Protein AF-A0A921GEP5-F1 (afdb_monomer_lite)

Foldseek 3Di:
DEQEQAFFADLDPPDDDPPNDDPPPCPLVVLLVRAAEAWLAEDEADPQADEAEFDDQPVVVVGFQKELAYREYELHEYHPVDPDLVTAYEYYAHAEYETAAAYEHHYREFYFNQQDDDPVVDSGPPVLVVCVVCVVPPVVLLSNLVSRAYEHWQYEGFHPWLLFHEYAQDDDPQHGYQAKEHAIGYYWLHAYYDPPDDLPDATYERYAYAEIEGAFAKEHGYREFEFRWRDDSDPPDPCTLLVVLLQADVSSSNSRAAEAGRYEYEHHPLFYEYFYHHKDWDDDPVDIDMTQAYEHHIREHALYEYESYEYEAHFEIEGAAAWELHYRYWFHDPSDDLLVCQPDQSLQSHFACQLVSGTYEYYNYERYHHAQQAYEIEHHNHPHWAWEHGTREGYLYHAEQYEYEAAAEYATLFFWEDHYREKAFDFSVSNPLPNLRPLVQVQQVQLVLVLQLVPPDNPDQAWDWTDRPPDTDTWGWDDDPQKIWTGGNNWIKIWGWACDPDPPAAIWIFIATRLDTDIAGFHDDPPDPRRRGDPVRSSRVSVNVRLNRIAEHYSYEYEHHPQAYEWHHQRDALVGAHDHHHAWAHHYREYESAAYAQYEYYRHFKTFYDFFQYFHHYSAYDDDDPDPVDDPCSRHQHNYKYKFWDFDDPPQLFWKWDWAQWWAFPPPRDIDGGFIKTQFGFDDDPDDDDRTRIGIGRQQWIWGDDPPDTTITGAGNTLCSLPRMWTDHPVRPDTHRSQQRPDSGMGTSYDSDHRDRSDDWDDDTAFDDFDPPPPQKGKAKEKEAELCRLCPVVQDDQKWKKWKWKFFADPNDTHTDPVDTDIDMWGQVQDDPDSRIGMDIDIDGQADPVRTGMQMDIDTDDRQQWFWAWDAHPVRRYIYIYTHRLVSFAFAFEDEDEQQAKAKEQRCQPGRQDDDQKGWFWFFKWFEDDDPDDDADYDDDLSGFFAPVVCVVRVTDQKYQWPFWIWGNDTRGMIMTGGPDRPCVFKGKMKTKIAMDGRGDDRRGIGIHIYIYGYPDPPVPQPPPVQKDWALFAFPDDGDDPQQGKDFFADADPPDDDNRYDYTDGDQDDDDDPDDDGDQDDDAEAPPVAPHHCVRSVRPHIDGDDDPRGDPVTHIDIDGDDDDPDDDDDDSHDPCPPDDDDWDWDDPVPRDIDTDPDD

Structure (mmCIF, N/CA/C/O backbone):
data_AF-A0A921GEP5-F1
#
_entry.id   AF-A0A921GEP5-F1
#
loop_
_atom_site.group_PDB
_atom_site.id
_atom_site.type_symbol
_atom_site.label_atom_id
_atom_site.label_alt_id
_atom_site.label_comp_id
_atom_site.label_asym_id
_atom_site.label_entity_id
_atom_site.label_seq_id
_atom_site.pdbx_PDB_ins_code
_atom_site.Cartn_x
_atom_site.Cartn_y
_atom_site.Cartn_z
_atom_site.occupancy
_atom_site.B_iso_or_equiv
_atom_site.auth_seq_id
_atom_site.auth_comp_id
_atom_site.auth_asym_id
_atom_site.auth_atom_id
_atom_site.pdbx_PDB_model_num
ATOM 1 N N . PHE A 1 1 ? -3.637 11.761 30.124 1.00 81.94 1 PHE A N 1
ATOM 2 C CA . PHE A 1 1 ? -4.521 12.125 29.008 1.00 81.94 1 PHE A CA 1
ATOM 3 C C . PHE A 1 1 ? -4.786 13.617 29.069 1.00 81.94 1 PHE A C 1
ATOM 5 O O . PHE A 1 1 ? -5.121 14.101 30.149 1.00 81.94 1 PHE A O 1
ATOM 12 N N . ALA A 1 2 ? -4.604 14.329 27.959 1.00 87.06 2 ALA A N 1
ATOM 13 C CA . ALA A 1 2 ? -4.928 15.748 27.835 1.00 87.06 2 ALA A CA 1
ATOM 14 C C . ALA A 1 2 ? -5.840 15.964 26.620 1.00 87.06 2 ALA A C 1
ATOM 16 O O . ALA A 1 2 ? -5.556 15.453 25.545 1.00 87.06 2 ALA A O 1
ATOM 17 N N . GLY A 1 3 ? -6.923 16.730 26.772 1.00 85.25 3 GLY A N 1
ATOM 18 C CA . GLY A 1 3 ? -7.693 17.184 25.607 1.00 85.25 3 GLY A CA 1
ATOM 19 C C . GLY A 1 3 ? -6.873 18.177 24.782 1.00 85.25 3 GLY A C 1
ATOM 20 O O . GLY A 1 3 ? -6.680 17.991 23.587 1.00 85.25 3 GLY A O 1
ATOM 21 N N . GLU A 1 4 ? -6.293 19.166 25.463 1.00 86.31 4 GLU A N 1
ATOM 22 C CA . GLU A 1 4 ? -5.432 20.184 24.868 1.00 86.31 4 GLU A CA 1
ATOM 23 C C . GLU A 1 4 ? -4.166 20.392 25.710 1.00 86.31 4 GLU A C 1
ATOM 25 O O . GLU A 1 4 ? -4.205 20.343 26.944 1.00 86.31 4 GLU A O 1
ATOM 30 N N . MET A 1 5 ? -3.045 20.644 25.039 1.00 86.12 5 MET A N 1
ATOM 31 C CA . MET A 1 5 ? -1.747 20.975 25.623 1.00 86.12 5 MET A CA 1
ATOM 32 C C . MET A 1 5 ? -1.189 22.203 24.899 1.00 86.12 5 MET A C 1
ATOM 34 O O . MET A 1 5 ? -0.679 22.086 23.790 1.00 86.12 5 MET A O 1
ATOM 38 N N . ILE A 1 6 ? -1.318 23.383 25.512 1.00 78.69 6 ILE A N 1
ATOM 39 C CA . ILE A 1 6 ? -1.072 24.682 24.863 1.00 78.69 6 ILE A CA 1
ATOM 40 C C . ILE A 1 6 ? -0.117 25.528 25.716 1.00 78.69 6 ILE A C 1
ATOM 42 O O . ILE A 1 6 ? -0.238 25.562 26.943 1.00 78.69 6 ILE A O 1
ATOM 46 N N . THR A 1 7 ? 0.806 26.239 25.070 1.00 71.06 7 THR A N 1
ATOM 47 C CA . THR A 1 7 ? 1.670 27.260 25.692 1.00 71.06 7 THR A CA 1
ATOM 48 C C . THR A 1 7 ? 0.852 28.377 26.360 1.00 71.06 7 THR A C 1
ATOM 50 O O . THR A 1 7 ? -0.065 28.942 25.765 1.00 71.06 7 THR A O 1
ATOM 53 N N . ALA A 1 8 ? 1.162 28.714 27.618 1.00 58.59 8 ALA A N 1
ATOM 54 C CA . ALA A 1 8 ? 0.365 29.662 28.409 1.00 58.59 8 ALA A CA 1
ATOM 55 C C . ALA A 1 8 ? 0.529 31.139 27.969 1.00 58.59 8 ALA A C 1
ATOM 57 O O . ALA A 1 8 ? 1.626 31.584 27.636 1.00 58.59 8 ALA A O 1
ATOM 58 N N . GLY A 1 9 ? -0.553 31.932 28.047 1.00 49.09 9 GLY A N 1
ATOM 59 C CA . GLY A 1 9 ? -0.547 33.383 27.787 1.00 49.09 9 GLY A CA 1
ATOM 60 C C . GLY A 1 9 ? -0.473 34.243 29.061 1.00 49.09 9 GLY A C 1
ATOM 61 O O . GLY A 1 9 ? -1.082 33.908 30.076 1.00 49.09 9 GLY A O 1
ATOM 62 N N . VAL A 1 10 ? 0.226 35.38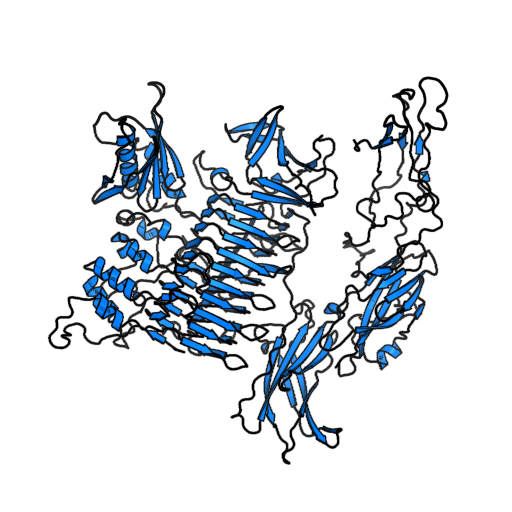9 29.015 1.00 43.41 10 VAL A N 1
ATOM 63 C CA . VAL A 1 10 ? 0.268 36.382 30.113 1.00 43.41 10 VAL A CA 1
ATOM 64 C C . VAL A 1 10 ? -0.422 37.677 29.677 1.00 43.41 10 VAL A C 1
ATOM 66 O O . VAL A 1 10 ? -0.131 38.235 28.620 1.00 43.41 10 VAL A O 1
ATOM 69 N N . ALA A 1 11 ? -1.322 38.197 30.517 1.00 37.78 11 ALA A N 1
ATOM 70 C CA . ALA A 1 11 ? -2.141 39.371 30.209 1.00 37.78 11 ALA A CA 1
ATOM 71 C C . ALA A 1 11 ? -1.342 40.683 30.039 1.00 37.78 11 ALA A C 1
ATOM 73 O O . ALA A 1 11 ? -1.874 41.645 29.485 1.00 37.78 11 ALA A O 1
ATOM 74 N N . ASN A 1 12 ? -0.081 40.751 30.490 1.00 38.91 12 ASN A N 1
ATOM 75 C CA . ASN A 1 12 ? 0.717 41.974 30.416 1.00 38.91 12 ASN A CA 1
ATOM 76 C C . ASN A 1 12 ? 2.232 41.699 30.500 1.00 38.91 12 ASN A C 1
ATOM 78 O O . ASN A 1 12 ? 2.760 41.563 31.594 1.00 38.91 12 ASN A O 1
ATOM 82 N N . VAL A 1 13 ? 2.943 41.647 29.368 1.00 42.62 13 VAL A N 1
ATOM 83 C CA . VAL A 1 13 ? 4.429 41.632 29.338 1.00 42.62 13 VAL A CA 1
ATOM 84 C C . VAL A 1 13 ? 5.012 43.054 29.344 1.00 42.62 13 VAL A C 1
ATOM 86 O O . VAL A 1 13 ? 6.219 43.251 29.426 1.00 42.62 13 VAL A O 1
ATOM 89 N N . GLY A 1 14 ? 4.155 44.077 29.259 1.00 36.72 14 GLY A N 1
ATOM 90 C CA . GLY A 1 14 ? 4.530 45.489 29.192 1.00 36.72 14 GLY A CA 1
ATOM 91 C C . GLY A 1 14 ? 4.897 46.117 30.539 1.00 36.72 14 GLY A C 1
ATOM 92 O O . GLY A 1 14 ? 4.533 47.267 30.765 1.00 36.72 14 GLY A O 1
ATOM 93 N N . GLY A 1 15 ? 5.572 45.379 31.428 1.00 40.53 15 GLY A N 1
ATOM 94 C CA . GLY A 1 15 ? 6.024 45.905 32.723 1.00 40.53 15 GLY A CA 1
ATOM 95 C C . GLY A 1 15 ? 6.214 44.881 33.847 1.00 40.53 15 GLY A C 1
ATOM 96 O O . GLY A 1 15 ? 5.994 45.234 35.002 1.00 40.53 15 GLY A O 1
ATOM 97 N N . ILE A 1 16 ? 6.562 43.622 33.552 1.00 43.28 16 ILE A N 1
ATOM 98 C CA . ILE A 1 16 ? 6.834 42.641 34.614 1.00 43.28 16 ILE A CA 1
ATOM 99 C C . ILE A 1 16 ? 8.255 42.869 35.153 1.00 43.28 16 ILE A C 1
ATOM 101 O O . ILE A 1 16 ? 9.225 42.364 34.599 1.00 43.28 16 ILE A O 1
ATOM 105 N N . GLU A 1 17 ? 8.361 43.608 36.256 1.00 43.81 17 GLU A N 1
ATOM 106 C CA . GLU A 1 17 ? 9.428 43.408 37.240 1.00 43.81 17 GLU A CA 1
ATOM 107 C C . GLU A 1 17 ? 9.025 42.211 38.116 1.00 43.81 17 GLU A C 1
ATOM 109 O O . GLU A 1 17 ? 8.017 42.263 38.828 1.00 43.81 17 GLU A O 1
ATOM 114 N N . ILE A 1 18 ? 9.784 41.111 38.075 1.00 45.78 18 ILE A N 1
ATOM 115 C CA . ILE A 1 18 ? 9.649 40.045 39.078 1.00 45.78 18 ILE A CA 1
ATOM 116 C C . ILE A 1 18 ? 10.603 40.402 40.216 1.00 45.78 18 ILE A C 1
ATOM 118 O O . ILE A 1 18 ? 11.811 40.241 40.082 1.00 45.78 18 ILE A O 1
ATOM 122 N N . ALA A 1 19 ? 10.057 40.900 41.329 1.00 42.09 19 ALA A N 1
ATOM 123 C CA . ALA A 1 19 ? 10.827 41.300 42.513 1.00 42.09 19 ALA A CA 1
ATOM 124 C C . ALA A 1 19 ? 11.951 42.324 42.217 1.00 42.09 19 ALA A C 1
ATOM 126 O O . ALA A 1 19 ? 13.090 42.125 42.634 1.00 42.09 19 ALA A O 1
ATOM 127 N N . ASP A 1 20 ? 11.618 43.410 41.508 1.00 42.38 20 ASP A N 1
ATOM 128 C CA . ASP A 1 20 ? 12.531 44.506 41.129 1.00 42.38 20 ASP A CA 1
ATOM 129 C C . ASP A 1 20 ? 13.698 44.088 40.199 1.00 42.38 20 ASP A C 1
ATOM 131 O O . ASP A 1 20 ? 14.717 44.777 40.118 1.00 42.38 20 ASP A O 1
ATOM 135 N N . ILE A 1 21 ? 13.570 42.960 39.484 1.00 43.84 21 ILE A N 1
ATOM 136 C CA . ILE A 1 21 ? 14.527 42.518 38.457 1.00 43.84 21 ILE A CA 1
ATOM 137 C C . ILE A 1 21 ? 13.931 42.747 37.063 1.00 43.84 21 ILE A C 1
ATOM 139 O O . ILE A 1 21 ? 12.856 42.240 36.734 1.00 43.84 21 ILE A O 1
ATOM 143 N N . GLU A 1 22 ? 14.663 43.495 36.239 1.00 46.53 22 GLU A N 1
ATOM 144 C CA . GLU A 1 22 ? 14.363 43.753 34.832 1.00 46.53 22 GLU A CA 1
ATOM 145 C C . GLU A 1 22 ? 14.599 42.474 34.002 1.00 46.53 22 GLU A C 1
ATOM 147 O O . GLU A 1 22 ? 15.730 42.014 33.841 1.00 46.53 22 GLU A O 1
ATOM 152 N N . VAL A 1 23 ? 13.527 41.868 33.478 1.00 51.44 23 VAL A N 1
ATOM 153 C CA . VAL A 1 23 ? 13.550 40.567 32.765 1.00 51.44 23 VAL A CA 1
ATOM 154 C C . VAL A 1 23 ? 13.960 40.721 31.286 1.00 51.44 23 VAL A C 1
ATOM 156 O O . VAL A 1 23 ? 13.460 40.030 30.408 1.00 51.44 23 VAL A O 1
ATOM 159 N N . LEU A 1 24 ? 14.857 41.661 30.978 1.00 47.59 24 LEU A N 1
ATOM 160 C CA . LEU A 1 24 ? 15.375 41.888 29.618 1.00 47.59 24 LEU A CA 1
ATOM 161 C C . LEU A 1 24 ? 16.688 41.132 29.333 1.00 47.59 24 LEU A C 1
ATOM 163 O O . LEU A 1 24 ? 17.239 41.267 28.247 1.00 47.59 24 LEU A O 1
ATOM 167 N N . GLY A 1 25 ? 17.200 40.351 30.293 1.00 51.28 25 GLY A N 1
ATOM 168 C CA . GLY A 1 25 ? 18.517 39.706 30.189 1.00 51.28 25 GLY A CA 1
ATOM 169 C C . GLY A 1 25 ? 18.540 38.217 29.819 1.00 51.28 25 GLY A C 1
ATOM 170 O O . GLY A 1 25 ? 19.578 37.752 29.362 1.00 51.28 25 GLY A O 1
ATOM 171 N N . ASP A 1 26 ? 17.448 37.467 30.016 1.00 56.25 26 ASP A N 1
ATOM 172 C CA . ASP A 1 26 ? 17.398 36.010 29.775 1.00 56.25 26 ASP A CA 1
ATOM 173 C C . ASP A 1 26 ? 16.043 35.590 29.183 1.00 56.25 26 ASP A C 1
ATOM 175 O O . ASP A 1 26 ? 15.152 35.075 29.865 1.00 56.25 26 ASP A O 1
ATOM 179 N N . LEU A 1 27 ? 15.864 35.884 27.893 1.00 56.84 27 LEU A N 1
ATOM 180 C CA . LEU A 1 27 ? 14.647 35.551 27.154 1.00 56.84 27 LEU A CA 1
ATOM 181 C C . LEU A 1 27 ? 14.459 34.026 27.036 1.00 56.84 27 LEU A C 1
ATOM 183 O O . LEU A 1 27 ? 13.337 33.539 27.164 1.00 56.84 27 LEU A O 1
ATOM 187 N N . GLY A 1 28 ? 15.552 33.270 26.881 1.00 57.78 28 GLY A N 1
ATOM 188 C CA . GLY A 1 28 ? 15.536 31.806 26.800 1.00 57.78 28 GLY A CA 1
ATOM 189 C C . GLY A 1 28 ? 15.022 31.138 28.079 1.00 57.78 28 GLY A C 1
ATOM 190 O O . GLY A 1 28 ? 14.139 30.280 28.017 1.00 57.78 28 GLY A O 1
ATOM 191 N N . GLY A 1 29 ? 15.495 31.571 29.252 1.00 60.94 29 GLY A N 1
ATOM 192 C CA . GLY A 1 29 ? 15.017 31.066 30.543 1.00 60.94 29 GLY A CA 1
ATOM 193 C C . GLY A 1 29 ? 13.536 31.362 30.802 1.00 60.94 29 GLY A C 1
ATOM 194 O O . GLY A 1 29 ? 12.833 30.532 31.378 1.00 60.94 29 GLY A O 1
ATOM 195 N N . LEU A 1 30 ? 13.041 32.513 30.337 1.00 60.88 30 LEU A N 1
ATOM 196 C CA . LEU A 1 30 ? 11.640 32.913 30.470 1.00 60.88 30 LEU A CA 1
ATOM 197 C C . LEU A 1 30 ? 10.709 32.091 29.557 1.00 60.88 30 LEU A C 1
ATOM 199 O O . LEU A 1 30 ? 9.632 31.689 29.996 1.00 60.88 30 LEU A O 1
ATOM 203 N N . LEU A 1 31 ? 11.117 31.806 28.316 1.00 62.94 31 LEU A N 1
ATOM 204 C CA . LEU A 1 31 ? 10.330 31.018 27.355 1.00 62.94 31 LEU A CA 1
ATOM 205 C C . LEU A 1 31 ? 10.096 29.579 27.834 1.00 62.94 31 LEU A C 1
ATOM 207 O O . LEU A 1 31 ? 8.977 29.073 27.735 1.00 62.94 31 LEU A O 1
ATOM 211 N N . ASN A 1 32 ? 11.110 28.968 28.455 1.00 62.84 32 ASN A N 1
ATOM 212 C CA . ASN A 1 32 ? 11.030 27.614 29.015 1.00 62.84 32 ASN A CA 1
ATOM 213 C C . ASN A 1 32 ? 9.974 27.462 30.129 1.00 62.84 32 ASN A C 1
ATOM 215 O O . ASN A 1 32 ? 9.553 26.346 30.420 1.00 62.84 32 ASN A O 1
ATOM 219 N N . VAL A 1 33 ? 9.519 28.555 30.755 1.00 65.19 33 VAL A N 1
ATOM 220 C CA . VAL A 1 33 ? 8.469 28.518 31.794 1.00 65.19 33 VAL A CA 1
ATOM 221 C C . VAL A 1 33 ? 7.063 28.372 31.192 1.00 65.19 33 VAL A C 1
ATOM 223 O O . VAL A 1 33 ? 6.140 27.950 31.890 1.00 65.19 33 VAL A O 1
ATOM 226 N N . PHE A 1 34 ? 6.874 28.708 29.913 1.00 69.88 34 PHE A N 1
ATOM 227 C CA . PHE A 1 34 ? 5.552 28.743 29.273 1.00 69.88 34 PHE A CA 1
ATOM 228 C C . PHE A 1 34 ? 5.235 27.517 28.420 1.00 69.88 34 PHE A C 1
ATOM 230 O O . PHE A 1 34 ? 4.059 27.261 28.153 1.00 69.88 34 PHE A O 1
ATOM 237 N N . VAL A 1 35 ? 6.264 26.782 28.002 1.00 78.88 35 VAL A N 1
ATOM 238 C CA . VAL A 1 35 ? 6.153 25.579 27.175 1.00 78.88 35 VAL A CA 1
ATOM 239 C C . VAL A 1 35 ? 5.672 24.417 28.045 1.00 78.88 35 VAL A C 1
ATOM 241 O O . VAL A 1 35 ? 6.344 24.063 29.018 1.00 78.88 35 VAL A O 1
ATOM 244 N N . PRO A 1 36 ? 4.514 23.804 27.751 1.00 85.62 36 PRO A N 1
ATOM 245 C CA . PRO A 1 36 ? 4.075 22.643 28.499 1.00 85.62 36 PRO A CA 1
ATOM 246 C C . PRO A 1 36 ? 4.991 21.463 28.158 1.00 85.62 36 PRO A C 1
ATOM 248 O O . PRO A 1 36 ? 5.255 21.188 26.988 1.00 85.62 36 PRO A O 1
ATOM 251 N N . VAL A 1 37 ? 5.453 20.750 29.188 1.00 89.75 37 VAL A N 1
ATOM 252 C CA . VAL A 1 37 ? 6.326 19.579 29.038 1.00 89.75 37 VAL A CA 1
ATOM 253 C C . VAL A 1 37 ? 5.725 18.374 29.754 1.00 89.75 37 VAL A C 1
ATOM 255 O O . VAL A 1 37 ? 5.390 18.455 30.938 1.00 89.75 37 VAL A O 1
ATOM 258 N N . ILE A 1 38 ? 5.624 17.235 29.065 1.00 90.75 38 ILE A N 1
ATOM 259 C CA . ILE A 1 38 ? 5.240 15.948 29.666 1.00 90.75 38 ILE A CA 1
ATOM 260 C C . ILE A 1 38 ? 6.390 14.958 29.502 1.00 90.75 38 ILE A C 1
ATOM 262 O O . ILE A 1 38 ? 6.768 14.629 28.386 1.00 90.75 38 ILE A O 1
ATOM 266 N N . ASN A 1 39 ? 6.908 14.435 30.612 1.00 89.44 39 ASN A N 1
ATOM 267 C CA . ASN A 1 39 ? 7.974 13.430 30.626 1.00 89.44 39 ASN A CA 1
ATOM 268 C C . ASN A 1 39 ? 7.467 12.110 31.224 1.00 89.44 39 ASN A C 1
ATOM 270 O O . ASN A 1 39 ? 6.661 12.127 32.159 1.00 89.44 39 ASN A O 1
ATOM 274 N N . LYS A 1 40 ? 7.981 10.972 30.731 1.00 85.75 40 LYS A N 1
ATOM 275 C CA . LYS A 1 40 ? 7.851 9.638 31.366 1.00 85.75 40 LYS A CA 1
ATOM 276 C C . LYS A 1 40 ? 6.423 9.271 31.800 1.00 85.75 40 LYS A C 1
ATOM 278 O O . LYS A 1 40 ? 6.210 8.787 32.911 1.00 85.75 40 LYS A O 1
ATOM 283 N N . SER A 1 41 ? 5.437 9.535 30.949 1.00 90.12 41 SER A N 1
ATOM 284 C CA . SER A 1 41 ? 4.016 9.365 31.278 1.00 90.12 41 SER A CA 1
ATOM 285 C C . SER A 1 41 ? 3.359 8.306 30.398 1.00 90.12 41 SER A C 1
ATOM 287 O O . SER A 1 41 ? 3.695 8.173 29.227 1.00 90.12 41 SER A O 1
ATOM 289 N N . SER A 1 42 ? 2.405 7.550 30.941 1.00 90.25 42 SER A N 1
ATOM 290 C CA . SER A 1 42 ? 1.679 6.524 30.186 1.00 90.25 42 SER A CA 1
ATOM 291 C C . SER A 1 42 ? 0.177 6.588 30.427 1.00 90.25 42 SER A C 1
ATOM 293 O O . SER A 1 42 ? -0.286 7.022 31.484 1.00 90.25 42 SER A O 1
ATOM 295 N N . ILE A 1 43 ? -0.576 6.172 29.418 1.00 93.44 43 ILE A N 1
ATOM 296 C CA . ILE A 1 43 ? -2.018 5.961 29.452 1.00 93.44 43 ILE A CA 1
ATOM 297 C C . ILE A 1 43 ? -2.235 4.511 29.049 1.00 93.44 43 ILE A C 1
ATOM 299 O O . ILE A 1 43 ? -1.739 4.077 28.015 1.00 93.44 43 ILE A O 1
ATOM 303 N N . THR A 1 44 ? -2.951 3.757 29.874 1.00 91.81 44 THR A N 1
ATOM 304 C CA . THR A 1 44 ? -3.160 2.326 29.655 1.00 91.81 44 THR A CA 1
ATOM 305 C C . THR A 1 44 ? -4.642 2.013 29.716 1.00 91.81 44 THR A C 1
ATOM 307 O O . THR A 1 44 ? -5.292 2.263 30.733 1.00 91.81 44 THR A O 1
ATOM 310 N N . GLY A 1 45 ? -5.161 1.462 28.624 1.00 85.75 45 GLY A N 1
ATOM 311 C CA . GLY A 1 45 ? -6.503 0.917 28.544 1.00 85.75 45 GLY A CA 1
ATOM 312 C C . GLY A 1 45 ? -6.679 -0.297 29.444 1.00 85.75 45 GLY A C 1
ATOM 313 O O . GLY A 1 45 ? -5.755 -1.081 29.667 1.00 85.75 45 GLY A O 1
ATOM 314 N N . TYR A 1 46 ? -7.890 -0.464 29.968 1.00 77.38 46 TYR A N 1
ATOM 315 C CA . TYR A 1 46 ? -8.253 -1.663 30.722 1.00 77.38 46 TYR A CA 1
ATOM 316 C C . TYR A 1 46 ? -8.333 -2.889 29.798 1.00 77.38 46 TYR A C 1
ATOM 318 O O . TYR A 1 46 ? -8.265 -2.715 28.593 1.00 77.38 46 TYR A O 1
ATOM 326 N N . LYS A 1 47 ? -8.478 -4.119 30.318 1.00 72.06 47 LYS A N 1
ATOM 327 C CA . LYS A 1 47 ? -8.359 -5.379 29.541 1.00 72.06 47 LYS A CA 1
ATOM 328 C C . LYS A 1 47 ? -9.075 -5.391 28.178 1.00 72.06 47 LYS A C 1
ATOM 330 O O . LYS A 1 47 ? -8.465 -5.820 27.214 1.00 72.06 47 LYS A O 1
ATOM 335 N N . SER A 1 48 ? -10.296 -4.860 28.086 1.00 71.69 48 SER A N 1
ATOM 336 C CA . SER A 1 48 ? -11.094 -4.788 26.846 1.00 71.69 48 SER A CA 1
ATOM 337 C C . SER A 1 48 ? -10.620 -3.743 25.819 1.00 71.69 48 SER A C 1
ATOM 339 O O . SER A 1 48 ? -11.245 -3.576 24.775 1.00 71.69 48 SER A O 1
ATOM 341 N N . GLY A 1 49 ? -9.562 -2.999 26.137 1.00 84.19 49 GLY A N 1
ATOM 342 C CA . GLY A 1 49 ? -9.027 -1.894 25.354 1.00 84.19 49 GLY A CA 1
ATOM 343 C C . GLY A 1 49 ? -9.679 -0.538 25.657 1.00 84.19 49 GLY A C 1
ATOM 344 O O . GLY A 1 49 ? -10.756 -0.448 26.249 1.00 84.19 49 GLY A O 1
ATOM 345 N N . MET A 1 50 ? -8.984 0.540 25.286 1.00 89.12 50 MET A N 1
ATOM 346 C CA . MET A 1 50 ? -9.427 1.933 25.442 1.00 89.12 50 MET A CA 1
ATOM 347 C C . MET A 1 50 ? -10.023 2.486 24.145 1.00 89.12 50 MET A C 1
ATOM 349 O O . MET A 1 50 ? -9.412 2.355 23.086 1.00 89.12 50 MET A O 1
ATOM 353 N N . VAL A 1 51 ? -11.168 3.163 24.246 1.00 90.81 51 VAL A N 1
ATOM 354 C CA . VAL A 1 51 ? -11.772 3.938 23.152 1.00 90.81 51 VAL A CA 1
ATOM 355 C C . VAL A 1 51 ? -11.716 5.421 23.506 1.00 90.81 51 VAL A C 1
ATOM 357 O O . VAL A 1 51 ? -12.125 5.805 24.602 1.00 90.81 51 VAL A O 1
ATOM 360 N N . ILE A 1 52 ? -11.200 6.246 22.595 1.00 93.31 52 ILE A N 1
ATOM 361 C CA . ILE A 1 52 ? -11.225 7.710 22.696 1.00 93.31 52 ILE A CA 1
ATOM 362 C C . ILE A 1 52 ? -12.181 8.251 21.641 1.00 93.31 52 ILE A C 1
ATOM 364 O O . ILE A 1 52 ? -12.062 7.891 20.477 1.00 93.31 52 ILE A O 1
ATOM 368 N N . GLU A 1 53 ? -13.096 9.133 22.030 1.00 92.69 53 GLU A N 1
ATOM 369 C CA . GLU A 1 53 ? -14.090 9.711 21.126 1.00 92.69 53 GLU A CA 1
ATOM 370 C C . GLU A 1 53 ? -14.256 11.211 21.383 1.00 92.69 53 GLU A C 1
ATOM 372 O O . GLU A 1 53 ? -14.245 11.669 22.530 1.00 92.69 53 GLU A O 1
ATOM 377 N N . THR A 1 54 ? -14.421 11.980 20.307 1.00 91.31 54 THR A N 1
ATOM 378 C CA . THR A 1 54 ? -14.759 13.408 20.353 1.00 91.31 54 THR A CA 1
ATOM 379 C C . THR A 1 54 ? -15.976 13.690 19.477 1.00 91.31 54 THR A C 1
ATOM 381 O O . THR A 1 54 ? -16.109 13.118 18.400 1.00 91.31 54 THR A O 1
ATOM 384 N N . SER A 1 55 ? -16.871 14.570 19.937 1.00 86.06 55 SER A N 1
ATOM 385 C CA . SER A 1 55 ? -18.169 14.820 19.286 1.00 86.06 55 SER A CA 1
ATOM 386 C C . SER A 1 55 ? -18.304 16.191 18.613 1.00 86.06 55 SER A C 1
ATOM 388 O O . SER A 1 55 ? -19.317 16.452 17.969 1.00 86.06 55 SER A O 1
ATOM 390 N N . GLY A 1 56 ? -17.358 17.108 18.831 1.00 86.38 56 GLY A N 1
ATOM 391 C CA . GLY A 1 56 ? -17.420 18.461 18.267 1.00 86.38 56 GLY A CA 1
ATOM 392 C C . GLY A 1 56 ? -16.969 18.467 16.811 1.00 86.38 56 GLY A C 1
ATOM 393 O O . GLY A 1 56 ? -15.949 17.869 16.503 1.00 86.38 56 GLY A O 1
ATOM 394 N N . THR A 1 57 ? -17.701 19.140 15.924 1.00 85.69 57 THR A N 1
ATOM 395 C CA . THR A 1 57 ? -17.465 19.106 14.468 1.00 85.69 57 THR A CA 1
ATOM 396 C C . THR A 1 57 ? -17.010 20.448 13.894 1.00 85.69 57 THR A C 1
ATOM 398 O O . THR A 1 57 ? -16.777 20.554 12.687 1.00 85.69 57 THR A O 1
ATOM 401 N N . ASN A 1 58 ? -16.890 21.499 14.714 1.00 80.56 58 ASN A N 1
ATOM 402 C CA . ASN A 1 58 ? -16.481 22.816 14.240 1.00 80.56 58 ASN A CA 1
ATOM 403 C C . ASN A 1 58 ? -14.963 22.894 14.005 1.00 80.56 58 ASN A C 1
ATOM 405 O O . ASN A 1 58 ? -14.187 23.269 14.886 1.00 80.56 58 ASN A O 1
ATOM 409 N N . ARG A 1 59 ? -14.538 22.614 12.767 1.00 72.25 59 ARG A N 1
ATOM 410 C CA . ARG A 1 59 ? -13.121 22.677 12.364 1.00 72.25 59 ARG A CA 1
ATOM 411 C C . ARG A 1 59 ? -12.484 24.054 12.592 1.00 72.25 59 ARG A C 1
ATOM 413 O O . ARG A 1 59 ? -11.302 24.126 12.910 1.00 72.25 59 ARG A O 1
ATOM 420 N N . THR A 1 60 ? -13.249 25.145 12.468 1.00 66.38 60 THR A N 1
ATOM 421 C CA . THR A 1 60 ? -12.718 26.514 12.644 1.00 66.38 60 THR A CA 1
ATOM 422 C C . THR A 1 60 ? -12.393 26.863 14.095 1.00 66.38 60 THR A C 1
ATOM 424 O O . THR A 1 60 ? -11.595 27.766 14.341 1.00 66.38 60 THR A O 1
ATOM 427 N N . GLU A 1 61 ? -12.977 26.129 15.041 1.00 67.31 61 GLU A N 1
ATOM 428 C CA . GLU A 1 61 ? -12.723 26.242 16.479 1.00 67.31 61 GLU A CA 1
ATOM 429 C C . GLU A 1 61 ? -11.820 25.106 16.993 1.00 67.31 61 GLU A C 1
ATOM 431 O O . GLU A 1 61 ? -11.685 24.934 18.198 1.00 67.31 61 GLU A O 1
ATOM 436 N N . TYR A 1 62 ? -11.173 24.353 16.090 1.00 71.69 62 TYR A N 1
ATOM 437 C CA . TYR A 1 62 ? -10.315 23.201 16.407 1.00 71.69 62 TYR A CA 1
ATOM 438 C C . TYR A 1 62 ? -11.027 22.074 17.177 1.00 71.69 62 TYR A C 1
ATOM 440 O O . TYR A 1 62 ? -10.379 21.256 17.835 1.00 71.69 62 TYR A O 1
ATOM 448 N N . GLU A 1 63 ? -12.353 21.981 17.062 1.00 85.88 63 GLU A N 1
ATOM 449 C CA . GLU A 1 63 ? -13.109 20.865 17.623 1.00 85.88 63 GLU A CA 1
ATOM 450 C C . GLU A 1 63 ? -12.855 19.565 16.842 1.00 85.88 63 GLU A C 1
ATOM 452 O O . GLU A 1 63 ? -12.431 19.581 15.682 1.00 85.88 63 GLU A O 1
ATOM 457 N N . GLY A 1 64 ? -13.125 18.425 17.485 1.00 89.94 64 GLY A N 1
ATOM 458 C CA . GLY A 1 64 ? -13.078 17.106 16.842 1.00 89.94 64 GLY A CA 1
ATOM 459 C C . GLY A 1 64 ? -11.682 16.503 16.701 1.00 89.94 64 GLY A C 1
ATOM 460 O O . GLY A 1 64 ? -11.520 15.523 15.973 1.00 89.94 64 GLY A O 1
ATOM 461 N N . ASN A 1 65 ? -10.679 17.094 17.361 1.00 93.56 65 ASN A N 1
ATOM 462 C CA . ASN A 1 65 ? -9.325 16.552 17.432 1.00 93.56 65 ASN A CA 1
ATOM 463 C C . ASN A 1 65 ? -9.225 15.475 18.520 1.00 93.56 65 ASN A C 1
ATOM 465 O O . ASN A 1 65 ? -9.508 15.755 19.687 1.00 93.56 65 ASN A O 1
ATOM 469 N N . ALA A 1 66 ? -8.782 14.269 18.164 1.00 96.00 66 ALA A N 1
ATOM 470 C CA . ALA A 1 66 ? -8.743 13.124 19.074 1.00 96.00 66 ALA A CA 1
ATOM 471 C C . ALA A 1 66 ? -7.380 12.425 19.056 1.00 96.00 66 ALA A C 1
ATOM 473 O O . ALA A 1 66 ? -6.869 12.081 17.995 1.00 96.00 66 ALA A O 1
ATOM 474 N N . GLY A 1 67 ? -6.813 12.168 20.235 1.00 96.81 67 GLY A N 1
ATOM 475 C CA . GLY A 1 67 ? -5.557 11.437 20.378 1.00 96.81 67 GLY A CA 1
ATOM 476 C C . GLY A 1 67 ? -5.553 10.544 21.609 1.00 96.81 67 GLY A C 1
ATOM 477 O O . GLY A 1 67 ? -6.088 10.938 22.643 1.00 96.81 67 GLY A O 1
ATOM 478 N N . GLY A 1 68 ? -4.936 9.362 21.533 1.00 96.44 68 GLY A N 1
ATOM 479 C CA . GLY A 1 68 ? -4.807 8.458 22.687 1.00 96.44 68 GLY A CA 1
ATOM 480 C C . GLY A 1 68 ? -4.036 9.065 23.863 1.00 96.44 68 GLY A C 1
ATOM 481 O O . GLY A 1 68 ? -4.294 8.727 25.021 1.00 96.44 68 GLY A O 1
ATOM 482 N N . PHE A 1 69 ? -3.123 9.998 23.577 1.00 96.50 69 PHE A N 1
ATOM 483 C CA . PHE A 1 69 ? -2.339 10.741 24.559 1.00 96.50 69 PHE A CA 1
ATOM 484 C C . PHE A 1 69 ? -2.786 12.192 24.721 1.00 96.50 69 PHE A C 1
ATOM 486 O O . PHE A 1 69 ? -3.048 12.635 25.852 1.00 96.50 69 PHE A O 1
ATOM 493 N N . VAL A 1 70 ? -2.878 12.909 23.599 1.00 95.69 70 VAL A N 1
ATOM 494 C CA . VAL A 1 70 ? -3.251 14.325 23.536 1.00 95.69 70 VAL A CA 1
ATOM 495 C C . VAL A 1 70 ? -4.176 14.605 22.349 1.00 95.69 70 VAL A C 1
ATOM 497 O O . VAL A 1 70 ? -3.864 14.232 21.227 1.00 95.69 70 VAL A O 1
ATOM 500 N N . GLY A 1 71 ? -5.308 15.277 22.560 1.00 93.75 71 GLY A N 1
ATOM 501 C CA . GLY A 1 71 ? -6.185 15.687 21.452 1.00 93.75 71 GLY A CA 1
ATOM 502 C C . GLY A 1 71 ? -5.508 16.716 20.543 1.00 93.75 71 GLY A C 1
ATOM 503 O O . GLY A 1 71 ? -5.276 16.455 19.367 1.00 93.75 71 GLY A O 1
ATOM 504 N N . SER A 1 72 ? -5.125 17.864 21.103 1.00 90.75 72 SER A N 1
ATOM 505 C CA . SER A 1 72 ? -4.411 18.933 20.393 1.00 90.75 72 SER A CA 1
ATOM 506 C C . SER A 1 72 ? -3.199 19.422 21.188 1.00 90.75 72 SER A C 1
ATOM 508 O O . SER A 1 72 ? -3.323 19.782 22.360 1.00 90.75 72 SER A O 1
ATOM 510 N N . MET A 1 73 ? -2.023 19.436 20.564 1.00 90.00 73 MET A N 1
ATOM 511 C CA . MET A 1 73 ? -0.783 19.966 21.130 1.00 90.00 73 MET A CA 1
ATOM 512 C C . MET A 1 73 ? -0.325 21.197 20.344 1.00 90.00 73 MET A C 1
ATOM 514 O O . MET A 1 73 ? -0.121 21.114 19.137 1.00 90.00 73 MET A O 1
ATOM 518 N N . ILE A 1 74 ? -0.122 22.322 21.033 1.00 85.31 74 ILE A N 1
ATOM 519 C CA . ILE A 1 74 ? 0.320 23.594 20.450 1.00 85.31 74 ILE A CA 1
ATOM 520 C C . ILE A 1 74 ? 1.538 24.107 21.224 1.00 85.31 74 ILE A C 1
ATOM 522 O O . ILE A 1 74 ? 1.419 24.535 22.374 1.00 85.31 74 ILE A O 1
ATOM 526 N N . GLY A 1 75 ? 2.711 24.050 20.588 1.00 80.06 75 GLY A N 1
ATOM 527 C CA . GLY A 1 75 ? 3.992 24.493 21.148 1.00 80.06 75 GLY A CA 1
ATOM 528 C C . GLY A 1 75 ? 4.466 23.700 22.367 1.00 80.06 75 GLY A C 1
ATOM 529 O O . GLY A 1 75 ? 5.276 24.205 23.138 1.00 80.06 75 GLY A O 1
ATOM 530 N N . GLY A 1 76 ? 3.927 22.494 22.568 1.00 87.50 76 GLY A N 1
ATOM 531 C CA . GLY A 1 76 ? 4.270 21.604 23.674 1.00 87.50 76 GLY A CA 1
ATOM 532 C C . GLY A 1 76 ? 5.400 20.633 23.348 1.00 87.50 76 GLY A C 1
ATOM 533 O O . GLY A 1 76 ? 5.662 20.319 22.187 1.00 87.50 76 GLY A O 1
ATOM 534 N N . GLN A 1 77 ? 6.050 20.125 24.394 1.00 91.50 77 GLN A N 1
ATOM 535 C CA . GLN A 1 77 ? 7.120 19.140 24.269 1.00 91.50 77 GLN A CA 1
ATOM 536 C C . GLN A 1 77 ? 6.789 17.867 25.050 1.00 91.50 77 GLN A C 1
ATOM 538 O O . GLN A 1 77 ? 6.501 17.890 26.250 1.00 91.50 77 GLN A O 1
ATOM 543 N N . ILE A 1 78 ? 6.858 16.725 24.380 1.00 92.75 78 ILE A N 1
ATOM 544 C CA . ILE A 1 78 ? 6.688 15.411 24.986 1.00 92.75 78 ILE A CA 1
ATOM 545 C C . ILE A 1 78 ? 8.042 14.723 25.002 1.00 92.75 78 ILE A C 1
ATOM 547 O O . ILE A 1 78 ? 8.637 14.424 23.968 1.00 92.75 78 ILE A O 1
ATOM 551 N N . ASN A 1 79 ? 8.489 14.457 26.224 1.00 90.62 79 ASN A N 1
ATOM 552 C CA . ASN A 1 79 ? 9.702 13.732 26.542 1.00 90.62 79 ASN A CA 1
ATOM 553 C C . ASN A 1 79 ? 10.999 14.339 25.947 1.00 90.62 79 ASN A C 1
ATOM 555 O O . ASN A 1 79 ? 11.855 13.588 25.477 1.00 90.62 79 ASN A O 1
ATOM 559 N N . PRO A 1 80 ? 11.181 15.680 25.947 1.00 85.81 80 PRO A N 1
ATOM 560 C CA . PRO A 1 80 ? 12.287 16.345 25.244 1.00 85.81 80 PRO A CA 1
ATOM 561 C C . PRO A 1 80 ? 13.689 15.943 25.733 1.00 85.81 80 PRO A C 1
ATOM 563 O O . PRO A 1 80 ? 14.639 15.995 24.949 1.00 85.81 80 PRO A O 1
ATOM 566 N N . GLU A 1 81 ? 13.795 15.515 26.998 1.00 82.19 81 GLU A N 1
ATOM 567 C CA . GLU A 1 81 ? 15.034 15.118 27.690 1.00 82.19 81 GLU A CA 1
ATOM 568 C C . GLU A 1 81 ? 15.398 13.631 27.511 1.00 82.19 81 GLU A C 1
ATOM 570 O O . GLU A 1 81 ? 16.383 13.153 28.080 1.00 82.19 81 GLU A O 1
ATOM 575 N N . ALA A 1 82 ? 14.571 12.852 26.807 1.00 80.31 82 ALA A N 1
ATOM 576 C CA . ALA A 1 82 ? 14.843 11.437 26.599 1.00 80.31 82 ALA A CA 1
ATOM 577 C C . ALA A 1 82 ? 15.960 11.240 25.564 1.00 80.31 82 ALA A C 1
ATOM 579 O O . ALA A 1 82 ? 15.884 11.757 24.451 1.00 80.31 82 ALA A O 1
ATOM 580 N N . ASN A 1 83 ? 16.967 10.455 25.958 1.00 73.06 83 ASN A N 1
ATOM 581 C CA . ASN A 1 83 ? 18.143 10.107 25.152 1.00 73.06 83 ASN A CA 1
ATOM 582 C C . ASN A 1 83 ? 18.312 8.581 25.002 1.00 73.06 83 ASN A C 1
ATOM 584 O O . ASN A 1 83 ? 19.342 8.120 24.522 1.00 73.06 83 ASN A O 1
ATOM 588 N N . ASP A 1 84 ? 17.349 7.798 25.501 1.00 70.12 84 ASP A N 1
ATOM 589 C CA . ASP A 1 84 ? 17.285 6.350 25.324 1.00 70.12 84 ASP A CA 1
ATOM 590 C C . ASP A 1 84 ? 15.843 5.832 25.502 1.00 70.12 84 ASP A C 1
ATOM 592 O O . ASP A 1 84 ? 14.977 6.486 26.098 1.00 70.12 84 ASP A O 1
ATOM 596 N N . ALA A 1 85 ? 15.589 4.615 25.011 1.00 65.12 85 ALA A N 1
ATOM 597 C CA . ALA A 1 85 ? 14.264 3.991 25.009 1.00 65.12 85 ALA A CA 1
ATOM 598 C C . ALA A 1 85 ? 13.715 3.627 26.408 1.00 65.12 85 ALA A C 1
ATOM 600 O O . ALA A 1 85 ? 12.538 3.274 26.539 1.00 65.12 85 ALA A O 1
ATOM 601 N N . SER A 1 86 ? 14.511 3.723 27.483 1.00 66.31 86 SER A N 1
ATOM 602 C CA . SER A 1 86 ? 14.058 3.381 28.844 1.00 66.31 86 SER A CA 1
ATOM 603 C C . SER A 1 86 ? 13.062 4.399 29.415 1.00 66.31 86 SER A C 1
ATOM 605 O O . SER A 1 86 ? 12.315 4.102 30.352 1.00 66.31 86 SER A O 1
ATOM 607 N N . SER A 1 87 ? 13.005 5.589 28.819 1.00 70.38 87 SER A N 1
ATOM 608 C CA . SER A 1 87 ? 12.125 6.695 29.179 1.00 70.38 87 SER A CA 1
ATOM 609 C C . SER A 1 87 ? 11.124 6.941 28.052 1.00 70.38 87 SER A C 1
ATOM 611 O O . SER A 1 87 ? 11.298 7.896 27.315 1.00 70.38 87 SER A O 1
ATOM 613 N N . THR A 1 88 ? 10.095 6.101 27.894 1.00 82.94 88 THR A N 1
ATOM 614 C CA . THR A 1 88 ? 9.101 6.232 26.801 1.00 82.94 88 THR A CA 1
ATOM 615 C C . THR A 1 88 ? 7.749 6.742 27.317 1.00 82.94 88 THR A C 1
ATOM 617 O O . THR A 1 88 ? 7.258 6.244 28.335 1.00 82.94 88 THR A O 1
ATOM 620 N N . CYS A 1 89 ? 7.120 7.691 26.615 1.00 93.31 89 CYS A N 1
ATOM 621 C CA . CYS A 1 89 ? 5.716 8.061 26.830 1.00 93.31 89 CYS A CA 1
ATOM 622 C C . CYS A 1 89 ? 4.785 7.112 26.061 1.00 93.31 89 CYS A C 1
ATOM 624 O O . CYS A 1 89 ? 4.946 6.942 24.858 1.00 93.31 89 CYS A O 1
ATOM 626 N N . LYS A 1 90 ? 3.815 6.477 26.727 1.00 94.06 90 LYS A N 1
ATOM 627 C CA . LYS A 1 90 ? 3.106 5.316 26.147 1.00 94.06 90 LYS A CA 1
ATOM 628 C C . LYS A 1 90 ? 1.594 5.474 26.115 1.00 94.06 90 LYS A C 1
ATOM 630 O O . LYS A 1 90 ? 0.999 5.907 27.100 1.00 94.06 90 LYS A O 1
ATOM 635 N N . VAL A 1 91 ? 0.982 5.029 25.027 1.00 97.12 91 VAL A N 1
ATOM 636 C CA . VAL A 1 91 ? -0.430 4.657 24.940 1.00 97.12 91 VAL A CA 1
ATOM 637 C C . VAL A 1 91 ? -0.474 3.136 24.821 1.00 97.12 91 VAL A C 1
ATOM 639 O O . VAL A 1 91 ? 0.073 2.562 23.885 1.00 97.12 91 VAL A O 1
ATOM 642 N N . GLU A 1 92 ? -1.066 2.473 25.805 1.00 95.69 92 GLU A N 1
ATOM 643 C CA . GLU A 1 92 ? -1.101 1.015 25.921 1.00 95.69 92 GLU A CA 1
ATOM 644 C C . GLU A 1 92 ? -2.537 0.508 25.888 1.00 95.69 92 GLU A C 1
ATOM 646 O O . GLU A 1 92 ? -3.437 1.132 26.452 1.00 95.69 92 GLU A O 1
ATOM 651 N N . ASN A 1 93 ? -2.730 -0.656 25.276 1.00 93.25 93 ASN A N 1
ATOM 652 C CA . ASN A 1 93 ? -4.024 -1.301 25.089 1.00 93.25 93 ASN A CA 1
ATOM 653 C C . ASN A 1 93 ? -5.100 -0.376 24.485 1.00 93.25 93 ASN A C 1
ATOM 655 O O . ASN A 1 93 ? -6.221 -0.265 24.991 1.00 93.25 93 ASN A O 1
ATOM 659 N N . LEU A 1 94 ? -4.742 0.338 23.417 1.00 95.12 94 LEU A N 1
ATOM 660 C CA . LEU A 1 94 ? -5.692 1.113 22.624 1.00 95.12 94 LEU A CA 1
ATOM 661 C C . LEU A 1 94 ? -6.588 0.156 21.819 1.00 95.12 94 LEU A C 1
ATOM 663 O O . LEU A 1 94 ? -6.091 -0.822 21.269 1.00 95.12 94 LEU A O 1
ATOM 667 N N . LYS A 1 95 ? -7.897 0.418 21.760 1.00 91.44 95 LYS A N 1
ATOM 668 C CA . LYS A 1 95 ? -8.848 -0.278 20.872 1.00 91.44 95 LYS A CA 1
ATOM 669 C C . LYS A 1 95 ? -9.246 0.623 19.711 1.00 91.44 95 LYS A C 1
ATOM 671 O O . LYS A 1 95 ? -9.234 0.179 18.570 1.00 91.44 95 LYS A O 1
ATOM 676 N N . GLN A 1 96 ? -9.583 1.883 19.990 1.00 93.44 96 GLN A N 1
ATOM 677 C CA . GLN A 1 96 ? -10.101 2.772 18.954 1.00 93.44 96 GLN A CA 1
ATOM 678 C C . GLN A 1 96 ? -9.911 4.259 19.280 1.00 93.44 96 GLN A C 1
ATOM 680 O O . GLN A 1 96 ? -9.969 4.658 20.446 1.00 93.44 96 GLN A O 1
ATOM 685 N N . VAL A 1 97 ? -9.737 5.087 18.249 1.00 96.94 97 VAL A N 1
ATOM 686 C CA . VAL A 1 97 ? -9.799 6.556 18.333 1.00 96.94 97 VAL A CA 1
ATOM 687 C C . VAL A 1 97 ? -10.787 7.077 17.293 1.00 96.94 97 VAL A C 1
ATOM 689 O O . VAL A 1 97 ? -10.661 6.734 16.121 1.00 96.94 97 VAL A O 1
ATOM 692 N N . LYS A 1 98 ? -11.742 7.910 17.724 1.00 95.38 98 LYS A N 1
ATOM 693 C CA . LYS A 1 98 ? -12.791 8.524 16.900 1.00 95.38 98 LYS A CA 1
ATOM 694 C C . LYS A 1 98 ? -12.818 10.043 17.032 1.00 95.38 98 LYS A C 1
ATOM 696 O O . LYS A 1 98 ? -12.698 10.600 18.128 1.00 95.38 98 LYS A O 1
ATOM 701 N N . GLY A 1 99 ? -13.047 10.721 15.917 1.00 94.12 99 GLY A N 1
ATOM 702 C CA . GLY A 1 99 ? -13.197 12.173 15.862 1.00 94.12 99 GLY A CA 1
ATOM 703 C C . GLY A 1 99 ? -13.530 12.654 14.456 1.00 94.12 99 GLY A C 1
ATOM 704 O O . GLY A 1 99 ? -13.588 11.865 13.519 1.00 94.12 99 GLY A O 1
ATOM 705 N N . SER A 1 100 ? -13.754 13.957 14.311 1.00 93.50 100 SER A N 1
ATOM 706 C CA . SER A 1 100 ? -14.270 14.556 13.070 1.00 93.50 100 SER A CA 1
ATOM 707 C C . SER A 1 100 ? -13.321 15.552 12.399 1.00 93.50 100 SER A C 1
ATOM 709 O O . SER A 1 100 ? -13.680 16.170 11.392 1.00 93.50 100 SER A O 1
ATOM 711 N N . ASN A 1 101 ? -12.123 15.756 12.952 1.00 93.88 101 ASN A N 1
ATOM 712 C CA . ASN A 1 101 ? -11.150 16.713 12.424 1.00 93.88 101 ASN A CA 1
ATOM 713 C C . ASN A 1 101 ? -9.757 16.096 12.233 1.00 93.88 101 ASN A C 1
ATOM 715 O O . ASN A 1 101 ? -9.516 15.534 11.169 1.00 93.88 101 ASN A O 1
ATOM 719 N N . SER A 1 102 ? -8.865 16.173 13.228 1.00 95.62 102 SER A N 1
ATOM 720 C CA . SER A 1 102 ? -7.552 15.511 13.188 1.00 95.62 102 SER A CA 1
ATOM 721 C C . SER A 1 102 ? -7.480 14.410 14.237 1.00 95.62 102 SER A C 1
ATOM 723 O O . SER A 1 102 ? -7.653 14.671 15.430 1.00 95.62 102 SER A O 1
ATOM 725 N N . ILE A 1 103 ? -7.240 13.176 13.809 1.00 97.69 103 ILE A N 1
ATOM 726 C CA . ILE A 1 103 ? -7.303 12.008 14.692 1.00 97.69 103 ILE A CA 1
ATOM 727 C C . ILE A 1 103 ? -6.029 11.175 14.630 1.00 97.69 103 ILE A C 1
ATOM 729 O O . ILE A 1 103 ? -5.489 10.936 13.551 1.00 97.69 103 ILE A O 1
ATOM 733 N N . GLY A 1 104 ? -5.567 10.681 15.776 1.00 98.06 104 GLY A N 1
ATOM 734 C CA . GLY A 1 104 ? -4.503 9.689 15.767 1.00 98.06 104 GLY A CA 1
ATOM 735 C C . GLY A 1 104 ? -4.323 8.873 17.032 1.00 98.06 104 GLY A C 1
ATOM 736 O O . GLY A 1 104 ? -4.859 9.184 18.093 1.00 98.06 104 GLY A O 1
ATOM 737 N N . GLY A 1 105 ? -3.577 7.774 16.927 1.00 98.06 105 GLY A N 1
ATOM 738 C CA . GLY A 1 105 ? -3.385 6.846 18.045 1.00 98.06 105 GLY A CA 1
ATOM 739 C C . GLY A 1 105 ? -2.657 7.477 19.235 1.00 98.06 105 GLY A C 1
ATOM 740 O O . GLY A 1 105 ? -2.967 7.168 20.385 1.00 98.06 105 GLY A O 1
ATOM 741 N N . PHE A 1 106 ? -1.740 8.414 18.981 1.00 98.19 106 PHE A N 1
ATOM 742 C CA . PHE A 1 106 ? -1.038 9.190 20.004 1.00 98.19 106 PHE A CA 1
ATOM 743 C C . PHE A 1 106 ? -1.604 10.607 20.129 1.00 98.19 106 PHE A C 1
ATOM 745 O O . PHE A 1 106 ? -2.027 11.007 21.217 1.00 98.19 106 PHE A O 1
ATOM 752 N N . ALA A 1 107 ? -1.638 11.361 19.028 1.00 98.00 107 ALA A N 1
ATOM 753 C CA . ALA A 1 107 ? -2.086 12.750 19.009 1.00 98.00 107 ALA A CA 1
ATOM 754 C C . ALA A 1 107 ? -3.139 13.012 17.925 1.00 98.00 107 ALA A C 1
ATOM 756 O O . ALA A 1 107 ? -3.056 12.460 16.837 1.00 98.00 107 ALA A O 1
ATOM 757 N N . GLY A 1 108 ? -4.107 13.890 18.181 1.00 96.75 108 GLY A N 1
ATOM 758 C CA . GLY A 1 108 ? -4.989 14.368 17.111 1.00 96.75 108 GLY A CA 1
ATOM 759 C C . GLY A 1 108 ? -4.264 15.365 16.213 1.00 96.75 108 GLY A C 1
ATOM 760 O O . GLY A 1 108 ? -4.072 15.117 15.024 1.00 96.75 108 GLY A O 1
ATOM 761 N N . SER A 1 109 ? -3.798 16.468 16.803 1.00 93.50 109 SER A N 1
ATOM 762 C CA . SER A 1 109 ? -3.025 17.510 16.119 1.00 93.50 109 SER A CA 1
ATOM 763 C C . SER A 1 109 ? -1.772 17.903 16.903 1.00 93.50 109 SER A C 1
ATOM 765 O O . SER A 1 109 ? -1.807 17.998 18.131 1.00 93.50 109 SER A O 1
ATOM 767 N N . ILE A 1 110 ? -0.686 18.197 16.188 1.00 93.12 110 ILE A N 1
ATOM 768 C CA . ILE A 1 110 ? 0.575 18.729 16.714 1.00 93.12 110 ILE A CA 1
ATOM 769 C C . ILE A 1 110 ? 0.962 19.965 15.899 1.00 93.12 110 ILE A C 1
ATOM 771 O O . ILE A 1 110 ? 1.169 19.874 14.695 1.00 93.12 110 ILE A O 1
ATOM 775 N N . LEU A 1 111 ? 1.051 21.122 16.548 1.00 86.06 111 LEU A N 1
ATOM 776 C CA . LEU A 1 111 ? 1.338 22.414 15.920 1.00 86.06 111 LEU A CA 1
ATOM 777 C C . LEU A 1 111 ? 2.404 23.162 16.737 1.00 86.06 111 LEU A C 1
ATOM 779 O O . LEU A 1 111 ? 2.427 23.013 17.965 1.00 86.06 111 LEU A O 1
ATOM 783 N N . PRO A 1 112 ? 3.255 24.013 16.137 1.00 79.88 112 PRO A N 1
ATOM 784 C CA . PRO A 1 112 ? 4.160 24.852 16.907 1.00 79.88 112 PRO A CA 1
ATOM 785 C C . PRO A 1 112 ? 3.379 25.964 17.607 1.00 79.88 112 PRO A C 1
ATOM 787 O O . PRO A 1 112 ? 2.258 26.310 17.224 1.00 79.88 112 PRO A O 1
ATOM 790 N N . GLY A 1 113 ? 4.000 26.593 18.606 1.00 71.75 113 GLY A N 1
ATOM 791 C CA . GLY A 1 113 ? 3.393 27.743 19.283 1.00 71.75 113 GLY A CA 1
ATOM 792 C C . GLY A 1 113 ? 3.098 28.910 18.331 1.00 71.75 113 GLY A C 1
ATOM 793 O O . GLY A 1 113 ? 2.121 29.630 18.529 1.00 71.75 113 GLY A O 1
ATOM 794 N N . SER A 1 114 ? 3.905 29.069 17.278 1.00 63.12 114 SER A N 1
ATOM 795 C CA . SER A 1 114 ? 3.791 30.124 16.260 1.00 63.12 114 SER A CA 1
ATOM 796 C C . SER A 1 114 ? 2.562 30.007 15.355 1.00 63.12 114 SER A C 1
ATOM 798 O O . SER A 1 114 ? 2.144 31.007 14.779 1.00 63.12 114 SER A O 1
ATOM 800 N N . ALA A 1 115 ? 1.946 28.826 15.257 1.00 59.53 115 ALA A N 1
ATOM 801 C CA . ALA A 1 115 ? 0.768 28.592 14.419 1.00 59.53 115 ALA A CA 1
ATOM 802 C C . ALA A 1 115 ? -0.567 28.948 15.111 1.00 59.53 115 ALA A C 1
ATOM 804 O O . ALA A 1 115 ? -1.632 28.851 14.497 1.00 59.53 115 ALA A O 1
ATOM 805 N N . ALA A 1 116 ? -0.552 29.347 16.390 1.00 55.53 116 ALA A N 1
ATOM 806 C CA . ALA A 1 116 ? -1.766 29.630 17.153 1.00 55.53 116 ALA A CA 1
ATOM 807 C C . ALA A 1 116 ? -2.469 30.916 16.666 1.00 55.53 116 ALA A C 1
ATOM 809 O O . ALA A 1 116 ? -2.052 32.037 16.970 1.00 55.53 116 ALA A O 1
ATOM 810 N N . LYS A 1 117 ? -3.583 30.766 15.936 1.00 49.88 117 LYS A N 1
ATOM 811 C CA . LYS A 1 117 ? -4.455 31.884 15.540 1.00 49.88 117 LYS A CA 1
ATOM 812 C C . LYS A 1 117 ? -5.028 32.567 16.788 1.00 49.88 117 LYS A C 1
ATOM 814 O O . LYS A 1 117 ? -5.506 31.901 17.705 1.00 49.88 117 LYS A O 1
ATOM 819 N N . VAL A 1 118 ? -5.010 33.903 16.821 1.00 42.09 118 VAL A N 1
ATOM 820 C CA . VAL A 1 118 ? -5.579 34.701 17.921 1.00 42.09 118 VAL A CA 1
ATOM 821 C C . VAL A 1 118 ? -7.080 34.426 18.017 1.00 42.09 118 VAL A C 1
ATOM 823 O O . VAL A 1 118 ? -7.873 35.025 17.294 1.00 42.09 118 VAL A O 1
ATOM 826 N N . ASN A 1 119 ? -7.505 33.556 18.934 1.00 37.78 119 ASN A N 1
ATOM 827 C CA . ASN A 1 119 ? -8.890 33.587 19.375 1.00 37.78 119 ASN A CA 1
ATOM 828 C C . ASN A 1 119 ? -9.050 34.814 20.279 1.00 37.78 119 ASN A C 1
ATOM 830 O O . ASN A 1 119 ? -8.759 34.756 21.472 1.00 37.78 119 ASN A O 1
ATOM 834 N N . THR A 1 120 ? -9.500 35.935 19.710 1.00 38.81 120 THR A N 1
ATOM 835 C CA . THR A 1 120 ? -9.717 37.216 20.408 1.00 38.81 120 THR A CA 1
ATOM 836 C C . THR A 1 120 ? -10.721 37.125 21.565 1.00 38.81 120 THR A C 1
ATOM 838 O O . THR A 1 120 ? -10.838 38.072 22.340 1.00 38.81 120 THR A O 1
ATOM 841 N N . ALA A 1 121 ? -11.441 36.006 21.720 1.00 38.22 121 ALA A N 1
ATOM 842 C CA . ALA A 1 121 ? -12.288 35.746 22.885 1.00 38.22 121 ALA A CA 1
ATOM 843 C C . ALA A 1 121 ? -11.493 35.287 24.126 1.00 38.22 121 ALA A C 1
ATOM 845 O O . ALA A 1 121 ? -11.991 35.388 25.248 1.00 38.22 121 ALA A O 1
ATOM 846 N N . SER A 1 122 ? -10.250 34.829 23.952 1.00 44.84 122 SER A N 1
ATOM 847 C CA . SER A 1 122 ? -9.351 34.398 25.024 1.00 44.84 122 SER A CA 1
ATOM 848 C C . SER A 1 122 ? -8.0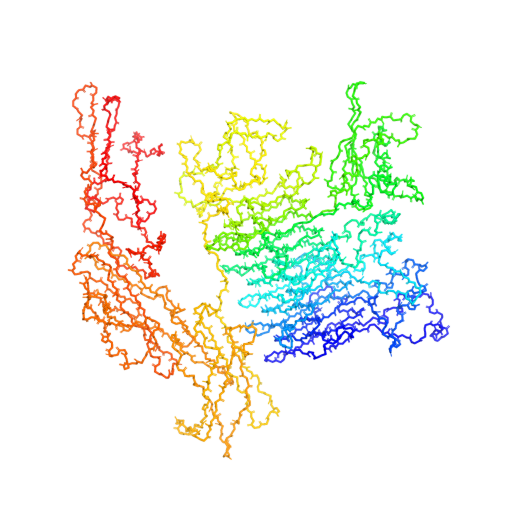54 35.213 24.963 1.00 44.84 122 SER A C 1
ATOM 850 O O . SER A 1 122 ? -7.415 35.315 23.924 1.00 44.84 122 SER A O 1
ATOM 852 N N . ASN A 1 123 ? -7.641 35.841 26.063 1.00 42.69 123 ASN A N 1
ATOM 853 C CA . ASN A 1 123 ? -6.446 36.703 26.130 1.00 42.69 123 ASN A CA 1
ATOM 854 C C . ASN A 1 123 ? -5.103 35.922 26.009 1.00 42.69 123 ASN A C 1
ATOM 856 O O . ASN A 1 123 ? -4.196 36.141 26.811 1.00 42.69 123 ASN A O 1
ATOM 860 N N . GLN A 1 124 ? -4.965 34.985 25.065 1.00 48.03 124 GLN A N 1
ATOM 861 C CA . GLN A 1 124 ? -3.935 33.934 25.071 1.00 48.03 124 GLN A CA 1
ATOM 862 C C . GLN A 1 124 ? -2.669 34.206 24.227 1.00 48.03 124 GLN A C 1
ATOM 864 O O . GLN A 1 124 ? -1.683 33.498 24.390 1.00 48.03 124 GLN A O 1
ATOM 869 N N . GLY A 1 125 ? -2.605 35.244 23.388 1.00 52.50 125 GLY A N 1
ATOM 870 C CA . GLY A 1 125 ? -1.448 35.458 22.499 1.00 52.50 125 GLY A CA 1
ATOM 871 C C . GLY A 1 125 ? -0.286 36.261 23.107 1.00 52.50 125 GLY A C 1
ATOM 872 O O . GLY A 1 125 ? -0.160 37.450 22.814 1.00 52.50 125 GLY A O 1
ATOM 873 N N . ILE A 1 126 ? 0.581 35.652 23.931 1.00 53.88 126 ILE A N 1
ATOM 874 C CA . ILE A 1 126 ? 1.855 36.287 24.347 1.00 53.88 126 ILE A CA 1
ATOM 875 C C . ILE A 1 126 ? 2.902 36.248 23.235 1.00 53.88 126 ILE A C 1
ATOM 877 O O . ILE A 1 126 ? 3.645 37.211 23.057 1.00 53.88 126 ILE A O 1
ATOM 881 N N . LEU A 1 127 ? 2.909 35.153 22.470 1.00 52.88 127 LEU A N 1
ATOM 882 C CA . LEU A 1 127 ? 3.875 34.909 21.412 1.00 52.88 127 LEU A CA 1
ATOM 883 C C . LEU A 1 127 ? 3.760 35.974 20.324 1.00 52.88 127 LEU A C 1
ATOM 885 O O . LEU A 1 127 ? 4.770 36.545 19.956 1.00 52.88 127 LEU A O 1
ATOM 889 N N . ASN A 1 128 ? 2.545 36.369 19.933 1.00 52.00 128 ASN A N 1
ATOM 890 C CA . ASN A 1 128 ? 2.352 37.436 18.943 1.00 52.00 128 ASN A CA 1
ATOM 891 C C . ASN A 1 128 ? 2.824 38.806 19.452 1.00 52.00 128 ASN A C 1
ATOM 893 O O . ASN A 1 128 ? 3.466 39.538 18.712 1.00 52.00 128 ASN A O 1
ATOM 897 N N . LYS A 1 129 ? 2.610 39.127 20.738 1.00 53.62 129 LYS A N 1
ATOM 898 C CA . LYS A 1 129 ? 3.119 40.372 21.353 1.00 53.62 129 LYS A CA 1
ATOM 899 C C . LYS A 1 129 ? 4.641 40.386 21.504 1.00 53.62 129 LYS A C 1
ATOM 901 O O . LYS A 1 129 ? 5.240 41.460 21.572 1.00 53.62 129 LYS A O 1
ATOM 906 N N . LEU A 1 130 ? 5.249 39.207 21.637 1.00 54.81 130 LEU A N 1
ATOM 907 C CA . LEU A 1 130 ? 6.693 39.041 21.693 1.00 54.81 130 LEU A CA 1
ATOM 908 C C . LEU A 1 130 ? 7.282 39.106 20.275 1.00 54.81 130 LEU A C 1
ATOM 910 O O . LEU A 1 130 ? 8.159 39.925 20.039 1.00 54.81 130 LEU A O 1
ATOM 914 N N . LEU A 1 131 ? 6.726 38.356 19.321 1.00 55.09 131 LEU A N 1
ATOM 915 C CA . LEU A 1 131 ? 7.076 38.379 17.899 1.00 55.09 131 LEU A CA 1
ATOM 916 C C . LEU A 1 131 ? 6.991 39.808 17.327 1.00 55.09 131 LEU A C 1
ATOM 918 O O . LEU A 1 131 ? 7.970 40.266 16.752 1.00 55.09 131 LEU A O 1
ATOM 922 N N . GLU A 1 132 ? 5.925 40.577 17.596 1.00 53.81 132 GLU A N 1
ATOM 923 C CA . GLU A 1 132 ? 5.805 42.000 17.201 1.00 53.81 132 GLU A CA 1
ATOM 924 C C . GLU A 1 132 ? 6.988 42.876 17.664 1.00 53.81 132 GLU A C 1
ATOM 926 O O . GLU A 1 132 ? 7.367 43.827 16.981 1.00 53.81 132 GLU A O 1
ATOM 931 N N . LYS A 1 133 ? 7.590 42.568 18.820 1.00 54.91 133 LYS A N 1
ATOM 932 C CA . LYS A 1 133 ? 8.759 43.286 19.356 1.00 54.91 133 LYS A CA 1
ATOM 933 C C . LYS A 1 133 ? 10.098 42.703 18.902 1.00 54.91 133 LYS A C 1
ATOM 935 O O . LYS A 1 133 ? 11.089 43.429 18.909 1.00 54.91 133 LYS A O 1
ATOM 940 N N . LEU A 1 134 ? 10.130 41.421 18.542 1.00 55.19 134 LEU A N 1
ATOM 941 C CA . LEU A 1 134 ? 11.337 40.675 18.179 1.00 55.19 134 LEU A CA 1
ATOM 942 C C . LEU A 1 134 ? 11.589 40.592 16.672 1.00 55.19 134 LEU A C 1
ATOM 944 O O . LEU A 1 134 ? 12.700 40.258 16.283 1.00 55.19 134 LEU A O 1
ATOM 948 N N . ILE A 1 135 ? 10.630 40.979 15.819 1.00 55.25 135 ILE A N 1
ATOM 949 C CA . ILE A 1 135 ? 10.828 41.110 14.359 1.00 55.25 135 ILE A CA 1
ATOM 950 C C . ILE A 1 135 ? 12.041 42.010 14.017 1.00 55.25 135 ILE A C 1
ATOM 952 O O . ILE A 1 135 ? 12.621 41.887 12.944 1.00 55.25 135 ILE A O 1
ATOM 956 N N . GLY A 1 136 ? 12.482 42.880 14.937 1.00 54.75 136 GLY A N 1
ATOM 957 C CA . GLY A 1 136 ? 13.702 43.682 14.782 1.00 54.75 136 GLY A CA 1
ATOM 958 C C . GLY A 1 136 ? 15.039 42.950 15.015 1.00 54.75 136 GLY A C 1
ATOM 959 O O . GLY A 1 136 ? 16.081 43.562 14.790 1.00 54.75 136 GLY A O 1
ATOM 960 N N . SER A 1 137 ? 15.040 41.692 15.476 1.00 62.84 137 SER A N 1
ATOM 961 C CA . SER A 1 137 ? 16.233 40.896 15.813 1.00 62.84 137 SER A CA 1
ATOM 962 C C . SER A 1 137 ? 16.045 39.431 15.396 1.00 62.84 137 SER A C 1
ATOM 964 O O . SER A 1 137 ? 15.359 38.660 16.065 1.00 62.84 137 SER A O 1
ATOM 966 N N . VAL A 1 138 ? 16.686 39.031 14.291 1.00 58.00 138 VAL A N 1
ATOM 967 C CA . VAL A 1 138 ? 16.603 37.666 13.730 1.00 58.00 138 VAL A CA 1
ATOM 968 C C . VAL A 1 138 ? 17.023 36.601 14.757 1.00 58.00 138 VAL A C 1
ATOM 970 O O . VAL A 1 138 ? 16.341 35.595 14.918 1.00 58.00 138 VAL A O 1
ATOM 973 N N . SER A 1 139 ? 18.071 36.867 15.547 1.00 63.28 139 SER A N 1
ATOM 974 C CA . SER A 1 139 ? 18.545 35.955 16.602 1.00 63.28 139 SER A CA 1
ATOM 975 C C . SER A 1 139 ? 17.504 35.714 17.702 1.00 63.28 139 SER A C 1
ATOM 977 O O . SER A 1 139 ? 17.394 34.598 18.210 1.00 63.28 139 SER A O 1
ATOM 979 N N . ASP A 1 140 ? 16.748 36.740 18.098 1.00 65.44 140 ASP A N 1
ATOM 980 C CA . ASP A 1 140 ? 15.728 36.588 19.141 1.00 65.44 140 ASP A CA 1
ATOM 981 C C . ASP A 1 140 ? 14.476 35.886 18.593 1.00 65.44 140 ASP A C 1
ATOM 983 O O . ASP A 1 140 ? 13.829 35.118 19.306 1.00 65.44 140 ASP A O 1
ATOM 987 N N . LEU A 1 141 ? 14.164 36.097 17.309 1.00 65.19 141 LEU A N 1
ATOM 988 C CA . LEU A 1 141 ? 13.097 35.394 16.599 1.00 65.19 141 LEU A CA 1
ATOM 989 C C . LEU A 1 141 ? 13.388 33.887 16.483 1.00 65.19 141 LEU A C 1
ATOM 991 O O . LEU A 1 141 ? 12.523 33.079 16.825 1.00 65.19 141 LEU A O 1
ATOM 995 N N . VAL A 1 142 ? 14.611 33.509 16.093 1.00 66.00 142 VAL A N 1
ATOM 996 C CA . VAL A 1 142 ? 15.076 32.107 16.047 1.00 66.00 142 VAL A CA 1
ATOM 997 C C . VAL A 1 142 ? 14.976 31.454 17.430 1.00 66.00 142 VAL A C 1
ATOM 999 O O . VAL A 1 142 ? 14.446 30.352 17.555 1.00 66.00 142 VAL A O 1
ATOM 1002 N N . GLN A 1 143 ? 15.421 32.134 18.496 1.00 69.19 143 GLN A N 1
ATOM 1003 C CA . GLN A 1 143 ? 15.333 31.600 19.864 1.00 69.19 143 GLN A CA 1
ATOM 1004 C C . GLN A 1 143 ? 13.887 31.335 20.305 1.00 69.19 143 GLN A C 1
ATOM 1006 O O . GLN A 1 143 ? 13.616 30.316 20.939 1.00 69.19 143 GLN A O 1
ATOM 1011 N N . VAL A 1 144 ? 12.951 32.222 19.960 1.00 68.19 144 VAL A N 1
ATOM 1012 C CA . VAL A 1 144 ? 11.527 32.055 20.285 1.00 68.19 144 VAL A CA 1
ATOM 1013 C C . VAL A 1 144 ? 10.886 30.916 19.497 1.00 68.19 144 VAL A C 1
ATOM 1015 O O . VAL A 1 144 ? 10.122 30.131 20.067 1.00 68.19 144 VAL A O 1
ATOM 1018 N N . LEU A 1 145 ? 11.194 30.803 18.207 1.00 71.00 145 LEU A N 1
ATOM 1019 C CA . LEU A 1 145 ? 10.660 29.737 17.362 1.00 71.00 145 LEU A CA 1
ATOM 1020 C C . LEU A 1 145 ? 11.204 28.372 17.787 1.00 71.00 145 LEU A C 1
ATOM 1022 O O . LEU A 1 145 ? 10.413 27.460 18.006 1.00 71.00 145 LEU A O 1
ATOM 1026 N N . ASN A 1 146 ? 12.503 28.274 18.074 1.00 71.88 146 ASN A N 1
ATOM 1027 C CA . ASN A 1 146 ? 13.109 27.053 18.610 1.00 71.88 146 ASN A CA 1
ATOM 1028 C C . ASN A 1 146 ? 12.545 26.666 19.984 1.00 71.88 146 ASN A C 1
ATOM 1030 O O . ASN A 1 146 ? 12.275 25.494 20.230 1.00 71.88 146 ASN A O 1
ATOM 1034 N N . ALA A 1 147 ? 12.320 27.629 20.886 1.00 70.81 147 ALA A N 1
ATOM 1035 C CA . ALA A 1 147 ? 11.754 27.334 22.203 1.00 70.81 147 ALA A CA 1
ATOM 1036 C C . ALA A 1 147 ? 10.298 26.840 22.128 1.00 70.81 147 ALA A C 1
ATOM 1038 O O . ALA A 1 147 ? 9.872 26.050 22.966 1.00 70.81 147 ALA A O 1
ATOM 1039 N N . THR A 1 148 ? 9.530 27.293 21.133 1.00 72.38 148 THR A N 1
ATOM 1040 C CA . THR A 1 148 ? 8.107 26.944 20.958 1.00 72.38 148 THR A CA 1
ATOM 1041 C C . THR A 1 148 ? 7.860 25.869 19.900 1.00 72.38 148 THR A C 1
ATOM 1043 O O . THR A 1 148 ? 6.705 25.610 19.538 1.00 72.38 148 THR A O 1
ATOM 1046 N N . LEU A 1 149 ? 8.932 25.226 19.435 1.00 81.75 149 LEU A N 1
ATOM 1047 C CA . LEU A 1 149 ? 8.890 24.101 18.518 1.00 81.75 149 LEU A CA 1
ATOM 1048 C C . LEU A 1 149 ? 8.220 22.907 19.196 1.00 81.75 149 LEU A C 1
ATOM 1050 O O . LEU A 1 149 ? 8.657 22.427 20.249 1.00 81.75 149 LEU A O 1
ATOM 1054 N N . ALA A 1 150 ? 7.151 22.415 18.578 1.00 88.56 150 ALA A N 1
ATOM 1055 C CA . ALA A 1 150 ? 6.497 21.211 19.049 1.00 88.56 150 ALA A CA 1
ATOM 1056 C C . ALA A 1 150 ? 7.434 20.015 18.858 1.00 88.56 150 ALA A C 1
ATOM 1058 O O . ALA A 1 150 ? 7.924 19.774 17.756 1.00 88.56 150 ALA A O 1
ATOM 1059 N N . THR A 1 151 ? 7.696 19.276 19.936 1.00 91.69 151 THR A N 1
ATOM 1060 C CA . THR A 1 151 ? 8.637 18.148 19.909 1.00 91.69 151 THR A CA 1
ATOM 1061 C C . THR A 1 151 ? 8.032 16.926 20.579 1.00 91.69 151 THR A C 1
ATOM 1063 O O . THR A 1 151 ? 7.504 17.029 21.685 1.00 91.69 151 THR A O 1
ATOM 1066 N N . VAL A 1 152 ? 8.148 15.754 19.957 1.00 94.50 152 VAL A N 1
ATOM 1067 C CA . VAL A 1 152 ? 7.795 14.468 20.579 1.00 94.50 152 VAL A CA 1
ATOM 1068 C C . VAL A 1 152 ? 8.948 13.497 20.392 1.00 94.50 152 VAL A C 1
ATOM 1070 O O . VAL A 1 152 ? 9.299 13.173 19.264 1.00 94.50 152 VAL A O 1
ATOM 1073 N N . LYS A 1 153 ? 9.523 12.996 21.486 1.00 92.44 153 LYS A N 1
ATOM 1074 C CA . LYS A 1 153 ? 10.576 11.969 21.450 1.00 92.44 153 LYS A CA 1
ATOM 1075 C C . LYS A 1 153 ? 10.148 10.732 22.230 1.00 92.44 153 LYS A C 1
ATOM 1077 O O . LYS A 1 153 ? 9.410 10.854 23.206 1.00 92.44 153 LYS A O 1
ATOM 1082 N N . TYR A 1 154 ? 10.656 9.557 21.855 1.00 91.94 154 TYR A N 1
ATOM 1083 C CA . TYR A 1 154 ? 10.492 8.318 22.629 1.00 91.94 154 TYR A CA 1
ATOM 1084 C C . TYR A 1 154 ? 9.035 8.081 23.061 1.00 91.94 154 TYR A C 1
ATOM 1086 O O . TYR A 1 154 ? 8.690 8.199 24.242 1.00 91.94 154 TYR A O 1
ATOM 1094 N N . ALA A 1 155 ? 8.165 7.793 22.092 1.00 94.50 155 ALA A N 1
ATOM 1095 C CA . ALA A 1 155 ? 6.735 7.597 22.306 1.00 94.50 155 ALA A CA 1
ATOM 1096 C C . ALA A 1 155 ? 6.210 6.337 21.605 1.00 94.50 155 ALA A C 1
ATOM 1098 O O . ALA A 1 155 ? 6.685 5.969 20.532 1.00 94.50 155 ALA A O 1
ATOM 1099 N N . SER A 1 156 ? 5.220 5.669 22.198 1.00 95.81 156 SER A N 1
ATOM 1100 C CA . SER A 1 156 ? 4.634 4.460 21.611 1.00 95.81 156 SER A CA 1
ATOM 1101 C C . SER A 1 156 ? 3.115 4.411 21.726 1.00 95.81 156 SER A C 1
ATOM 1103 O O . SER A 1 156 ? 2.543 4.860 22.722 1.00 95.81 156 SER A O 1
ATOM 1105 N N . VAL A 1 157 ? 2.474 3.814 20.725 1.00 98.25 157 VAL A N 1
ATOM 1106 C CA . VAL A 1 157 ? 1.059 3.431 20.715 1.00 98.25 157 VAL A CA 1
ATOM 1107 C C . VAL A 1 157 ? 0.984 1.925 20.522 1.00 98.25 157 VAL A C 1
ATOM 1109 O O . VAL A 1 157 ? 1.573 1.398 19.583 1.00 98.25 157 VAL A O 1
ATOM 1112 N N . ASN A 1 158 ? 0.277 1.227 21.405 1.00 96.62 158 ASN A N 1
ATOM 1113 C CA . ASN A 1 158 ? 0.191 -0.227 21.379 1.00 96.62 158 ASN A CA 1
ATOM 1114 C C . ASN A 1 158 ? -1.240 -0.702 21.624 1.00 96.62 158 ASN A C 1
ATOM 1116 O O . ASN A 1 158 ? -1.942 -0.174 22.494 1.00 96.62 158 ASN A O 1
ATOM 1120 N N . SER A 1 159 ? -1.628 -1.771 20.932 1.00 93.69 159 SER A N 1
ATOM 1121 C CA . SER A 1 159 ? -2.842 -2.533 21.222 1.00 93.69 159 SER A CA 1
ATOM 1122 C C . SER A 1 159 ? -2.522 -3.952 21.663 1.00 93.69 159 SER A C 1
ATOM 1124 O O . SER A 1 159 ? -1.664 -4.607 21.073 1.00 93.69 159 SER A O 1
ATOM 1126 N N . SER A 1 160 ? -3.243 -4.442 22.672 1.00 89.25 160 SER A N 1
ATOM 1127 C CA . SER A 1 160 ? -3.219 -5.857 23.061 1.00 89.25 160 SER A CA 1
ATOM 1128 C C . SER A 1 160 ? -4.380 -6.654 22.459 1.00 89.25 160 SER A C 1
ATOM 1130 O O . SER A 1 160 ? -4.449 -7.855 22.685 1.00 89.25 160 SER A O 1
ATOM 1132 N N . ASN A 1 161 ? -5.277 -6.010 21.702 1.00 83.06 161 ASN A N 1
ATOM 1133 C CA . ASN A 1 161 ? -6.385 -6.680 21.026 1.00 83.06 161 ASN A CA 1
ATOM 1134 C C . ASN A 1 161 ? -5.848 -7.575 19.898 1.00 83.06 161 ASN A C 1
ATOM 1136 O O . ASN A 1 161 ? -5.008 -7.136 19.112 1.00 83.06 161 ASN A O 1
ATOM 1140 N N . ALA A 1 162 ? -6.358 -8.803 19.786 1.00 83.88 162 ALA A N 1
ATOM 1141 C CA . ALA A 1 162 ? -5.981 -9.744 18.732 1.00 83.88 162 ALA A CA 1
ATOM 1142 C C . ALA A 1 162 ? -6.222 -9.189 17.315 1.00 83.88 162 ALA A C 1
ATOM 1144 O O . ALA A 1 162 ? -5.436 -9.472 16.412 1.00 83.88 162 ALA A O 1
ATOM 1145 N N . ALA A 1 163 ? -7.271 -8.379 17.134 1.00 83.50 163 ALA A N 1
ATOM 1146 C CA . ALA A 1 163 ? -7.564 -7.715 15.864 1.00 83.50 163 ALA A CA 1
ATOM 1147 C C . ALA A 1 163 ? -6.693 -6.472 15.603 1.00 83.50 163 ALA A C 1
ATOM 1149 O O . ALA A 1 163 ? -6.551 -6.060 14.457 1.00 83.50 163 ALA A O 1
ATOM 1150 N N . GLY A 1 164 ? -6.085 -5.900 16.647 1.00 92.25 164 GLY A N 1
ATOM 1151 C CA . GLY A 1 164 ? -5.416 -4.601 16.616 1.00 92.25 164 GLY A CA 1
ATOM 1152 C C . GLY A 1 164 ? -6.313 -3.442 17.052 1.00 92.25 164 GLY A C 1
ATOM 1153 O O . GLY A 1 164 ? -7.389 -3.637 17.627 1.00 92.25 164 GLY A O 1
ATOM 1154 N N . PHE A 1 165 ? -5.831 -2.216 16.837 1.00 95.12 165 PHE A N 1
ATOM 1155 C CA . PHE A 1 165 ? -6.596 -0.991 17.088 1.00 95.12 165 PHE A CA 1
ATOM 1156 C C . PHE A 1 165 ? -6.873 -0.204 15.816 1.00 95.12 165 PHE A C 1
ATOM 1158 O O . PHE A 1 165 ? -6.153 -0.322 14.825 1.00 95.12 165 PHE A O 1
ATOM 1165 N N . VAL A 1 166 ? -7.889 0.653 15.891 1.00 96.00 166 VAL A N 1
ATOM 1166 C CA . VAL A 1 166 ? -8.386 1.408 14.742 1.00 96.00 166 VAL A CA 1
ATOM 1167 C C . VAL A 1 166 ? -8.400 2.906 14.998 1.00 96.00 166 VAL A C 1
ATOM 1169 O O . VAL A 1 166 ? -8.815 3.376 16.059 1.00 96.00 166 VAL A O 1
ATOM 1172 N N . VAL A 1 167 ? -7.986 3.668 13.994 1.00 98.06 167 VAL A N 1
ATOM 1173 C CA . VAL A 1 167 ? -8.220 5.111 13.913 1.00 98.06 167 VAL A CA 1
ATOM 1174 C C . VAL A 1 167 ? -9.376 5.329 12.937 1.00 98.06 167 VAL A C 1
ATOM 1176 O O . VAL A 1 167 ? -9.205 5.218 11.726 1.00 98.06 167 VAL A O 1
ATOM 1179 N N . ASP A 1 168 ? -10.566 5.587 13.479 1.00 94.88 168 ASP A N 1
ATOM 1180 C CA . ASP A 1 168 ? -11.823 5.674 12.732 1.00 94.88 168 ASP A CA 1
ATOM 1181 C C . ASP A 1 168 ? -12.266 7.135 12.606 1.00 94.88 168 ASP A C 1
ATOM 1183 O O . ASP A 1 168 ? -12.771 7.748 13.549 1.00 94.88 168 ASP A O 1
ATOM 1187 N N . GLY A 1 169 ? -12.046 7.700 11.423 1.00 94.69 169 GLY A N 1
ATOM 1188 C CA . GLY A 1 169 ? -12.452 9.056 11.084 1.00 94.69 169 GLY A CA 1
ATOM 1189 C C . GLY A 1 169 ? -13.847 9.177 10.510 1.00 94.69 169 GLY A C 1
ATOM 1190 O O . GLY A 1 169 ? -14.207 10.286 10.128 1.00 94.69 169 GLY A O 1
ATOM 1191 N N . LYS A 1 170 ? -14.636 8.105 10.418 1.00 92.56 170 LYS A N 1
ATOM 1192 C CA . LYS A 1 170 ? -16.017 8.201 9.942 1.00 92.56 170 LYS A CA 1
ATOM 1193 C C . LYS A 1 170 ? -16.887 8.873 11.004 1.00 92.56 170 LYS A C 1
ATOM 1195 O O . LYS A 1 170 ? -16.914 8.461 12.163 1.00 92.56 170 LYS A O 1
ATOM 1200 N N . TYR A 1 171 ? -17.655 9.881 10.606 1.00 89.12 171 TYR A N 1
ATOM 1201 C CA . TYR A 1 171 ? -18.672 10.498 11.456 1.00 89.12 171 TYR A CA 1
ATOM 1202 C C . TYR A 1 171 ? -19.909 10.890 10.644 1.00 89.12 171 TYR A C 1
ATOM 1204 O O . TYR A 1 171 ? -19.869 11.050 9.426 1.00 89.12 171 TYR A O 1
ATOM 1212 N N . GLY A 1 172 ? -21.055 11.007 11.316 1.00 83.50 172 GLY A N 1
ATOM 1213 C CA . GLY A 1 172 ? -22.322 11.237 10.620 1.00 83.50 172 GLY A CA 1
ATOM 1214 C C . GLY A 1 172 ? -22.665 10.100 9.646 1.00 83.50 172 GLY A C 1
ATOM 1215 O O . GLY A 1 172 ? -22.370 8.934 9.901 1.00 83.50 172 GLY A O 1
ATOM 1216 N N . THR A 1 173 ? -23.330 10.432 8.539 1.00 77.56 173 THR A N 1
ATOM 1217 C CA . THR A 1 173 ? -23.785 9.447 7.539 1.00 77.56 173 THR A CA 1
ATOM 1218 C C . THR A 1 173 ? -22.744 9.135 6.465 1.00 77.56 173 THR A C 1
ATOM 1220 O O . THR A 1 173 ? -22.711 8.012 5.965 1.00 77.56 173 THR A O 1
ATOM 1223 N N . SER A 1 174 ? -21.916 10.105 6.070 1.00 83.56 174 SER A N 1
ATOM 1224 C CA . SER A 1 174 ? -20.920 9.945 4.992 1.00 83.56 174 SER A CA 1
ATOM 1225 C C . SER A 1 174 ? -19.761 10.940 5.115 1.00 83.56 174 SER A C 1
ATOM 1227 O O . SER A 1 174 ? -19.118 11.252 4.116 1.00 83.56 174 SER A O 1
ATOM 1229 N N . ASP A 1 175 ? -19.526 11.471 6.316 1.00 91.81 175 ASP A N 1
ATOM 1230 C CA . ASP A 1 175 ? -18.477 12.455 6.557 1.00 91.81 175 ASP A CA 1
ATOM 1231 C C . ASP A 1 175 ? -17.244 11.780 7.162 1.00 91.81 175 ASP A C 1
ATOM 1233 O O . ASP A 1 175 ? -17.337 10.772 7.870 1.00 91.81 175 ASP A O 1
ATOM 1237 N N . TYR A 1 176 ? -16.078 12.356 6.880 1.00 95.06 176 TYR A N 1
ATOM 1238 C CA . TYR A 1 176 ? -14.799 11.817 7.320 1.00 95.06 176 TYR A CA 1
ATOM 1239 C C . TYR A 1 176 ? -13.895 12.900 7.907 1.00 95.06 176 TYR A C 1
ATOM 1241 O O . TYR A 1 176 ? -13.916 14.065 7.490 1.00 95.06 176 TYR A O 1
ATOM 1249 N N . ALA A 1 177 ? -13.102 12.518 8.910 1.00 95.31 177 ALA A N 1
ATOM 1250 C CA . ALA A 1 177 ? -12.102 13.370 9.539 1.00 95.31 177 ALA A CA 1
ATOM 1251 C C . ALA A 1 177 ? -11.134 13.909 8.479 1.00 95.31 177 ALA A C 1
ATOM 1253 O O . ALA A 1 177 ? -10.744 13.186 7.568 1.00 95.31 177 ALA A O 1
ATOM 1254 N N . TYR A 1 178 ? -10.749 15.180 8.595 1.00 95.06 178 TYR A N 1
ATOM 1255 C CA . TYR A 1 178 ? -9.846 15.836 7.648 1.00 95.06 178 TYR A CA 1
ATOM 1256 C C . TYR A 1 178 ? -8.531 15.061 7.491 1.00 95.06 178 TYR A C 1
ATOM 1258 O O . TYR A 1 178 ? -8.156 14.698 6.376 1.00 95.06 178 TYR A O 1
ATOM 1266 N N . ALA A 1 179 ? -7.878 14.763 8.618 1.00 96.94 179 ALA A N 1
ATOM 1267 C CA . ALA A 1 179 ? -6.611 14.049 8.649 1.00 96.94 179 ALA A CA 1
ATOM 1268 C C . ALA A 1 179 ? -6.618 12.945 9.714 1.00 96.94 179 ALA A C 1
ATOM 1270 O O . ALA A 1 179 ? -7.045 13.165 10.852 1.00 96.94 179 ALA A O 1
ATOM 1271 N N . ALA A 1 180 ? -6.123 11.762 9.358 1.00 98.62 180 ALA A N 1
ATOM 1272 C CA . ALA A 1 180 ? -6.094 10.597 10.236 1.00 98.62 180 ALA A CA 1
ATOM 1273 C C . ALA A 1 180 ? -4.747 9.872 10.155 1.00 98.62 180 ALA A C 1
ATOM 1275 O O . ALA A 1 180 ? -4.282 9.553 9.062 1.00 98.62 180 ALA A O 1
ATOM 1276 N N . GLY A 1 181 ? -4.130 9.599 11.306 1.00 98.62 181 GLY A N 1
ATOM 1277 C CA . GLY A 1 181 ? -2.833 8.929 11.381 1.00 98.62 181 GLY A CA 1
ATOM 1278 C C . GLY A 1 181 ? -2.744 7.915 12.514 1.00 98.62 181 GLY A C 1
ATOM 1279 O O . GLY A 1 181 ? -3.219 8.177 13.614 1.00 98.62 181 GLY A O 1
ATOM 1280 N N . GLY A 1 182 ? -2.097 6.766 12.314 1.00 98.56 182 GLY A N 1
ATOM 1281 C CA . GLY A 1 182 ? -1.914 5.797 13.406 1.00 98.56 182 GLY A CA 1
ATOM 1282 C C . GLY A 1 182 ? -1.110 6.351 14.592 1.00 98.56 182 GLY A C 1
ATOM 1283 O O . GLY A 1 182 ? -1.373 5.974 15.735 1.00 98.56 182 GLY A O 1
ATOM 1284 N N . PHE A 1 183 ? -0.206 7.311 14.360 1.00 98.75 183 PHE A N 1
ATOM 1285 C CA . PHE A 1 183 ? 0.447 8.097 15.412 1.00 98.75 183 PHE A CA 1
ATOM 1286 C C . PHE A 1 183 ? -0.238 9.453 15.607 1.00 98.75 183 PHE A C 1
ATOM 1288 O O . PHE A 1 183 ? -0.735 9.730 16.702 1.00 98.75 183 PHE A O 1
ATOM 1295 N N . ALA A 1 184 ? -0.283 10.291 14.567 1.00 98.56 184 ALA A N 1
ATOM 1296 C CA . ALA A 1 184 ? -0.869 11.626 14.641 1.00 98.56 184 ALA A CA 1
ATOM 1297 C C . ALA A 1 184 ? -1.686 12.000 13.401 1.00 98.56 184 ALA A C 1
ATOM 1299 O O . ALA A 1 184 ? -1.264 11.747 12.279 1.00 98.56 184 ALA A O 1
ATOM 1300 N N . GLY A 1 185 ? -2.835 12.648 13.590 1.00 98.12 185 GLY A N 1
ATOM 1301 C CA . GLY A 1 185 ? -3.677 13.088 12.474 1.00 98.12 185 GLY A CA 1
ATOM 1302 C C . GLY A 1 185 ? -3.023 14.195 11.658 1.00 98.12 185 GLY A C 1
ATOM 1303 O O . GLY A 1 185 ? -2.717 14.006 10.485 1.00 98.12 185 GLY A O 1
ATOM 1304 N N . ASN A 1 186 ? -2.782 15.340 12.292 1.00 95.00 186 ASN A N 1
ATOM 1305 C CA . ASN A 1 186 ? -2.208 16.525 11.655 1.00 95.00 186 ASN A CA 1
ATOM 1306 C C . ASN A 1 186 ? -0.939 16.985 12.380 1.00 95.00 186 ASN A C 1
ATOM 1308 O O . ASN A 1 186 ? -0.953 17.149 13.602 1.00 95.00 186 ASN A O 1
ATOM 1312 N N . VAL A 1 187 ? 0.143 17.218 11.645 1.00 94.62 187 VAL A N 1
ATOM 1313 C CA . VAL A 1 187 ? 1.429 17.664 12.186 1.00 94.62 187 VAL A CA 1
ATOM 1314 C C . VAL A 1 187 ? 1.979 18.780 11.314 1.00 94.62 187 VAL A C 1
ATOM 1316 O O . VAL A 1 187 ? 2.364 18.542 10.175 1.00 94.62 187 VAL A O 1
ATOM 1319 N N . ASN A 1 188 ? 2.071 19.986 11.868 1.00 87.44 188 ASN A N 1
ATOM 1320 C CA . ASN A 1 188 ? 2.685 21.113 11.171 1.00 87.44 188 ASN A CA 1
ATOM 1321 C C . ASN A 1 188 ? 3.880 21.605 11.977 1.00 87.44 188 ASN A C 1
ATOM 1323 O O . ASN A 1 188 ? 3.770 21.655 13.199 1.00 87.44 188 ASN A O 1
ATOM 1327 N N . GLY A 1 189 ? 4.980 21.975 11.313 1.00 84.19 189 GLY A N 1
ATOM 1328 C CA . GLY A 1 189 ? 6.200 22.542 11.913 1.00 84.19 189 GLY A CA 1
ATOM 1329 C C . GLY A 1 189 ? 6.588 21.963 13.270 1.00 84.19 189 GLY A C 1
ATOM 1330 O O . GLY A 1 189 ? 6.608 22.679 14.273 1.00 84.19 189 GLY A O 1
ATOM 1331 N N . ALA A 1 190 ? 6.838 20.657 13.307 1.00 89.69 190 ALA A N 1
ATOM 1332 C CA . ALA A 1 190 ? 7.172 19.928 14.523 1.00 89.69 190 ALA A CA 1
ATOM 1333 C C . ALA A 1 190 ? 8.288 18.910 14.281 1.00 89.69 190 ALA A C 1
ATOM 1335 O O . ALA A 1 190 ? 8.446 18.395 13.175 1.00 89.69 190 ALA A O 1
ATOM 1336 N N . VAL A 1 191 ? 9.016 18.565 15.344 1.00 92.56 191 VAL A N 1
ATOM 1337 C CA . VAL A 1 191 ? 10.055 17.528 15.315 1.00 92.56 191 VAL A CA 1
ATOM 1338 C C . VAL A 1 191 ? 9.581 16.302 16.083 1.00 92.56 191 VAL A C 1
ATOM 1340 O O . VAL A 1 191 ? 9.393 16.326 17.302 1.00 92.56 191 VAL A O 1
ATOM 1343 N N . LEU A 1 192 ? 9.396 15.205 15.361 1.00 94.69 192 LEU A N 1
ATOM 1344 C CA . LEU A 1 192 ? 9.023 13.906 15.894 1.00 94.69 192 LEU A CA 1
ATOM 1345 C C . LEU A 1 192 ? 10.242 12.977 15.805 1.00 94.69 192 LEU A C 1
ATOM 1347 O O . LEU A 1 192 ? 10.729 12.679 14.721 1.00 94.69 192 LEU A O 1
ATOM 1351 N N . GLY A 1 193 ? 10.738 12.513 16.949 1.00 91.06 193 GLY A N 1
ATOM 1352 C CA . GLY A 1 193 ? 11.934 11.678 17.048 1.00 91.06 193 GLY A CA 1
ATOM 1353 C C . GLY A 1 193 ? 13.209 12.504 17.230 1.00 91.06 193 GLY A C 1
ATOM 1354 O O . GLY A 1 193 ? 13.167 13.659 17.661 1.00 91.06 193 GLY A O 1
ATOM 1355 N N . ASN A 1 194 ? 14.364 11.897 16.964 1.00 82.62 194 ASN A N 1
ATOM 1356 C CA . ASN A 1 194 ? 15.667 12.527 17.160 1.00 82.62 194 ASN A CA 1
ATOM 1357 C C . ASN A 1 194 ? 16.660 12.092 16.076 1.00 82.62 194 ASN A C 1
ATOM 1359 O O . ASN A 1 194 ? 16.965 10.912 15.956 1.00 82.62 194 ASN A O 1
ATOM 1363 N N . ILE A 1 195 ? 17.211 13.063 15.345 1.00 73.62 195 ILE A N 1
ATOM 1364 C CA . ILE A 1 195 ? 18.186 12.831 14.269 1.00 73.62 195 ILE A CA 1
ATOM 1365 C C . ILE A 1 195 ? 19.523 12.257 14.762 1.00 73.62 195 ILE A C 1
ATOM 1367 O O . ILE A 1 195 ? 20.235 11.613 14.001 1.00 73.62 195 ILE A O 1
ATOM 1371 N N . ASN A 1 196 ? 19.881 12.499 16.028 1.00 79.38 196 ASN A N 1
ATOM 1372 C CA . ASN A 1 196 ? 21.164 12.055 16.582 1.00 79.38 196 ASN A CA 1
ATOM 1373 C C . ASN A 1 196 ? 21.160 10.581 17.008 1.00 79.38 196 ASN A C 1
ATOM 1375 O O . ASN A 1 196 ? 22.204 10.059 17.405 1.00 79.38 196 ASN A O 1
ATOM 1379 N N . ASP A 1 197 ? 19.999 9.928 16.976 1.00 78.06 197 ASP A N 1
ATOM 1380 C CA . ASP A 1 197 ? 19.895 8.516 17.305 1.00 78.06 197 ASP A CA 1
ATOM 1381 C C . ASP A 1 197 ? 20.374 7.665 16.118 1.00 78.06 197 ASP A C 1
ATOM 1383 O O . ASP A 1 197 ? 20.383 8.100 14.965 1.00 78.06 197 ASP A O 1
ATOM 1387 N N . SER A 1 198 ? 20.822 6.437 16.390 1.00 74.75 198 SER A N 1
ATOM 1388 C CA . SER A 1 198 ? 21.262 5.533 15.324 1.00 74.75 198 SER A CA 1
ATOM 1389 C C . SER A 1 198 ? 20.141 5.296 14.309 1.00 74.75 198 SER A C 1
ATOM 1391 O O . SER A 1 198 ? 18.975 5.212 14.688 1.00 74.75 198 SER A O 1
ATOM 1393 N N . VAL A 1 199 ? 20.488 5.068 13.040 1.00 69.69 199 VAL A N 1
ATOM 1394 C CA . VAL A 1 199 ? 19.52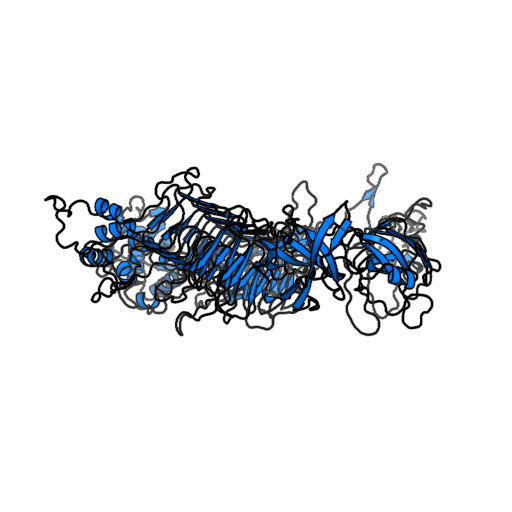5 4.721 11.972 1.00 69.69 199 VAL A CA 1
ATOM 1395 C C . VAL A 1 199 ? 18.657 3.502 12.338 1.00 69.69 199 VAL A C 1
ATOM 1397 O O . VAL A 1 199 ? 17.500 3.425 11.945 1.00 69.69 199 VAL A O 1
ATOM 1400 N N . GLU A 1 200 ? 19.178 2.587 13.161 1.00 70.56 200 GLU A N 1
ATOM 1401 C CA . GLU A 1 200 ? 18.458 1.402 13.656 1.00 70.56 200 GLU A CA 1
ATOM 1402 C C . GLU A 1 200 ? 17.576 1.660 14.894 1.00 70.56 200 GLU A C 1
ATOM 1404 O O . GLU A 1 200 ? 16.847 0.769 15.335 1.00 70.56 200 GLU A O 1
ATOM 1409 N N . ALA A 1 201 ? 17.632 2.853 15.495 1.00 74.50 201 ALA A N 1
ATOM 1410 C CA . ALA A 1 201 ? 16.800 3.168 16.650 1.00 74.50 201 ALA A CA 1
ATOM 1411 C C . ALA A 1 201 ? 15.331 3.268 16.222 1.00 74.50 201 ALA A C 1
ATOM 1413 O O . ALA A 1 201 ? 15.016 3.811 15.167 1.00 74.50 201 ALA A O 1
ATOM 1414 N N . VAL A 1 202 ? 14.421 2.792 17.072 1.00 72.94 202 VAL A N 1
ATOM 1415 C CA . VAL A 1 202 ? 12.984 3.065 16.952 1.00 72.94 202 VAL A CA 1
ATOM 1416 C C . VAL A 1 202 ? 12.609 3.970 18.113 1.00 72.94 202 VAL A C 1
ATOM 1418 O O . VAL A 1 202 ? 12.540 3.526 19.260 1.00 72.94 202 VAL A O 1
ATOM 1421 N N . THR A 1 203 ? 12.419 5.256 17.823 1.00 83.81 203 THR A N 1
ATOM 1422 C CA . THR A 1 203 ? 12.101 6.261 18.850 1.00 83.81 203 THR A CA 1
ATOM 1423 C C . THR A 1 203 ? 10.601 6.509 18.931 1.00 83.81 203 THR A C 1
ATOM 1425 O O . THR A 1 203 ? 10.080 6.803 20.004 1.00 83.81 203 THR A O 1
ATOM 1428 N N . LEU A 1 204 ? 9.881 6.338 17.823 1.00 94.56 204 LEU A N 1
ATOM 1429 C CA . LEU A 1 204 ? 8.430 6.455 17.770 1.00 94.56 204 LEU A CA 1
ATOM 1430 C C . LEU A 1 204 ? 7.850 5.171 17.191 1.00 94.56 204 LEU A C 1
ATOM 1432 O O . LEU A 1 204 ? 8.298 4.715 16.142 1.00 94.56 204 LEU A O 1
ATOM 1436 N N . SER A 1 205 ? 6.867 4.576 17.864 1.00 95.81 205 SER A N 1
ATOM 1437 C CA . SER A 1 205 ? 6.270 3.318 17.400 1.00 95.81 205 SER A CA 1
ATOM 1438 C C . SER A 1 205 ? 4.751 3.300 17.473 1.00 95.81 205 SER A C 1
ATOM 1440 O O . SER A 1 205 ? 4.147 3.792 18.428 1.00 95.81 205 SER A O 1
ATOM 1442 N N . VAL A 1 206 ? 4.145 2.694 16.460 1.00 98.69 206 VAL A N 1
ATOM 1443 C CA . VAL A 1 206 ? 2.724 2.371 16.387 1.00 98.69 206 VAL A CA 1
ATOM 1444 C C . VAL A 1 206 ? 2.610 0.876 16.129 1.00 98.69 206 VAL A C 1
ATOM 1446 O O . VAL A 1 206 ? 2.948 0.407 15.047 1.00 98.69 206 VAL A O 1
ATOM 1449 N N . ASN A 1 207 ? 2.163 0.122 17.127 1.00 98.25 207 ASN A N 1
ATOM 1450 C CA . ASN A 1 207 ? 2.197 -1.335 17.105 1.00 98.25 207 ASN A CA 1
ATOM 1451 C C . ASN A 1 207 ? 0.784 -1.917 17.119 1.00 98.25 207 ASN A C 1
ATOM 1453 O O . ASN A 1 207 ? -0.045 -1.517 17.945 1.00 98.25 207 ASN A O 1
ATOM 1457 N N . ASN A 1 208 ? 0.563 -2.924 16.269 1.00 97.25 208 ASN A N 1
ATOM 1458 C CA . ASN A 1 208 ? -0.700 -3.650 16.145 1.00 97.25 208 ASN A CA 1
ATOM 1459 C C . ASN A 1 208 ? -1.848 -2.740 15.657 1.00 97.25 208 ASN A C 1
ATOM 1461 O O . ASN A 1 208 ? -2.952 -2.748 16.205 1.00 97.25 208 ASN A O 1
ATOM 1465 N N . LEU A 1 209 ? -1.553 -1.902 14.655 1.00 98.38 209 LEU A N 1
ATOM 1466 C CA . LEU A 1 209 ? -2.521 -1.022 13.997 1.00 98.38 209 LEU A CA 1
ATOM 1467 C C . LEU A 1 209 ? -3.266 -1.796 12.911 1.00 98.38 209 LEU A C 1
ATOM 1469 O O . LEU A 1 209 ? -2.657 -2.335 11.993 1.00 98.38 209 LEU A O 1
ATOM 1473 N N . GLN A 1 210 ? -4.584 -1.837 13.008 1.00 95.81 210 GLN A N 1
ATOM 1474 C CA . GLN A 1 210 ? -5.418 -2.586 12.080 1.00 95.81 210 GLN A CA 1
ATOM 1475 C C . GLN A 1 210 ? -5.880 -1.732 10.908 1.00 95.81 210 GLN A C 1
ATOM 1477 O O . GLN A 1 210 ? -5.757 -2.138 9.751 1.00 95.81 210 GLN A O 1
ATOM 1482 N N . SER A 1 211 ? -6.426 -0.551 11.202 1.00 96.75 211 SER A N 1
ATOM 1483 C CA . SER A 1 211 ? -6.874 0.347 10.151 1.00 96.75 211 SER A CA 1
ATOM 1484 C C . SER A 1 211 ? -6.816 1.822 10.516 1.00 96.75 211 SER A C 1
ATOM 1486 O O . SER A 1 211 ? -6.905 2.215 11.684 1.00 96.75 211 SER A O 1
ATOM 1488 N N . VAL A 1 212 ? -6.656 2.639 9.474 1.00 98.69 212 VAL A N 1
ATOM 1489 C CA . VAL A 1 212 ? -6.781 4.098 9.524 1.00 98.69 212 VAL A CA 1
ATOM 1490 C C . VAL A 1 212 ? -7.757 4.524 8.435 1.00 98.69 212 VAL A C 1
ATOM 1492 O O . VAL A 1 212 ? -7.532 4.286 7.246 1.00 98.69 212 VAL A O 1
ATOM 1495 N N . ILE A 1 213 ? -8.856 5.142 8.848 1.00 97.69 213 ILE A N 1
ATOM 1496 C CA . ILE A 1 213 ? -9.935 5.590 7.970 1.00 97.69 213 ILE A CA 1
ATOM 1497 C C . ILE A 1 213 ? -10.065 7.100 8.130 1.00 97.69 213 ILE A C 1
ATOM 1499 O O . ILE A 1 213 ? -10.192 7.598 9.249 1.00 97.69 213 ILE A O 1
ATOM 1503 N N . GLY A 1 214 ? -10.054 7.840 7.025 1.00 97.25 214 GLY A N 1
ATOM 1504 C CA . GLY A 1 214 ? -10.191 9.294 7.051 1.00 97.25 214 GLY A CA 1
ATOM 1505 C C . GLY A 1 214 ? -10.650 9.880 5.721 1.00 97.25 214 GLY A C 1
ATOM 1506 O O . GLY A 1 214 ? -11.020 9.167 4.793 1.00 97.25 214 GLY A O 1
ATOM 1507 N N . GLY A 1 215 ? -10.676 11.206 5.660 1.00 96.38 215 GLY A N 1
ATOM 1508 C CA . GLY A 1 215 ? -11.166 11.971 4.521 1.00 96.38 215 GLY A CA 1
ATOM 1509 C C . GLY A 1 215 ? -10.057 12.280 3.531 1.00 96.38 215 GLY A C 1
ATOM 1510 O O . GLY A 1 215 ? -9.919 11.586 2.528 1.00 96.38 215 GLY A O 1
ATOM 1511 N N . GLU A 1 216 ? -9.292 13.337 3.805 1.00 97.12 216 GLU A N 1
ATOM 1512 C CA . GLU A 1 216 ? -8.415 13.976 2.816 1.00 97.12 216 GLU A CA 1
ATOM 1513 C C . GLU A 1 216 ? -6.965 13.500 2.888 1.00 97.12 216 GLU A C 1
ATOM 1515 O O . GLU A 1 216 ? -6.324 13.340 1.848 1.00 97.12 216 GLU A O 1
ATOM 1520 N N . HIS A 1 217 ? -6.455 13.269 4.100 1.00 98.12 217 HIS A N 1
ATOM 1521 C CA . HIS A 1 217 ? -5.068 12.873 4.344 1.00 98.12 217 HIS A CA 1
ATOM 1522 C C . HIS A 1 217 ? -5.007 11.736 5.366 1.00 98.12 217 HIS A C 1
ATOM 1524 O O . HIS A 1 217 ? -5.282 11.938 6.551 1.00 98.12 217 HIS A O 1
ATOM 1530 N N . VAL A 1 218 ? -4.661 10.529 4.920 1.00 98.88 218 VAL A N 1
ATOM 1531 C CA . VAL A 1 218 ? -4.750 9.322 5.754 1.00 98.88 218 VAL A CA 1
ATOM 1532 C C . VAL A 1 218 ? -3.452 8.523 5.703 1.00 98.88 218 VAL A C 1
ATOM 1534 O O . VAL A 1 218 ? -3.014 8.138 4.624 1.00 98.88 218 VAL A O 1
ATOM 1537 N N . GLY A 1 219 ? -2.837 8.222 6.848 1.00 98.75 219 GLY A N 1
ATOM 1538 C CA . GLY A 1 219 ? -1.647 7.369 6.853 1.00 98.75 219 GLY A CA 1
ATOM 1539 C C . GLY A 1 219 ? -1.426 6.532 8.102 1.00 98.75 219 GLY A C 1
ATOM 1540 O O . GLY A 1 219 ? -2.035 6.749 9.145 1.00 98.75 219 GLY A O 1
ATOM 1541 N N . GLY A 1 220 ? -0.555 5.527 8.018 1.00 98.69 220 GLY A N 1
ATOM 1542 C CA . GLY A 1 220 ? -0.296 4.631 9.154 1.00 98.69 220 GLY A CA 1
ATOM 1543 C C . GLY A 1 220 ? 0.448 5.299 10.313 1.00 98.69 220 GLY A C 1
ATOM 1544 O O . GLY A 1 220 ? 0.290 4.885 11.458 1.00 98.69 220 GLY A O 1
ATOM 1545 N N . PHE A 1 221 ? 1.209 6.365 10.058 1.00 98.81 221 PHE A N 1
ATOM 1546 C CA . PHE A 1 221 ? 1.867 7.187 11.075 1.00 98.81 221 PHE A CA 1
ATOM 1547 C C . PHE A 1 221 ? 1.251 8.591 11.127 1.00 98.81 221 PHE A C 1
ATOM 1549 O O . PHE A 1 221 ? 0.648 8.938 12.145 1.00 98.81 221 PHE A O 1
ATOM 1556 N N . LEU A 1 222 ? 1.349 9.374 10.042 1.00 98.00 222 LEU A N 1
ATOM 1557 C CA . LEU A 1 222 ? 0.753 10.714 9.926 1.00 98.00 222 LEU A CA 1
ATOM 1558 C C . LEU A 1 222 ? -0.413 10.738 8.936 1.00 98.00 222 LEU A C 1
ATOM 1560 O O . LEU A 1 222 ? -0.321 10.155 7.860 1.00 98.00 222 LEU A O 1
ATOM 1564 N N . GLY A 1 223 ? -1.469 11.493 9.233 1.00 98.50 223 GLY A N 1
ATOM 1565 C CA . GLY A 1 223 ? -2.421 11.899 8.196 1.00 98.50 223 GLY A CA 1
ATOM 1566 C C . GLY A 1 223 ? -1.788 12.944 7.280 1.00 98.50 223 GLY A C 1
ATOM 1567 O O . GLY A 1 223 ? -1.458 12.654 6.129 1.00 98.50 223 GLY A O 1
ATOM 1568 N N . LEU A 1 224 ? -1.559 14.140 7.825 1.00 97.12 224 LEU A N 1
ATOM 1569 C CA . LEU A 1 224 ? -0.906 15.272 7.164 1.00 97.12 224 LEU A CA 1
ATOM 1570 C C . LEU A 1 224 ? 0.353 15.694 7.931 1.00 97.12 224 LEU A C 1
ATOM 1572 O O . LEU A 1 224 ? 0.297 15.921 9.139 1.00 97.12 224 LEU A O 1
ATOM 1576 N N . GLY A 1 225 ? 1.467 15.820 7.215 1.00 95.00 225 GLY A N 1
ATOM 1577 C CA . GLY A 1 225 ? 2.663 16.536 7.644 1.00 95.00 225 GLY A CA 1
ATOM 1578 C C . GLY A 1 225 ? 2.867 17.766 6.763 1.00 95.00 225 GLY A C 1
ATOM 1579 O O . GLY A 1 225 ? 3.105 17.593 5.574 1.00 95.00 225 GLY A O 1
ATOM 1580 N N . ASP A 1 226 ? 2.790 18.978 7.307 1.00 88.88 226 ASP A N 1
ATOM 1581 C CA . ASP A 1 226 ? 2.972 20.229 6.546 1.00 88.88 226 ASP A CA 1
ATOM 1582 C C . ASP A 1 226 ? 3.973 21.169 7.243 1.00 88.88 226 ASP A C 1
ATOM 1584 O O . ASP A 1 226 ? 4.391 20.948 8.386 1.00 88.88 226 ASP A O 1
ATOM 1588 N N . VAL A 1 227 ? 4.374 22.246 6.581 1.00 79.75 227 VAL A N 1
ATOM 1589 C CA . VAL A 1 227 ? 5.026 23.380 7.237 1.00 79.75 227 VAL A CA 1
ATOM 1590 C C . VAL A 1 227 ? 4.021 24.169 8.068 1.00 79.75 227 VAL A C 1
ATOM 1592 O O . VAL A 1 227 ? 2.820 24.203 7.791 1.00 79.75 227 VAL A O 1
ATOM 1595 N N . ALA A 1 228 ? 4.492 24.847 9.111 1.00 73.31 228 ALA A N 1
ATOM 1596 C CA . ALA A 1 228 ? 3.605 25.736 9.850 1.00 73.31 228 ALA A CA 1
ATOM 1597 C C . ALA A 1 228 ? 3.332 27.029 9.068 1.00 73.31 228 ALA A C 1
ATOM 1599 O O . ALA A 1 228 ? 4.253 27.743 8.669 1.00 73.31 228 ALA A O 1
ATOM 1600 N N . SER A 1 229 ? 2.056 27.383 8.915 1.00 63.47 229 SER A N 1
ATOM 1601 C CA . SER A 1 229 ? 1.673 28.682 8.367 1.00 63.47 229 SER A CA 1
ATOM 1602 C C . SER A 1 229 ? 1.918 29.791 9.398 1.00 63.47 229 SER A C 1
ATOM 1604 O O . SER A 1 229 ? 1.379 29.750 10.507 1.00 63.47 229 SER A O 1
ATOM 1606 N N . VAL A 1 230 ? 2.691 30.818 9.029 1.00 55.09 230 VAL A N 1
ATOM 1607 C CA . VAL A 1 230 ? 2.833 32.045 9.831 1.00 55.09 230 VAL A CA 1
ATOM 1608 C C . VAL A 1 230 ? 1.531 32.841 9.709 1.00 55.09 230 VAL A C 1
ATOM 1610 O O . VAL A 1 230 ? 1.327 33.597 8.761 1.00 55.09 230 VAL A O 1
ATOM 1613 N N . ALA A 1 231 ? 0.596 32.637 10.635 1.00 45.00 231 ALA A N 1
ATOM 1614 C CA . ALA A 1 231 ? -0.607 33.454 10.706 1.00 45.00 231 ALA A CA 1
ATOM 1615 C C . ALA A 1 231 ? -0.226 34.858 11.202 1.00 45.00 231 ALA A C 1
ATOM 1617 O O . ALA A 1 231 ? 0.199 34.988 12.346 1.00 45.00 231 ALA A O 1
ATOM 1618 N N . GLN A 1 232 ? -0.368 35.867 10.329 1.00 41.09 232 GLN A N 1
ATOM 1619 C CA . GLN A 1 232 ? -0.325 37.320 10.589 1.00 41.09 232 GLN A CA 1
ATOM 1620 C C . GLN A 1 232 ? 0.073 37.683 12.026 1.00 41.09 232 GLN A C 1
ATOM 1622 O O . GLN A 1 232 ? -0.763 37.755 12.935 1.00 41.09 232 GLN A O 1
ATOM 1627 N N . VAL A 1 233 ? 1.369 37.899 12.236 1.00 36.94 233 VAL A N 1
ATOM 1628 C CA . VAL A 1 233 ? 1.869 38.441 13.496 1.00 36.94 233 VAL A CA 1
ATOM 1629 C C . VAL A 1 233 ? 1.397 39.896 13.579 1.00 36.94 233 VAL A C 1
ATOM 1631 O O . VAL A 1 233 ? 2.029 40.798 13.039 1.00 36.94 233 VAL A O 1
ATOM 1634 N N . GLY A 1 234 ? 0.245 40.096 14.219 1.00 37.12 234 GLY A N 1
ATOM 1635 C CA . GLY A 1 234 ? -0.385 41.396 14.447 1.00 37.12 234 GLY A CA 1
ATOM 1636 C C . GLY A 1 234 ? -1.430 41.763 13.391 1.00 37.12 234 GLY A C 1
ATOM 1637 O O . GLY A 1 234 ? -1.243 41.524 12.203 1.00 37.12 234 GLY A O 1
ATOM 1638 N N . GLU A 1 235 ? -2.522 42.417 13.808 1.00 36.69 235 GLU A N 1
ATOM 1639 C CA . GLU A 1 235 ? -3.569 42.959 12.912 1.00 36.69 235 GLU A CA 1
ATOM 1640 C C . GLU A 1 235 ? -3.027 43.967 11.864 1.00 36.69 235 GLU A C 1
ATOM 1642 O O . GLU A 1 235 ? -3.785 44.466 11.034 1.00 36.69 235 GLU A O 1
ATOM 1647 N N . THR A 1 236 ? -1.730 44.304 11.904 1.00 41.44 236 THR A N 1
ATOM 1648 C CA . THR A 1 236 ? -1.115 45.387 11.124 1.00 41.44 236 THR A CA 1
ATOM 1649 C C . THR A 1 236 ? 0.144 45.016 10.334 1.00 41.44 236 THR A C 1
ATOM 1651 O O . THR A 1 236 ? 0.644 45.882 9.616 1.00 41.44 236 THR A O 1
ATOM 1654 N N . THR A 1 237 ? 0.680 43.795 10.438 1.00 46.41 237 THR A N 1
ATOM 1655 C CA . THR A 1 237 ? 1.906 43.392 9.716 1.00 46.41 237 THR A CA 1
ATOM 1656 C C . THR A 1 237 ? 1.749 42.020 9.063 1.00 46.41 237 THR A C 1
ATOM 1658 O O . THR A 1 237 ? 1.682 40.995 9.734 1.00 46.41 237 THR A O 1
ATOM 1661 N N . GLU A 1 238 ? 1.690 42.007 7.730 1.00 52.25 238 GLU A N 1
ATOM 1662 C CA . GLU A 1 238 ? 1.583 40.811 6.882 1.00 52.25 238 GLU A CA 1
ATOM 1663 C C . GLU A 1 238 ? 2.927 40.067 6.750 1.00 52.25 238 GLU A C 1
ATOM 1665 O O . GLU A 1 238 ? 3.367 39.798 5.642 1.00 52.25 238 GLU A O 1
ATOM 1670 N N . THR A 1 239 ? 3.622 39.756 7.849 1.00 52.78 239 THR A N 1
ATOM 1671 C CA . THR A 1 239 ? 4.875 38.982 7.759 1.00 52.78 239 THR A CA 1
ATOM 1672 C C . THR A 1 239 ? 4.556 37.506 7.499 1.00 52.78 239 THR A C 1
ATOM 1674 O O . THR A 1 239 ? 4.032 36.818 8.375 1.00 52.78 239 THR A O 1
ATOM 1677 N N . THR A 1 240 ? 4.862 37.024 6.298 1.00 57.16 240 THR A N 1
ATOM 1678 C CA . THR A 1 240 ? 4.645 35.643 5.826 1.00 57.16 240 THR A CA 1
ATOM 1679 C C . THR A 1 240 ? 5.907 34.777 5.964 1.00 57.16 240 THR A C 1
ATOM 1681 O O . THR A 1 240 ? 7.005 35.298 6.160 1.00 57.16 240 THR A O 1
ATOM 1684 N N . ILE A 1 241 ? 5.791 33.447 5.802 1.00 59.91 241 ILE A N 1
ATOM 1685 C CA . ILE A 1 241 ? 6.965 32.551 5.679 1.00 59.91 241 ILE A CA 1
ATOM 1686 C C . ILE A 1 241 ? 7.892 33.000 4.536 1.00 59.91 241 ILE A C 1
ATOM 1688 O O . ILE A 1 241 ? 9.113 32.907 4.628 1.00 59.91 241 ILE A O 1
ATOM 1692 N N . LEU A 1 242 ? 7.302 33.594 3.497 1.00 59.56 242 LEU A N 1
ATOM 1693 C CA . LEU A 1 242 ? 8.013 34.182 2.377 1.00 59.56 242 LEU A CA 1
ATOM 1694 C C . LEU A 1 242 ? 8.821 35.425 2.783 1.00 59.56 242 LEU A C 1
ATOM 1696 O O . LEU A 1 242 ? 9.922 35.628 2.278 1.00 59.56 242 LEU A O 1
ATOM 1700 N N . ASP A 1 243 ? 8.339 36.234 3.724 1.00 60.75 243 ASP A N 1
ATOM 1701 C CA . ASP A 1 243 ? 9.111 37.372 4.234 1.00 60.75 243 ASP A CA 1
ATOM 1702 C C . ASP A 1 243 ? 10.286 36.931 5.110 1.00 60.75 243 ASP A C 1
ATOM 1704 O O . ASP A 1 243 ? 11.308 37.610 5.128 1.00 60.75 243 ASP A O 1
ATOM 1708 N N . LEU A 1 244 ? 10.199 35.762 5.756 1.00 61.28 244 LEU A N 1
ATOM 1709 C CA . LEU A 1 244 ? 11.337 35.138 6.441 1.00 61.28 244 LEU A CA 1
ATOM 1710 C C . LEU A 1 244 ? 12.382 34.616 5.443 1.00 61.28 244 LEU A C 1
ATOM 1712 O O . LEU A 1 244 ? 13.572 34.870 5.621 1.00 61.28 244 LEU A O 1
ATOM 1716 N N . ILE A 1 245 ? 11.950 33.991 4.341 1.00 58.44 245 ILE A N 1
ATOM 1717 C CA . ILE A 1 245 ? 12.837 33.599 3.228 1.00 58.44 245 ILE A CA 1
ATOM 1718 C C . ILE A 1 245 ? 13.562 34.830 2.657 1.00 58.44 245 ILE A C 1
ATOM 1720 O O . ILE A 1 245 ? 14.780 34.807 2.474 1.00 58.44 245 ILE A O 1
ATOM 1724 N N . LYS A 1 246 ? 12.847 35.949 2.459 1.00 57.53 246 LYS A N 1
ATOM 1725 C CA . LYS A 1 246 ? 13.425 37.234 2.015 1.00 57.53 246 LYS A CA 1
ATOM 1726 C C . LYS A 1 246 ? 14.412 37.854 3.014 1.00 57.53 246 LYS A C 1
ATOM 1728 O O . LYS A 1 246 ? 15.123 38.778 2.623 1.00 57.53 246 LYS A O 1
ATOM 1733 N N . LEU A 1 247 ? 14.458 37.411 4.272 1.00 57.28 247 LEU A N 1
ATOM 1734 C CA . LEU A 1 247 ? 15.442 37.859 5.269 1.00 57.28 247 LEU A CA 1
ATOM 1735 C C . LEU A 1 247 ? 16.731 37.017 5.258 1.00 57.28 247 LEU A C 1
ATOM 1737 O O . LEU A 1 247 ? 17.734 37.457 5.817 1.00 57.28 247 LEU A O 1
ATOM 1741 N N . GLY A 1 248 ? 16.739 35.872 4.567 1.00 52.06 248 GLY A N 1
ATOM 1742 C CA . GLY A 1 248 ? 17.945 35.087 4.288 1.00 52.06 248 GLY A CA 1
ATOM 1743 C C . GLY A 1 248 ? 18.357 34.052 5.333 1.00 52.06 248 GLY A C 1
ATOM 1744 O O . GLY A 1 248 ? 19.465 33.524 5.234 1.00 52.06 248 GLY A O 1
ATOM 1745 N N . ASP A 1 249 ? 17.499 33.755 6.309 1.00 57.88 249 ASP A N 1
ATOM 1746 C CA . ASP A 1 249 ? 17.795 32.820 7.399 1.00 57.88 249 ASP A CA 1
ATOM 1747 C C . ASP A 1 249 ? 17.119 31.455 7.159 1.00 57.88 249 ASP A C 1
ATOM 1749 O O . ASP A 1 249 ? 15.924 31.287 7.407 1.00 57.88 249 ASP A O 1
ATOM 1753 N N . ILE A 1 250 ? 17.870 30.492 6.611 1.00 54.72 250 ILE A N 1
ATOM 1754 C CA . ILE A 1 250 ? 17.381 29.132 6.310 1.00 54.72 250 ILE A CA 1
ATOM 1755 C C . ILE A 1 250 ? 17.182 28.311 7.585 1.00 54.72 250 ILE A C 1
ATOM 1757 O O . ILE A 1 250 ? 16.237 27.523 7.641 1.00 54.72 250 ILE A O 1
ATOM 1761 N N . ASP A 1 251 ? 17.982 28.558 8.627 1.00 58.56 251 ASP A N 1
ATOM 1762 C CA . ASP A 1 251 ? 17.831 27.901 9.932 1.00 58.56 251 ASP A CA 1
ATOM 1763 C C . ASP A 1 251 ? 16.445 28.203 10.527 1.00 58.56 251 ASP A C 1
ATOM 1765 O O . ASP A 1 251 ? 15.830 27.372 11.197 1.00 58.56 251 ASP A O 1
ATOM 1769 N N . LEU A 1 252 ? 15.908 29.390 10.228 1.00 60.94 252 LEU A N 1
ATOM 1770 C CA . LEU A 1 252 ? 14.570 29.794 10.641 1.00 60.94 252 LEU A CA 1
ATOM 1771 C C . LEU A 1 252 ? 13.458 29.038 9.915 1.00 60.94 252 LEU A C 1
ATOM 1773 O O . LEU A 1 252 ? 12.426 28.741 10.512 1.00 60.94 252 LEU A O 1
ATOM 1777 N N . LEU A 1 253 ? 13.642 28.756 8.627 1.00 63.41 253 LEU A N 1
ATOM 1778 C CA . LEU A 1 253 ? 12.655 28.036 7.830 1.00 63.41 253 LEU A CA 1
ATOM 1779 C C . LEU A 1 253 ? 12.597 26.561 8.209 1.00 63.41 253 LEU A C 1
ATOM 1781 O O . LEU A 1 253 ? 11.523 25.958 8.225 1.00 63.41 253 LEU A O 1
ATOM 1785 N N . ASP A 1 254 ? 13.750 26.018 8.579 1.00 66.12 254 ASP A N 1
ATOM 1786 C CA . ASP A 1 254 ? 13.870 24.667 9.092 1.00 66.12 254 ASP A CA 1
ATOM 1787 C C . ASP A 1 254 ? 13.054 24.454 10.372 1.00 66.12 254 ASP A C 1
ATOM 1789 O O . ASP A 1 254 ? 12.397 23.426 10.535 1.00 66.12 254 ASP A O 1
ATOM 1793 N N . ALA A 1 255 ? 12.968 25.482 11.224 1.00 67.12 255 ALA A N 1
ATOM 1794 C CA . ALA A 1 255 ? 12.131 25.470 12.424 1.00 67.12 255 ALA A CA 1
ATOM 1795 C C . ALA A 1 255 ? 10.618 25.361 12.133 1.00 67.12 255 ALA A C 1
ATOM 1797 O O . ALA A 1 255 ? 9.836 25.086 13.044 1.00 67.12 255 ALA A O 1
ATOM 1798 N N . PHE A 1 256 ? 10.182 25.571 10.887 1.00 74.06 256 PHE A N 1
ATOM 1799 C CA . PHE A 1 256 ? 8.787 25.407 10.469 1.00 74.06 256 PHE A CA 1
ATOM 1800 C C . PHE A 1 256 ? 8.534 24.131 9.672 1.00 74.06 256 PHE A C 1
ATOM 1802 O O . PHE A 1 256 ? 7.370 23.846 9.379 1.00 74.06 256 PHE A O 1
ATOM 1809 N N . ARG A 1 257 ? 9.576 23.365 9.331 1.00 83.50 257 ARG A N 1
ATOM 1810 C CA . ARG A 1 257 ? 9.448 22.075 8.653 1.00 83.50 257 ARG A CA 1
ATOM 1811 C C . ARG A 1 257 ? 8.986 21.005 9.635 1.00 83.50 257 ARG A C 1
ATOM 1813 O O . ARG A 1 257 ? 9.410 20.956 10.787 1.00 83.50 257 ARG A O 1
ATOM 1820 N N . THR A 1 258 ? 8.111 20.124 9.160 1.00 90.62 258 THR A N 1
ATOM 1821 C CA . THR A 1 258 ? 7.801 18.894 9.887 1.00 90.62 258 THR A CA 1
ATOM 1822 C C . THR A 1 258 ? 8.881 17.856 9.630 1.00 90.62 258 THR A C 1
ATOM 1824 O O . THR A 1 258 ? 9.155 17.501 8.483 1.00 90.62 258 THR A O 1
ATOM 1827 N N . TYR A 1 259 ? 9.455 17.351 10.714 1.00 93.62 259 TYR A N 1
ATOM 1828 C CA . TYR A 1 259 ? 10.495 16.338 10.717 1.00 93.62 259 TYR A CA 1
ATOM 1829 C C . TYR A 1 259 ? 10.029 15.081 11.437 1.00 93.62 259 TYR A C 1
ATOM 1831 O O . TYR A 1 259 ? 9.562 15.156 12.574 1.00 93.62 259 TYR A O 1
ATOM 1839 N N . VAL A 1 260 ? 10.209 13.923 10.806 1.00 96.69 260 VAL A N 1
ATOM 1840 C CA . VAL A 1 260 ? 9.999 12.614 11.429 1.00 96.69 260 VAL A CA 1
ATOM 1841 C C . VAL A 1 260 ? 11.275 11.794 11.320 1.00 96.69 260 VAL A C 1
ATOM 1843 O O . VAL A 1 260 ? 11.761 11.528 10.225 1.00 96.69 260 VAL A O 1
ATOM 1846 N N . TYR A 1 261 ? 11.793 11.361 12.462 1.00 94.62 261 TYR A N 1
ATOM 1847 C CA . TYR A 1 261 ? 12.975 10.519 12.569 1.00 94.62 261 TYR A CA 1
ATOM 1848 C C . TYR A 1 261 ? 12.617 9.215 13.270 1.00 94.62 261 TYR A C 1
ATOM 1850 O O . TYR A 1 261 ? 11.976 9.234 14.326 1.00 94.62 261 TYR A O 1
ATOM 1858 N N . ASN A 1 262 ? 13.093 8.086 12.738 1.00 93.56 262 ASN A N 1
ATOM 1859 C CA . ASN A 1 262 ? 13.064 6.801 13.445 1.00 93.56 262 ASN A CA 1
ATOM 1860 C C . ASN A 1 262 ? 11.645 6.369 13.872 1.00 93.56 262 ASN A C 1
ATOM 1862 O O . ASN A 1 262 ? 11.442 5.867 14.988 1.00 93.56 262 ASN A O 1
ATOM 1866 N N . GLY A 1 263 ? 10.662 6.615 13.000 1.00 96.25 263 GLY A N 1
ATOM 1867 C CA . 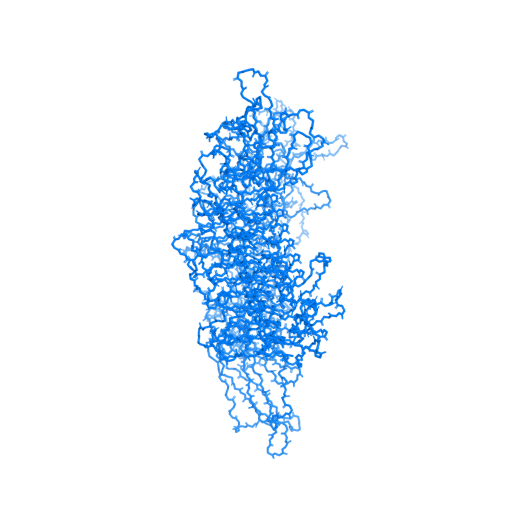GLY A 1 263 ? 9.275 6.205 13.180 1.00 96.25 263 GLY A CA 1
ATOM 1868 C C . GLY A 1 263 ? 9.029 4.802 12.633 1.00 96.25 263 GLY A C 1
ATOM 1869 O O . GLY A 1 263 ? 9.474 4.466 11.536 1.00 96.25 263 GLY A O 1
ATOM 1870 N N . LYS A 1 264 ? 8.298 3.979 13.385 1.00 97.75 264 LYS A N 1
ATOM 1871 C CA . LYS A 1 264 ? 7.915 2.625 12.978 1.00 97.75 264 LYS A CA 1
ATOM 1872 C C . LYS A 1 264 ? 6.413 2.402 13.124 1.00 97.75 264 LYS A C 1
ATOM 1874 O O . LYS A 1 264 ? 5.849 2.670 14.184 1.00 97.75 264 LYS A O 1
ATOM 1879 N N . VAL A 1 265 ? 5.787 1.860 12.086 1.00 98.81 265 VAL A N 1
ATOM 1880 C CA . VAL A 1 265 ? 4.404 1.364 12.110 1.00 98.81 265 VAL A CA 1
ATOM 1881 C C . VAL A 1 265 ? 4.416 -0.135 11.841 1.00 98.81 265 VAL A C 1
ATOM 1883 O O . VAL A 1 265 ? 5.071 -0.583 10.906 1.00 98.81 265 VAL A O 1
ATOM 1886 N N . THR A 1 266 ? 3.679 -0.907 12.633 1.00 98.50 266 THR A N 1
ATOM 1887 C CA . THR A 1 266 ? 3.500 -2.347 12.418 1.00 98.50 266 THR A CA 1
ATOM 1888 C C . THR A 1 266 ? 2.012 -2.686 12.397 1.00 98.50 266 THR A C 1
ATOM 1890 O O . THR A 1 266 ? 1.301 -2.467 13.388 1.00 98.50 266 THR A O 1
ATOM 1893 N N . GLY A 1 267 ? 1.557 -3.225 11.264 1.00 98.06 267 GLY A N 1
ATOM 1894 C CA . GLY A 1 267 ? 0.184 -3.672 11.053 1.00 98.06 267 GLY A CA 1
ATOM 1895 C C . GLY A 1 267 ? -0.236 -4.835 11.955 1.00 98.06 267 GLY A C 1
ATOM 1896 O O . GLY A 1 267 ? 0.603 -5.592 12.447 1.00 98.06 267 GLY A O 1
ATOM 1897 N N . ALA A 1 268 ? -1.543 -4.971 12.176 1.00 95.38 268 ALA A N 1
ATOM 1898 C CA . ALA A 1 268 ? -2.147 -6.057 12.951 1.00 95.38 268 ALA A CA 1
ATOM 1899 C C . ALA A 1 268 ? -2.056 -7.421 12.238 1.00 95.38 268 ALA A C 1
ATOM 1901 O O . ALA A 1 268 ? -1.519 -7.524 11.143 1.00 95.38 268 ALA A O 1
ATOM 1902 N N . LYS A 1 269 ? -2.585 -8.494 12.838 1.00 91.94 269 LYS A N 1
ATOM 1903 C CA . LYS A 1 269 ? -2.454 -9.871 12.317 1.00 91.94 269 LYS A CA 1
ATOM 1904 C C . LYS A 1 269 ? -2.858 -10.032 10.838 1.00 91.94 269 LYS A C 1
ATOM 1906 O O . LYS A 1 269 ? -2.122 -10.667 10.094 1.00 91.94 269 LYS A O 1
ATOM 1911 N N . ASN A 1 270 ? -3.975 -9.432 10.422 1.00 91.19 270 ASN A N 1
ATOM 1912 C CA . ASN A 1 270 ? -4.462 -9.454 9.031 1.00 91.19 270 ASN A CA 1
ATOM 1913 C C . ASN A 1 270 ? -3.908 -8.278 8.190 1.00 91.19 270 ASN A C 1
ATOM 1915 O O . ASN A 1 270 ? -4.496 -7.880 7.187 1.00 91.19 270 ASN A O 1
ATOM 1919 N N . GLY A 1 271 ? -2.811 -7.682 8.657 1.00 95.19 271 GLY A N 1
ATOM 1920 C CA . GLY A 1 271 ? -2.142 -6.519 8.091 1.00 95.19 271 GLY A CA 1
ATOM 1921 C C . GLY A 1 271 ? -2.891 -5.191 8.260 1.00 95.19 271 GLY A C 1
ATOM 1922 O O . GLY A 1 271 ? -4.021 -5.115 8.750 1.00 95.19 271 GLY A O 1
ATOM 1923 N N . LEU A 1 272 ? -2.203 -4.110 7.895 1.00 97.62 272 LEU A N 1
ATOM 1924 C CA . LEU A 1 272 ? -2.676 -2.728 8.003 1.00 97.62 272 LEU A CA 1
ATOM 1925 C C . LEU A 1 272 ? -3.513 -2.314 6.785 1.00 97.62 272 LEU A C 1
ATOM 1927 O O . LEU A 1 272 ? -3.050 -2.416 5.650 1.00 97.62 272 LEU A O 1
ATOM 1931 N N . ASN A 1 273 ? -4.712 -1.780 7.031 1.00 97.25 273 ASN A N 1
ATOM 1932 C CA . ASN A 1 273 ? -5.608 -1.245 6.003 1.00 97.25 273 ASN A CA 1
ATOM 1933 C C . ASN A 1 273 ? -5.760 0.277 6.127 1.00 97.25 273 ASN A C 1
ATOM 1935 O O . ASN A 1 273 ? -6.122 0.787 7.187 1.00 97.25 273 ASN A O 1
ATOM 1939 N N . ILE A 1 274 ? -5.521 1.025 5.053 1.00 98.62 274 ILE A N 1
ATOM 1940 C CA . ILE A 1 274 ? -5.599 2.495 5.067 1.00 98.62 274 ILE A CA 1
ATOM 1941 C C . ILE A 1 274 ? -6.543 2.962 3.966 1.00 98.62 274 ILE A C 1
ATOM 1943 O O . ILE A 1 274 ? -6.415 2.525 2.823 1.00 98.62 274 ILE A O 1
ATOM 1947 N N . SER A 1 275 ? -7.489 3.850 4.295 1.00 97.88 275 SER A N 1
ATOM 1948 C CA . SER A 1 275 ? -8.452 4.352 3.307 1.00 97.88 275 SER A CA 1
ATOM 1949 C C . SER A 1 275 ? -8.816 5.832 3.455 1.00 97.88 275 SER A C 1
ATOM 1951 O O . SER A 1 275 ? -9.161 6.292 4.547 1.00 97.88 275 SER A O 1
ATOM 1953 N N . ALA A 1 276 ? -8.763 6.555 2.332 1.00 98.31 276 ALA A N 1
ATOM 1954 C CA . ALA A 1 276 ? -9.156 7.960 2.202 1.00 98.31 276 ALA A CA 1
ATOM 1955 C C . ALA A 1 276 ? -10.443 8.105 1.368 1.00 98.31 276 ALA A C 1
ATOM 1957 O O . ALA A 1 276 ? -10.576 7.464 0.327 1.00 98.31 276 ALA A O 1
ATOM 1958 N N . HIS A 1 277 ? -11.378 8.951 1.818 1.00 97.38 277 HIS A N 1
ATOM 1959 C CA . HIS A 1 277 ? -12.760 9.001 1.300 1.00 97.38 277 HIS A CA 1
ATOM 1960 C C . HIS A 1 277 ? -13.272 10.402 0.943 1.00 97.38 277 HIS A C 1
ATOM 1962 O O . HIS A 1 277 ? -14.448 10.568 0.621 1.00 97.38 277 HIS A O 1
ATOM 1968 N N . THR A 1 278 ? -12.442 11.440 1.022 1.00 96.94 278 THR A N 1
ATOM 1969 C CA . THR A 1 278 ? -12.849 12.812 0.684 1.00 96.94 278 THR A CA 1
ATOM 1970 C C . THR A 1 278 ? -11.831 13.439 -0.248 1.00 96.94 278 THR A C 1
ATOM 1972 O O . THR A 1 278 ? -10.672 13.578 0.124 1.00 96.94 278 THR A O 1
ATOM 1975 N N . GLU A 1 279 ? -12.272 13.840 -1.439 1.00 95.94 279 GLU A N 1
ATOM 1976 C CA . GLU A 1 279 ? -11.457 14.645 -2.344 1.00 95.94 279 GLU A CA 1
ATOM 1977 C C . GLU A 1 279 ? -11.811 16.128 -2.245 1.00 95.94 279 GLU A C 1
ATOM 1979 O O . GLU A 1 279 ? -12.978 16.509 -2.147 1.00 95.94 279 GLU A O 1
ATOM 1984 N N . ASN A 1 280 ? -10.789 16.969 -2.330 1.00 93.06 280 ASN A N 1
ATOM 1985 C CA . ASN A 1 280 ? -10.899 18.391 -2.601 1.00 93.06 280 ASN A CA 1
ATOM 1986 C C . ASN A 1 280 ? -9.835 18.798 -3.613 1.00 93.06 280 ASN A C 1
ATOM 1988 O O . ASN A 1 280 ? -8.760 18.207 -3.696 1.00 93.06 280 ASN A O 1
ATOM 1992 N N . LYS A 1 281 ? -10.130 19.856 -4.363 1.00 89.56 281 LYS A N 1
ATOM 1993 C CA . LYS A 1 281 ? -9.179 20.487 -5.274 1.00 89.56 281 LYS A CA 1
ATOM 1994 C C . LYS A 1 281 ? -8.400 21.581 -4.538 1.00 89.56 281 LYS A C 1
ATOM 1996 O O . LYS A 1 281 ? -9.011 22.494 -3.984 1.00 89.56 281 LYS A O 1
ATOM 2001 N N . ILE A 1 282 ? -7.073 21.524 -4.593 1.00 80.00 282 ILE A N 1
ATOM 2002 C CA . ILE A 1 282 ? -6.148 22.523 -4.040 1.00 80.00 282 ILE A CA 1
ATOM 2003 C C . ILE A 1 282 ? -5.379 23.190 -5.191 1.00 80.00 282 ILE A C 1
ATOM 2005 O O . ILE A 1 282 ? -4.998 22.538 -6.162 1.00 80.00 282 ILE A O 1
ATOM 2009 N N . GLY A 1 283 ? -5.146 24.501 -5.079 1.00 69.44 283 GLY A N 1
ATOM 2010 C CA . GLY A 1 283 ? -4.404 25.291 -6.066 1.00 69.44 283 GLY A CA 1
ATOM 2011 C C . GLY A 1 283 ? -5.281 25.977 -7.122 1.00 69.44 283 GLY A C 1
ATOM 2012 O O . GLY A 1 283 ? -6.511 25.998 -7.021 1.00 69.44 283 GLY A O 1
ATOM 2013 N N . ASP A 1 284 ? -4.647 26.600 -8.117 1.00 59.62 284 ASP A N 1
ATOM 2014 C CA . ASP A 1 284 ? -5.301 27.433 -9.135 1.00 59.62 284 ASP A CA 1
ATOM 2015 C C . ASP A 1 284 ? -5.252 26.803 -10.544 1.00 59.62 284 ASP A C 1
ATOM 2017 O O . ASP A 1 284 ? -4.983 25.612 -10.707 1.00 59.62 284 ASP A O 1
ATOM 2021 N N . SER A 1 285 ? -5.559 27.579 -11.592 1.00 49.75 285 SER A N 1
ATOM 2022 C CA . SER A 1 285 ? -5.550 27.098 -12.983 1.00 49.75 285 SER A CA 1
ATOM 2023 C C . SER A 1 285 ? -4.168 26.703 -13.521 1.00 49.75 285 SER A C 1
ATOM 2025 O O . SER A 1 285 ? -4.106 26.124 -14.602 1.00 49.75 285 SER A O 1
ATOM 2027 N N . THR A 1 286 ? -3.084 27.043 -12.818 1.00 46.69 286 THR A N 1
ATOM 2028 C CA . THR A 1 286 ? -1.694 26.807 -13.238 1.00 46.69 286 THR A CA 1
ATOM 2029 C C . THR A 1 286 ? -0.993 25.704 -12.446 1.00 46.69 286 THR A C 1
ATOM 2031 O O . THR A 1 286 ? -0.120 25.041 -12.995 1.00 46.69 286 THR A O 1
ATOM 2034 N N . SER A 1 287 ? -1.415 25.433 -11.207 1.00 63.50 287 SER A N 1
ATOM 2035 C CA . SER A 1 287 ? -0.926 24.313 -10.391 1.00 63.50 287 SER A CA 1
ATOM 2036 C C . SER A 1 287 ? -2.086 23.763 -9.560 1.00 63.50 287 SER A C 1
ATOM 2038 O O . SER A 1 287 ? -2.454 24.345 -8.544 1.00 63.50 287 SER A O 1
ATOM 2040 N N . THR A 1 288 ? -2.717 22.682 -10.033 1.00 77.56 288 THR A N 1
ATOM 2041 C CA . THR A 1 288 ? -3.817 21.997 -9.335 1.00 77.56 288 THR A CA 1
ATOM 2042 C C . THR A 1 288 ? -3.326 20.655 -8.790 1.00 77.56 288 THR A C 1
ATOM 2044 O O . THR A 1 288 ? -2.780 19.865 -9.555 1.00 77.56 288 THR A O 1
ATOM 2047 N N . VAL A 1 289 ? -3.606 20.376 -7.518 1.00 87.25 289 VAL A N 1
ATOM 2048 C CA . VAL A 1 289 ? -3.466 19.051 -6.889 1.00 87.25 289 VAL A CA 1
ATOM 2049 C C . VAL A 1 289 ? -4.778 18.660 -6.207 1.00 87.25 289 VAL A C 1
ATOM 2051 O O . VAL A 1 289 ? -5.622 19.521 -5.938 1.00 87.25 289 VAL A O 1
ATOM 2054 N N . TYR A 1 290 ? -4.970 17.375 -5.928 1.00 92.31 290 TYR A N 1
ATOM 2055 C CA . TYR A 1 290 ? -6.181 16.862 -5.280 1.00 92.31 290 TYR A CA 1
ATOM 2056 C C . TYR A 1 290 ? -5.873 16.195 -3.929 1.00 92.31 290 TYR A C 1
ATOM 2058 O O . TYR A 1 290 ? -4.753 15.751 -3.675 1.00 92.31 290 TYR A O 1
ATOM 2066 N N . THR A 1 291 ? -6.862 16.163 -3.033 1.00 95.38 291 THR A N 1
ATOM 2067 C CA . THR A 1 291 ? -6.810 15.411 -1.765 1.00 95.38 291 THR A CA 1
ATOM 2068 C C . THR A 1 291 ? -7.637 14.130 -1.839 1.00 95.38 291 THR A C 1
ATOM 2070 O O . THR A 1 291 ? -8.190 13.799 -2.884 1.00 95.38 291 THR A O 1
ATOM 2073 N N . GLY A 1 292 ? -7.717 13.379 -0.744 1.00 97.75 292 GLY A N 1
ATOM 2074 C CA . GLY A 1 292 ? -8.186 11.993 -0.756 1.00 97.75 292 GLY A CA 1
ATOM 2075 C C . GLY A 1 292 ? -6.999 11.057 -0.922 1.00 97.75 292 GLY A C 1
ATOM 2076 O O . GLY A 1 292 ? -7.035 10.133 -1.735 1.00 97.75 292 GLY A O 1
ATOM 2077 N N . ASN A 1 293 ? -5.935 11.372 -0.180 1.00 98.56 293 ASN A N 1
ATOM 2078 C CA . ASN A 1 293 ? -4.601 10.810 -0.287 1.00 98.56 293 ASN A CA 1
ATOM 2079 C C . ASN A 1 293 ? -4.382 9.809 0.845 1.00 98.56 293 ASN A C 1
ATOM 2081 O O . ASN A 1 293 ? -4.689 10.102 2.007 1.00 98.56 293 ASN A O 1
ATOM 2085 N N . ALA A 1 294 ? -3.812 8.656 0.515 1.00 98.88 294 ALA A N 1
ATOM 2086 C CA . ALA A 1 294 ? -3.537 7.595 1.471 1.00 98.88 294 ALA A CA 1
ATOM 2087 C C . ALA A 1 294 ? -2.105 7.077 1.325 1.00 98.88 294 ALA A C 1
ATOM 2089 O O . ALA A 1 294 ? -1.649 6.836 0.206 1.00 98.88 294 ALA A O 1
ATOM 2090 N N . GLY A 1 295 ? -1.413 6.845 2.443 1.00 98.81 295 GLY A N 1
ATOM 2091 C CA . GLY A 1 295 ? -0.141 6.131 2.394 1.00 98.81 295 GLY A CA 1
ATOM 2092 C C . GLY A 1 295 ? 0.225 5.343 3.639 1.00 98.81 295 GLY A C 1
ATOM 2093 O O . GLY A 1 295 ? -0.188 5.687 4.744 1.00 98.81 295 GLY A O 1
ATOM 2094 N N . GLY A 1 296 ? 1.005 4.271 3.466 1.00 98.75 296 GLY A N 1
ATOM 2095 C CA . GLY A 1 296 ? 1.353 3.333 4.543 1.00 98.75 296 GLY A CA 1
ATOM 2096 C C . GLY A 1 296 ? 1.937 4.004 5.782 1.00 98.75 296 GLY A C 1
ATOM 2097 O O . GLY A 1 296 ? 1.617 3.626 6.905 1.00 98.75 296 GLY A O 1
ATOM 2098 N N . PHE A 1 297 ? 2.726 5.058 5.591 1.00 98.88 297 PHE A N 1
ATOM 2099 C CA . PHE A 1 297 ? 3.299 5.871 6.656 1.00 98.88 297 PHE A CA 1
ATOM 2100 C C . PHE A 1 297 ? 2.658 7.262 6.736 1.00 98.88 297 PHE A C 1
ATOM 2102 O O . PHE A 1 297 ? 2.228 7.656 7.821 1.00 98.88 297 PHE A O 1
ATOM 2109 N N . ALA A 1 298 ? 2.548 8.001 5.627 1.00 98.81 298 ALA A N 1
ATOM 2110 C CA . ALA A 1 298 ? 1.899 9.316 5.617 1.00 98.81 298 ALA A CA 1
ATOM 2111 C C . ALA A 1 298 ? 0.862 9.468 4.497 1.00 98.81 298 ALA A C 1
ATOM 2113 O O . ALA A 1 298 ? 1.104 9.093 3.353 1.00 98.81 298 ALA A O 1
ATOM 2114 N N . GLY A 1 299 ? -0.278 10.088 4.796 1.00 98.62 299 GLY A N 1
ATOM 2115 C CA . GLY A 1 299 ? -1.250 10.447 3.761 1.00 98.62 299 GLY A CA 1
ATOM 2116 C C . GLY A 1 299 ? -0.723 11.549 2.850 1.00 98.62 299 GLY A C 1
ATOM 2117 O O . GLY A 1 299 ? -0.745 11.440 1.622 1.00 98.62 299 GLY A O 1
ATOM 2118 N N . SER A 1 300 ? -0.215 12.627 3.440 1.00 98.12 300 SER A N 1
ATOM 2119 C CA . SER A 1 300 ? 0.465 13.693 2.705 1.00 98.12 300 SER A CA 1
ATOM 2120 C C . SER A 1 300 ? 1.628 14.277 3.498 1.00 98.12 300 SER A C 1
ATOM 2122 O O . SER A 1 300 ? 1.518 14.486 4.705 1.00 98.12 300 SER A O 1
ATOM 2124 N N . LEU A 1 301 ? 2.729 14.546 2.802 1.00 96.88 301 LEU A N 1
ATOM 2125 C CA . LEU A 1 301 ? 3.925 15.202 3.311 1.00 96.88 301 LEU A CA 1
ATOM 2126 C C . LEU A 1 301 ? 4.217 16.413 2.420 1.00 96.88 301 LEU A C 1
ATOM 2128 O O . LEU A 1 301 ? 4.563 16.254 1.249 1.00 96.88 301 LEU A O 1
ATOM 2132 N N . LEU A 1 302 ? 4.045 17.610 2.969 1.00 90.25 302 LEU A N 1
ATOM 2133 C CA . LEU A 1 302 ? 4.143 18.887 2.273 1.00 90.25 302 LEU A CA 1
ATOM 2134 C C . LEU A 1 302 ? 5.264 19.722 2.895 1.00 90.25 302 LEU A C 1
ATOM 2136 O O . LEU A 1 302 ? 5.203 20.099 4.062 1.00 90.25 302 LEU A O 1
ATOM 2140 N N . ASN A 1 303 ? 6.330 19.955 2.131 1.00 85.38 303 ASN A N 1
ATOM 2141 C CA . ASN A 1 303 ? 7.603 20.499 2.608 1.00 85.38 303 ASN A CA 1
ATOM 2142 C C . ASN A 1 303 ? 8.070 19.893 3.942 1.00 85.38 303 ASN A C 1
ATOM 2144 O O . ASN A 1 303 ? 8.604 20.597 4.795 1.00 85.38 303 ASN A O 1
ATOM 2148 N N . GLY A 1 304 ? 7.876 18.586 4.122 1.00 90.19 304 GLY A N 1
ATOM 2149 C CA . GLY A 1 304 ? 8.318 17.840 5.298 1.00 90.19 304 GLY A CA 1
ATOM 2150 C C . GLY A 1 304 ? 9.573 17.015 5.022 1.00 90.19 304 GLY A C 1
ATOM 2151 O O . GLY A 1 304 ? 10.091 16.996 3.903 1.00 90.19 304 GLY A O 1
ATOM 2152 N N . SER A 1 305 ? 10.080 16.330 6.042 1.00 93.56 305 SER A N 1
ATOM 2153 C CA . SER A 1 305 ? 11.139 15.335 5.887 1.00 93.56 305 SER A CA 1
ATOM 2154 C C . SER A 1 305 ? 10.898 14.135 6.798 1.00 93.56 305 SER A C 1
ATOM 2156 O O . SER A 1 305 ? 10.651 14.294 7.996 1.00 93.56 305 SER A O 1
ATOM 2158 N N . ILE A 1 306 ? 10.964 12.936 6.224 1.00 97.38 306 ILE A N 1
ATOM 2159 C CA . ILE A 1 306 ? 10.872 11.664 6.942 1.00 97.38 306 ILE A CA 1
ATOM 2160 C C . ILE A 1 306 ? 12.178 10.910 6.722 1.00 97.38 306 ILE A C 1
ATOM 2162 O O . ILE A 1 306 ? 12.572 10.670 5.585 1.00 97.38 306 ILE A O 1
ATOM 2166 N N . LYS A 1 307 ? 12.857 10.532 7.805 1.00 95.69 307 LYS A N 1
ATOM 2167 C CA . LYS A 1 307 ? 14.133 9.816 7.734 1.00 95.69 307 LYS A CA 1
ATOM 2168 C C . LYS A 1 307 ? 14.134 8.569 8.605 1.00 95.69 307 LYS A C 1
ATOM 2170 O O . LYS A 1 307 ? 13.545 8.560 9.693 1.00 95.69 307 LYS A O 1
ATOM 2175 N N . ASN A 1 308 ? 14.837 7.533 8.153 1.00 95.56 308 ASN A N 1
ATOM 2176 C CA . ASN A 1 308 ? 15.085 6.294 8.904 1.00 95.56 308 ASN A CA 1
ATOM 2177 C C . ASN A 1 308 ? 13.792 5.647 9.435 1.00 95.56 308 ASN A C 1
ATOM 2179 O O . ASN A 1 308 ? 13.743 5.183 10.575 1.00 95.56 308 ASN A O 1
ATOM 2183 N N . SER A 1 309 ? 12.710 5.697 8.659 1.00 97.81 309 SER A N 1
ATOM 2184 C CA . SER A 1 309 ? 11.371 5.317 9.120 1.00 97.81 309 SER A CA 1
ATOM 2185 C C . SER A 1 309 ? 10.802 4.167 8.300 1.00 97.81 309 SER A C 1
ATOM 2187 O O . SER A 1 309 ? 11.164 3.971 7.144 1.00 97.81 309 SER A O 1
ATOM 2189 N N . ARG A 1 310 ? 9.922 3.366 8.899 1.00 97.94 310 ARG A N 1
ATOM 2190 C CA . ARG A 1 310 ? 9.374 2.177 8.238 1.00 97.94 310 ARG A CA 1
ATOM 2191 C C . ARG A 1 310 ? 7.928 1.896 8.603 1.00 97.94 310 ARG A C 1
ATOM 2193 O O . ARG A 1 310 ? 7.499 2.157 9.728 1.00 97.94 310 ARG A O 1
ATOM 2200 N N . VAL A 1 311 ? 7.201 1.318 7.662 1.00 98.81 311 VAL A N 1
ATOM 2201 C CA . VAL A 1 311 ? 5.901 0.682 7.883 1.00 98.81 311 VAL A CA 1
ATOM 2202 C C . VAL A 1 311 ? 6.000 -0.773 7.439 1.00 98.81 311 VAL A C 1
ATOM 2204 O O . VAL A 1 311 ? 6.532 -1.069 6.375 1.00 98.81 311 VAL A O 1
ATOM 2207 N N . GLU A 1 312 ? 5.520 -1.674 8.287 1.00 98.50 312 GLU A N 1
ATOM 2208 C CA . GLU A 1 312 ? 5.615 -3.121 8.109 1.00 98.50 312 GLU A CA 1
ATOM 2209 C C . GLU A 1 312 ? 4.232 -3.763 8.213 1.00 98.50 312 GLU A C 1
ATOM 2211 O O . GLU A 1 312 ? 3.367 -3.280 8.959 1.00 98.50 312 GLU A O 1
ATOM 2216 N N . ASN A 1 313 ? 4.072 -4.909 7.547 1.00 98.06 313 ASN A N 1
ATOM 2217 C CA . ASN A 1 313 ? 2.855 -5.714 7.571 1.00 98.06 313 ASN A CA 1
ATOM 2218 C C . ASN A 1 313 ? 1.647 -4.939 7.006 1.00 98.06 313 ASN A C 1
ATOM 2220 O O . ASN A 1 313 ? 0.562 -4.918 7.594 1.00 98.06 313 ASN A O 1
ATOM 2224 N N . ILE A 1 314 ? 1.856 -4.235 5.887 1.00 98.62 314 ILE A N 1
ATOM 2225 C CA . ILE A 1 314 ? 0.782 -3.570 5.135 1.00 98.62 314 ILE A CA 1
ATOM 2226 C C . ILE A 1 314 ? -0.091 -4.636 4.482 1.00 98.62 314 ILE A C 1
ATOM 2228 O O . ILE A 1 314 ? 0.441 -5.574 3.906 1.00 98.62 314 ILE A O 1
ATOM 2232 N N . ASN A 1 315 ? -1.412 -4.470 4.540 1.00 97.00 315 ASN A N 1
ATOM 2233 C CA . ASN A 1 315 ? -2.343 -5.274 3.755 1.00 97.00 315 ASN A CA 1
ATOM 2234 C C . ASN A 1 315 ? -2.821 -4.525 2.506 1.00 97.00 315 ASN A C 1
ATOM 2236 O O . ASN A 1 315 ? -2.624 -4.977 1.380 1.00 97.00 315 ASN A O 1
ATOM 2240 N N . SER A 1 316 ? -3.460 -3.367 2.703 1.00 97.25 316 SER A N 1
ATOM 2241 C CA . SER A 1 316 ? -4.045 -2.606 1.600 1.00 97.25 316 SER A CA 1
ATOM 2242 C C . SER A 1 316 ? -4.067 -1.102 1.855 1.00 97.25 316 SER A C 1
ATOM 2244 O O . SER A 1 316 ? -4.302 -0.633 2.974 1.00 97.25 316 SER A O 1
ATOM 2246 N N . ILE A 1 317 ? -3.844 -0.331 0.794 1.00 98.81 317 ILE A N 1
ATOM 2247 C CA . ILE A 1 317 ? -3.938 1.131 0.794 1.00 98.81 317 ILE A CA 1
ATOM 2248 C C . ILE A 1 317 ? -4.891 1.542 -0.322 1.00 98.81 317 ILE A C 1
ATOM 2250 O O . ILE A 1 317 ? -4.667 1.212 -1.485 1.00 98.81 317 ILE A O 1
ATOM 2254 N N . LYS A 1 318 ? -5.959 2.264 0.028 1.00 98.56 318 LYS A N 1
ATOM 2255 C CA . LYS A 1 318 ? -7.007 2.709 -0.899 1.00 98.56 318 LYS A CA 1
ATOM 2256 C C . LYS A 1 318 ? -7.161 4.233 -0.828 1.00 98.56 318 LYS A C 1
ATOM 2258 O O . LYS A 1 318 ? -7.437 4.787 0.233 1.00 98.56 318 LYS A O 1
ATOM 2263 N N . ALA A 1 319 ? -6.996 4.917 -1.953 1.00 98.69 319 ALA A N 1
ATOM 2264 C CA . ALA A 1 319 ? -7.149 6.367 -2.060 1.00 98.69 319 ALA A CA 1
ATOM 2265 C C . ALA A 1 319 ? -8.125 6.741 -3.181 1.00 98.69 319 ALA A C 1
ATOM 2267 O O . ALA A 1 319 ? -8.377 5.944 -4.089 1.00 98.69 319 ALA A O 1
ATOM 2268 N N . LEU A 1 320 ? -8.637 7.972 -3.138 1.00 98.56 320 LEU A N 1
ATOM 2269 C CA . LEU A 1 320 ? -9.364 8.544 -4.272 1.00 98.56 320 LEU A CA 1
ATOM 2270 C C . LEU A 1 320 ? -8.380 9.052 -5.330 1.00 98.56 320 LEU A C 1
ATOM 2272 O O . LEU A 1 320 ? -8.484 8.694 -6.503 1.00 98.56 320 LEU A O 1
ATOM 2276 N N . ASN A 1 321 ? -7.417 9.870 -4.892 1.00 98.19 321 ASN A N 1
ATOM 2277 C CA . ASN A 1 321 ? -6.464 10.545 -5.767 1.00 98.19 321 ASN A CA 1
ATOM 2278 C C . ASN A 1 321 ? -5.058 9.961 -5.612 1.00 98.19 321 ASN A C 1
ATOM 2280 O O . ASN A 1 321 ? -4.627 9.221 -6.487 1.00 98.19 321 ASN A O 1
ATOM 2284 N N . TYR A 1 322 ? -4.340 10.192 -4.511 1.00 98.56 322 TYR A N 1
ATOM 2285 C CA . TYR A 1 322 ? -2.932 9.770 -4.427 1.00 98.56 322 TYR A CA 1
ATOM 2286 C C . TYR A 1 322 ? -2.718 8.631 -3.421 1.00 98.56 322 TYR A C 1
ATOM 2288 O O . TYR A 1 322 ? -2.847 8.835 -2.212 1.00 98.56 322 TYR A O 1
ATOM 2296 N N . ALA A 1 323 ? -2.389 7.434 -3.916 1.00 98.88 323 ALA A N 1
ATOM 2297 C CA . ALA A 1 323 ? -2.121 6.238 -3.113 1.00 98.88 323 ALA A CA 1
ATOM 2298 C C . ALA A 1 323 ? -0.632 5.862 -3.162 1.00 98.88 323 ALA A C 1
ATOM 2300 O O . ALA A 1 323 ? -0.092 5.658 -4.247 1.00 98.88 323 ALA A O 1
ATOM 2301 N N . GLY A 1 324 ? 0.026 5.735 -2.010 1.00 98.81 324 GLY A N 1
ATOM 2302 C CA . GLY A 1 324 ? 1.436 5.340 -1.934 1.00 98.81 324 GLY A CA 1
ATOM 2303 C C . GLY A 1 324 ? 1.692 4.291 -0.863 1.00 98.81 324 GLY A C 1
ATOM 2304 O O . GLY A 1 324 ? 1.219 4.454 0.257 1.00 98.81 324 GLY A O 1
ATOM 2305 N N . GLY A 1 325 ? 2.472 3.243 -1.137 1.00 98.81 325 GLY A N 1
ATOM 2306 C CA . GLY A 1 325 ? 2.802 2.251 -0.099 1.00 98.81 325 GLY A CA 1
ATOM 2307 C C . GLY A 1 325 ? 3.495 2.844 1.131 1.00 98.81 325 GLY A C 1
ATOM 2308 O O . GLY A 1 325 ? 3.314 2.341 2.236 1.00 98.81 325 GLY A O 1
ATOM 2309 N N . PHE A 1 326 ? 4.191 3.974 0.979 1.00 98.88 326 PHE A N 1
ATOM 2310 C CA . PHE A 1 326 ? 4.749 4.769 2.073 1.00 98.88 326 PHE A CA 1
ATOM 2311 C C . PHE A 1 326 ? 4.048 6.130 2.216 1.00 98.88 326 PHE A C 1
ATOM 2313 O O . PHE A 1 326 ? 3.509 6.425 3.285 1.00 98.88 326 PHE A O 1
ATOM 2320 N N . ILE A 1 327 ? 4.013 6.957 1.163 1.00 98.94 327 ILE A N 1
ATOM 2321 C CA . ILE A 1 327 ? 3.423 8.308 1.201 1.00 98.94 327 ILE A CA 1
ATOM 2322 C C . ILE A 1 327 ? 2.435 8.506 0.048 1.00 98.94 327 ILE A C 1
ATOM 2324 O O . ILE A 1 327 ? 2.804 8.366 -1.111 1.00 98.94 327 ILE A O 1
ATOM 2328 N N . GLY A 1 328 ? 1.196 8.911 0.333 1.00 98.69 328 GLY A N 1
ATOM 2329 C CA . GLY A 1 328 ? 0.210 9.202 -0.718 1.00 98.69 328 GLY A CA 1
ATOM 2330 C C . GLY A 1 328 ? 0.642 10.367 -1.611 1.00 98.69 328 GLY A C 1
ATOM 2331 O O . GLY A 1 328 ? 0.903 10.197 -2.802 1.00 98.69 328 GLY A O 1
ATOM 2332 N N . HIS A 1 329 ? 0.769 11.552 -1.015 1.00 97.88 329 HIS A N 1
ATOM 2333 C CA . HIS A 1 329 ? 1.242 12.761 -1.691 1.00 97.88 329 HIS A CA 1
ATOM 2334 C C . HIS A 1 329 ? 2.494 13.312 -1.027 1.00 97.88 329 HIS A C 1
ATOM 2336 O O . HIS A 1 329 ? 2.481 13.627 0.162 1.00 97.88 329 HIS A O 1
ATOM 2342 N N . MET A 1 330 ? 3.561 13.462 -1.796 1.00 94.75 330 MET A N 1
ATOM 2343 C CA . MET A 1 330 ? 4.815 14.020 -1.325 1.00 94.75 330 MET A CA 1
ATOM 2344 C C . MET A 1 330 ? 5.140 15.240 -2.168 1.00 94.75 330 MET A C 1
ATOM 2346 O O . MET A 1 330 ? 5.384 15.092 -3.360 1.00 94.75 330 MET A O 1
ATOM 2350 N N . GLY A 1 331 ? 5.147 16.435 -1.582 1.00 88.06 331 GLY A N 1
ATOM 2351 C CA . GLY A 1 331 ? 5.499 17.608 -2.370 1.00 88.06 331 GLY A CA 1
ATOM 2352 C C . GLY A 1 331 ? 5.520 18.937 -1.651 1.00 88.06 331 GLY A C 1
ATOM 2353 O O . GLY A 1 331 ? 5.956 19.002 -0.499 1.00 88.06 331 GLY A O 1
ATOM 2354 N N . LYS A 1 332 ? 5.120 19.999 -2.354 1.00 79.38 332 LYS A N 1
ATOM 2355 C CA . LYS A 1 332 ? 5.122 21.380 -1.857 1.00 79.38 332 LYS A CA 1
ATOM 2356 C C . LYS A 1 332 ? 3.848 21.724 -1.081 1.00 79.38 332 LYS A C 1
ATOM 2358 O O . LYS A 1 332 ? 2.751 21.270 -1.388 1.00 79.38 332 LYS A O 1
ATOM 2363 N N . SER A 1 333 ? 3.995 22.591 -0.096 1.00 74.69 333 SER A N 1
ATOM 2364 C CA . SER A 1 333 ? 2.927 23.153 0.715 1.00 74.69 333 SER A CA 1
ATOM 2365 C C . SER A 1 333 ? 2.216 24.263 -0.034 1.00 74.69 333 SER A C 1
ATOM 2367 O O . SER A 1 333 ? 2.850 25.151 -0.602 1.00 74.69 333 SER A O 1
ATOM 2369 N N . GLY A 1 334 ? 0.887 24.287 0.066 1.00 61.84 334 GLY A N 1
ATOM 2370 C CA . GLY A 1 334 ? 0.080 25.410 -0.416 1.00 61.84 334 GLY A CA 1
ATOM 2371 C C . GLY A 1 334 ? 0.355 26.727 0.323 1.00 61.84 334 GLY A C 1
ATOM 2372 O O . GLY A 1 334 ? -0.012 27.788 -0.174 1.00 61.84 334 GLY A O 1
ATOM 2373 N N . THR A 1 335 ? 1.019 26.688 1.488 1.00 58.12 335 THR A N 1
ATOM 2374 C CA . THR A 1 335 ? 1.485 27.895 2.198 1.00 58.12 335 THR A CA 1
ATOM 2375 C C . THR A 1 335 ? 2.640 28.578 1.448 1.00 58.12 335 THR A C 1
ATOM 2377 O O . THR A 1 335 ? 2.892 29.767 1.652 1.00 58.12 335 THR A O 1
ATOM 2380 N N . ILE A 1 336 ? 3.352 27.847 0.585 1.00 59.75 336 ILE A N 1
ATOM 2381 C CA . ILE A 1 336 ? 4.533 28.330 -0.128 1.00 59.75 336 ILE A CA 1
ATOM 2382 C C . ILE A 1 336 ? 4.187 28.515 -1.610 1.00 59.75 336 ILE A C 1
ATOM 2384 O O . ILE A 1 336 ? 4.195 27.574 -2.401 1.00 59.75 336 ILE A O 1
ATOM 2388 N N . ASP A 1 337 ? 3.888 29.757 -1.994 1.00 59.59 337 ASP A N 1
ATOM 2389 C CA . ASP A 1 337 ? 3.646 30.121 -3.391 1.00 59.59 337 ASP A CA 1
ATOM 2390 C C . ASP A 1 337 ? 4.964 30.469 -4.101 1.00 59.59 337 ASP A C 1
ATOM 2392 O O . ASP A 1 337 ? 5.423 31.612 -4.044 1.00 59.59 337 ASP A O 1
ATOM 2396 N N . ILE A 1 338 ? 5.561 29.478 -4.774 1.00 55.53 338 ILE A N 1
ATOM 2397 C CA . ILE A 1 338 ? 6.808 29.613 -5.553 1.00 55.53 338 ILE A CA 1
ATOM 2398 C C . ILE A 1 338 ? 6.667 30.666 -6.666 1.00 55.53 338 ILE A C 1
ATOM 2400 O O . ILE A 1 338 ? 7.623 31.392 -6.955 1.00 55.53 338 ILE A O 1
ATOM 2404 N N . ASP A 1 339 ? 5.475 30.821 -7.245 1.00 52.94 339 ASP A N 1
ATOM 2405 C CA . ASP A 1 339 ? 5.246 31.729 -8.371 1.00 52.94 339 ASP A CA 1
ATOM 2406 C C . ASP A 1 339 ? 5.376 33.199 -7.962 1.00 52.94 339 ASP A C 1
ATOM 2408 O O . ASP A 1 339 ? 5.756 34.044 -8.775 1.00 52.94 339 ASP A O 1
ATOM 2412 N N . SER A 1 340 ? 5.102 33.502 -6.691 1.00 51.69 340 SER A N 1
ATOM 2413 C CA . SER A 1 340 ? 5.263 34.837 -6.104 1.00 51.69 340 SER A CA 1
ATOM 2414 C C . SER A 1 340 ? 6.721 35.198 -5.779 1.00 51.69 340 SER A C 1
ATOM 2416 O O . SER A 1 340 ? 7.044 36.372 -5.583 1.00 51.69 340 SER A O 1
ATOM 2418 N N . ILE A 1 341 ? 7.621 34.207 -5.737 1.00 50.84 341 ILE A N 1
ATOM 2419 C CA . ILE A 1 341 ? 9.041 34.371 -5.376 1.00 50.84 341 ILE A CA 1
ATOM 2420 C C . ILE A 1 341 ? 9.881 34.781 -6.595 1.00 50.84 341 ILE A C 1
ATOM 2422 O O . ILE A 1 341 ? 10.887 35.478 -6.453 1.00 50.84 341 ILE A O 1
ATOM 2426 N N . GLY A 1 342 ? 9.456 34.384 -7.799 1.00 48.50 342 GLY A N 1
ATOM 2427 C CA . GLY A 1 342 ? 10.185 34.620 -9.049 1.00 48.50 342 GLY A CA 1
ATOM 2428 C C . GLY A 1 342 ? 10.172 36.066 -9.561 1.00 48.50 342 GLY A C 1
ATOM 2429 O O . GLY A 1 342 ? 11.019 36.427 -10.373 1.00 48.50 342 GLY A O 1
ATOM 2430 N N . THR A 1 343 ? 9.256 36.924 -9.098 1.00 47.09 343 THR A N 1
ATOM 2431 C CA . THR A 1 343 ? 9.020 38.229 -9.745 1.00 47.09 343 THR A CA 1
ATOM 2432 C C . THR A 1 343 ? 9.828 39.410 -9.183 1.00 47.09 343 THR A C 1
ATOM 2434 O O . THR A 1 343 ? 9.928 40.428 -9.859 1.00 47.09 343 THR A O 1
ATOM 2437 N N . GLU A 1 344 ? 10.446 39.311 -7.998 1.00 50.44 344 GLU A N 1
ATOM 2438 C CA . GLU A 1 344 ? 11.270 40.385 -7.397 1.00 50.44 344 GLU A CA 1
ATOM 2439 C C . GLU A 1 344 ? 12.257 39.820 -6.363 1.00 50.44 344 GLU A C 1
ATOM 2441 O O . GLU A 1 344 ? 11.769 39.166 -5.455 1.00 50.44 344 GLU A O 1
ATOM 2446 N N . VAL A 1 345 ? 13.575 40.116 -6.466 1.00 46.88 345 VAL A N 1
ATOM 2447 C CA . VAL A 1 345 ? 14.711 40.121 -5.472 1.00 46.88 345 VAL A CA 1
ATOM 2448 C C . VAL A 1 345 ? 14.794 39.025 -4.364 1.00 46.88 345 VAL A C 1
ATOM 2450 O O . VAL A 1 345 ? 15.817 38.884 -3.699 1.00 46.88 345 VAL A O 1
ATOM 2453 N N . GLY A 1 346 ? 13.772 38.205 -4.152 1.00 47.88 346 GLY A N 1
ATOM 2454 C CA . GLY A 1 346 ? 13.532 37.391 -2.967 1.00 47.88 346 GLY A CA 1
ATOM 2455 C C . GLY A 1 346 ? 14.337 36.104 -2.947 1.00 47.88 346 GLY A C 1
ATOM 2456 O O . GLY A 1 346 ? 14.805 35.720 -1.880 1.00 47.88 346 GLY A O 1
ATOM 2457 N N . LEU A 1 347 ? 14.592 35.496 -4.113 1.00 51.09 347 LEU A N 1
ATOM 2458 C CA . LEU A 1 347 ? 15.456 34.316 -4.208 1.00 51.09 347 LEU A CA 1
ATOM 2459 C C . LEU A 1 347 ? 16.922 34.649 -3.859 1.00 51.09 347 LEU A C 1
ATOM 2461 O O . LEU A 1 347 ? 17.592 33.820 -3.262 1.00 51.09 347 LEU A O 1
ATOM 2465 N N . LEU A 1 348 ? 17.402 35.876 -4.131 1.00 47.19 348 LEU A N 1
ATOM 2466 C CA . LEU A 1 348 ? 18.780 36.320 -3.820 1.00 47.19 348 LEU A CA 1
ATOM 2467 C C . LEU A 1 348 ? 19.017 36.731 -2.377 1.00 47.19 348 LEU A C 1
ATOM 2469 O O . LEU A 1 348 ? 20.165 36.900 -1.951 1.00 47.19 348 LEU A O 1
ATOM 2473 N N . ASN A 1 349 ? 17.943 36.938 -1.622 1.00 46.22 349 ASN A N 1
ATOM 2474 C CA . ASN A 1 349 ? 18.097 37.203 -0.209 1.00 46.22 349 ASN A CA 1
ATOM 2475 C C . ASN A 1 349 ? 18.338 35.934 0.607 1.00 46.22 349 ASN A C 1
ATOM 2477 O O . ASN A 1 349 ? 18.949 36.063 1.667 1.00 46.22 349 ASN A O 1
ATOM 2481 N N . GLY A 1 350 ? 17.949 34.761 0.095 1.00 46.00 350 GLY A N 1
ATOM 2482 C CA . GLY A 1 350 ? 18.214 33.453 0.689 1.00 46.00 350 GLY A CA 1
ATOM 2483 C C . GLY A 1 350 ? 19.701 33.096 0.735 1.00 46.00 350 GLY A C 1
ATOM 2484 O O . GLY A 1 350 ? 20.469 33.433 -0.164 1.00 46.00 350 GLY A O 1
ATOM 2485 N N . THR A 1 351 ? 20.121 32.410 1.795 1.00 42.84 351 THR A N 1
ATOM 2486 C CA . THR A 1 351 ? 21.407 31.698 1.849 1.00 42.84 351 THR A CA 1
ATOM 2487 C C . THR A 1 351 ? 21.321 30.395 1.027 1.00 42.84 351 THR A C 1
ATOM 2489 O O . THR A 1 351 ? 20.345 30.165 0.312 1.00 42.84 351 THR A O 1
ATOM 2492 N N . ALA A 1 352 ? 22.362 29.561 1.009 1.00 41.69 352 ALA A N 1
ATOM 2493 C CA . ALA A 1 352 ? 22.343 28.314 0.248 1.00 41.69 352 ALA A CA 1
ATOM 2494 C C . ALA A 1 352 ? 21.269 27.327 0.780 1.00 41.69 352 ALA A C 1
ATOM 2496 O O . ALA A 1 352 ? 21.428 26.836 1.887 1.00 41.69 352 ALA A O 1
ATOM 2497 N N . GLY A 1 353 ? 20.194 27.039 0.024 1.00 50.53 353 GLY A N 1
ATOM 2498 C CA . GLY A 1 353 ? 19.216 25.975 0.331 1.00 50.53 353 GLY A CA 1
ATOM 2499 C C . GLY A 1 353 ? 17.769 26.227 -0.124 1.00 50.53 353 GLY A C 1
ATOM 2500 O O . GLY A 1 353 ? 16.906 25.390 0.108 1.00 50.53 353 GLY A O 1
ATOM 2501 N N . VAL A 1 354 ? 17.464 27.362 -0.767 1.00 53.31 354 VAL A N 1
ATOM 2502 C CA . VAL A 1 354 ? 16.078 27.783 -1.073 1.00 53.31 354 VAL A CA 1
ATOM 2503 C C . VAL A 1 354 ? 15.333 26.814 -2.004 1.00 53.31 354 VAL A C 1
ATOM 2505 O O . VAL A 1 354 ? 14.121 26.701 -1.895 1.00 53.31 354 VAL A O 1
ATOM 2508 N N . LEU A 1 355 ? 16.016 26.087 -2.892 1.00 54.06 355 LEU A N 1
ATOM 2509 C CA . LEU A 1 355 ? 15.351 25.105 -3.763 1.00 54.06 355 LEU A CA 1
ATOM 2510 C C . LEU A 1 355 ? 15.077 23.766 -3.062 1.00 54.06 355 LEU A C 1
ATOM 2512 O O . LEU A 1 355 ? 13.980 23.230 -3.203 1.00 54.06 355 LEU A O 1
ATOM 2516 N N . ASP A 1 356 ? 16.001 23.281 -2.225 1.00 53.44 356 ASP A N 1
ATOM 2517 C CA . ASP A 1 356 ? 15.783 22.090 -1.381 1.00 53.44 356 ASP A CA 1
ATOM 2518 C C . ASP A 1 356 ? 14.640 22.288 -0.380 1.00 53.44 356 ASP A C 1
ATOM 2520 O O . ASP A 1 356 ? 13.991 21.334 0.062 1.00 53.44 356 ASP A O 1
ATOM 2524 N N . VAL A 1 357 ? 14.349 23.547 -0.057 1.00 59.00 357 VAL A N 1
ATOM 2525 C CA . VAL A 1 357 ? 13.220 23.927 0.778 1.00 59.00 357 VAL A CA 1
ATOM 2526 C C . VAL A 1 357 ? 11.883 23.581 0.122 1.00 59.00 357 VAL A C 1
ATOM 2528 O O . VAL A 1 357 ? 10.978 23.174 0.848 1.00 59.00 357 VAL A O 1
ATOM 2531 N N . PHE A 1 358 ? 11.736 23.712 -1.201 1.00 66.12 358 PHE A N 1
ATOM 2532 C CA . PHE A 1 358 ? 10.433 23.669 -1.879 1.00 66.12 358 PHE A CA 1
ATOM 2533 C C . PHE A 1 358 ? 9.871 22.264 -2.134 1.00 66.12 358 PHE A C 1
ATOM 2535 O O . PHE A 1 358 ? 8.687 22.156 -2.451 1.00 66.12 358 PHE A O 1
ATOM 2542 N N . GLY A 1 359 ? 10.644 21.205 -1.872 1.00 77.94 359 GLY A N 1
ATOM 2543 C CA . GLY A 1 359 ? 10.194 19.811 -1.904 1.00 77.94 359 GLY A CA 1
ATOM 2544 C C . GLY A 1 359 ? 10.050 19.157 -0.525 1.00 77.94 359 GLY A C 1
ATOM 2545 O O . GLY A 1 359 ? 10.460 19.697 0.514 1.00 77.94 359 GLY A O 1
ATOM 2546 N N . SER A 1 360 ? 9.476 17.956 -0.530 1.00 90.12 360 SER A N 1
ATOM 2547 C CA . SER A 1 360 ? 9.501 17.034 0.611 1.00 90.12 360 SER A CA 1
ATOM 2548 C C . SER A 1 360 ? 10.611 16.000 0.449 1.00 90.12 360 SER A C 1
ATOM 2550 O O . SER A 1 360 ? 10.997 15.692 -0.676 1.00 90.12 360 SER A O 1
ATOM 2552 N N . HIS A 1 361 ? 11.101 15.459 1.568 1.00 93.50 361 HIS A N 1
ATOM 2553 C CA . HIS A 1 361 ? 12.257 14.553 1.606 1.00 93.50 361 HIS A CA 1
ATOM 2554 C C . HIS A 1 361 ? 11.926 13.224 2.295 1.00 93.50 361 HIS A C 1
ATOM 2556 O O . HIS A 1 361 ? 11.283 13.221 3.348 1.00 93.50 361 HIS A O 1
ATOM 2562 N N . ALA A 1 362 ? 12.382 12.115 1.722 1.00 97.56 362 ALA A N 1
ATOM 2563 C CA . ALA A 1 362 ? 12.301 10.778 2.296 1.00 97.56 362 ALA A CA 1
ATOM 2564 C C . ALA A 1 362 ? 13.662 10.092 2.149 1.00 97.56 362 ALA A C 1
ATOM 2566 O O . ALA A 1 362 ? 14.096 9.840 1.030 1.00 97.56 362 ALA A O 1
ATOM 2567 N N . ASP A 1 363 ? 14.308 9.790 3.276 1.00 96.19 363 ASP A N 1
ATOM 2568 C CA . ASP A 1 363 ? 15.652 9.204 3.300 1.00 96.19 363 ASP A CA 1
ATOM 2569 C C . ASP A 1 363 ? 15.654 7.915 4.133 1.00 96.19 363 ASP A C 1
ATOM 2571 O O . ASP A 1 363 ? 15.162 7.909 5.270 1.00 96.19 363 ASP A O 1
ATOM 2575 N N . ASN A 1 364 ? 16.245 6.829 3.627 1.00 97.19 364 ASN A N 1
ATOM 2576 C CA . ASN A 1 364 ? 16.371 5.554 4.354 1.00 97.19 364 ASN A CA 1
ATOM 2577 C C . ASN A 1 364 ? 15.022 4.999 4.859 1.00 97.19 364 ASN A C 1
ATOM 2579 O O . ASN A 1 364 ? 14.901 4.621 6.032 1.00 97.19 364 ASN A O 1
ATOM 2583 N N . CYS A 1 365 ? 13.987 5.002 4.017 1.00 98.50 365 CYS A N 1
ATOM 2584 C CA . CYS A 1 365 ? 12.629 4.619 4.411 1.00 98.50 365 CYS A CA 1
ATOM 2585 C C . CYS A 1 365 ? 12.154 3.305 3.777 1.00 98.50 365 CYS A C 1
ATOM 2587 O O . CYS A 1 365 ? 12.595 2.935 2.695 1.00 98.50 365 CYS A O 1
ATOM 2589 N N . TYR A 1 366 ? 11.250 2.593 4.459 1.00 98.62 366 TYR A N 1
ATOM 2590 C CA . TYR A 1 366 ? 10.821 1.245 4.059 1.00 98.62 366 TYR A CA 1
ATOM 2591 C C . TYR A 1 366 ? 9.298 1.080 4.113 1.00 98.62 366 TYR A C 1
ATOM 2593 O O . TYR A 1 366 ? 8.672 1.431 5.119 1.00 98.62 366 TYR A O 1
ATOM 2601 N N . ALA A 1 367 ? 8.719 0.500 3.062 1.00 98.81 367 ALA A N 1
ATOM 2602 C CA . ALA A 1 367 ? 7.344 0.005 3.038 1.00 98.81 367 ALA A CA 1
ATOM 2603 C C . ALA A 1 367 ? 7.342 -1.505 2.783 1.00 98.81 367 ALA A C 1
ATOM 2605 O O . ALA A 1 367 ? 7.789 -1.958 1.732 1.00 98.81 367 ALA A O 1
ATOM 2606 N N . GLU A 1 368 ? 6.864 -2.283 3.751 1.00 98.69 368 GLU A N 1
ATOM 2607 C CA . GLU A 1 368 ? 6.922 -3.745 3.697 1.00 98.69 368 GLU A CA 1
ATOM 2608 C C . GLU A 1 368 ? 5.521 -4.353 3.879 1.00 98.69 368 GLU A C 1
ATOM 2610 O O . GLU A 1 368 ? 4.806 -4.053 4.846 1.00 98.69 368 GLU A O 1
ATOM 2615 N N . GLY A 1 369 ? 5.126 -5.205 2.932 1.00 98.12 369 GLY A N 1
ATOM 2616 C CA . GLY A 1 369 ? 3.871 -5.956 2.957 1.00 98.12 369 GLY A CA 1
ATOM 2617 C C . GLY A 1 369 ? 3.847 -7.110 3.950 1.00 98.12 369 GLY A C 1
ATOM 2618 O O . GLY A 1 369 ? 4.770 -7.319 4.740 1.00 98.12 369 GLY A O 1
ATOM 2619 N N . MET A 1 370 ? 2.761 -7.876 3.913 1.00 95.06 370 MET A N 1
ATOM 2620 C CA . MET A 1 370 ? 2.664 -9.134 4.650 1.00 95.06 370 MET A CA 1
ATOM 2621 C C . MET A 1 370 ? 3.550 -10.191 3.990 1.00 95.06 370 MET A C 1
ATOM 2623 O O . MET A 1 370 ? 3.502 -10.367 2.779 1.00 95.06 370 MET A O 1
ATOM 2627 N N . THR A 1 371 ? 4.299 -10.966 4.770 1.00 88.56 371 THR A N 1
ATOM 2628 C CA . THR A 1 371 ? 5.068 -12.095 4.224 1.00 88.56 371 THR A CA 1
ATOM 2629 C C . THR A 1 371 ? 4.147 -13.071 3.484 1.00 88.56 371 THR A C 1
ATOM 2631 O O . THR A 1 371 ? 3.090 -13.438 4.010 1.00 88.56 371 THR A O 1
ATOM 2634 N N . ASN A 1 372 ? 4.541 -13.488 2.278 1.00 78.75 372 ASN A N 1
ATOM 2635 C CA . ASN A 1 372 ? 3.833 -14.412 1.371 1.00 78.75 372 ASN A CA 1
ATOM 2636 C C . ASN A 1 372 ? 2.510 -13.900 0.775 1.00 78.75 372 ASN A C 1
ATOM 2638 O O . ASN A 1 372 ? 2.100 -14.391 -0.269 1.00 78.75 372 ASN A O 1
ATOM 2642 N N . ASN A 1 373 ? 1.834 -12.938 1.408 1.00 89.00 373 ASN A N 1
ATOM 2643 C CA . ASN A 1 373 ? 0.586 -12.356 0.893 1.00 89.00 373 ASN A CA 1
ATOM 2644 C C . ASN A 1 373 ? 0.796 -10.973 0.265 1.00 89.00 373 ASN A C 1
ATOM 2646 O O . ASN A 1 373 ? -0.088 -10.460 -0.408 1.00 89.00 373 ASN A O 1
ATOM 2650 N N . GLY A 1 374 ? 1.941 -10.345 0.507 1.00 96.56 374 GLY A N 1
ATOM 2651 C CA . GLY A 1 374 ? 2.266 -9.002 0.065 1.00 96.56 374 GLY A CA 1
ATOM 2652 C C . GLY A 1 374 ? 1.253 -7.933 0.463 1.00 96.56 374 GLY A C 1
ATOM 2653 O O . GLY A 1 374 ? 0.517 -8.084 1.441 1.00 96.56 374 GLY A O 1
ATOM 2654 N N . PHE A 1 375 ? 1.226 -6.832 -0.287 1.00 98.44 375 PHE A N 1
ATOM 2655 C CA . PHE A 1 375 ? 0.251 -5.755 -0.105 1.00 98.44 375 PHE A CA 1
ATOM 2656 C C . PHE A 1 375 ? -0.187 -5.112 -1.419 1.00 98.44 375 PHE A C 1
ATOM 2658 O O . PHE A 1 375 ? 0.531 -5.153 -2.424 1.00 98.44 375 PHE A O 1
ATOM 2665 N N . THR A 1 376 ? -1.365 -4.486 -1.394 1.00 98.44 376 THR A N 1
ATOM 2666 C CA . THR A 1 376 ? -1.944 -3.798 -2.554 1.00 98.44 376 THR A CA 1
ATOM 2667 C C . THR A 1 376 ? -2.048 -2.287 -2.342 1.00 98.44 376 THR A C 1
ATOM 2669 O O . THR A 1 376 ? -2.364 -1.804 -1.249 1.00 98.44 376 THR A O 1
ATOM 2672 N N . VAL A 1 377 ? -1.805 -1.518 -3.405 1.00 98.81 377 VAL A N 1
ATOM 2673 C CA . VAL A 1 377 ? -1.972 -0.057 -3.434 1.00 98.81 377 VAL A CA 1
ATOM 2674 C C . VAL A 1 377 ? -2.937 0.311 -4.550 1.00 98.81 377 VAL A C 1
ATOM 2676 O O . VAL A 1 377 ? -2.687 -0.003 -5.710 1.00 98.81 377 VAL A O 1
ATOM 2679 N N . LYS A 1 378 ? -4.038 0.988 -4.219 1.00 98.50 378 LYS A N 1
ATOM 2680 C CA . LYS A 1 378 ? -5.099 1.302 -5.178 1.00 98.50 378 LYS A CA 1
ATOM 2681 C C . LYS A 1 378 ? -5.551 2.753 -5.106 1.00 98.50 378 LYS A C 1
ATOM 2683 O O . LYS A 1 378 ? -5.913 3.240 -4.035 1.00 98.50 378 LYS A O 1
ATOM 2688 N N . SER A 1 379 ? -5.609 3.410 -6.260 1.00 98.62 379 SER A N 1
ATOM 2689 C CA . SER A 1 379 ? -6.248 4.719 -6.420 1.00 98.62 379 SER A CA 1
ATOM 2690 C C . SER A 1 379 ? -7.417 4.643 -7.403 1.00 98.62 379 SER A C 1
ATOM 2692 O O . SER A 1 379 ? -7.258 4.166 -8.525 1.00 98.62 379 SER A O 1
ATOM 2694 N N . SER A 1 380 ? -8.615 5.061 -6.991 1.00 97.50 380 SER A N 1
ATOM 2695 C CA . SER A 1 380 ? -9.816 4.933 -7.831 1.00 97.50 380 SER A CA 1
ATOM 2696 C C . SER A 1 380 ? -10.913 5.920 -7.453 1.00 97.50 380 SER A C 1
ATOM 2698 O O . SER A 1 380 ? -11.013 6.323 -6.297 1.00 97.50 380 SER A O 1
ATOM 2700 N N . ASN A 1 381 ? -11.793 6.242 -8.404 1.00 96.12 381 ASN A N 1
ATOM 2701 C CA . ASN A 1 381 ? -12.931 7.161 -8.238 1.00 96.12 381 ASN A CA 1
ATOM 2702 C C . ASN A 1 381 ? -12.579 8.631 -7.940 1.00 96.12 381 ASN A C 1
ATOM 2704 O O . ASN A 1 381 ? -13.498 9.435 -7.784 1.00 96.12 381 ASN A O 1
ATOM 2708 N N . GLY A 1 382 ? -11.297 8.993 -7.862 1.00 95.81 382 GLY A N 1
ATOM 2709 C CA . GLY A 1 382 ? -10.863 10.386 -7.788 1.00 95.81 382 GLY A CA 1
ATOM 2710 C C . GLY A 1 382 ? -10.707 11.027 -9.162 1.00 95.81 382 GLY A C 1
ATOM 2711 O O . GLY A 1 382 ? -10.761 10.373 -10.206 1.00 95.81 382 GLY A O 1
ATOM 2712 N N . THR A 1 383 ? -10.510 12.342 -9.154 1.00 96.06 383 THR A N 1
ATOM 2713 C CA . THR A 1 383 ? -10.278 13.130 -10.371 1.00 96.06 383 THR A CA 1
ATOM 2714 C C . THR A 1 383 ? -8.887 12.895 -10.982 1.00 96.06 383 THR A C 1
ATOM 2716 O O . THR A 1 383 ? -8.742 12.911 -12.203 1.00 96.06 383 THR A O 1
ATOM 2719 N N . ASP A 1 384 ? -7.874 12.685 -10.145 1.00 95.25 384 ASP A N 1
ATOM 2720 C CA . ASP A 1 384 ? -6.459 12.521 -10.491 1.00 95.25 384 ASP A CA 1
ATOM 2721 C C . ASP A 1 384 ? -5.900 11.285 -9.768 1.00 95.25 384 ASP A C 1
ATOM 2723 O O . ASP A 1 384 ? -5.086 11.375 -8.850 1.00 95.25 384 ASP A O 1
ATOM 2727 N N . SER A 1 385 ? -6.422 10.109 -10.125 1.00 98.06 385 SER A N 1
ATOM 2728 C CA . SER A 1 385 ? -6.029 8.842 -9.507 1.00 98.06 385 SER A CA 1
ATOM 2729 C C . SER A 1 385 ? -4.604 8.433 -9.909 1.00 98.06 385 SER A C 1
ATOM 2731 O O . SER A 1 385 ? -4.348 8.019 -11.039 1.00 98.06 385 SER A O 1
ATOM 2733 N N . LEU A 1 386 ? -3.663 8.523 -8.971 1.00 98.56 386 LEU A N 1
ATOM 2734 C CA . LEU A 1 386 ? -2.259 8.133 -9.101 1.00 98.56 386 LEU A CA 1
ATOM 2735 C C . LEU A 1 386 ? -1.902 7.129 -7.997 1.00 98.56 386 LEU A C 1
ATOM 2737 O O . LEU A 1 386 ? -2.193 7.367 -6.821 1.00 98.56 386 LEU A O 1
ATOM 2741 N N . ALA A 1 387 ? -1.260 6.021 -8.360 1.00 98.88 387 ALA A N 1
ATOM 2742 C CA . ALA A 1 387 ? -0.840 4.989 -7.413 1.00 98.88 387 ALA A CA 1
ATOM 2743 C C . ALA A 1 387 ? 0.642 4.627 -7.584 1.00 98.88 387 ALA A C 1
ATOM 2745 O O . ALA A 1 387 ? 1.109 4.455 -8.710 1.00 98.88 387 ALA A O 1
ATOM 2746 N N . GLY A 1 388 ? 1.364 4.484 -6.471 1.00 98.81 388 GLY A N 1
ATOM 2747 C CA . GLY A 1 388 ? 2.754 4.030 -6.444 1.00 98.81 388 GLY A CA 1
ATOM 2748 C C . GLY A 1 388 ? 3.042 3.078 -5.285 1.00 98.81 388 GLY A C 1
ATOM 2749 O O . GLY A 1 388 ? 2.511 3.261 -4.191 1.00 98.81 388 GLY A O 1
ATOM 2750 N N . GLY A 1 389 ? 3.906 2.079 -5.469 1.00 98.75 389 GLY A N 1
ATOM 2751 C CA . GLY A 1 389 ? 4.272 1.173 -4.370 1.00 98.75 389 GLY A CA 1
ATOM 2752 C C . GLY A 1 389 ? 5.019 1.860 -3.220 1.00 98.75 389 GLY A C 1
ATOM 2753 O O . GLY A 1 389 ? 4.974 1.370 -2.101 1.00 98.75 389 GLY A O 1
ATOM 2754 N N . PHE A 1 390 ? 5.628 3.030 -3.441 1.00 98.88 390 PHE A N 1
ATOM 2755 C CA . PHE A 1 390 ? 6.209 3.888 -2.403 1.00 98.88 390 PHE A CA 1
ATOM 2756 C C . PHE A 1 390 ? 5.485 5.240 -2.314 1.00 98.88 390 PHE A C 1
ATOM 2758 O O . PHE A 1 390 ? 4.922 5.561 -1.264 1.00 98.88 390 PHE A O 1
ATOM 2765 N N . VAL A 1 391 ? 5.448 6.014 -3.407 1.00 98.88 391 VAL A N 1
ATOM 2766 C CA . VAL A 1 391 ? 4.811 7.346 -3.465 1.00 98.88 391 VAL A CA 1
ATOM 2767 C C . VAL A 1 391 ? 3.739 7.413 -4.550 1.00 98.88 391 VAL A C 1
ATOM 2769 O O . VAL A 1 391 ? 4.002 7.086 -5.700 1.00 98.88 391 VAL A O 1
ATOM 2772 N N . GLY A 1 392 ? 2.542 7.902 -4.224 1.00 98.56 392 GLY A N 1
ATOM 2773 C CA . GLY A 1 392 ? 1.489 8.117 -5.226 1.00 98.56 392 GLY A CA 1
ATOM 2774 C C . GLY A 1 392 ? 1.827 9.267 -6.177 1.00 98.56 392 GLY A C 1
ATOM 2775 O O . GLY A 1 392 ? 2.125 9.053 -7.352 1.00 98.56 392 GLY A O 1
ATOM 2776 N N . ASN A 1 393 ? 1.812 10.494 -5.651 1.00 97.69 393 ASN A N 1
ATOM 2777 C CA . ASN A 1 393 ? 2.189 11.706 -6.382 1.00 97.69 393 ASN A CA 1
ATOM 2778 C C . ASN A 1 393 ? 3.437 12.349 -5.765 1.00 97.69 393 ASN A C 1
ATOM 2780 O O . ASN A 1 393 ? 3.357 12.895 -4.657 1.00 97.69 393 ASN A O 1
ATOM 2784 N N . GLY A 1 394 ? 4.561 12.286 -6.480 1.00 95.44 394 GLY A N 1
ATOM 2785 C CA . GLY A 1 394 ? 5.813 12.951 -6.134 1.00 95.44 394 GLY A CA 1
ATOM 2786 C C . GLY A 1 394 ? 5.905 14.308 -6.822 1.00 95.44 394 GLY A C 1
ATOM 2787 O O . GLY A 1 394 ? 6.326 14.389 -7.971 1.00 95.44 394 GLY A O 1
ATOM 2788 N N . ASP A 1 395 ? 5.524 15.369 -6.114 1.00 89.38 395 ASP A N 1
ATOM 2789 C CA . ASP A 1 395 ? 5.584 16.746 -6.598 1.00 89.38 395 ASP A CA 1
ATOM 2790 C C . ASP A 1 395 ? 6.840 17.455 -6.067 1.00 89.38 395 ASP A C 1
ATOM 2792 O O . ASP A 1 395 ? 6.864 17.909 -4.926 1.00 89.38 395 ASP A O 1
ATOM 2796 N N . LEU A 1 396 ? 7.908 17.528 -6.867 1.00 85.44 396 LEU A N 1
ATOM 2797 C CA . LEU A 1 396 ? 9.237 17.998 -6.432 1.00 85.44 396 LEU A CA 1
ATOM 2798 C C . LEU A 1 396 ? 9.813 17.173 -5.265 1.00 85.44 396 LEU A C 1
ATOM 2800 O O . LEU A 1 396 ? 10.547 17.688 -4.418 1.00 85.44 396 LEU A O 1
ATOM 2804 N N . ALA A 1 397 ? 9.466 15.888 -5.196 1.00 91.56 397 ALA A N 1
ATOM 2805 C CA . ALA A 1 397 ? 9.892 15.003 -4.118 1.00 91.56 397 ALA A CA 1
ATOM 2806 C C . ALA A 1 397 ? 11.386 14.648 -4.220 1.00 91.56 397 ALA A C 1
ATOM 2808 O O . ALA A 1 397 ? 11.919 14.457 -5.313 1.00 91.56 397 ALA A O 1
ATOM 2809 N N . LYS A 1 398 ? 12.060 14.524 -3.076 1.00 92.38 398 LYS A N 1
ATOM 2810 C CA . LYS A 1 398 ? 13.432 14.013 -2.965 1.00 92.38 398 LYS A CA 1
ATOM 2811 C C . LYS A 1 398 ? 13.396 12.695 -2.198 1.00 92.38 398 LYS A C 1
ATOM 2813 O O . LYS A 1 398 ? 12.992 12.677 -1.035 1.00 92.38 398 LYS A O 1
ATOM 2818 N N . ILE A 1 399 ? 13.734 11.602 -2.870 1.00 97.56 399 ILE A N 1
ATOM 2819 C CA . ILE A 1 399 ? 13.656 10.244 -2.331 1.00 97.56 399 ILE A CA 1
ATOM 2820 C C . ILE A 1 399 ? 15.026 9.595 -2.502 1.00 97.56 399 ILE A C 1
ATOM 2822 O O . ILE A 1 399 ? 15.503 9.468 -3.628 1.00 97.56 399 ILE A O 1
ATOM 2826 N N . ASP A 1 400 ? 15.650 9.191 -1.401 1.00 97.44 400 ASP A N 1
ATOM 2827 C CA . ASP A 1 400 ? 16.951 8.526 -1.424 1.00 97.44 400 ASP A CA 1
ATOM 2828 C C . ASP A 1 400 ? 16.964 7.286 -0.527 1.00 97.44 400 ASP A C 1
ATOM 2830 O O . ASP A 1 400 ? 16.457 7.298 0.602 1.00 97.44 400 ASP A O 1
ATOM 2834 N N . ASN A 1 401 ? 17.552 6.206 -1.044 1.00 98.25 401 ASN A N 1
ATOM 2835 C CA . ASN A 1 401 ? 17.743 4.942 -0.333 1.00 98.25 401 ASN A CA 1
ATOM 2836 C C . ASN A 1 401 ? 16.446 4.416 0.313 1.00 98.25 401 ASN A C 1
ATOM 2838 O O . ASN A 1 401 ? 16.389 4.106 1.507 1.00 98.25 401 ASN A O 1
ATOM 2842 N N . CYS A 1 402 ? 15.359 4.411 -0.461 1.00 98.88 402 CYS A N 1
ATOM 2843 C CA . CYS A 1 402 ? 14.037 4.001 -0.004 1.00 98.88 402 CYS A CA 1
ATOM 2844 C C . CYS A 1 402 ? 13.600 2.701 -0.678 1.00 98.88 402 CYS A C 1
ATOM 2846 O O . CYS A 1 402 ? 13.840 2.494 -1.864 1.00 98.88 402 CYS A O 1
ATOM 2848 N N . HIS A 1 403 ? 12.934 1.821 0.069 1.00 98.88 403 HIS A N 1
ATOM 2849 C CA . HIS A 1 403 ? 12.677 0.458 -0.393 1.00 98.88 403 HIS A CA 1
ATOM 2850 C C . HIS A 1 403 ? 11.233 0.015 -0.165 1.00 98.88 403 HIS A C 1
ATOM 2852 O O . HIS A 1 403 ? 10.653 0.240 0.901 1.00 98.88 403 HIS A O 1
ATOM 2858 N N . VAL A 1 404 ? 10.677 -0.668 -1.161 1.00 98.94 404 VAL A N 1
ATOM 2859 C CA . VAL A 1 404 ? 9.394 -1.372 -1.095 1.00 98.94 404 VAL A CA 1
ATOM 2860 C C . VAL A 1 404 ? 9.656 -2.871 -1.160 1.00 98.94 404 VAL A C 1
ATOM 2862 O O . VAL A 1 404 ? 10.419 -3.311 -2.015 1.00 98.94 404 VAL A O 1
ATOM 2865 N N . ARG A 1 405 ? 9.036 -3.655 -0.275 1.00 98.56 405 ARG A N 1
ATOM 2866 C CA . ARG A 1 405 ? 9.172 -5.121 -0.246 1.00 98.56 405 ARG A CA 1
ATOM 2867 C C . ARG A 1 405 ? 7.836 -5.812 -0.061 1.00 98.56 405 ARG A C 1
ATOM 2869 O O . ARG A 1 405 ? 6.944 -5.266 0.592 1.00 98.56 405 ARG A O 1
ATOM 2876 N N . GLU A 1 406 ? 7.745 -7.042 -0.560 1.00 97.69 406 GLU A N 1
ATOM 2877 C CA . GLU A 1 406 ? 6.516 -7.839 -0.546 1.00 97.69 406 GLU A CA 1
ATOM 2878 C C . GLU A 1 406 ? 5.367 -7.082 -1.237 1.00 97.69 406 GLU A C 1
ATOM 2880 O O . GLU A 1 406 ? 4.224 -7.097 -0.784 1.00 97.69 406 GLU A O 1
ATOM 2885 N N . LEU A 1 407 ? 5.657 -6.350 -2.316 1.00 98.56 407 LEU A N 1
ATOM 2886 C CA . LEU A 1 407 ? 4.607 -5.726 -3.117 1.00 98.56 407 LEU A CA 1
ATOM 2887 C C . LEU A 1 407 ? 3.836 -6.819 -3.864 1.00 98.56 407 LEU A C 1
ATOM 2889 O O . LEU A 1 407 ? 4.435 -7.744 -4.403 1.00 98.56 407 LEU A O 1
ATOM 2893 N N . LYS A 1 408 ? 2.507 -6.725 -3.896 1.00 97.88 408 LYS A N 1
ATOM 2894 C CA . LYS A 1 408 ? 1.664 -7.647 -4.671 1.00 97.88 408 LYS A CA 1
ATOM 2895 C C . LYS A 1 408 ? 1.051 -6.961 -5.882 1.00 97.88 408 LYS A C 1
ATOM 2897 O O . LYS A 1 408 ? 1.041 -7.528 -6.965 1.00 97.88 408 LYS A O 1
ATOM 2902 N N . GLN A 1 409 ? 0.528 -5.748 -5.701 1.00 98.25 409 GLN A N 1
ATOM 2903 C CA . GLN A 1 409 ? -0.167 -5.048 -6.779 1.00 98.25 409 GLN A CA 1
ATOM 2904 C C . GLN A 1 409 ? -0.194 -3.532 -6.570 1.00 98.25 409 GLN A C 1
ATOM 2906 O O . GLN A 1 409 ? -0.451 -3.054 -5.461 1.00 98.25 409 GLN A O 1
ATOM 2911 N N . VAL A 1 410 ? -0.040 -2.773 -7.655 1.00 98.81 410 VAL A N 1
ATOM 2912 C CA . VAL A 1 410 ? -0.350 -1.339 -7.724 1.00 98.81 410 VAL A CA 1
ATOM 2913 C C . VAL A 1 410 ? -1.371 -1.100 -8.830 1.00 98.81 410 VAL A C 1
ATOM 2915 O O . VAL A 1 410 ? -1.101 -1.375 -9.994 1.00 98.81 410 VAL A O 1
ATOM 2918 N N . ALA A 1 411 ? -2.537 -0.553 -8.490 1.00 98.56 411 ALA A N 1
ATOM 2919 C CA . ALA A 1 411 ? -3.628 -0.330 -9.433 1.00 98.56 411 ALA A CA 1
ATOM 2920 C C . ALA A 1 411 ? -4.145 1.113 -9.398 1.00 98.56 411 ALA A C 1
ATOM 2922 O O . ALA A 1 411 ? -4.317 1.711 -8.332 1.00 98.56 411 ALA A O 1
ATOM 2923 N N . SER A 1 412 ? -4.447 1.674 -10.567 1.00 98.62 412 SER A N 1
ATOM 2924 C CA . SER A 1 412 ? -4.998 3.020 -10.683 1.00 98.62 412 SER A CA 1
ATOM 2925 C C . SER A 1 412 ? -5.984 3.177 -11.836 1.00 98.62 412 SER A C 1
ATOM 2927 O O . SER A 1 412 ? -5.767 2.685 -12.946 1.00 98.62 412 SER A O 1
ATOM 2929 N N . ASP A 1 413 ? -7.036 3.962 -11.594 1.00 98.50 413 ASP A N 1
ATOM 2930 C CA . ASP A 1 413 ? -7.961 4.428 -12.631 1.00 98.50 413 ASP A CA 1
ATOM 2931 C C . ASP A 1 413 ? -7.252 5.251 -13.727 1.00 98.50 413 ASP A C 1
ATOM 2933 O O . ASP A 1 413 ? -7.726 5.264 -14.865 1.00 98.50 413 ASP A O 1
ATOM 2937 N N . LEU A 1 414 ? -6.141 5.934 -13.410 1.00 98.38 414 LEU A N 1
ATOM 2938 C CA . LEU A 1 414 ? -5.312 6.659 -14.383 1.00 98.38 414 LEU A CA 1
ATOM 2939 C C . LEU A 1 414 ? -3.879 6.122 -14.386 1.00 98.38 414 LEU A C 1
ATOM 2941 O O . LEU A 1 414 ? -3.571 5.267 -15.202 1.00 98.38 414 LEU A O 1
ATOM 2945 N N . THR A 1 415 ? -2.989 6.583 -13.511 1.00 98.62 415 THR A N 1
ATOM 2946 C CA . THR A 1 415 ? -1.560 6.232 -13.611 1.00 98.62 415 THR A CA 1
ATOM 2947 C C . THR A 1 415 ? -1.098 5.372 -12.441 1.00 98.62 415 THR A C 1
ATOM 2949 O O . THR A 1 415 ? -1.383 5.703 -11.287 1.00 98.62 415 THR A O 1
ATOM 2952 N N . ALA A 1 416 ? -0.373 4.290 -12.732 1.00 98.75 416 ALA A N 1
ATOM 2953 C CA . ALA A 1 416 ? 0.179 3.358 -11.750 1.00 98.75 416 ALA A CA 1
ATOM 2954 C C . ALA A 1 416 ? 1.672 3.095 -12.004 1.00 98.75 416 ALA A C 1
ATOM 2956 O O . ALA A 1 416 ? 2.076 2.862 -13.144 1.00 98.75 416 ALA A O 1
ATOM 2957 N N . GLY A 1 417 ? 2.484 3.112 -10.946 1.00 98.69 417 GLY A N 1
ATOM 2958 C CA . GLY A 1 417 ? 3.904 2.756 -10.996 1.00 98.69 417 GLY A CA 1
ATOM 2959 C C . GLY A 1 417 ? 4.313 1.831 -9.854 1.00 98.69 417 GLY A C 1
ATOM 2960 O O . GLY A 1 417 ? 3.809 1.973 -8.743 1.00 98.69 417 GLY A O 1
ATOM 2961 N N . GLY A 1 418 ? 5.237 0.897 -10.077 1.00 98.62 418 GLY A N 1
ATOM 2962 C CA . GLY A 1 418 ? 5.665 -0.015 -9.004 1.00 98.62 418 GLY A CA 1
ATOM 2963 C C . GLY A 1 418 ? 6.305 0.687 -7.802 1.00 98.62 418 GLY A C 1
ATOM 2964 O O . GLY A 1 418 ? 6.120 0.244 -6.677 1.00 98.62 418 GLY A O 1
ATOM 2965 N N . PHE A 1 419 ? 6.971 1.830 -7.993 1.00 98.88 419 PHE A N 1
ATOM 2966 C CA . PHE A 1 419 ? 7.565 2.635 -6.921 1.00 98.88 419 PHE A CA 1
ATOM 2967 C C . PHE A 1 419 ? 6.915 4.024 -6.814 1.00 98.88 419 PHE A C 1
ATOM 2969 O O . PHE A 1 419 ? 6.426 4.387 -5.741 1.00 98.88 419 PHE A O 1
ATOM 2976 N N . VAL A 1 420 ? 6.820 4.784 -7.913 1.00 98.75 420 VAL A N 1
ATOM 2977 C CA . VAL A 1 420 ? 6.144 6.098 -7.936 1.00 98.75 420 VAL A CA 1
ATOM 2978 C C . VAL A 1 420 ? 5.066 6.171 -9.009 1.00 98.75 420 VAL A C 1
ATOM 2980 O O . VAL A 1 420 ? 5.307 5.829 -10.162 1.00 98.75 420 VAL A O 1
ATOM 2983 N N . GLY A 1 421 ? 3.881 6.673 -8.661 1.00 98.50 421 GLY A N 1
ATOM 2984 C CA . GLY A 1 421 ? 2.810 6.878 -9.638 1.00 98.50 421 GLY A CA 1
ATOM 2985 C C . GLY A 1 421 ? 3.170 7.957 -10.657 1.00 98.50 421 GLY A C 1
ATOM 2986 O O . GLY A 1 421 ? 3.217 7.697 -11.859 1.00 98.50 421 GLY A O 1
ATOM 2987 N N . LYS A 1 422 ? 3.467 9.168 -10.179 1.00 97.62 422 LYS A N 1
ATOM 2988 C CA . LYS A 1 422 ? 3.874 10.299 -11.022 1.00 97.62 422 LYS A CA 1
ATOM 2989 C C . LYS A 1 422 ? 4.991 11.119 -10.387 1.00 97.62 422 LYS A C 1
ATOM 2991 O O . LYS A 1 422 ? 4.942 11.394 -9.188 1.00 97.62 422 LYS A O 1
ATOM 2996 N N . THR A 1 423 ? 5.947 11.547 -11.205 1.00 94.88 423 THR A N 1
ATOM 2997 C CA . THR A 1 423 ? 6.932 12.577 -10.847 1.00 94.88 423 THR A CA 1
ATOM 2998 C C . THR A 1 423 ? 6.496 13.944 -11.374 1.00 94.88 423 THR A C 1
ATOM 3000 O O . THR A 1 423 ? 5.653 14.046 -12.268 1.00 94.88 423 THR A O 1
ATOM 3003 N N . SER A 1 424 ? 7.053 15.008 -10.808 1.00 86.81 424 SER A N 1
ATOM 3004 C CA . SER A 1 424 ? 6.879 16.365 -11.317 1.00 86.81 424 SER A CA 1
ATOM 3005 C C . SER A 1 424 ? 8.195 17.121 -11.392 1.00 86.81 424 SER A C 1
ATOM 3007 O O . SER A 1 424 ? 9.206 16.769 -10.764 1.00 86.81 424 SER A O 1
ATOM 3009 N N . PHE A 1 425 ? 8.119 18.243 -12.085 1.00 79.00 425 PHE A N 1
ATOM 3010 C CA . PHE A 1 425 ? 9.141 19.255 -12.114 1.00 79.00 425 PHE A CA 1
ATOM 3011 C C . PHE A 1 425 ? 8.478 20.634 -12.213 1.00 79.00 425 PHE A C 1
ATOM 3013 O O . PHE A 1 425 ? 7.315 20.759 -12.608 1.00 79.00 425 PHE A O 1
ATOM 3020 N N . ALA A 1 426 ? 9.202 21.681 -11.833 1.00 67.62 426 ALA A N 1
ATOM 3021 C CA . ALA A 1 426 ? 8.703 23.043 -11.924 1.00 67.62 426 ALA A CA 1
ATOM 3022 C C . ALA A 1 426 ? 9.749 23.923 -12.595 1.00 67.62 426 ALA A C 1
ATOM 3024 O O . ALA A 1 426 ? 10.741 24.324 -11.977 1.00 67.62 426 ALA A O 1
ATOM 3025 N N . TYR A 1 427 ? 9.483 24.247 -13.862 1.00 53.78 427 TYR A N 1
ATOM 3026 C CA . TYR A 1 427 ? 10.209 25.288 -14.562 1.00 53.78 427 TYR A CA 1
ATOM 3027 C C . TYR A 1 427 ? 10.089 26.607 -13.786 1.00 53.78 427 TYR A C 1
ATOM 3029 O O . TYR A 1 427 ? 8.995 27.022 -13.401 1.00 53.78 427 TYR A O 1
ATOM 3037 N N . LEU A 1 428 ? 11.197 27.327 -13.625 1.00 52.56 428 LEU A N 1
ATOM 3038 C CA . LEU A 1 428 ? 11.200 28.691 -13.085 1.00 52.56 428 LEU A CA 1
ATOM 3039 C C . LEU A 1 428 ? 10.627 29.722 -14.088 1.00 52.56 428 LEU A C 1
ATOM 3041 O O . LEU A 1 428 ? 10.974 30.894 -14.019 1.00 52.56 428 LEU A O 1
ATOM 3045 N N . ASP A 1 429 ? 9.738 29.322 -15.004 1.00 39.81 429 ASP A N 1
ATOM 3046 C CA . ASP A 1 429 ? 9.307 30.045 -16.217 1.00 39.81 429 ASP A CA 1
ATOM 3047 C C . ASP A 1 429 ? 8.627 31.412 -15.985 1.00 39.81 429 ASP A C 1
ATOM 3049 O O . ASP A 1 429 ? 8.363 32.144 -16.940 1.00 39.81 429 ASP A O 1
ATOM 3053 N N . LYS A 1 430 ? 8.356 31.807 -14.732 1.00 42.12 430 LYS A N 1
ATOM 3054 C CA . LYS A 1 430 ? 7.944 33.184 -14.376 1.00 42.12 430 LYS A CA 1
ATOM 3055 C C . LYS A 1 430 ? 9.115 34.129 -14.092 1.00 42.12 430 LYS A C 1
ATOM 3057 O O . LYS A 1 430 ? 8.905 35.328 -13.919 1.00 42.12 430 LYS A O 1
ATOM 3062 N N . ILE A 1 431 ? 10.337 33.617 -14.080 1.00 45.41 431 ILE A N 1
ATOM 3063 C CA . ILE A 1 431 ? 11.562 34.395 -14.179 1.00 45.41 431 ILE A CA 1
ATOM 3064 C C . ILE A 1 431 ? 11.825 34.501 -15.680 1.00 45.41 431 ILE A C 1
ATOM 3066 O O . ILE A 1 431 ? 12.373 33.574 -16.268 1.00 45.41 431 ILE A O 1
ATOM 3070 N N . GLU A 1 432 ? 11.357 35.577 -16.331 1.00 43.62 432 GLU A N 1
ATOM 3071 C CA . GLU A 1 432 ? 11.677 35.843 -17.743 1.00 43.62 432 GLU A CA 1
ATOM 3072 C C . GLU A 1 432 ? 13.161 35.520 -17.974 1.00 43.62 432 GLU A C 1
ATOM 3074 O O . GLU A 1 432 ? 13.992 35.903 -17.153 1.00 43.62 432 GLU A O 1
ATOM 3079 N N . ALA A 1 433 ? 13.522 34.839 -19.065 1.00 38.91 433 ALA A N 1
ATOM 3080 C CA . ALA A 1 433 ? 14.909 34.469 -19.396 1.00 38.91 433 ALA A CA 1
ATOM 3081 C C . ALA A 1 433 ? 15.891 35.672 -19.504 1.00 38.91 433 ALA A C 1
ATOM 3083 O O . ALA A 1 433 ? 17.058 35.505 -19.844 1.00 38.91 433 ALA A O 1
ATOM 3084 N N . SER A 1 434 ? 15.410 36.879 -19.197 1.00 41.53 434 SER A N 1
ATOM 3085 C CA . SER A 1 434 ? 16.088 38.164 -19.064 1.00 41.53 434 SER A CA 1
ATOM 3086 C C . SER A 1 434 ? 16.061 38.755 -17.642 1.00 41.53 434 SER A C 1
ATOM 3088 O O . SER A 1 434 ? 16.380 39.931 -17.479 1.00 41.53 434 SER A O 1
ATOM 3090 N N . SER A 1 435 ? 15.634 38.025 -16.606 1.00 49.25 435 SER A N 1
ATOM 3091 C CA . SER A 1 435 ? 15.612 38.570 -15.249 1.00 49.25 435 SER A CA 1
ATOM 3092 C C . SER A 1 435 ? 17.045 38.710 -14.726 1.00 49.25 435 SER A C 1
ATOM 3094 O O . SER A 1 435 ? 17.784 37.743 -14.518 1.00 49.25 435 SER A O 1
ATOM 3096 N N . ASP A 1 436 ? 17.421 39.954 -14.444 1.00 55.28 436 ASP A N 1
ATOM 3097 C CA . ASP A 1 436 ? 18.702 40.318 -13.843 1.00 55.28 436 ASP A CA 1
ATOM 3098 C C . ASP A 1 436 ? 18.888 39.765 -12.409 1.00 55.28 436 ASP A C 1
ATOM 3100 O O . ASP A 1 436 ? 19.902 40.030 -11.762 1.00 55.28 436 ASP A O 1
ATOM 3104 N N . SER A 1 437 ? 17.907 39.029 -11.874 1.00 53.12 437 SER A N 1
ATOM 3105 C CA . SER A 1 437 ? 17.774 38.703 -10.453 1.00 53.12 437 SER A CA 1
ATOM 3106 C C . SER A 1 437 ? 18.063 37.250 -10.076 1.00 53.12 437 SER A C 1
ATOM 3108 O O . SER A 1 437 ? 18.054 36.964 -8.891 1.00 53.12 437 SER A O 1
ATOM 3110 N N . LEU A 1 438 ? 18.323 36.320 -10.997 1.00 57.91 438 LEU A N 1
ATOM 3111 C CA . LEU A 1 438 ? 18.786 34.961 -10.638 1.00 57.91 438 LEU A CA 1
ATOM 3112 C C . LEU A 1 438 ? 19.952 34.511 -11.515 1.00 57.91 438 LEU A C 1
ATOM 3114 O O . LEU A 1 438 ? 20.976 34.053 -11.005 1.00 57.91 438 LEU A O 1
ATOM 3118 N N . LEU A 1 439 ? 19.826 34.739 -12.824 1.00 67.25 439 LEU A N 1
ATOM 3119 C CA . LEU A 1 439 ? 20.859 34.419 -13.800 1.00 67.25 439 LEU A CA 1
ATOM 3120 C C . LEU A 1 439 ? 22.130 35.248 -13.583 1.00 67.25 439 LEU A C 1
ATOM 3122 O O . LEU A 1 439 ? 23.208 34.673 -13.513 1.00 67.25 439 LEU A O 1
ATOM 3126 N N . ASN A 1 440 ? 22.027 36.572 -13.412 1.00 70.12 440 ASN A N 1
ATOM 3127 C CA . ASN A 1 440 ? 23.202 37.437 -13.224 1.00 70.12 440 ASN A CA 1
ATOM 3128 C C . ASN A 1 440 ? 24.038 37.070 -11.985 1.00 70.12 440 ASN A C 1
ATOM 3130 O O . ASN A 1 440 ? 25.257 37.021 -12.108 1.00 70.12 440 ASN A O 1
ATOM 3134 N N . PRO A 1 441 ? 23.455 36.786 -10.808 1.00 70.88 441 PRO A N 1
ATOM 3135 C CA . PRO A 1 441 ? 24.179 36.249 -9.655 1.00 70.88 441 PRO A CA 1
ATOM 3136 C C . PRO A 1 441 ? 24.962 34.978 -9.971 1.00 70.88 441 PRO A C 1
ATOM 3138 O O . PRO A 1 441 ? 26.157 34.920 -9.702 1.00 70.88 441 PRO A O 1
ATOM 3141 N N . ILE A 1 442 ? 24.320 33.990 -10.592 1.00 74.06 442 ILE A N 1
ATOM 3142 C CA . ILE A 1 442 ? 24.965 32.726 -10.965 1.00 74.06 442 ILE A CA 1
ATOM 3143 C C . ILE A 1 442 ? 26.053 32.955 -12.001 1.00 74.06 442 ILE A C 1
ATOM 3145 O O . ILE A 1 442 ? 27.158 32.457 -11.835 1.00 74.06 442 ILE A O 1
ATOM 3149 N N . LEU A 1 443 ? 25.781 33.760 -13.024 1.00 77.25 443 LEU A N 1
ATOM 3150 C CA . LEU A 1 443 ? 26.746 34.134 -14.047 1.00 77.25 443 LEU A CA 1
ATOM 3151 C C . LEU A 1 443 ? 27.935 34.881 -13.431 1.00 77.25 443 LEU A C 1
ATOM 3153 O O . LEU A 1 443 ? 29.073 34.629 -13.802 1.00 77.25 443 LEU A O 1
ATOM 3157 N N . THR A 1 444 ? 27.692 35.751 -12.447 1.00 78.69 444 THR A N 1
ATOM 3158 C CA . THR A 1 444 ? 28.736 36.455 -11.687 1.00 78.69 444 THR A CA 1
ATOM 3159 C C . THR A 1 444 ? 29.593 35.456 -10.919 1.00 78.69 444 THR A C 1
ATOM 3161 O O . THR A 1 444 ? 30.814 35.555 -10.954 1.00 78.69 444 THR A O 1
ATOM 3164 N N . VAL A 1 445 ? 28.978 34.468 -10.262 1.00 80.19 445 VAL A N 1
ATOM 3165 C CA . VAL A 1 445 ? 29.698 33.402 -9.554 1.00 80.19 445 VAL A CA 1
ATOM 3166 C C . VAL A 1 445 ? 30.502 32.536 -10.517 1.00 80.19 445 VAL A C 1
ATOM 3168 O O . VAL A 1 445 ? 31.693 32.352 -10.301 1.00 80.19 445 VAL A O 1
ATOM 3171 N N . VAL A 1 446 ? 29.896 32.061 -11.603 1.00 83.38 446 VAL A N 1
ATOM 3172 C CA . VAL A 1 446 ? 30.555 31.241 -12.629 1.00 83.38 446 VAL A CA 1
ATOM 3173 C C . VAL A 1 446 ? 31.729 31.990 -13.250 1.00 83.38 446 VAL A C 1
ATOM 3175 O O . VAL A 1 446 ? 32.836 31.462 -13.284 1.00 83.38 446 VAL A O 1
ATOM 3178 N N . ASN A 1 447 ? 31.528 33.238 -13.674 1.00 82.69 447 ASN A N 1
ATOM 3179 C CA . ASN A 1 447 ? 32.607 34.083 -14.173 1.00 82.69 447 ASN A CA 1
ATOM 3180 C C . ASN A 1 447 ? 33.692 34.293 -13.117 1.00 82.69 447 ASN A C 1
ATOM 3182 O O . ASN A 1 447 ? 34.874 34.272 -13.445 1.00 82.69 447 ASN A O 1
ATOM 3186 N N . LYS A 1 448 ? 33.316 34.441 -11.841 1.00 83.38 448 LYS A N 1
ATOM 3187 C CA . LYS A 1 448 ? 34.291 34.595 -10.766 1.00 83.38 448 LYS A CA 1
ATOM 3188 C C . LYS A 1 448 ? 35.111 33.332 -10.538 1.00 83.38 448 LYS A C 1
ATOM 3190 O O . LYS A 1 448 ? 36.295 33.432 -10.246 1.00 83.38 448 LYS A O 1
ATOM 3195 N N . LEU A 1 449 ? 34.510 32.153 -10.680 1.00 84.69 449 LEU A N 1
ATOM 3196 C CA . LEU A 1 449 ? 35.240 30.887 -10.665 1.00 84.69 449 LEU A CA 1
ATOM 3197 C C . LEU A 1 449 ? 36.150 30.759 -11.897 1.00 84.69 449 LEU A C 1
ATOM 3199 O O . LEU A 1 449 ? 37.293 30.331 -11.757 1.00 84.69 449 LEU A O 1
ATOM 3203 N N . LEU A 1 450 ? 35.699 31.198 -13.076 1.00 85.81 450 LEU A N 1
ATOM 3204 C CA . LEU A 1 450 ? 36.525 31.231 -14.289 1.00 85.81 450 LEU A CA 1
ATOM 3205 C C . LEU A 1 450 ? 37.731 32.171 -14.153 1.00 85.81 450 LEU A C 1
ATOM 3207 O O . LEU A 1 450 ? 38.823 31.756 -14.536 1.00 85.81 450 LEU A O 1
ATOM 3211 N N . ASP A 1 451 ? 37.587 33.353 -13.530 1.00 83.00 451 ASP A N 1
ATOM 3212 C CA . ASP A 1 451 ? 38.717 34.258 -13.223 1.00 83.00 451 ASP A CA 1
ATOM 3213 C C . ASP A 1 451 ? 39.852 33.475 -12.541 1.00 83.00 451 ASP A C 1
ATOM 3215 O O . ASP A 1 451 ? 41.028 33.642 -12.860 1.00 83.00 451 ASP A O 1
ATOM 3219 N N . TYR A 1 452 ? 39.496 32.617 -11.580 1.00 80.56 452 TYR A N 1
ATOM 3220 C CA . TYR A 1 452 ? 40.458 31.812 -10.838 1.00 80.56 452 TYR A CA 1
ATOM 3221 C C . TYR A 1 452 ? 41.010 30.643 -11.658 1.00 80.56 452 TYR A C 1
ATOM 3223 O O . TYR A 1 452 ? 42.206 30.383 -11.574 1.00 80.56 452 TYR A O 1
ATOM 3231 N N . LEU A 1 453 ? 40.188 29.971 -12.468 1.00 82.69 453 LEU A N 1
ATOM 3232 C CA . LEU A 1 453 ? 40.608 28.865 -13.348 1.00 82.69 453 LEU A CA 1
ATOM 3233 C C . LEU A 1 453 ? 41.554 29.309 -14.476 1.00 82.69 453 LEU A C 1
ATOM 3235 O O . LEU A 1 453 ? 42.379 28.523 -14.947 1.00 82.69 453 LEU A O 1
ATOM 3239 N N . TYR A 1 454 ? 41.486 30.573 -14.894 1.00 81.69 454 TYR A N 1
ATOM 3240 C CA . TYR A 1 454 ? 42.452 31.163 -15.826 1.00 81.69 454 TYR A CA 1
ATOM 3241 C C . TYR A 1 454 ? 43.798 31.523 -15.171 1.00 81.69 454 TYR A C 1
ATOM 3243 O O . TYR A 1 454 ? 44.788 31.718 -15.875 1.00 81.69 454 TYR A O 1
ATOM 3251 N N . ILE A 1 455 ? 43.885 31.565 -13.838 1.00 74.88 455 ILE A N 1
ATOM 3252 C CA . ILE A 1 455 ? 45.126 31.836 -13.102 1.00 74.88 455 ILE A CA 1
ATOM 3253 C C . ILE A 1 455 ? 45.726 30.493 -12.658 1.00 74.88 455 ILE A C 1
ATOM 3255 O O . ILE A 1 455 ? 45.122 29.786 -11.863 1.00 74.88 455 ILE A O 1
ATOM 3259 N N . ASP A 1 456 ? 46.932 30.145 -13.128 1.00 61.00 456 ASP A N 1
ATOM 3260 C CA . ASP A 1 456 ? 47.599 28.838 -12.907 1.00 61.00 456 ASP A CA 1
ATOM 3261 C C . ASP A 1 456 ? 48.020 28.549 -11.428 1.00 61.00 456 ASP A C 1
ATOM 3263 O O . ASP A 1 456 ? 49.162 28.169 -11.161 1.00 61.00 456 ASP A O 1
ATOM 3267 N N . ASN A 1 457 ? 47.160 28.769 -10.421 1.00 62.22 457 ASN A N 1
ATOM 3268 C CA . ASN A 1 457 ? 47.499 28.590 -9.001 1.00 62.22 457 ASN A CA 1
ATOM 3269 C C . ASN A 1 457 ? 46.270 28.387 -8.078 1.00 62.22 457 ASN A C 1
ATOM 3271 O O . ASN A 1 457 ? 45.994 29.197 -7.189 1.00 62.22 457 ASN A O 1
ATOM 3275 N N . LEU A 1 458 ? 45.532 27.292 -8.285 1.00 66.00 458 LEU A N 1
ATOM 3276 C CA . LEU A 1 458 ? 44.248 27.007 -7.618 1.00 66.00 458 LEU A CA 1
ATOM 3277 C C . LEU A 1 458 ? 44.366 26.532 -6.154 1.00 66.00 458 LEU A C 1
ATOM 3279 O O . LEU A 1 458 ? 43.416 26.668 -5.387 1.00 66.00 458 LEU A O 1
ATOM 3283 N N . GLU A 1 459 ? 45.540 26.051 -5.725 1.00 60.56 459 GLU A N 1
ATOM 3284 C CA . GLU A 1 459 ? 45.746 25.348 -4.440 1.00 60.56 459 GLU A CA 1
ATOM 3285 C C . GLU A 1 459 ? 45.572 26.206 -3.157 1.00 60.56 459 GLU A C 1
ATOM 3287 O O . GLU A 1 459 ? 45.882 25.744 -2.062 1.00 60.56 459 GLU A O 1
ATOM 3292 N N . ASN A 1 460 ? 45.098 27.457 -3.240 1.00 60.03 460 ASN A N 1
ATOM 3293 C CA . ASN A 1 460 ? 44.900 28.340 -2.076 1.00 60.03 460 ASN A CA 1
ATOM 3294 C C . ASN A 1 460 ? 43.646 29.233 -2.162 1.00 60.03 460 ASN A C 1
ATOM 3296 O O . ASN A 1 460 ? 43.610 30.312 -1.559 1.00 60.03 460 ASN A O 1
ATOM 3300 N N . ILE A 1 461 ? 42.625 28.830 -2.916 1.00 64.62 461 ILE A N 1
ATOM 3301 C CA . ILE A 1 461 ? 41.368 29.585 -2.990 1.00 64.62 461 ILE A CA 1
ATOM 3302 C C . ILE A 1 461 ? 40.518 29.203 -1.772 1.00 64.62 461 ILE A C 1
ATOM 3304 O O . ILE A 1 461 ? 40.155 28.047 -1.603 1.00 64.62 461 ILE A O 1
ATOM 3308 N N . GLY A 1 462 ? 40.293 30.163 -0.870 1.00 66.50 462 GLY A N 1
ATOM 3309 C CA . GLY A 1 462 ? 39.462 29.996 0.328 1.00 66.50 462 GLY A CA 1
ATOM 3310 C C . GLY A 1 462 ? 38.076 30.619 0.146 1.00 66.50 462 GLY A C 1
ATOM 3311 O O . GLY A 1 462 ? 37.360 30.328 -0.806 1.00 66.50 462 GLY A O 1
ATOM 3312 N N . LEU A 1 463 ? 37.700 31.527 1.050 1.00 68.06 463 LEU A N 1
ATOM 3313 C CA . LEU A 1 463 ? 36.482 32.332 0.916 1.00 68.06 463 LEU A CA 1
ATOM 3314 C C . LEU A 1 463 ? 36.646 33.379 -0.192 1.00 68.06 463 LEU A C 1
ATOM 3316 O O . LEU A 1 463 ? 37.549 34.218 -0.112 1.00 68.06 463 LEU A O 1
ATOM 3320 N N . ILE A 1 464 ? 35.743 33.375 -1.171 1.00 69.44 464 ILE A N 1
ATOM 3321 C CA . ILE A 1 464 ? 35.651 34.430 -2.184 1.00 69.44 464 ILE A CA 1
ATOM 3322 C C . ILE A 1 464 ? 34.519 35.392 -1.828 1.00 69.44 464 ILE A C 1
ATOM 3324 O O . ILE A 1 464 ? 33.437 34.998 -1.388 1.00 69.44 464 ILE A O 1
ATOM 3328 N N . GLU A 1 465 ? 34.793 36.683 -1.990 1.00 64.50 465 GLU A N 1
ATOM 3329 C CA . GLU A 1 465 ? 33.791 37.739 -1.882 1.00 64.50 465 GLU A CA 1
ATOM 3330 C C . GLU A 1 465 ? 33.261 38.042 -3.280 1.00 64.50 465 GLU A C 1
ATOM 3332 O O . GLU A 1 465 ? 34.026 38.392 -4.182 1.00 64.50 465 GLU A O 1
ATOM 3337 N N . ILE A 1 466 ? 31.953 37.887 -3.454 1.00 66.69 466 ILE A N 1
ATOM 3338 C CA . ILE A 1 466 ? 31.265 38.133 -4.715 1.00 66.69 466 ILE A CA 1
ATOM 3339 C C . ILE A 1 466 ? 30.304 39.294 -4.507 1.00 66.69 466 ILE A C 1
ATOM 3341 O O . ILE A 1 466 ? 29.403 39.230 -3.668 1.00 66.69 466 ILE A O 1
ATOM 3345 N N . ASP A 1 467 ? 30.526 40.367 -5.261 1.00 63.56 467 ASP A N 1
ATOM 3346 C CA . ASP A 1 467 ? 29.631 41.517 -5.302 1.00 63.56 467 ASP A CA 1
ATOM 3347 C C . ASP A 1 467 ? 28.531 41.237 -6.326 1.00 63.56 467 ASP A C 1
ATOM 3349 O O . ASP A 1 467 ? 28.754 41.256 -7.537 1.00 63.56 467 ASP A O 1
ATOM 3353 N N . VAL A 1 468 ? 27.354 40.893 -5.820 1.00 63.12 468 VAL A N 1
ATOM 3354 C CA . VAL A 1 468 ? 26.145 40.666 -6.610 1.00 63.12 468 VAL A CA 1
ATOM 3355 C C . VAL A 1 468 ? 25.319 41.953 -6.517 1.00 63.12 468 VAL A C 1
ATOM 3357 O O . VAL A 1 468 ? 25.305 42.548 -5.441 1.00 63.12 468 VAL A O 1
ATOM 3360 N N . PRO A 1 469 ? 24.625 42.432 -7.570 1.00 51.38 469 PRO A N 1
ATOM 3361 C CA . PRO A 1 469 ? 23.956 43.737 -7.549 1.00 51.38 469 PRO A CA 1
ATOM 3362 C C . PRO A 1 469 ? 23.135 44.005 -6.271 1.00 51.38 469 PRO A C 1
ATOM 3364 O O . PRO A 1 469 ? 22.034 43.490 -6.097 1.00 51.38 469 PRO A O 1
ATOM 3367 N N . GLY A 1 470 ? 23.684 44.830 -5.369 1.00 53.16 470 GLY A N 1
ATOM 3368 C CA . GLY A 1 470 ? 23.058 45.221 -4.100 1.00 53.16 470 GLY A CA 1
ATOM 3369 C C . GLY A 1 470 ? 23.431 44.400 -2.853 1.00 53.16 470 GLY A C 1
ATOM 3370 O O . GLY A 1 470 ? 22.934 44.740 -1.775 1.00 53.16 470 GLY A O 1
ATOM 3371 N N . LYS A 1 471 ? 24.291 43.371 -2.936 1.00 53.91 471 LYS A N 1
ATOM 3372 C CA . LYS A 1 471 ? 24.684 42.531 -1.786 1.00 53.91 471 LYS A CA 1
ATOM 3373 C C . LYS A 1 471 ? 26.053 41.856 -1.975 1.00 53.91 471 LYS A C 1
ATOM 3375 O O . LYS A 1 471 ? 26.332 41.255 -3.005 1.00 53.91 471 LYS A O 1
ATOM 3380 N N . LEU A 1 472 ? 26.872 41.878 -0.922 1.00 60.69 472 LEU A N 1
ATOM 3381 C CA . LEU A 1 472 ? 28.150 41.162 -0.871 1.00 60.69 472 LEU A CA 1
ATOM 3382 C C . LEU A 1 472 ? 27.930 39.745 -0.317 1.00 60.69 472 LEU A C 1
ATOM 3384 O O . LEU A 1 472 ? 27.584 39.596 0.858 1.00 60.69 472 LEU A O 1
ATOM 3388 N N . LEU A 1 473 ? 28.128 38.717 -1.142 1.00 64.19 473 LEU A N 1
ATOM 3389 C CA . LEU A 1 473 ? 28.073 37.313 -0.729 1.00 64.19 473 LEU A CA 1
ATOM 3390 C C . LEU A 1 473 ? 29.485 36.795 -0.441 1.00 64.19 473 LEU A C 1
ATOM 3392 O O . LEU A 1 473 ? 30.407 37.002 -1.227 1.00 64.19 473 LEU A O 1
ATOM 3396 N N . LYS A 1 474 ? 29.656 36.106 0.691 1.00 64.25 474 LYS A N 1
ATOM 3397 C CA . LYS A 1 474 ? 30.876 35.355 1.010 1.00 64.25 474 LYS A CA 1
ATOM 3398 C C . LYS A 1 474 ? 30.597 33.890 0.756 1.00 64.25 474 LYS A C 1
ATOM 3400 O O . LYS A 1 474 ? 29.792 33.311 1.481 1.00 64.25 474 LYS A O 1
ATOM 3405 N N . LEU A 1 475 ? 31.235 33.318 -0.256 1.00 67.38 475 LEU A N 1
ATOM 3406 C CA . LEU A 1 475 ? 31.059 31.915 -0.604 1.00 67.38 475 LEU A CA 1
ATOM 3407 C C . LEU A 1 475 ? 32.375 31.168 -0.404 1.00 67.38 475 LEU A C 1
ATOM 3409 O O . LEU A 1 475 ? 33.447 31.662 -0.757 1.00 67.38 475 LEU A O 1
ATOM 3413 N N . GLU A 1 476 ? 32.293 29.991 0.201 1.00 71.81 476 GLU A N 1
ATOM 3414 C CA . GLU A 1 476 ? 33.426 29.078 0.301 1.00 71.81 476 GLU A CA 1
ATOM 3415 C C . GLU A 1 476 ? 33.601 28.364 -1.038 1.00 71.81 476 GLU A C 1
ATOM 3417 O O . GLU A 1 476 ? 32.641 27.806 -1.571 1.00 71.81 476 GLU A O 1
ATOM 3422 N N . VAL A 1 477 ? 34.813 28.417 -1.591 1.00 73.38 477 VAL A N 1
ATOM 3423 C CA . VAL A 1 477 ? 35.158 27.703 -2.821 1.00 73.38 477 VAL A CA 1
ATOM 3424 C C . VAL A 1 477 ? 36.007 26.507 -2.457 1.00 73.38 477 VAL A C 1
ATOM 3426 O O . VAL A 1 477 ? 37.018 26.637 -1.769 1.00 73.38 477 VAL A O 1
ATOM 3429 N N . LEU A 1 478 ? 35.605 25.346 -2.952 1.00 75.38 478 LEU A N 1
ATOM 3430 C CA . LEU A 1 478 ? 36.373 24.117 -2.847 1.00 75.38 478 LEU A CA 1
ATOM 3431 C C . LEU A 1 478 ? 37.061 23.864 -4.189 1.00 75.38 478 LEU A C 1
ATOM 3433 O O . LEU A 1 478 ? 36.431 23.978 -5.239 1.00 75.38 478 LEU A O 1
ATOM 3437 N N . SER A 1 479 ? 38.352 23.544 -4.150 1.00 74.56 479 SER A N 1
ATOM 3438 C CA . SER A 1 479 ? 39.135 23.160 -5.326 1.00 74.56 479 SER A CA 1
ATOM 3439 C C . SER A 1 479 ? 39.408 21.661 -5.278 1.00 74.56 479 SER A C 1
ATOM 3441 O O . SER A 1 479 ? 39.920 21.158 -4.276 1.00 74.56 479 SER A O 1
ATOM 3443 N N . ASP A 1 480 ? 39.066 20.964 -6.360 1.00 72.56 480 ASP A N 1
ATOM 3444 C CA . ASP A 1 480 ? 39.440 19.571 -6.604 1.00 72.56 480 ASP A CA 1
ATOM 3445 C C . ASP A 1 480 ? 40.071 19.472 -8.000 1.00 72.56 480 ASP A C 1
ATOM 3447 O O . ASP A 1 480 ? 39.387 19.474 -9.026 1.00 72.56 480 ASP A O 1
ATOM 3451 N N . GLY A 1 481 ? 41.406 19.500 -8.047 1.00 75.75 481 GLY A N 1
ATOM 3452 C CA . GLY A 1 481 ? 42.158 19.632 -9.297 1.00 75.75 481 GLY A CA 1
ATOM 3453 C C . GLY A 1 481 ? 41.856 20.951 -10.023 1.00 75.75 481 GLY A C 1
ATOM 3454 O O . GLY A 1 481 ? 41.905 22.022 -9.420 1.00 75.75 481 GLY A O 1
ATOM 3455 N N . ASP A 1 482 ? 41.522 20.858 -11.313 1.00 76.19 482 ASP A N 1
ATOM 3456 C CA . ASP A 1 482 ? 41.153 21.994 -12.178 1.00 76.19 482 ASP A CA 1
ATOM 3457 C C . ASP A 1 482 ? 39.643 22.325 -12.123 1.00 76.19 482 ASP A C 1
ATOM 3459 O O . ASP A 1 482 ? 39.092 22.955 -13.030 1.00 76.19 482 ASP A O 1
ATOM 3463 N N . VAL A 1 483 ? 38.949 21.865 -11.078 1.00 82.19 483 VAL A N 1
ATOM 3464 C CA . VAL A 1 483 ? 37.527 22.129 -10.838 1.00 82.19 483 VAL A CA 1
ATOM 3465 C C . VAL A 1 483 ? 37.382 23.000 -9.597 1.00 82.19 483 VAL A C 1
ATOM 3467 O O . VAL A 1 483 ? 37.938 22.699 -8.539 1.00 82.19 483 VAL A O 1
ATOM 3470 N N . LEU A 1 484 ? 36.602 24.072 -9.716 1.00 85.81 484 LEU A N 1
ATOM 3471 C CA . LEU A 1 484 ? 36.162 24.880 -8.585 1.00 85.81 484 LEU A CA 1
ATOM 3472 C C . LEU A 1 484 ? 34.681 24.650 -8.327 1.00 85.81 484 LEU A C 1
ATOM 3474 O O . LEU A 1 484 ? 33.880 24.646 -9.256 1.00 85.81 484 LEU A O 1
ATOM 3478 N N . SER A 1 485 ? 34.315 24.492 -7.062 1.00 81.06 485 SER A N 1
ATOM 3479 C CA . SER A 1 485 ? 32.941 24.272 -6.623 1.00 81.06 485 SER A CA 1
ATOM 3480 C C . SER A 1 485 ? 32.527 25.315 -5.600 1.00 81.06 485 SER A C 1
ATOM 3482 O O . SER A 1 485 ? 33.299 25.665 -4.708 1.00 81.06 485 SER A O 1
ATOM 3484 N N . VAL A 1 486 ? 31.286 25.774 -5.695 1.00 78.12 486 VAL A N 1
ATOM 3485 C CA . VAL A 1 486 ? 30.660 26.704 -4.758 1.00 78.12 486 VAL A CA 1
ATOM 3486 C C . VAL A 1 486 ? 29.177 26.391 -4.646 1.00 78.12 486 VAL A C 1
ATOM 3488 O O . VAL A 1 486 ? 28.541 26.061 -5.638 1.00 78.12 486 VAL A O 1
ATOM 3491 N N . THR A 1 487 ? 28.589 26.528 -3.465 1.00 65.38 487 THR A N 1
ATOM 3492 C CA . THR A 1 487 ? 27.136 26.382 -3.314 1.00 65.38 487 THR A CA 1
ATOM 3493 C C . THR A 1 487 ? 26.487 27.759 -3.266 1.00 65.38 487 THR A C 1
ATOM 3495 O O . THR A 1 487 ? 26.800 28.570 -2.393 1.00 65.38 487 THR A O 1
ATOM 3498 N N . LEU A 1 488 ? 25.556 28.027 -4.181 1.00 65.62 488 LEU A N 1
ATOM 3499 C CA . LEU A 1 488 ? 24.795 29.275 -4.242 1.00 65.62 488 LEU A CA 1
ATOM 3500 C C . LEU A 1 488 ? 23.300 28.951 -4.248 1.00 65.62 488 LEU A C 1
ATOM 3502 O O . LEU A 1 488 ? 22.836 28.177 -5.075 1.00 65.62 488 LEU A O 1
ATOM 3506 N N . LEU A 1 489 ? 22.535 29.525 -3.314 1.00 57.44 489 LEU A N 1
ATOM 3507 C CA . LEU A 1 489 ? 21.087 29.276 -3.171 1.00 57.44 489 LEU A CA 1
ATOM 3508 C C . LEU A 1 489 ? 20.699 27.795 -2.975 1.00 57.44 489 LEU A C 1
ATOM 3510 O O . LEU A 1 489 ? 19.534 27.436 -3.113 1.00 57.44 489 LEU A O 1
ATOM 3514 N N . GLY A 1 490 ? 21.648 26.948 -2.560 1.00 54.34 490 GLY A N 1
ATOM 3515 C CA . GLY A 1 490 ? 21.447 25.510 -2.325 1.00 54.34 490 GLY A CA 1
ATOM 3516 C C . GLY A 1 490 ? 21.811 24.668 -3.533 1.00 54.34 490 GLY A C 1
ATOM 3517 O O . GLY A 1 490 ? 21.851 23.451 -3.451 1.00 54.34 490 GLY A O 1
ATOM 3518 N N . LEU A 1 491 ? 22.136 25.324 -4.644 1.00 60.84 491 LEU A N 1
ATOM 3519 C CA . LEU A 1 491 ? 22.615 24.672 -5.841 1.00 60.84 491 LEU A CA 1
ATOM 3520 C C . LEU A 1 491 ? 24.134 24.553 -5.763 1.00 60.84 491 LEU A C 1
ATOM 3522 O O . LEU A 1 491 ? 24.811 25.587 -5.698 1.00 60.84 491 LEU A O 1
ATOM 3526 N N . PRO A 1 492 ? 24.691 23.332 -5.771 1.00 68.56 492 PRO A N 1
ATOM 3527 C CA . PRO A 1 492 ? 26.109 23.163 -6.028 1.00 68.56 492 PRO A CA 1
ATOM 3528 C C . PRO A 1 492 ? 26.401 23.642 -7.451 1.00 68.56 492 PRO A C 1
ATOM 3530 O O . PRO A 1 492 ? 25.774 23.199 -8.409 1.00 68.56 492 PRO A O 1
ATOM 3533 N N . ILE A 1 493 ? 27.332 24.576 -7.585 1.00 77.50 493 ILE A N 1
ATOM 3534 C CA . ILE A 1 493 ? 27.827 25.074 -8.860 1.00 77.50 493 ILE A CA 1
ATOM 3535 C C . ILE A 1 493 ? 29.281 24.647 -8.973 1.00 77.50 493 ILE A C 1
ATOM 3537 O O . ILE A 1 493 ? 30.118 25.106 -8.197 1.00 77.50 493 ILE A O 1
ATOM 3541 N N . THR A 1 494 ? 29.592 23.791 -9.940 1.00 83.62 494 THR A N 1
ATOM 3542 C CA . THR A 1 494 ? 30.976 23.437 -10.263 1.00 83.62 494 THR A CA 1
ATOM 3543 C C . THR A 1 494 ? 31.355 24.039 -11.599 1.00 83.62 494 THR A C 1
ATOM 3545 O O . THR A 1 494 ? 30.538 24.126 -12.511 1.00 83.62 494 THR A O 1
ATOM 3548 N N . VAL A 1 495 ? 32.590 24.499 -11.723 1.00 87.06 495 VAL A N 1
ATOM 3549 C CA . VAL A 1 495 ? 33.121 25.053 -12.961 1.00 87.06 495 VAL A CA 1
ATOM 3550 C C . VAL A 1 495 ? 34.502 24.466 -13.176 1.00 87.06 495 VAL A C 1
ATOM 3552 O O . VAL A 1 495 ? 35.324 24.438 -12.263 1.00 87.06 495 VAL A O 1
ATOM 3555 N N . SER A 1 496 ? 34.759 23.999 -14.389 1.00 88.31 496 SER A N 1
ATOM 3556 C CA . SER A 1 496 ? 36.095 23.636 -14.852 1.00 88.31 496 SER A CA 1
ATOM 3557 C C . SER A 1 496 ? 36.343 24.215 -16.235 1.00 88.31 496 SER A C 1
ATOM 3559 O O . SER A 1 496 ? 35.404 24.527 -16.971 1.00 88.31 496 SER A O 1
ATOM 3561 N N . LEU A 1 497 ? 37.614 24.398 -16.574 1.00 86.81 497 LEU A N 1
ATOM 3562 C CA . LEU A 1 497 ? 38.033 25.065 -17.799 1.00 86.81 497 LEU A CA 1
ATOM 3563 C C . LEU A 1 497 ? 38.797 24.092 -18.697 1.00 86.81 497 LEU A C 1
ATOM 3565 O O . LEU A 1 497 ? 39.804 23.516 -18.291 1.00 86.81 497 LEU A O 1
ATOM 3569 N N . VAL A 1 498 ? 38.358 23.958 -19.945 1.00 86.56 498 VAL A N 1
ATOM 3570 C CA . VAL A 1 498 ? 39.088 23.244 -20.996 1.00 86.56 498 VAL A CA 1
ATOM 3571 C C . VAL A 1 498 ? 39.658 24.264 -21.971 1.00 86.56 498 VAL A C 1
ATOM 3573 O O . VAL A 1 498 ? 38.916 24.891 -22.724 1.00 86.56 498 VAL A O 1
ATOM 3576 N N . ARG A 1 499 ? 40.986 24.425 -21.959 1.00 83.50 499 ARG A N 1
ATOM 3577 C CA . ARG A 1 499 ? 41.678 25.361 -22.853 1.00 83.50 499 ARG A CA 1
ATOM 3578 C C . ARG A 1 499 ? 41.716 24.832 -24.287 1.00 83.50 499 ARG A C 1
ATOM 3580 O O . ARG A 1 499 ? 41.993 23.649 -24.513 1.00 83.50 499 ARG A O 1
ATOM 3587 N N . ALA A 1 500 ? 41.460 25.712 -25.246 1.00 79.50 500 ALA A N 1
ATOM 3588 C CA . ALA A 1 500 ? 41.543 25.415 -26.666 1.00 79.50 500 ALA A CA 1
ATOM 3589 C C . ALA A 1 500 ? 42.962 24.971 -27.061 1.00 79.50 500 ALA A C 1
ATOM 3591 O O . ALA A 1 500 ? 43.968 25.407 -26.498 1.00 79.50 500 ALA A O 1
ATOM 3592 N N . SER A 1 501 ? 43.049 24.071 -28.043 1.00 70.38 501 SER A N 1
ATOM 3593 C CA . SER A 1 501 ? 44.332 23.524 -28.516 1.00 70.38 501 SER A CA 1
ATOM 3594 C C . SER A 1 501 ? 44.956 24.332 -29.662 1.00 70.38 501 SER A C 1
ATOM 3596 O O . SER A 1 501 ? 46.131 24.126 -29.976 1.00 70.38 501 SER A O 1
ATOM 3598 N N . ASP A 1 502 ? 44.205 25.267 -30.255 1.00 68.44 502 ASP A N 1
ATOM 3599 C CA . ASP A 1 502 ? 44.670 26.232 -31.251 1.00 68.44 502 ASP A CA 1
ATOM 3600 C C . ASP A 1 502 ? 43.861 27.547 -31.218 1.00 68.44 502 ASP A C 1
ATOM 3602 O O . ASP A 1 502 ? 42.748 27.592 -30.701 1.00 68.44 502 ASP A O 1
ATOM 3606 N N . ASP A 1 503 ? 44.403 28.616 -31.817 1.00 60.09 503 ASP A N 1
ATOM 3607 C CA . ASP A 1 503 ? 43.813 29.972 -31.833 1.00 60.09 503 ASP A CA 1
ATOM 3608 C C . ASP A 1 503 ? 42.479 30.081 -32.619 1.00 60.09 503 ASP A C 1
ATOM 3610 O O . ASP A 1 503 ? 41.945 31.181 -32.789 1.00 60.09 503 ASP A O 1
ATOM 3614 N N . SER A 1 504 ? 41.967 28.979 -33.184 1.00 58.31 504 SER A N 1
ATOM 3615 C CA . SER A 1 504 ? 40.750 28.957 -34.010 1.00 58.31 504 SER A CA 1
ATOM 3616 C C . SER A 1 504 ? 39.506 28.464 -33.270 1.00 58.31 504 SER A C 1
ATOM 3618 O O . SER A 1 504 ? 38.398 28.576 -33.800 1.00 58.31 504 SER A O 1
ATOM 3620 N N . THR A 1 505 ? 39.684 27.955 -32.050 1.00 66.69 505 THR A N 1
ATOM 3621 C CA . THR A 1 505 ? 38.627 27.452 -31.168 1.00 66.69 505 THR A CA 1
ATOM 3622 C C . THR A 1 505 ? 38.625 28.244 -29.859 1.00 66.69 505 THR A C 1
ATOM 3624 O O . THR A 1 505 ? 39.671 28.683 -29.393 1.00 66.69 505 THR A O 1
ATOM 3627 N N . SER A 1 506 ? 37.445 28.508 -29.297 1.00 76.00 506 SER A N 1
ATOM 3628 C CA . SER A 1 506 ? 37.316 29.149 -27.982 1.00 76.00 506 SER A CA 1
ATOM 3629 C C . SER A 1 506 ? 37.541 28.127 -26.870 1.00 76.00 506 SER A C 1
ATOM 3631 O O . SER A 1 506 ? 37.235 26.946 -27.059 1.00 76.00 506 SER A O 1
ATOM 3633 N N . ASP A 1 507 ? 38.008 28.574 -25.704 1.00 86.00 507 ASP A N 1
ATOM 3634 C CA . ASP A 1 507 ? 38.019 27.729 -24.510 1.00 86.00 507 ASP A CA 1
ATOM 3635 C C . ASP A 1 507 ? 36.588 27.302 -24.152 1.00 86.00 507 ASP A C 1
ATOM 3637 O O . ASP A 1 507 ? 35.607 27.929 -24.562 1.00 86.00 507 ASP A O 1
ATOM 3641 N N . VAL A 1 508 ? 36.447 26.234 -23.373 1.00 85.88 508 VAL A N 1
ATOM 3642 C CA . VAL A 1 508 ? 35.141 25.710 -22.961 1.00 85.88 508 VAL A CA 1
ATOM 3643 C C . VAL A 1 508 ? 35.065 25.651 -21.444 1.00 85.88 508 VAL A C 1
ATOM 3645 O O . VAL A 1 508 ? 35.848 24.955 -20.796 1.00 85.88 508 VAL A O 1
ATOM 3648 N N . ALA A 1 509 ? 34.093 26.364 -20.881 1.00 85.38 509 ALA A N 1
ATOM 3649 C CA . ALA A 1 509 ? 33.708 26.249 -19.488 1.00 85.38 509 ALA A CA 1
ATOM 3650 C C . ALA A 1 509 ? 32.730 25.083 -19.353 1.00 85.38 509 ALA A C 1
ATOM 3652 O O . ALA A 1 509 ? 31.678 25.058 -19.993 1.00 85.38 509 ALA A O 1
ATOM 3653 N N . LYS A 1 510 ? 33.075 24.123 -18.506 1.00 85.00 510 LYS A N 1
ATOM 3654 C CA . LYS A 1 510 ? 32.215 23.008 -18.119 1.00 85.00 510 LYS A CA 1
ATOM 3655 C C . LYS A 1 510 ? 31.598 23.347 -16.777 1.00 85.00 510 LYS A C 1
ATOM 3657 O O . LYS A 1 510 ? 32.296 23.347 -15.762 1.00 85.00 510 LYS A O 1
ATOM 3662 N N . ILE A 1 511 ? 30.322 23.699 -16.797 1.00 80.25 511 ILE A N 1
ATOM 3663 C CA . ILE A 1 511 ? 29.594 24.242 -15.657 1.00 80.25 511 ILE A CA 1
ATOM 3664 C C . ILE A 1 511 ? 28.551 23.218 -15.232 1.00 80.25 511 ILE A C 1
ATOM 3666 O O . ILE A 1 511 ? 27.706 22.825 -16.035 1.00 80.25 511 ILE A O 1
ATOM 3670 N N . THR A 1 512 ? 28.578 22.821 -13.966 1.00 73.44 512 THR A N 1
ATOM 3671 C CA . THR A 1 512 ? 27.487 22.068 -13.347 1.00 73.44 512 THR A CA 1
ATOM 3672 C C . THR A 1 512 ? 26.693 23.000 -12.440 1.00 73.44 512 THR A C 1
ATOM 3674 O O . THR A 1 512 ? 27.304 23.767 -11.704 1.00 73.44 512 THR A O 1
ATOM 3677 N N . ILE A 1 513 ? 25.361 22.962 -12.480 1.00 69.19 513 ILE A N 1
ATOM 3678 C CA . ILE A 1 513 ? 24.455 23.689 -11.573 1.00 69.19 513 ILE A CA 1
ATOM 3679 C C . ILE A 1 513 ? 23.429 22.690 -11.051 1.00 69.19 513 ILE A C 1
ATOM 3681 O O . ILE A 1 513 ? 22.586 22.215 -11.810 1.00 69.19 513 ILE A O 1
ATOM 3685 N N . GLY A 1 514 ? 23.491 22.356 -9.764 1.00 67.62 514 GLY A N 1
ATOM 3686 C CA . GLY A 1 514 ? 22.747 21.216 -9.240 1.00 67.62 514 GLY A CA 1
ATOM 3687 C C . GLY A 1 514 ? 23.202 19.931 -9.928 1.00 67.62 514 GLY A C 1
ATOM 3688 O O . GLY A 1 514 ? 24.370 19.560 -9.867 1.00 67.62 514 GLY A O 1
ATOM 3689 N N . ASP A 1 515 ? 22.267 19.280 -10.607 1.00 57.16 515 ASP A N 1
ATOM 3690 C CA . ASP A 1 515 ? 22.448 18.094 -11.447 1.00 57.16 515 ASP A CA 1
ATOM 3691 C C . ASP A 1 515 ? 22.575 18.425 -12.947 1.00 57.16 515 ASP A C 1
ATOM 3693 O O . ASP A 1 515 ? 22.713 17.533 -13.784 1.00 57.16 515 ASP A O 1
ATOM 3697 N N . SER A 1 516 ? 22.522 19.705 -13.316 1.00 60.16 516 SER A N 1
ATOM 3698 C CA . SER A 1 516 ? 22.649 20.131 -14.706 1.00 60.16 516 SER A CA 1
ATOM 3699 C C . SER A 1 516 ? 24.088 20.290 -15.105 1.00 60.16 516 SER A C 1
ATOM 3701 O O . SER A 1 516 ? 24.802 21.034 -14.454 1.00 60.16 516 SER A O 1
ATOM 3703 N N . TYR A 1 517 ? 24.464 19.722 -16.242 1.00 69.38 517 TYR A N 1
ATOM 3704 C CA . TYR A 1 517 ? 25.747 19.965 -16.882 1.00 69.38 517 TYR A CA 1
ATOM 3705 C C . TYR A 1 517 ? 25.570 20.795 -18.152 1.00 69.38 517 TYR A C 1
ATOM 3707 O O . TYR A 1 517 ? 24.677 20.522 -18.960 1.00 69.38 517 TYR A O 1
ATOM 3715 N N . ILE A 1 518 ? 26.413 21.810 -18.322 1.00 73.50 518 ILE A N 1
ATOM 3716 C CA . ILE A 1 518 ? 26.405 22.703 -19.476 1.00 73.50 518 ILE A CA 1
ATOM 3717 C C . ILE A 1 518 ? 27.850 22.969 -19.904 1.00 73.50 518 ILE A C 1
ATOM 3719 O O . ILE A 1 518 ? 28.707 23.288 -19.081 1.00 73.50 518 ILE A O 1
ATOM 3723 N N . GLU A 1 519 ? 28.112 22.877 -21.205 1.00 77.81 519 GLU A N 1
ATOM 3724 C CA . GLU A 1 519 ? 29.369 23.320 -21.810 1.00 77.81 519 GLU A CA 1
ATOM 3725 C C . GLU A 1 519 ? 29.138 24.631 -22.549 1.00 77.81 519 GLU A C 1
ATOM 3727 O O . GLU A 1 519 ? 28.239 24.726 -23.387 1.00 77.81 519 GLU A O 1
ATOM 3732 N N . ILE A 1 520 ? 29.932 25.650 -22.229 1.00 81.75 520 ILE A N 1
ATOM 3733 C CA . ILE A 1 520 ? 29.758 26.990 -22.785 1.00 81.75 520 ILE A CA 1
ATOM 3734 C C . ILE A 1 520 ? 31.099 27.524 -23.287 1.00 81.75 520 ILE A C 1
ATOM 3736 O O . ILE A 1 520 ? 32.084 27.474 -22.545 1.00 81.75 520 ILE A O 1
ATOM 3740 N N . PRO A 1 521 ? 31.158 28.062 -24.520 1.00 82.38 521 PRO A N 1
ATOM 3741 C CA . PRO A 1 521 ? 32.309 28.819 -24.990 1.00 82.38 521 PRO A CA 1
ATOM 3742 C C . PRO A 1 521 ? 32.684 29.933 -24.009 1.00 82.38 521 PRO A C 1
ATOM 3744 O O . PRO A 1 521 ? 31.846 30.742 -23.610 1.00 82.38 521 PRO A O 1
ATOM 3747 N N . CYS A 1 522 ? 33.955 29.994 -23.638 1.00 84.38 522 CYS A N 1
ATOM 3748 C CA . CYS A 1 522 ? 34.492 31.027 -22.767 1.00 84.38 522 CYS A CA 1
ATOM 3749 C C . CYS A 1 522 ? 35.845 31.527 -23.281 1.00 84.38 522 CYS A C 1
ATOM 3751 O O . CYS A 1 522 ? 36.424 30.970 -24.219 1.00 84.38 522 CYS A O 1
ATOM 3753 N N . TYR A 1 523 ? 36.312 32.640 -22.727 1.00 83.25 523 TYR A N 1
ATOM 3754 C CA . TYR A 1 523 ? 37.538 33.288 -23.177 1.00 83.25 523 TYR A CA 1
ATOM 3755 C C . TYR A 1 523 ? 38.301 33.939 -22.026 1.00 83.25 523 TYR A C 1
ATOM 3757 O O . TYR A 1 523 ? 37.719 34.471 -21.078 1.00 83.25 523 TYR A O 1
ATOM 3765 N N . GLU A 1 524 ? 39.628 33.940 -22.137 1.00 77.25 524 GLU A N 1
ATOM 3766 C CA . GLU A 1 524 ? 40.507 34.661 -21.223 1.00 77.25 524 GLU A CA 1
ATOM 3767 C C . GLU A 1 524 ? 40.349 36.176 -21.433 1.00 77.25 524 GLU A C 1
ATOM 3769 O O . GLU A 1 524 ? 40.697 36.724 -22.483 1.00 77.25 524 GLU A O 1
ATOM 3774 N N . ASN A 1 525 ? 39.837 36.884 -20.425 1.00 67.75 525 ASN A N 1
ATOM 3775 C CA . ASN A 1 525 ? 39.820 38.343 -20.427 1.00 67.75 525 ASN A CA 1
ATOM 3776 C C . ASN A 1 525 ? 41.057 38.870 -19.700 1.00 67.75 525 ASN A C 1
ATOM 3778 O O . ASN A 1 525 ? 41.244 38.626 -18.512 1.00 67.75 525 ASN A O 1
ATOM 3782 N N . ASN A 1 526 ? 41.882 39.650 -20.403 1.00 57.19 526 ASN A N 1
ATOM 3783 C CA . ASN A 1 526 ? 43.123 40.259 -19.905 1.00 57.19 526 ASN A CA 1
ATOM 3784 C C . ASN A 1 526 ? 42.892 41.393 -18.870 1.00 57.19 526 ASN A C 1
ATOM 3786 O O . ASN A 1 526 ? 43.466 42.476 -18.990 1.00 57.19 526 ASN A O 1
ATOM 3790 N N . GLY A 1 527 ? 42.056 41.172 -17.853 1.00 53.34 527 GLY A N 1
ATOM 3791 C CA . GLY A 1 527 ? 41.889 42.068 -16.704 1.00 53.34 527 GLY A CA 1
ATOM 3792 C C . GLY A 1 527 ? 40.953 43.271 -16.886 1.00 53.34 527 GLY A C 1
ATOM 3793 O O . GLY A 1 527 ? 40.996 44.169 -16.047 1.00 53.34 527 GLY A O 1
ATOM 3794 N N . GLU A 1 528 ? 40.106 43.311 -17.922 1.00 54.03 528 GLU A N 1
ATOM 3795 C CA . GLU A 1 528 ? 38.976 44.255 -18.013 1.00 54.03 528 GLU A CA 1
ATOM 3796 C C . GLU A 1 528 ? 37.653 43.488 -17.808 1.00 54.03 528 GLU A C 1
ATOM 3798 O O . GLU A 1 528 ? 37.361 42.561 -18.556 1.00 54.03 528 GLU A O 1
ATOM 3803 N N . ASP A 1 529 ? 36.926 43.841 -16.736 1.00 55.12 529 ASP A N 1
ATOM 3804 C CA . ASP A 1 529 ? 35.622 43.330 -16.264 1.00 55.12 529 ASP A CA 1
ATOM 3805 C C . ASP A 1 529 ? 35.265 41.872 -16.623 1.00 55.12 529 ASP A C 1
ATOM 3807 O O . ASP A 1 529 ? 34.438 41.632 -17.496 1.00 55.12 529 ASP A O 1
ATOM 3811 N N . GLY A 1 530 ? 35.877 40.924 -15.894 1.00 59.72 530 GLY A N 1
ATOM 3812 C CA . GLY A 1 530 ? 35.364 39.632 -15.383 1.00 59.72 530 GLY A CA 1
ATOM 3813 C C . GLY A 1 530 ? 34.209 38.889 -16.071 1.00 59.72 530 GLY A C 1
ATOM 3814 O O . GLY A 1 530 ? 33.451 38.226 -15.378 1.00 59.72 530 GLY A O 1
ATOM 3815 N N . ASN A 1 531 ? 34.014 39.002 -17.385 1.00 72.88 531 ASN A N 1
ATOM 3816 C CA . ASN A 1 531 ? 32.883 38.409 -18.104 1.00 72.88 531 ASN A CA 1
ATOM 3817 C C . ASN A 1 531 ? 33.404 37.444 -19.180 1.00 72.88 531 ASN A C 1
ATOM 3819 O O . ASN A 1 531 ? 33.563 37.809 -20.347 1.00 72.88 531 ASN A O 1
ATOM 3823 N N . HIS A 1 532 ? 33.744 36.230 -18.751 1.00 77.31 532 HIS A N 1
ATOM 3824 C CA . HIS A 1 532 ? 34.325 35.157 -19.562 1.00 77.31 532 HIS A CA 1
ATOM 3825 C C . HIS A 1 532 ? 33.325 34.488 -20.507 1.00 77.31 532 HIS A C 1
ATOM 3827 O O . HIS A 1 532 ? 33.743 33.787 -21.423 1.00 77.31 532 HIS A O 1
ATOM 3833 N N . ILE A 1 533 ? 32.026 34.675 -20.272 1.00 81.12 533 ILE A N 1
ATOM 3834 C CA . ILE A 1 533 ? 30.936 34.062 -21.033 1.00 81.12 533 ILE A CA 1
ATOM 3835 C C . ILE A 1 533 ? 30.174 35.154 -21.787 1.00 81.12 533 ILE A C 1
ATOM 3837 O O . ILE A 1 533 ? 29.798 36.177 -21.210 1.00 81.12 533 ILE A O 1
ATOM 3841 N N . ASN A 1 534 ? 29.930 34.933 -23.080 1.00 76.06 534 ASN A N 1
ATOM 3842 C CA . ASN A 1 534 ? 29.147 35.846 -23.910 1.00 76.06 534 ASN A CA 1
ATOM 3843 C C . ASN A 1 534 ? 27.673 35.861 -23.440 1.00 76.06 534 ASN A C 1
ATOM 3845 O O . ASN A 1 534 ? 27.099 34.789 -23.238 1.00 76.06 534 ASN A O 1
ATOM 3849 N N . PRO A 1 535 ? 27.030 37.036 -23.294 1.00 68.88 535 PRO A N 1
ATOM 3850 C CA . PRO A 1 535 ? 25.624 37.141 -22.898 1.00 68.88 535 PRO A CA 1
ATOM 3851 C C . PRO A 1 535 ? 24.640 36.277 -23.699 1.00 68.88 535 PRO A C 1
ATOM 3853 O O . PRO A 1 535 ? 23.703 35.743 -23.113 1.00 68.88 535 PRO A O 1
ATOM 3856 N N . ASP A 1 536 ? 24.857 36.095 -25.006 1.00 67.62 536 ASP A N 1
ATOM 3857 C CA . ASP A 1 536 ? 23.980 35.248 -25.829 1.00 67.62 536 ASP A CA 1
ATOM 3858 C C . ASP A 1 536 ? 24.078 33.762 -25.415 1.00 67.62 536 ASP A C 1
ATOM 3860 O O . ASP A 1 536 ? 23.066 33.058 -25.368 1.00 67.62 536 ASP A O 1
ATOM 3864 N N . ASP A 1 537 ? 25.275 33.314 -25.018 1.00 69.31 537 ASP A N 1
ATOM 3865 C CA . ASP A 1 537 ? 25.558 31.949 -24.558 1.00 69.31 537 ASP A CA 1
ATOM 3866 C C . ASP A 1 537 ? 25.155 31.727 -23.084 1.00 69.31 537 ASP A C 1
ATOM 3868 O O . ASP A 1 537 ? 24.885 30.596 -22.671 1.00 69.31 537 ASP A O 1
ATOM 3872 N N . ALA A 1 538 ? 25.031 32.800 -22.289 1.00 66.38 538 ALA A N 1
ATOM 3873 C CA . ALA A 1 538 ? 24.558 32.756 -20.901 1.00 66.38 538 ALA A CA 1
ATOM 3874 C C . ALA A 1 538 ? 23.092 32.299 -20.774 1.00 66.38 538 ALA A C 1
ATOM 3876 O O . ALA A 1 538 ? 22.696 31.788 -19.727 1.00 66.38 538 ALA A O 1
ATOM 3877 N N . THR A 1 539 ? 22.302 32.382 -21.849 1.00 62.75 539 THR A N 1
ATOM 3878 C CA . THR A 1 539 ? 20.962 31.771 -21.923 1.00 62.75 539 THR A CA 1
ATOM 3879 C C . THR A 1 539 ? 21.016 30.251 -21.722 1.00 62.75 539 THR A C 1
ATOM 3881 O O . THR A 1 539 ? 20.033 29.650 -21.307 1.00 62.75 539 THR A O 1
ATOM 3884 N N . ASN A 1 540 ? 22.162 29.598 -21.948 1.00 61.94 540 ASN A N 1
ATOM 3885 C CA . ASN A 1 540 ? 22.292 28.170 -21.661 1.00 61.94 540 ASN A CA 1
ATOM 3886 C C . ASN A 1 540 ? 22.403 27.872 -20.154 1.00 61.94 540 ASN A C 1
ATOM 3888 O O . ASN A 1 540 ? 22.001 26.800 -19.708 1.00 61.94 540 ASN A O 1
ATOM 3892 N N . ILE A 1 541 ? 22.874 28.833 -19.350 1.00 62.72 541 ILE A N 1
ATOM 3893 C CA . ILE A 1 541 ? 22.987 28.733 -17.882 1.00 62.72 541 ILE A CA 1
ATOM 3894 C C . ILE A 1 541 ? 21.611 28.749 -17.211 1.00 62.72 541 ILE A C 1
ATOM 3896 O O . ILE A 1 541 ? 21.403 28.032 -16.230 1.00 62.72 541 ILE A O 1
ATOM 3900 N N . SER A 1 542 ? 20.641 29.494 -17.752 1.00 57.28 542 SER A N 1
ATOM 3901 C CA . SER A 1 542 ? 19.269 29.496 -17.224 1.00 57.28 542 SER A CA 1
ATOM 3902 C C . SER A 1 542 ? 18.569 28.136 -17.374 1.00 57.28 542 SER A C 1
ATOM 3904 O O . SER A 1 542 ? 17.763 27.775 -16.520 1.00 57.28 542 SER A O 1
ATOM 3906 N N . ILE A 1 543 ? 18.951 27.323 -18.366 1.00 57.28 543 ILE A N 1
ATOM 3907 C CA . ILE A 1 543 ? 18.474 25.937 -18.540 1.00 57.28 543 ILE A CA 1
ATOM 3908 C C . ILE A 1 543 ? 18.947 25.031 -17.396 1.00 57.28 543 ILE A C 1
ATOM 3910 O O . ILE A 1 543 ? 18.231 24.121 -16.988 1.00 57.28 543 ILE A O 1
ATOM 3914 N N . GLY A 1 544 ? 20.149 25.259 -16.860 1.00 56.28 544 GLY A N 1
ATOM 3915 C CA . GLY A 1 544 ? 20.672 24.450 -15.756 1.00 56.28 544 GLY A CA 1
ATOM 3916 C C . GLY A 1 544 ? 19.932 24.688 -14.437 1.00 56.28 544 GLY A C 1
ATOM 3917 O O . GLY A 1 544 ? 19.728 23.779 -13.639 1.00 56.28 544 GLY A O 1
ATOM 3918 N N . LEU A 1 545 ? 19.443 25.911 -14.233 1.00 55.16 545 LEU A N 1
ATOM 3919 C CA . LEU A 1 545 ? 18.610 26.263 -13.078 1.00 55.16 545 LEU A CA 1
ATOM 3920 C C . LEU A 1 545 ? 17.226 25.625 -13.123 1.00 55.16 545 LEU A C 1
ATOM 3922 O O . LEU A 1 545 ? 16.643 25.324 -12.084 1.00 55.16 545 LEU A O 1
ATOM 3926 N N . ILE A 1 546 ? 16.722 25.416 -14.335 1.00 52.22 546 ILE A N 1
ATOM 3927 C CA . ILE A 1 546 ? 15.440 24.780 -14.608 1.00 52.22 546 ILE A CA 1
ATOM 3928 C C . ILE A 1 546 ? 15.430 23.309 -14.153 1.00 52.22 546 ILE A C 1
ATOM 3930 O O . ILE A 1 546 ? 14.433 22.872 -13.582 1.00 52.22 546 ILE A O 1
ATOM 3934 N N . LYS A 1 547 ? 16.519 22.545 -14.342 1.00 56.69 547 LYS A N 1
ATOM 3935 C CA . LYS A 1 547 ? 16.510 21.097 -14.041 1.00 56.69 547 LYS A CA 1
ATOM 3936 C C . LYS A 1 547 ? 16.703 20.757 -12.564 1.00 56.69 547 LYS A C 1
ATOM 3938 O O . LYS A 1 547 ? 16.299 19.680 -12.152 1.00 56.69 547 LYS A O 1
ATOM 3943 N N . ALA A 1 548 ? 17.260 21.654 -11.750 1.00 58.03 548 ALA A N 1
ATOM 3944 C CA . ALA A 1 548 ? 17.501 21.357 -10.337 1.00 58.03 548 ALA A CA 1
ATOM 3945 C C . ALA A 1 548 ? 16.203 21.265 -9.499 1.00 58.03 548 ALA A C 1
ATOM 3947 O O . ALA A 1 548 ? 16.167 20.616 -8.447 1.00 58.03 548 ALA A O 1
ATOM 3948 N N . ASN A 1 549 ? 15.113 21.881 -9.974 1.00 71.00 549 ASN A N 1
ATOM 3949 C CA . ASN A 1 549 ? 13.815 21.907 -9.301 1.00 71.00 549 ASN A CA 1
ATOM 3950 C C . ASN A 1 549 ? 12.854 20.841 -9.855 1.00 71.00 549 ASN A C 1
ATOM 3952 O O . ASN A 1 549 ? 11.803 21.142 -10.425 1.00 71.00 549 ASN A O 1
ATOM 3956 N N . ARG A 1 550 ? 13.248 19.578 -9.694 1.00 79.31 550 ARG A N 1
ATOM 3957 C CA . ARG A 1 550 ? 12.473 18.399 -10.096 1.00 79.31 550 ARG A CA 1
ATOM 3958 C C . ARG A 1 550 ? 12.450 17.323 -9.029 1.00 79.31 550 ARG A C 1
ATOM 3960 O O . ARG A 1 550 ? 13.265 17.328 -8.101 1.00 79.31 550 ARG A O 1
ATOM 3967 N N . THR A 1 551 ? 11.549 16.371 -9.210 1.00 89.81 551 THR A N 1
ATOM 3968 C CA . THR A 1 551 ? 11.542 15.124 -8.447 1.00 89.81 551 THR A CA 1
ATOM 3969 C C . THR A 1 551 ? 12.837 14.354 -8.695 1.00 89.81 551 THR A C 1
ATOM 3971 O O . THR A 1 551 ? 13.267 14.231 -9.841 1.00 89.81 551 THR A O 1
ATOM 3974 N N . LYS A 1 552 ? 13.467 13.855 -7.631 1.00 91.25 552 LYS A N 1
ATOM 3975 C CA . LYS A 1 552 ? 14.686 13.041 -7.695 1.00 91.25 552 LYS A CA 1
ATOM 3976 C C . LYS A 1 552 ? 14.509 11.769 -6.867 1.00 91.25 552 LYS A C 1
ATOM 3978 O O . LYS A 1 552 ? 14.112 11.866 -5.707 1.00 91.25 552 LYS A O 1
ATOM 3983 N N . ILE A 1 553 ? 14.813 10.619 -7.465 1.00 97.00 553 ILE A N 1
ATOM 3984 C CA . ILE A 1 553 ? 14.740 9.293 -6.842 1.00 97.00 553 ILE A CA 1
ATOM 3985 C C . ILE A 1 553 ? 16.063 8.567 -7.067 1.00 97.00 553 ILE A C 1
ATOM 3987 O O . ILE A 1 553 ? 16.440 8.309 -8.214 1.00 97.00 553 ILE A O 1
ATOM 3991 N N . THR A 1 554 ? 16.765 8.253 -5.980 1.00 96.88 554 THR A N 1
ATOM 3992 C CA . THR A 1 554 ? 18.075 7.599 -6.039 1.00 96.88 554 THR A CA 1
ATOM 3993 C C . THR A 1 554 ? 18.208 6.418 -5.096 1.00 96.88 554 THR A C 1
ATOM 3995 O O . THR A 1 554 ? 17.586 6.391 -4.030 1.00 96.88 554 THR A O 1
ATOM 3998 N N . ASN A 1 555 ? 19.040 5.446 -5.483 1.00 98.25 555 ASN A N 1
ATOM 3999 C CA . ASN A 1 555 ? 19.433 4.299 -4.651 1.00 98.25 555 ASN A CA 1
ATOM 4000 C C . ASN A 1 555 ? 18.241 3.508 -4.083 1.00 98.25 555 ASN A C 1
ATOM 4002 O O . ASN A 1 555 ? 18.328 2.936 -2.999 1.00 98.25 555 ASN A O 1
ATOM 4006 N N . SER A 1 556 ? 17.090 3.551 -4.751 1.00 98.81 556 SER A N 1
ATOM 4007 C CA . SER A 1 556 ? 15.826 3.043 -4.220 1.00 98.81 556 SER A CA 1
ATOM 4008 C C . SER A 1 556 ? 15.410 1.764 -4.931 1.00 98.81 556 SER A C 1
ATOM 4010 O O . SER A 1 556 ? 15.796 1.525 -6.073 1.00 98.81 556 SER A O 1
ATOM 4012 N N . SER A 1 557 ? 14.612 0.925 -4.273 1.00 98.81 557 SER A N 1
ATOM 4013 C CA . SER A 1 557 ? 14.176 -0.328 -4.891 1.00 98.81 557 SER A CA 1
ATOM 4014 C C . SER A 1 557 ? 12.739 -0.720 -4.590 1.00 98.81 557 SER A C 1
ATOM 4016 O O . SER A 1 557 ? 12.150 -0.321 -3.583 1.00 98.81 557 SER A O 1
ATOM 4018 N N . VAL A 1 558 ? 12.174 -1.519 -5.487 1.00 98.81 558 VAL A N 1
ATOM 4019 C CA . VAL A 1 558 ? 10.886 -2.192 -5.318 1.00 98.81 558 VAL A CA 1
ATOM 4020 C C . VAL A 1 558 ? 11.072 -3.682 -5.530 1.00 98.81 558 VAL A C 1
ATOM 4022 O O . VAL A 1 558 ? 11.750 -4.098 -6.464 1.00 98.81 558 VAL A O 1
ATOM 4025 N N . ASP A 1 559 ? 10.474 -4.469 -4.646 1.00 98.25 559 ASP A N 1
ATOM 4026 C CA . ASP A 1 559 ? 10.593 -5.916 -4.647 1.00 98.25 559 ASP A CA 1
ATOM 4027 C C . ASP A 1 559 ? 9.238 -6.584 -4.361 1.00 98.25 559 ASP A C 1
ATOM 4029 O O . ASP A 1 559 ? 8.554 -6.256 -3.380 1.00 98.25 559 ASP A O 1
ATOM 4033 N N . GLY A 1 560 ? 8.837 -7.490 -5.251 1.00 96.75 560 GLY A N 1
ATOM 4034 C CA . GLY A 1 560 ? 7.547 -8.180 -5.214 1.00 96.75 560 GLY A CA 1
ATOM 4035 C C . GLY A 1 560 ? 7.462 -9.335 -4.218 1.00 96.75 560 GLY A C 1
ATOM 4036 O O . GLY A 1 560 ? 8.399 -9.634 -3.482 1.00 96.75 560 GLY A O 1
ATOM 4037 N N . ILE A 1 561 ? 6.319 -10.018 -4.202 1.00 92.81 561 ILE A N 1
ATOM 4038 C CA . ILE A 1 561 ? 6.193 -11.369 -3.630 1.00 92.81 561 ILE A CA 1
ATOM 4039 C C . ILE A 1 561 ? 6.877 -12.407 -4.539 1.00 92.81 561 ILE A C 1
ATOM 4041 O O . ILE A 1 561 ? 7.405 -12.073 -5.594 1.00 92.81 561 ILE A O 1
ATOM 4045 N N . GLU A 1 562 ? 6.900 -13.683 -4.150 1.00 88.44 562 GLU A N 1
ATOM 4046 C CA . GLU A 1 562 ? 7.530 -14.750 -4.952 1.00 88.44 562 GLU A CA 1
ATOM 4047 C C . GLU A 1 562 ? 6.931 -14.901 -6.362 1.00 88.44 562 GLU A C 1
ATOM 4049 O O . GLU A 1 562 ? 7.679 -15.102 -7.315 1.00 88.44 562 GLU A O 1
ATOM 4054 N N . ALA A 1 563 ? 5.611 -14.738 -6.502 1.00 86.19 563 ALA A N 1
ATOM 4055 C CA . ALA A 1 563 ? 4.928 -14.717 -7.801 1.00 86.19 563 ALA A CA 1
ATOM 4056 C C . ALA A 1 563 ? 5.188 -13.429 -8.611 1.00 86.19 563 ALA A C 1
ATOM 4058 O O . ALA A 1 563 ? 4.863 -13.364 -9.791 1.00 86.19 563 ALA A O 1
ATOM 4059 N N . GLY A 1 564 ? 5.791 -12.426 -7.973 1.00 94.25 564 GLY A N 1
ATOM 4060 C CA . GLY A 1 564 ? 5.998 -11.084 -8.490 1.00 94.25 564 GLY A CA 1
ATOM 4061 C C . GLY A 1 564 ? 4.841 -10.121 -8.215 1.00 94.25 564 GLY A C 1
ATOM 4062 O O . GLY A 1 564 ? 3.827 -10.491 -7.622 1.00 94.25 564 GLY A O 1
ATOM 4063 N N . TYR A 1 565 ? 5.041 -8.846 -8.561 1.00 97.75 565 TYR A N 1
ATOM 4064 C CA . TYR A 1 565 ? 4.052 -7.783 -8.367 1.00 97.75 565 TYR A CA 1
ATOM 4065 C C . TYR A 1 565 ? 3.483 -7.262 -9.683 1.00 97.75 565 TYR A C 1
ATOM 4067 O O . TYR A 1 565 ? 4.224 -7.032 -10.639 1.00 97.75 565 TYR A O 1
ATOM 4075 N N . ASP A 1 566 ? 2.182 -6.975 -9.683 1.00 98.56 566 ASP A N 1
ATOM 4076 C CA . ASP A 1 566 ? 1.488 -6.452 -10.858 1.00 98.56 566 ASP A CA 1
ATOM 4077 C C . ASP A 1 566 ? 1.263 -4.940 -10.804 1.00 98.56 566 ASP A C 1
ATOM 4079 O O . ASP A 1 566 ? 1.056 -4.339 -9.744 1.00 98.56 566 ASP A O 1
ATOM 4083 N N . ILE A 1 567 ? 1.248 -4.316 -11.979 1.00 98.69 567 ILE A N 1
ATOM 4084 C CA . ILE A 1 567 ? 0.978 -2.894 -12.175 1.00 98.69 567 ILE A CA 1
ATOM 4085 C C . ILE A 1 567 ? -0.175 -2.740 -13.163 1.00 98.69 567 ILE A C 1
ATOM 4087 O O . ILE A 1 567 ? -0.056 -3.098 -14.336 1.00 98.69 567 ILE A O 1
ATOM 4091 N N . PHE A 1 568 ? -1.266 -2.128 -12.707 1.00 98.69 568 PHE A N 1
ATOM 4092 C CA . PHE A 1 568 ? -2.466 -1.876 -13.501 1.00 98.69 568 PHE A CA 1
ATOM 4093 C C . PHE A 1 568 ? -2.759 -0.382 -13.615 1.00 98.69 568 PHE A C 1
ATOM 4095 O O . PHE A 1 568 ? -3.294 0.241 -12.699 1.00 98.69 568 PHE A O 1
ATOM 4102 N N . GLY A 1 569 ? -2.409 0.202 -14.760 1.00 98.31 569 GLY A N 1
ATOM 4103 C CA . GLY A 1 569 ? -2.731 1.588 -15.104 1.00 98.31 569 GLY A CA 1
ATOM 4104 C C . GLY A 1 569 ? -3.960 1.699 -16.007 1.00 98.31 569 GLY A C 1
ATOM 4105 O O . GLY A 1 569 ? -4.458 0.721 -16.556 1.00 98.31 569 GLY A O 1
ATOM 4106 N N . ALA A 1 570 ? -4.451 2.917 -16.194 1.00 98.12 570 ALA A N 1
ATOM 4107 C CA . ALA A 1 570 ? -5.559 3.279 -17.076 1.00 98.12 570 ALA A CA 1
ATOM 4108 C C . ALA A 1 570 ? -6.867 2.499 -16.820 1.00 98.12 570 ALA A C 1
ATOM 4110 O O . ALA A 1 570 ? -7.673 2.308 -17.741 1.00 98.12 570 ALA A O 1
ATOM 4111 N N . GLY A 1 571 ? -7.090 2.062 -15.575 1.00 97.31 571 GLY A N 1
ATOM 4112 C CA . GLY A 1 571 ? -8.230 1.233 -15.185 1.00 97.31 571 GLY A CA 1
ATOM 4113 C C . GLY A 1 571 ? -8.130 -0.233 -15.622 1.00 97.31 571 GLY A C 1
ATOM 4114 O O . GLY A 1 571 ? -9.162 -0.899 -15.692 1.00 97.31 571 GLY A O 1
ATOM 4115 N N . ALA A 1 572 ? -6.928 -0.721 -15.945 1.00 97.69 572 ALA A N 1
ATOM 4116 C CA . ALA A 1 572 ? -6.676 -2.130 -16.234 1.00 97.69 572 ALA A CA 1
ATOM 4117 C C . ALA A 1 572 ? -6.926 -3.035 -15.011 1.00 97.69 572 ALA A C 1
ATOM 4119 O O . ALA A 1 572 ? -7.055 -2.580 -13.872 1.00 97.69 572 ALA A O 1
ATOM 4120 N N . SER A 1 573 ? -6.990 -4.341 -15.259 1.00 94.75 573 SER A N 1
ATOM 4121 C CA . SER A 1 573 ? -7.114 -5.396 -14.245 1.00 94.75 573 SER A CA 1
ATOM 4122 C C . SER A 1 573 ? -6.540 -6.720 -14.761 1.00 94.75 573 SER A C 1
ATOM 4124 O O . SER A 1 573 ? -6.185 -6.823 -15.937 1.00 94.75 573 SER A O 1
ATOM 4126 N N . ASN A 1 574 ? -6.569 -7.769 -13.933 1.00 87.44 574 ASN A N 1
ATOM 4127 C CA . ASN A 1 574 ? -6.225 -9.148 -14.318 1.00 87.44 574 ASN A CA 1
ATOM 4128 C C . ASN A 1 574 ? -6.955 -9.644 -15.574 1.00 87.44 574 ASN A C 1
ATOM 4130 O O . ASN A 1 574 ? -6.421 -10.452 -16.330 1.00 87.44 574 ASN A O 1
ATOM 4134 N N . ASN A 1 575 ? -8.158 -9.129 -15.840 1.00 88.00 575 ASN A N 1
ATOM 4135 C CA . ASN A 1 575 ? -9.039 -9.644 -16.888 1.00 88.00 575 ASN A CA 1
ATOM 4136 C C . ASN A 1 575 ? -9.342 -8.639 -18.006 1.00 88.00 575 ASN A C 1
ATOM 4138 O O . ASN A 1 575 ? -10.095 -8.968 -18.925 1.00 88.00 575 ASN A O 1
ATOM 4142 N N . ALA A 1 576 ? -8.812 -7.416 -17.928 1.00 92.56 576 ALA A N 1
ATOM 4143 C CA . ALA A 1 576 ? -9.113 -6.366 -18.894 1.00 92.56 576 ALA A CA 1
ATOM 4144 C C . ALA A 1 576 ? -7.965 -5.366 -19.038 1.00 92.56 576 ALA A C 1
ATOM 4146 O O . ALA A 1 576 ? -7.389 -4.924 -18.042 1.00 92.56 576 ALA A O 1
ATOM 4147 N N . ASP A 1 577 ? -7.703 -4.969 -20.280 1.00 96.94 577 ASP A N 1
ATOM 4148 C CA . ASP A 1 577 ? -6.773 -3.894 -20.612 1.00 96.94 577 ASP A CA 1
ATOM 4149 C C . ASP A 1 577 ? -7.314 -2.524 -20.191 1.00 96.94 577 ASP A C 1
ATOM 4151 O O . ASP A 1 577 ? -8.523 -2.316 -20.025 1.00 96.94 577 ASP A O 1
ATOM 4155 N N . GLY A 1 578 ? -6.400 -1.572 -20.025 1.00 95.56 578 GLY A N 1
ATOM 4156 C CA . GLY A 1 578 ? -6.734 -0.202 -19.670 1.00 95.56 578 GLY A CA 1
ATOM 4157 C C . GLY A 1 578 ? -7.349 0.550 -20.847 1.00 95.56 578 GLY A C 1
ATOM 4158 O O . GLY A 1 578 ? -6.976 0.370 -22.004 1.00 95.56 578 GLY A O 1
ATOM 4159 N N . SER A 1 579 ? -8.290 1.445 -20.557 1.00 95.12 579 SER A N 1
ATOM 4160 C CA . SER A 1 579 ? -8.973 2.244 -21.586 1.00 95.12 579 SER A CA 1
ATOM 4161 C C . SER A 1 579 ? -9.027 3.738 -21.269 1.00 95.12 579 SER A C 1
ATOM 4163 O O . SER A 1 579 ? -9.600 4.514 -22.037 1.00 95.12 579 SER A O 1
ATOM 4165 N N . ARG A 1 580 ? -8.518 4.144 -20.103 1.00 95.75 580 ARG A N 1
ATOM 4166 C CA . ARG A 1 580 ? -8.505 5.538 -19.644 1.00 95.75 580 ARG A CA 1
ATOM 4167 C C . ARG A 1 580 ? -7.197 6.233 -20.030 1.00 95.75 580 ARG A C 1
ATOM 4169 O O . ARG A 1 580 ? -6.255 5.614 -20.516 1.00 95.75 580 ARG A O 1
ATOM 4176 N N . ASP A 1 581 ? -7.157 7.550 -19.857 1.00 94.00 581 ASP A N 1
ATOM 4177 C CA . ASP A 1 581 ? -5.971 8.349 -20.165 1.00 94.00 581 ASP A CA 1
ATOM 4178 C C . ASP A 1 581 ? -4.981 8.324 -18.994 1.00 94.00 581 ASP A C 1
ATOM 4180 O O . ASP A 1 581 ? -4.978 9.212 -18.145 1.00 94.00 581 ASP A O 1
ATOM 4184 N N . GLY A 1 582 ? -4.177 7.267 -18.928 1.00 96.38 582 GLY A N 1
ATOM 4185 C CA . GLY A 1 582 ? -3.140 7.103 -17.917 1.00 96.38 582 GLY A CA 1
ATOM 4186 C C . GLY A 1 582 ? -2.093 6.074 -18.331 1.00 96.38 582 GLY A C 1
ATOM 4187 O O . GLY A 1 582 ? -2.186 5.502 -19.419 1.00 96.38 582 GLY A O 1
ATOM 4188 N N . TYR A 1 583 ? -1.089 5.880 -17.478 1.00 98.12 583 TYR A N 1
ATOM 4189 C CA . TYR A 1 583 ? 0.119 5.113 -17.797 1.00 98.12 583 TYR A CA 1
ATOM 4190 C C . TYR A 1 583 ? 0.383 4.000 -16.777 1.00 98.12 583 TYR A C 1
ATOM 4192 O O . TYR A 1 583 ? -0.029 4.106 -15.620 1.00 98.12 583 TYR A O 1
ATOM 4200 N N . ALA A 1 584 ? 1.085 2.947 -17.196 1.00 98.50 584 ALA A N 1
ATOM 4201 C CA . ALA A 1 584 ? 1.531 1.861 -16.320 1.00 98.50 584 ALA A CA 1
ATOM 4202 C C . ALA A 1 584 ? 3.036 1.618 -16.487 1.00 98.50 584 ALA A C 1
ATOM 4204 O O . ALA A 1 584 ? 3.490 1.329 -17.590 1.00 98.50 584 ALA A O 1
ATOM 4205 N N . GLY A 1 585 ? 3.817 1.710 -15.414 1.00 98.00 585 GLY A N 1
ATOM 4206 C CA . GLY A 1 585 ? 5.259 1.454 -15.473 1.00 98.00 585 GLY A CA 1
ATOM 4207 C C . GLY A 1 585 ? 5.758 0.603 -14.319 1.00 98.00 585 GLY A C 1
ATOM 4208 O O . GLY A 1 585 ? 5.274 0.723 -13.192 1.00 98.00 585 GLY A O 1
ATOM 4209 N N . GLY A 1 586 ? 6.739 -0.254 -14.588 1.00 97.81 586 GLY A N 1
ATOM 4210 C CA . GLY A 1 586 ? 7.277 -1.167 -13.583 1.00 97.81 586 GLY A CA 1
ATOM 4211 C C . GLY A 1 586 ? 7.875 -0.470 -12.356 1.00 97.81 586 GLY A C 1
ATOM 4212 O O . GLY A 1 586 ? 7.715 -0.973 -11.247 1.00 97.81 586 GLY A O 1
ATOM 4213 N N . PHE A 1 587 ? 8.485 0.710 -12.521 1.00 98.56 587 PHE A N 1
ATOM 4214 C CA . PHE A 1 587 ? 9.011 1.561 -11.444 1.00 98.56 587 PHE A CA 1
ATOM 4215 C C . PHE A 1 587 ? 8.248 2.886 -11.355 1.00 98.56 587 PHE A C 1
ATOM 4217 O O . PHE A 1 587 ? 7.721 3.226 -10.293 1.00 98.56 587 PHE A O 1
ATOM 4224 N N . VAL A 1 588 ? 8.137 3.625 -12.466 1.00 98.38 588 VAL A N 1
ATOM 4225 C CA . VAL A 1 588 ? 7.427 4.915 -12.525 1.00 98.38 588 VAL A CA 1
ATOM 4226 C C . VAL A 1 588 ? 6.264 4.840 -13.499 1.00 98.38 588 VAL A C 1
ATOM 4228 O O . VAL A 1 588 ? 6.457 4.508 -14.663 1.00 98.38 588 VAL A O 1
ATOM 4231 N N . GLY A 1 589 ? 5.062 5.212 -13.061 1.00 98.12 589 GLY A N 1
ATOM 4232 C CA . GLY A 1 589 ? 3.900 5.266 -13.950 1.00 98.12 589 GLY A CA 1
ATOM 4233 C C . GLY A 1 589 ? 4.061 6.334 -15.033 1.00 98.12 589 GLY A C 1
ATOM 4234 O O . GLY A 1 589 ? 4.064 6.023 -16.222 1.00 98.12 589 GLY A O 1
ATOM 4235 N N . PHE A 1 590 ? 4.243 7.590 -14.623 1.00 97.56 590 PHE A N 1
ATOM 4236 C CA . PHE A 1 590 ? 4.536 8.709 -15.522 1.00 97.56 590 PHE A CA 1
ATOM 4237 C C . PHE A 1 590 ? 5.691 9.557 -14.993 1.00 97.56 590 PHE A C 1
ATOM 4239 O O . PHE A 1 590 ? 5.581 10.172 -13.926 1.00 97.56 590 PHE A O 1
ATOM 4246 N N . ASN A 1 591 ? 6.787 9.603 -15.748 1.00 95.50 591 ASN A N 1
ATOM 4247 C CA . ASN A 1 591 ? 7.936 10.431 -15.427 1.00 95.50 591 ASN A CA 1
ATOM 4248 C C . ASN A 1 591 ? 7.811 11.806 -16.112 1.00 95.50 591 ASN A C 1
ATOM 4250 O O . ASN A 1 591 ? 8.084 11.942 -17.304 1.00 95.50 591 ASN A O 1
ATOM 4254 N N . ASP A 1 592 ? 7.397 12.834 -15.373 1.00 90.62 592 ASP A N 1
ATOM 4255 C CA . ASP A 1 592 ? 7.382 14.222 -15.850 1.00 90.62 592 ASP A CA 1
ATOM 4256 C C . ASP A 1 592 ? 8.710 14.892 -15.469 1.00 90.62 592 ASP A C 1
ATOM 4258 O O . ASP A 1 592 ? 8.846 15.504 -14.410 1.00 90.62 592 ASP A O 1
ATOM 4262 N N . GLU A 1 593 ? 9.722 14.683 -16.312 1.00 85.50 593 GLU A N 1
ATOM 4263 C CA . GLU A 1 593 ? 11.093 15.211 -16.194 1.00 85.50 593 GLU A CA 1
ATOM 4264 C C . GLU A 1 593 ? 11.846 14.919 -14.877 1.00 85.50 593 GLU A C 1
ATOM 4266 O O . GLU A 1 593 ? 12.885 15.533 -14.612 1.00 85.50 593 GLU A O 1
ATOM 4271 N N . GLY A 1 594 ? 11.386 13.964 -14.064 1.00 89.12 594 GLY A N 1
ATOM 4272 C CA . GLY A 1 594 ? 12.067 13.524 -12.844 1.00 89.12 594 GLY A CA 1
ATOM 4273 C C . GLY A 1 594 ? 13.415 12.843 -13.117 1.00 89.12 594 GLY A C 1
ATOM 4274 O O . GLY A 1 594 ? 13.620 12.231 -14.165 1.00 89.12 594 GLY A O 1
ATOM 4275 N N . LEU A 1 595 ? 14.345 12.961 -12.164 1.00 89.88 595 LEU A N 1
ATOM 4276 C CA . LEU A 1 595 ? 15.652 12.296 -12.193 1.00 89.88 595 LEU A CA 1
ATOM 4277 C C . LEU A 1 595 ? 15.603 10.971 -11.436 1.00 89.88 595 LEU A C 1
ATOM 4279 O O . LEU A 1 595 ? 15.330 10.965 -10.235 1.00 89.88 595 LEU A O 1
ATOM 4283 N N . LEU A 1 596 ? 15.926 9.882 -12.119 1.00 94.75 596 LEU A N 1
ATOM 4284 C CA . LEU A 1 596 ? 15.953 8.523 -11.596 1.00 94.75 596 LEU A CA 1
ATOM 4285 C C . LEU A 1 596 ? 17.374 7.977 -11.778 1.00 94.75 596 LEU A C 1
ATOM 4287 O O . LEU A 1 596 ? 17.834 7.869 -12.916 1.00 94.75 596 LEU A O 1
ATOM 4291 N N . GLU A 1 597 ? 18.075 7.641 -10.695 1.00 94.50 597 GLU A N 1
ATOM 4292 C CA . GLU A 1 597 ? 19.435 7.079 -10.772 1.00 94.50 597 GLU A CA 1
ATOM 4293 C C . GLU A 1 597 ? 19.631 5.913 -9.801 1.00 94.50 597 GLU A C 1
ATOM 4295 O O . GLU A 1 597 ? 19.201 5.991 -8.651 1.00 94.50 597 GLU A O 1
ATOM 4300 N N . GLU A 1 598 ? 20.340 4.872 -10.239 1.00 97.25 598 GLU A N 1
ATOM 4301 C CA . GLU A 1 598 ? 20.747 3.745 -9.380 1.00 97.25 598 GLU A CA 1
ATOM 4302 C C . GLU A 1 598 ? 19.563 3.072 -8.653 1.00 97.25 598 GLU A C 1
ATOM 4304 O O . GLU A 1 598 ? 19.663 2.703 -7.482 1.00 97.25 598 GLU A O 1
ATOM 4309 N N . ASN A 1 599 ? 18.408 2.963 -9.318 1.00 98.62 599 ASN A N 1
ATOM 4310 C CA . ASN A 1 599 ? 17.226 2.299 -8.768 1.00 98.62 599 ASN A CA 1
ATOM 4311 C C . ASN A 1 599 ? 17.076 0.866 -9.284 1.00 98.62 599 ASN A C 1
ATOM 4313 O O . ASN A 1 599 ? 17.508 0.551 -10.390 1.00 98.62 599 ASN A O 1
ATOM 4317 N N . GLU A 1 600 ? 16.397 0.012 -8.523 1.00 98.06 600 GLU A N 1
ATOM 4318 C CA . GLU A 1 600 ? 16.277 -1.415 -8.840 1.00 98.06 600 GLU A CA 1
ATOM 4319 C C . GLU A 1 600 ? 14.833 -1.924 -8.705 1.00 98.06 600 GLU A C 1
ATOM 4321 O O . GLU A 1 600 ? 14.160 -1.683 -7.699 1.00 98.06 600 GLU A O 1
ATOM 4326 N N . MET A 1 601 ? 14.348 -2.645 -9.716 1.00 97.75 601 MET A N 1
ATOM 4327 C CA . MET A 1 601 ? 13.104 -3.419 -9.654 1.00 97.75 601 MET A CA 1
ATOM 4328 C C . MET A 1 601 ? 13.394 -4.914 -9.600 1.00 97.75 601 MET A C 1
ATOM 4330 O O . MET A 1 601 ? 13.968 -5.465 -10.537 1.00 97.75 601 MET A O 1
ATOM 4334 N N . LEU A 1 602 ? 12.880 -5.585 -8.578 1.00 97.31 602 LEU A N 1
ATOM 4335 C CA . LEU A 1 602 ? 12.968 -7.029 -8.400 1.00 97.31 602 LEU A CA 1
ATOM 4336 C C . LEU A 1 602 ? 11.568 -7.643 -8.426 1.00 97.31 602 LEU A C 1
ATOM 4338 O O . LEU A 1 602 ? 10.628 -7.104 -7.841 1.00 97.31 602 LEU A O 1
ATOM 4342 N N . ARG A 1 603 ? 11.431 -8.794 -9.091 1.00 95.69 603 ARG A N 1
ATOM 4343 C CA . ARG A 1 603 ? 10.181 -9.575 -9.138 1.00 95.69 603 ARG A CA 1
ATOM 4344 C C . ARG A 1 603 ? 8.952 -8.759 -9.584 1.00 95.69 603 ARG A C 1
ATOM 4346 O O . ARG A 1 603 ? 7.883 -8.867 -8.996 1.00 95.69 603 ARG A O 1
ATOM 4353 N N . ALA A 1 604 ? 9.095 -7.918 -10.607 1.00 97.75 604 ALA A N 1
ATOM 4354 C CA . ALA A 1 604 ? 7.948 -7.321 -11.297 1.00 97.75 604 ALA A CA 1
ATOM 4355 C C . ALA A 1 604 ? 7.338 -8.362 -12.235 1.00 97.75 604 ALA A C 1
ATOM 4357 O O . ALA A 1 604 ? 8.092 -8.952 -13.000 1.00 97.75 604 ALA A O 1
ATOM 4358 N N . ASP A 1 605 ? 6.025 -8.578 -12.201 1.00 96.94 605 ASP A N 1
ATOM 4359 C CA . ASP A 1 605 ? 5.364 -9.590 -13.026 1.00 96.94 605 ASP A CA 1
ATOM 4360 C C . ASP A 1 605 ? 4.611 -8.978 -14.213 1.00 96.94 605 ASP A C 1
ATOM 4362 O O . ASP A 1 605 ? 5.207 -8.791 -15.280 1.00 96.94 605 ASP A O 1
ATOM 4366 N N . THR A 1 606 ? 3.330 -8.634 -14.053 1.00 97.81 606 THR A N 1
ATOM 4367 C CA . THR A 1 606 ? 2.510 -8.081 -15.137 1.00 97.81 606 THR A CA 1
ATOM 4368 C C . THR A 1 606 ? 2.466 -6.560 -15.080 1.00 97.81 606 THR A C 1
ATOM 4370 O O . THR A 1 606 ? 2.049 -5.966 -14.090 1.00 97.81 606 THR A O 1
ATOM 4373 N N . ILE A 1 607 ? 2.791 -5.898 -16.191 1.00 98.56 607 ILE A N 1
ATOM 4374 C CA . ILE A 1 607 ? 2.523 -4.469 -16.392 1.00 98.56 607 ILE A CA 1
ATOM 4375 C C . ILE A 1 607 ? 1.436 -4.358 -17.454 1.00 98.56 607 ILE A C 1
ATOM 4377 O O . ILE A 1 607 ? 1.682 -4.657 -18.623 1.00 98.56 607 ILE A O 1
ATOM 4381 N N . ARG A 1 608 ? 0.237 -3.917 -17.065 1.00 98.25 608 ARG A N 1
ATOM 4382 C CA . ARG A 1 608 ? -0.906 -3.773 -17.976 1.00 98.25 608 ARG A CA 1
ATOM 4383 C C . ARG A 1 608 ? -1.535 -2.385 -17.883 1.00 98.25 608 ARG A C 1
ATOM 4385 O O . ARG A 1 608 ? -1.706 -1.817 -16.804 1.00 98.25 608 ARG A O 1
ATOM 4392 N N . GLY A 1 609 ? -1.897 -1.827 -19.030 1.00 97.81 609 GLY A N 1
ATOM 4393 C CA . GLY A 1 609 ? -2.439 -0.477 -19.141 1.00 97.81 609 GLY A CA 1
ATOM 4394 C C . GLY A 1 609 ? -3.169 -0.250 -20.457 1.00 97.81 609 GLY A C 1
ATOM 4395 O O . GLY A 1 609 ? -3.696 -1.187 -21.050 1.00 97.81 609 GLY A O 1
ATOM 4396 N N . ALA A 1 610 ? -3.235 1.007 -20.890 1.00 96.69 610 ALA A N 1
ATOM 4397 C CA . ALA A 1 610 ? -3.741 1.353 -22.214 1.00 96.69 610 ALA A CA 1
ATOM 4398 C C . ALA A 1 610 ? -2.660 1.136 -23.286 1.00 96.69 610 ALA A C 1
ATOM 4400 O O . ALA A 1 610 ? -1.469 1.261 -22.996 1.00 96.69 610 ALA A O 1
ATOM 4401 N N . ALA A 1 611 ? -3.093 0.874 -24.521 1.00 94.56 611 ALA A N 1
ATOM 4402 C CA . ALA A 1 611 ? -2.210 0.692 -25.672 1.00 94.56 611 ALA A CA 1
ATOM 4403 C C . ALA A 1 611 ? -1.169 1.819 -25.786 1.00 94.56 611 ALA A C 1
ATOM 4405 O O . ALA A 1 611 ? -1.516 3.003 -25.696 1.00 94.56 611 ALA A O 1
ATOM 4406 N N . ASP A 1 612 ? 0.097 1.437 -25.972 1.00 89.31 612 ASP A N 1
ATOM 4407 C CA . ASP A 1 612 ? 1.264 2.324 -26.108 1.00 89.31 612 ASP A CA 1
ATOM 4408 C C . ASP A 1 612 ? 1.527 3.251 -24.900 1.00 89.31 612 ASP A C 1
ATOM 4410 O O . ASP A 1 612 ? 2.259 4.239 -25.007 1.00 89.31 612 ASP A O 1
ATOM 4414 N N . LYS A 1 613 ? 0.936 2.956 -23.735 1.00 95.69 613 LYS A N 1
ATOM 4415 C CA . LYS A 1 613 ? 1.095 3.726 -22.484 1.00 95.69 613 LYS A CA 1
ATOM 4416 C C . LYS A 1 613 ? 1.653 2.889 -21.339 1.00 95.69 613 LYS A C 1
ATOM 4418 O O . LYS A 1 613 ? 1.352 3.139 -20.168 1.00 95.69 613 LYS A O 1
ATOM 4423 N N . ILE A 1 614 ? 2.449 1.887 -21.691 1.00 97.00 614 ILE A N 1
ATOM 4424 C CA . ILE A 1 614 ? 3.113 1.005 -20.740 1.00 97.00 614 ILE A CA 1
ATOM 4425 C C . ILE A 1 614 ? 4.612 0.924 -21.029 1.00 97.00 614 ILE A C 1
ATOM 4427 O O . ILE A 1 614 ? 5.039 1.085 -22.174 1.00 97.00 614 ILE A O 1
ATOM 4431 N N . GLY A 1 615 ? 5.399 0.579 -20.014 1.00 95.44 615 GLY A N 1
ATOM 4432 C CA . GLY A 1 615 ? 6.827 0.333 -20.178 1.00 95.44 615 GLY A CA 1
ATOM 4433 C C . GLY A 1 615 ? 7.420 -0.475 -19.032 1.00 95.44 615 GLY A C 1
ATOM 4434 O O . GLY A 1 615 ? 6.893 -0.476 -17.919 1.00 95.44 615 GLY A O 1
ATOM 4435 N N . GLY A 1 616 ? 8.518 -1.181 -19.324 1.00 94.56 616 GLY A N 1
ATOM 4436 C CA . GLY A 1 616 ? 9.172 -2.089 -18.375 1.00 94.56 616 GLY A CA 1
ATOM 4437 C C . GLY A 1 616 ? 9.653 -1.385 -17.106 1.00 94.56 616 GLY A C 1
ATOM 4438 O O . GLY A 1 616 ? 9.490 -1.928 -16.023 1.00 94.56 616 GLY A O 1
ATOM 4439 N N . PHE A 1 617 ? 10.157 -0.153 -17.226 1.00 96.62 617 PHE A N 1
ATOM 4440 C CA . PHE A 1 617 ? 10.603 0.669 -16.095 1.00 96.62 617 PHE A CA 1
ATOM 4441 C C . PHE A 1 617 ? 9.727 1.922 -15.922 1.00 96.62 617 PHE A C 1
ATOM 4443 O O . PHE A 1 617 ? 8.987 2.035 -14.943 1.00 96.62 617 PHE A O 1
ATOM 4450 N N . SER A 1 618 ? 9.752 2.832 -16.900 1.00 96.12 618 SER A N 1
ATOM 4451 C CA . SER A 1 618 ? 8.869 4.004 -16.970 1.00 96.12 618 SER A CA 1
ATOM 4452 C C . SER A 1 618 ? 7.699 3.717 -17.912 1.00 96.12 618 SER A C 1
ATOM 4454 O O . SER A 1 618 ? 7.915 3.266 -19.033 1.00 96.12 618 SER A O 1
ATOM 4456 N N . GLY A 1 619 ? 6.460 3.988 -17.492 1.00 94.69 619 GLY A N 1
ATOM 4457 C CA . GLY A 1 619 ? 5.280 3.814 -18.350 1.00 94.69 619 GLY A CA 1
ATOM 4458 C C . GLY A 1 619 ? 5.238 4.820 -19.499 1.00 94.69 619 GLY A C 1
ATOM 4459 O O . GLY A 1 619 ? 4.885 4.487 -20.630 1.00 94.69 619 GLY A O 1
ATOM 4460 N N . ASN A 1 620 ? 5.628 6.060 -19.209 1.00 94.19 620 ASN A N 1
ATOM 4461 C CA . ASN A 1 620 ? 5.961 7.073 -20.200 1.00 94.19 620 ASN A CA 1
ATOM 4462 C C . ASN A 1 620 ? 6.818 8.169 -19.561 1.00 94.19 620 ASN A C 1
ATOM 4464 O O . ASN A 1 620 ? 6.655 8.468 -18.373 1.00 94.19 620 ASN A O 1
ATOM 4468 N N . THR A 1 621 ? 7.662 8.801 -20.373 1.00 91.62 621 THR A N 1
ATOM 4469 C CA . THR A 1 621 ? 8.511 9.913 -19.951 1.00 91.62 621 THR A CA 1
ATOM 4470 C C . THR A 1 621 ? 8.229 11.149 -20.800 1.00 91.62 621 THR A C 1
ATOM 4472 O O . THR A 1 621 ? 8.353 11.141 -22.026 1.00 91.62 621 THR A O 1
ATOM 4475 N N . SER A 1 622 ? 7.844 12.235 -20.133 1.00 86.88 622 SER A N 1
ATOM 4476 C CA . SER A 1 622 ? 7.672 13.557 -20.729 1.00 86.88 622 SER A CA 1
ATOM 4477 C C . SER A 1 622 ? 8.966 14.344 -20.580 1.00 86.88 622 SER A C 1
ATOM 4479 O O . SER A 1 622 ? 9.519 14.441 -19.487 1.00 86.88 622 SER A O 1
ATOM 4481 N N . LEU A 1 623 ? 9.447 14.897 -21.695 1.00 77.19 623 LEU A N 1
ATOM 4482 C CA . LEU A 1 623 ? 10.623 15.757 -21.741 1.00 77.19 623 LEU A CA 1
ATOM 4483 C C . LEU A 1 623 ? 10.422 16.844 -22.796 1.00 77.19 623 LEU A C 1
ATOM 4485 O O . LEU A 1 623 ? 10.408 16.561 -23.997 1.00 77.19 623 LEU A O 1
ATOM 4489 N N . LYS A 1 624 ? 10.278 18.103 -22.374 1.00 64.44 624 LYS A N 1
ATOM 4490 C CA . LYS A 1 624 ? 10.101 19.246 -23.288 1.00 64.44 624 LYS A CA 1
ATOM 4491 C C . LYS A 1 624 ? 11.392 20.036 -23.440 1.00 64.44 624 LYS A C 1
ATOM 4493 O O . LYS A 1 624 ? 11.423 21.249 -23.252 1.00 64.44 624 LYS A O 1
ATOM 4498 N N . SER A 1 625 ? 12.476 19.362 -23.813 1.00 58.97 625 SER A N 1
ATOM 4499 C CA . SER A 1 625 ? 13.731 20.059 -24.079 1.00 58.97 625 SER A CA 1
ATOM 4500 C C . SER A 1 625 ? 13.907 20.409 -25.549 1.00 58.97 625 SER A C 1
ATOM 4502 O O . SER A 1 625 ? 13.712 19.577 -26.427 1.00 58.97 625 SER A O 1
ATOM 4504 N N . VAL A 1 626 ? 14.330 21.646 -25.809 1.00 46.09 626 VAL A N 1
ATOM 4505 C CA . VAL A 1 626 ? 14.784 22.104 -27.133 1.00 46.09 626 VAL A CA 1
ATOM 4506 C C . VAL A 1 626 ? 16.297 21.929 -27.322 1.00 46.09 626 VAL A C 1
ATOM 4508 O O . VAL A 1 626 ? 16.848 22.433 -28.297 1.00 46.09 626 VAL A O 1
ATOM 4511 N N . TYR A 1 627 ? 16.970 21.252 -26.383 1.00 49.72 627 TYR A N 1
ATOM 4512 C CA . TYR A 1 627 ? 18.425 21.129 -26.334 1.00 49.72 627 TYR A CA 1
ATOM 4513 C C . TYR A 1 627 ? 18.880 19.678 -26.496 1.00 49.72 627 TYR A C 1
ATOM 4515 O O . TYR A 1 627 ? 18.496 18.812 -25.713 1.00 49.72 627 TYR A O 1
ATOM 4523 N N . ASP A 1 628 ? 19.776 19.444 -27.455 1.00 48.97 628 ASP A N 1
ATOM 4524 C CA . ASP A 1 628 ? 20.233 18.109 -27.877 1.00 48.97 628 ASP A CA 1
ATOM 4525 C C . ASP A 1 628 ? 20.936 17.291 -26.774 1.00 48.97 628 ASP A C 1
ATOM 4527 O O . ASP A 1 628 ? 21.046 16.070 -26.872 1.00 48.97 628 ASP A O 1
ATOM 4531 N N . PHE A 1 629 ? 21.416 17.945 -25.709 1.00 50.88 629 PHE A N 1
ATOM 4532 C CA . PHE A 1 629 ? 22.067 17.285 -24.571 1.00 50.88 629 PHE A CA 1
ATOM 4533 C C . PHE A 1 629 ? 21.084 16.803 -23.494 1.00 50.88 629 PHE A C 1
ATOM 4535 O O . PHE A 1 629 ? 21.468 16.033 -22.615 1.00 50.88 629 PHE A O 1
ATOM 4542 N N . ASN A 1 630 ? 19.827 17.253 -23.522 1.00 58.53 630 ASN A N 1
ATOM 4543 C CA . ASN A 1 630 ? 18.809 16.840 -22.564 1.00 58.53 630 ASN A CA 1
ATOM 4544 C C . ASN A 1 630 ? 17.946 15.745 -23.192 1.00 58.53 630 ASN A C 1
ATOM 4546 O O . ASN A 1 630 ? 17.052 16.016 -23.990 1.00 58.53 630 ASN A O 1
ATOM 4550 N N . THR A 1 631 ? 18.249 14.500 -22.846 1.00 74.62 631 THR A N 1
ATOM 4551 C CA . THR A 1 631 ? 17.619 13.307 -23.418 1.00 74.62 631 THR A CA 1
ATOM 4552 C C . THR A 1 631 ? 16.950 12.495 -22.317 1.00 74.62 631 THR A C 1
ATOM 4554 O O . THR A 1 631 ? 17.332 12.619 -21.155 1.00 74.62 631 THR A O 1
ATOM 4557 N N . ILE A 1 632 ? 15.997 11.632 -22.682 1.00 82.12 632 ILE A N 1
ATOM 4558 C CA . ILE A 1 632 ? 15.375 10.669 -21.756 1.00 82.12 632 ILE A CA 1
ATOM 4559 C C . ILE A 1 632 ? 16.469 9.850 -21.043 1.00 82.12 632 ILE A C 1
ATOM 4561 O O . ILE A 1 632 ? 16.488 9.743 -19.820 1.00 82.12 632 ILE A O 1
ATOM 4565 N N . TYR A 1 633 ? 17.489 9.418 -21.793 1.00 83.62 633 TYR A N 1
ATOM 4566 C CA . TYR A 1 633 ? 18.675 8.758 -21.246 1.00 83.62 633 TYR A CA 1
ATOM 4567 C C . TYR A 1 633 ? 19.345 9.541 -20.099 1.00 83.62 633 TYR A C 1
ATOM 4569 O O . TYR A 1 633 ? 19.768 8.953 -19.110 1.00 83.62 633 TYR A O 1
ATOM 4577 N N . GLY A 1 634 ? 19.432 10.868 -20.198 1.00 79.19 634 GLY A N 1
ATOM 4578 C CA . GLY A 1 634 ? 20.075 11.703 -19.179 1.00 79.19 634 GLY A CA 1
ATOM 4579 C C . GLY A 1 634 ? 19.292 11.847 -17.871 1.00 79.19 634 GLY A C 1
ATOM 4580 O O . GLY A 1 634 ? 19.837 12.399 -16.919 1.00 79.19 634 GLY A O 1
ATOM 4581 N N . ILE A 1 635 ? 18.031 11.407 -17.817 1.00 83.50 635 ILE A N 1
ATOM 4582 C CA . ILE A 1 635 ? 17.184 11.535 -16.621 1.00 83.50 635 ILE A CA 1
ATOM 4583 C C . ILE A 1 635 ? 16.758 10.189 -16.033 1.00 83.50 635 ILE A C 1
ATOM 4585 O O . ILE A 1 635 ? 16.354 10.155 -14.879 1.00 83.50 635 ILE A O 1
ATOM 4589 N N . GLU A 1 636 ? 16.879 9.092 -16.782 1.00 91.38 636 GLU A N 1
ATOM 4590 C CA . GLU A 1 636 ? 16.541 7.746 -16.295 1.00 91.38 636 GLU A CA 1
ATOM 4591 C C . GLU A 1 636 ? 17.457 6.624 -16.824 1.00 91.38 636 GLU A C 1
ATOM 4593 O O . GLU A 1 636 ? 17.275 5.466 -16.473 1.00 91.38 636 GLU A O 1
ATOM 4598 N N . GLY A 1 637 ? 18.487 6.920 -17.621 1.00 87.38 637 GLY A N 1
ATOM 4599 C CA . GLY A 1 637 ? 19.410 5.911 -18.167 1.00 87.38 637 GLY A CA 1
ATOM 4600 C C . GLY A 1 637 ? 20.656 5.630 -17.315 1.00 87.38 637 GLY A C 1
ATOM 4601 O O . GLY A 1 637 ? 21.572 4.946 -17.788 1.00 87.38 637 GLY A O 1
ATOM 4602 N N . ASN A 1 638 ? 20.743 6.193 -16.104 1.00 89.31 638 ASN A N 1
ATOM 4603 C CA . ASN A 1 638 ? 21.913 6.089 -15.227 1.00 89.31 638 ASN A CA 1
ATOM 4604 C C . ASN A 1 638 ? 21.693 5.057 -14.107 1.00 89.31 638 ASN A C 1
ATOM 4606 O O . ASN A 1 638 ? 21.036 5.353 -13.113 1.00 89.31 638 ASN A O 1
ATOM 4610 N N . GLY A 1 639 ? 22.218 3.841 -14.281 1.00 92.31 639 GLY A N 1
ATOM 4611 C CA . GLY A 1 639 ? 22.272 2.820 -13.223 1.00 92.31 639 GLY A CA 1
ATOM 4612 C C . GLY A 1 639 ? 20.935 2.191 -12.814 1.00 92.31 639 GLY A C 1
ATOM 4613 O O . GLY A 1 639 ? 20.917 1.346 -11.928 1.00 92.31 639 GLY A O 1
ATOM 4614 N N . ASN A 1 640 ? 19.819 2.567 -13.447 1.00 96.88 640 ASN A N 1
ATOM 4615 C CA . ASN A 1 640 ? 18.522 1.956 -13.162 1.00 96.88 640 ASN A CA 1
ATOM 4616 C C . ASN A 1 640 ? 18.433 0.552 -13.770 1.00 96.88 640 ASN A C 1
ATOM 4618 O O . ASN A 1 640 ? 18.800 0.352 -14.931 1.00 96.88 640 ASN A O 1
ATOM 4622 N N . LYS A 1 641 ? 17.913 -0.403 -13.000 1.00 96.62 641 LYS A N 1
ATOM 4623 C CA . LYS A 1 641 ? 17.854 -1.818 -13.363 1.00 96.62 641 LYS A CA 1
ATOM 4624 C C . LYS A 1 641 ? 16.483 -2.421 -13.105 1.00 96.62 641 LYS A C 1
ATOM 4626 O O . LYS A 1 641 ? 15.786 -2.040 -12.164 1.00 96.62 641 LYS A O 1
ATOM 4631 N N . TYR A 1 642 ? 16.113 -3.387 -13.931 1.00 96.75 642 TYR A N 1
ATOM 4632 C CA . TYR A 1 642 ? 14.958 -4.254 -13.715 1.00 96.75 642 TYR A CA 1
ATOM 4633 C C . TYR A 1 642 ? 15.255 -5.654 -14.238 1.00 96.75 642 TYR A C 1
ATOM 4635 O O . TYR A 1 642 ? 16.217 -5.851 -14.973 1.00 96.75 642 TYR A O 1
ATOM 4643 N N . HIS A 1 643 ? 14.447 -6.630 -13.848 1.00 96.56 643 HIS A N 1
ATOM 4644 C CA . HIS A 1 643 ? 14.745 -8.036 -14.094 1.00 96.56 643 HIS A CA 1
ATOM 4645 C C . HIS A 1 643 ? 13.647 -8.704 -14.918 1.00 96.56 643 HIS A C 1
ATOM 4647 O O . HIS A 1 643 ? 12.462 -8.409 -14.751 1.00 96.56 643 HIS A O 1
ATOM 4653 N N . VAL A 1 644 ? 14.051 -9.613 -15.805 1.00 96.62 644 VAL A N 1
ATOM 4654 C CA . VAL A 1 644 ? 13.154 -10.516 -16.535 1.00 96.62 644 VAL A CA 1
ATOM 4655 C C . VAL A 1 644 ? 13.420 -11.937 -16.061 1.00 96.62 644 VAL A C 1
ATOM 4657 O O . VAL A 1 644 ? 14.547 -12.420 -16.159 1.00 96.62 644 VAL A O 1
ATOM 4660 N N . TYR A 1 645 ? 12.379 -12.620 -15.592 1.00 92.56 645 TYR A N 1
ATOM 4661 C CA . TYR A 1 645 ? 12.485 -13.958 -15.018 1.00 92.56 645 TYR A CA 1
ATOM 4662 C C . TYR A 1 645 ? 11.826 -14.992 -15.914 1.00 92.56 645 TYR A C 1
ATOM 4664 O O . TYR A 1 645 ? 10.659 -14.859 -16.286 1.00 92.56 645 TYR A O 1
ATOM 4672 N N . ARG A 1 646 ? 12.546 -16.058 -16.247 1.00 89.19 646 ARG A N 1
ATOM 4673 C CA . ARG A 1 646 ? 12.020 -17.174 -17.046 1.00 89.19 646 ARG A CA 1
ATOM 4674 C C . ARG A 1 646 ? 12.257 -18.479 -16.327 1.00 89.19 646 ARG A C 1
ATOM 4676 O O . ARG A 1 646 ? 13.251 -18.597 -15.630 1.00 89.19 646 ARG A O 1
ATOM 4683 N N . ILE A 1 647 ? 11.323 -19.420 -16.437 1.00 80.19 647 ILE A N 1
ATOM 4684 C CA . ILE A 1 647 ? 11.399 -20.698 -15.717 1.00 80.19 647 ILE A CA 1
ATOM 4685 C C . ILE A 1 647 ? 12.744 -21.357 -16.021 1.00 80.19 647 ILE A C 1
ATOM 4687 O O . ILE A 1 647 ? 13.154 -21.408 -17.177 1.00 80.19 647 ILE A O 1
ATOM 4691 N N . PHE A 1 648 ? 13.438 -21.802 -14.976 1.00 78.56 648 PHE A N 1
ATOM 4692 C CA . PHE A 1 648 ? 14.698 -22.511 -15.133 1.00 78.56 648 PHE A CA 1
ATOM 4693 C C . PHE A 1 648 ? 14.442 -23.982 -15.477 1.00 78.56 648 PHE A C 1
ATOM 4695 O O . PHE A 1 648 ? 13.762 -24.685 -14.730 1.00 78.56 648 PHE A O 1
ATOM 4702 N N . ASP A 1 649 ? 15.013 -24.446 -16.583 1.00 74.38 649 ASP A N 1
ATOM 4703 C CA . ASP A 1 649 ? 14.877 -25.811 -17.106 1.00 74.38 649 ASP A CA 1
ATOM 4704 C C . ASP A 1 649 ? 16.226 -26.486 -17.430 1.00 74.38 649 ASP A C 1
ATOM 4706 O O . ASP A 1 649 ? 16.239 -27.615 -17.909 1.00 74.38 649 ASP A O 1
ATOM 4710 N N . ASP A 1 650 ? 17.348 -25.848 -17.069 1.00 76.62 650 ASP A N 1
ATOM 4711 C CA . ASP A 1 650 ? 18.729 -26.319 -17.292 1.00 76.62 650 ASP A CA 1
ATOM 4712 C C . ASP A 1 650 ? 19.181 -26.345 -18.772 1.00 76.62 650 ASP A C 1
ATOM 4714 O O . ASP A 1 650 ? 20.226 -26.903 -19.098 1.00 76.62 650 ASP A O 1
ATOM 4718 N N . ASP A 1 651 ? 18.479 -25.641 -19.666 1.00 74.94 651 ASP A N 1
ATOM 4719 C CA . ASP A 1 651 ? 18.805 -25.526 -21.101 1.00 74.94 651 ASP A CA 1
ATOM 4720 C C . ASP A 1 651 ? 19.940 -24.521 -21.420 1.00 74.94 651 ASP A C 1
ATOM 4722 O O . ASP A 1 651 ? 20.152 -24.134 -22.571 1.00 74.94 651 ASP A O 1
ATOM 4726 N N . GLU A 1 652 ? 20.695 -24.068 -20.412 1.00 84.50 652 GLU A N 1
ATOM 4727 C CA . GLU A 1 652 ? 21.798 -23.096 -20.552 1.00 84.50 652 GLU A CA 1
ATOM 4728 C C . GLU A 1 652 ? 21.433 -21.811 -21.340 1.00 84.50 652 GLU A C 1
ATOM 4730 O O . GLU A 1 652 ? 22.254 -21.265 -22.092 1.00 84.50 652 GLU A O 1
ATOM 4735 N N . LEU A 1 653 ? 20.208 -21.296 -21.169 1.00 86.06 653 LEU A N 1
ATOM 4736 C CA . LEU A 1 653 ? 19.701 -20.075 -21.816 1.00 86.06 653 LEU A CA 1
ATOM 4737 C C . LEU A 1 653 ? 20.366 -18.798 -21.268 1.00 86.06 653 LEU A C 1
ATOM 4739 O O . LEU A 1 653 ? 19.744 -17.943 -20.648 1.00 86.06 653 LEU A O 1
ATOM 4743 N N . ASN A 1 654 ? 21.667 -18.645 -21.485 1.00 87.94 654 ASN A N 1
ATOM 4744 C CA . ASN A 1 654 ? 22.480 -17.629 -20.820 1.00 87.94 654 ASN A CA 1
ATOM 4745 C C . ASN A 1 654 ? 22.307 -16.207 -21.381 1.00 87.94 654 ASN A C 1
ATOM 4747 O O . ASN A 1 654 ? 22.793 -15.257 -20.772 1.00 87.94 654 ASN A O 1
ATOM 4751 N N . TYR A 1 655 ? 21.649 -16.022 -22.528 1.00 91.81 655 TYR A N 1
ATOM 4752 C CA . TYR A 1 655 ? 21.592 -14.720 -23.196 1.00 91.81 655 TYR A CA 1
ATOM 4753 C C . TYR A 1 655 ? 20.187 -14.336 -23.641 1.00 91.81 655 TYR A C 1
ATOM 4755 O O . TYR A 1 655 ? 19.456 -15.163 -24.185 1.00 91.81 655 TYR A O 1
ATOM 4763 N N . LEU A 1 656 ? 19.870 -13.050 -23.496 1.00 93.75 656 LEU A N 1
ATOM 4764 C CA . LEU A 1 656 ? 18.642 -12.423 -23.973 1.00 93.75 656 LEU A CA 1
ATOM 4765 C C . LEU A 1 656 ? 18.978 -11.399 -25.067 1.00 93.75 656 LEU A C 1
ATOM 4767 O O . LEU A 1 656 ? 19.747 -10.461 -24.835 1.00 93.75 656 LEU A O 1
ATOM 4771 N N . TYR A 1 657 ? 18.415 -11.579 -26.261 1.00 92.94 657 TYR A N 1
ATOM 4772 C CA . TYR A 1 657 ? 18.696 -10.758 -27.443 1.00 92.94 657 TYR A CA 1
ATOM 4773 C C . TYR A 1 657 ? 17.425 -10.233 -28.114 1.00 92.94 657 TYR A C 1
ATOM 4775 O O . TYR A 1 657 ? 16.329 -10.750 -27.908 1.00 92.94 657 TYR A O 1
ATOM 4783 N N . LYS A 1 658 ? 17.615 -9.248 -28.998 1.00 92.06 658 LYS A N 1
ATOM 4784 C CA . LYS A 1 658 ? 16.639 -8.815 -30.005 1.00 92.06 658 LYS A CA 1
ATOM 4785 C C . LYS A 1 658 ? 17.329 -8.407 -31.312 1.00 92.06 658 LYS A C 1
ATOM 4787 O O . LYS A 1 658 ? 18.497 -8.010 -31.309 1.00 92.06 658 LYS A O 1
ATOM 4792 N N . PHE A 1 659 ? 16.622 -8.537 -32.432 1.00 89.75 659 PHE A N 1
ATOM 4793 C CA . PHE A 1 659 ? 17.045 -7.991 -33.721 1.00 89.75 659 PHE A CA 1
ATOM 4794 C C . PHE A 1 659 ? 16.418 -6.619 -33.941 1.00 89.75 659 PHE A C 1
ATOM 4796 O O . PHE A 1 659 ? 15.199 -6.506 -33.917 1.00 89.75 659 PHE A O 1
ATOM 4803 N N . GLU A 1 660 ? 17.262 -5.624 -34.204 1.00 89.19 660 GLU A N 1
ATOM 4804 C CA . GLU A 1 660 ? 16.863 -4.236 -34.403 1.00 89.19 660 GLU A CA 1
ATOM 4805 C C . GLU A 1 660 ? 17.228 -3.718 -35.784 1.00 89.19 660 GLU A C 1
ATOM 4807 O O . GLU A 1 660 ? 18.364 -3.872 -36.248 1.00 89.19 660 GLU A O 1
ATOM 4812 N N . ASP A 1 661 ? 16.281 -3.023 -36.407 1.00 88.00 661 ASP A N 1
ATOM 4813 C CA . ASP A 1 661 ? 16.500 -2.348 -37.683 1.00 88.00 661 ASP A CA 1
ATOM 4814 C C . ASP A 1 661 ? 17.448 -1.159 -37.528 1.00 88.00 661 ASP A C 1
ATOM 4816 O O . ASP A 1 661 ? 18.274 -0.930 -38.411 1.00 88.00 661 ASP A O 1
ATOM 4820 N N . GLU A 1 662 ? 17.371 -0.427 -36.413 1.00 88.56 662 GLU A N 1
ATOM 4821 C CA . GLU A 1 662 ? 18.160 0.779 -36.170 1.00 88.56 662 GLU A CA 1
ATOM 4822 C C . GLU A 1 662 ? 18.469 0.966 -34.677 1.00 88.56 662 GLU A C 1
ATOM 4824 O O . GLU A 1 662 ? 17.573 0.972 -33.840 1.00 88.56 662 GLU A O 1
ATOM 4829 N N . VAL A 1 663 ? 19.741 1.184 -34.334 1.00 87.12 663 VAL A N 1
ATOM 4830 C CA . VAL A 1 663 ? 20.175 1.514 -32.967 1.00 87.12 663 VAL A CA 1
ATOM 4831 C C . VAL A 1 663 ? 21.167 2.665 -32.954 1.00 87.12 663 VAL A C 1
ATOM 4833 O O . VAL A 1 663 ? 21.969 2.833 -33.874 1.00 87.12 663 VAL A O 1
ATOM 4836 N N . THR A 1 664 ? 21.152 3.445 -31.873 1.00 85.88 664 THR A N 1
ATOM 4837 C CA . THR A 1 664 ? 22.063 4.582 -31.680 1.00 85.88 664 THR A CA 1
ATOM 4838 C C . THR A 1 664 ? 23.121 4.260 -30.628 1.00 85.88 664 THR A C 1
ATOM 4840 O O . THR A 1 664 ? 22.798 3.888 -29.497 1.00 85.88 664 THR A O 1
ATOM 4843 N N . THR A 1 665 ? 24.397 4.426 -30.974 1.00 84.88 665 THR A N 1
ATOM 4844 C CA . THR A 1 665 ? 25.523 4.241 -30.045 1.00 84.88 665 THR A CA 1
ATOM 4845 C C . THR A 1 665 ? 25.569 5.332 -28.975 1.00 84.88 665 THR A C 1
ATOM 4847 O O . THR A 1 665 ? 25.281 6.503 -29.229 1.00 84.88 665 THR A O 1
ATOM 4850 N N . LYS A 1 666 ? 25.974 4.955 -27.759 1.00 78.38 666 LYS A N 1
ATOM 4851 C CA . LYS A 1 666 ? 26.038 5.865 -26.605 1.00 78.38 666 LYS A CA 1
ATOM 4852 C C . LYS A 1 666 ? 27.185 6.875 -26.700 1.00 78.38 666 LYS A C 1
ATOM 4854 O O . LYS A 1 666 ? 26.993 8.031 -26.332 1.00 78.38 666 LYS A O 1
ATOM 4859 N N . ASP A 1 667 ? 28.342 6.430 -27.193 1.00 76.69 667 ASP A N 1
ATOM 4860 C CA . ASP A 1 667 ? 29.596 7.195 -27.163 1.00 76.69 667 ASP A CA 1
ATOM 4861 C C . ASP A 1 667 ? 29.636 8.328 -28.207 1.00 76.69 667 ASP A C 1
ATOM 4863 O O . ASP A 1 667 ? 30.157 9.406 -27.930 1.00 76.69 667 ASP A O 1
ATOM 4867 N N . ASP A 1 668 ? 29.115 8.089 -29.415 1.00 77.00 668 ASP A N 1
ATOM 4868 C CA . ASP A 1 668 ? 29.248 8.992 -30.568 1.00 77.00 668 ASP A CA 1
ATOM 4869 C C . ASP A 1 668 ? 27.922 9.305 -31.291 1.00 77.00 668 ASP A C 1
ATOM 4871 O O . ASP A 1 668 ? 27.946 9.934 -32.349 1.00 77.00 668 ASP A O 1
ATOM 4875 N N . ASN A 1 669 ? 26.769 8.912 -30.724 1.00 79.62 669 ASN A N 1
ATOM 4876 C CA . ASN A 1 669 ? 25.425 9.104 -31.300 1.00 79.62 669 ASN A CA 1
ATOM 4877 C C . ASN A 1 669 ? 25.308 8.610 -32.758 1.00 79.62 669 ASN A C 1
ATOM 4879 O O . ASN A 1 669 ? 24.586 9.183 -33.578 1.00 79.62 669 ASN A O 1
ATOM 4883 N N . LYS A 1 670 ? 26.047 7.558 -33.111 1.00 85.62 670 LYS A N 1
ATOM 4884 C CA . LYS A 1 670 ? 26.055 6.984 -34.450 1.00 85.62 670 LYS A CA 1
ATOM 4885 C C . LYS A 1 670 ? 24.906 5.996 -34.598 1.00 85.62 670 LYS A C 1
ATOM 4887 O O . LYS A 1 670 ? 24.753 5.079 -33.797 1.00 85.62 670 LYS A O 1
ATOM 4892 N N . ILE A 1 671 ? 24.166 6.145 -35.688 1.00 86.38 671 ILE A N 1
ATOM 4893 C CA . ILE A 1 671 ? 23.120 5.212 -36.094 1.00 86.38 671 ILE A CA 1
ATOM 4894 C C . ILE A 1 671 ? 23.750 3.994 -36.787 1.00 86.38 671 ILE A C 1
ATOM 4896 O O . ILE A 1 671 ? 24.581 4.135 -37.694 1.00 86.38 671 ILE A O 1
ATOM 4900 N N . LEU A 1 672 ? 23.368 2.799 -36.345 1.00 87.44 672 LEU A N 1
ATOM 4901 C CA . LEU A 1 672 ? 23.747 1.508 -36.914 1.00 87.44 672 LEU A CA 1
ATOM 4902 C C . LEU A 1 672 ? 22.481 0.747 -37.308 1.00 87.44 672 LEU A C 1
ATOM 4904 O O . LEU A 1 672 ? 21.550 0.664 -36.518 1.00 87.44 672 LEU A O 1
ATOM 4908 N N . GLU A 1 673 ? 22.471 0.164 -38.505 1.00 90.00 673 GLU A N 1
ATOM 4909 C CA . GLU A 1 673 ? 21.305 -0.553 -39.034 1.00 90.00 673 GLU A CA 1
ATOM 4910 C C . GLU A 1 673 ? 21.460 -2.077 -38.905 1.00 90.00 673 GLU A C 1
ATOM 4912 O O . GLU A 1 673 ? 22.577 -2.586 -39.031 1.00 90.00 673 GLU A O 1
ATOM 4917 N N . ASN A 1 674 ? 20.353 -2.810 -38.753 1.00 88.44 674 ASN A N 1
ATOM 4918 C CA . ASN A 1 674 ? 20.268 -4.280 -38.744 1.00 88.44 674 ASN A CA 1
ATOM 4919 C C . ASN A 1 674 ? 21.215 -4.938 -37.723 1.00 88.44 674 ASN A C 1
ATOM 4921 O O . ASN A 1 674 ? 22.115 -5.705 -38.084 1.00 88.44 674 ASN A O 1
ATOM 4925 N N . GLN A 1 675 ? 21.061 -4.595 -36.448 1.00 90.56 675 GLN A N 1
ATOM 4926 C CA . GLN A 1 675 ? 21.928 -5.054 -35.364 1.00 90.56 675 GLN A CA 1
ATOM 4927 C C . GLN A 1 675 ? 21.253 -6.134 -34.516 1.00 90.56 675 GLN A C 1
ATOM 4929 O O . GLN A 1 675 ? 20.060 -6.080 -34.245 1.00 90.56 675 GLN A O 1
ATOM 4934 N N . LYS A 1 676 ? 22.042 -7.109 -34.051 1.00 89.69 676 LYS A N 1
ATOM 4935 C CA . LYS A 1 676 ? 21.634 -8.013 -32.968 1.00 89.69 676 LYS A CA 1
ATOM 4936 C C . LYS A 1 676 ? 22.070 -7.389 -31.645 1.00 89.69 676 LYS A C 1
ATOM 4938 O O . LYS A 1 676 ? 23.269 -7.216 -31.412 1.00 89.69 676 LYS A O 1
ATOM 4943 N N . VAL A 1 677 ? 21.101 -7.037 -30.814 1.00 91.88 677 VAL A N 1
ATOM 4944 C CA . VAL A 1 677 ? 21.287 -6.298 -29.565 1.00 91.88 677 VAL A CA 1
ATOM 4945 C C . VAL A 1 677 ? 21.206 -7.269 -28.396 1.00 91.88 677 VAL A C 1
ATOM 4947 O O . VAL A 1 677 ? 20.207 -7.965 -28.233 1.00 91.88 677 VAL A O 1
ATOM 4950 N N . LEU A 1 678 ? 22.275 -7.342 -27.607 1.00 93.06 678 LEU A N 1
ATOM 4951 C CA . LEU A 1 678 ? 22.323 -8.033 -26.323 1.00 93.06 678 LEU A CA 1
ATOM 4952 C C . LEU A 1 678 ? 21.595 -7.176 -25.291 1.00 93.06 678 LEU A C 1
ATOM 4954 O O . LEU A 1 678 ? 22.058 -6.076 -24.976 1.00 93.06 678 LEU A O 1
ATOM 4958 N N . LEU A 1 679 ? 20.485 -7.698 -24.778 1.00 93.69 679 LEU A N 1
ATOM 4959 C CA . LEU A 1 679 ? 19.703 -7.065 -23.721 1.00 93.69 679 LEU A CA 1
ATOM 4960 C C . LEU A 1 679 ? 20.274 -7.430 -22.350 1.00 93.69 679 LEU A C 1
ATOM 4962 O O . LEU A 1 679 ? 20.494 -6.545 -21.533 1.00 93.69 679 LEU A O 1
ATOM 4966 N N . ALA A 1 680 ? 20.573 -8.714 -22.126 1.00 94.19 680 ALA A N 1
ATOM 4967 C CA . ALA A 1 680 ? 21.124 -9.190 -20.861 1.00 94.19 680 ALA A CA 1
ATOM 4968 C C . ALA A 1 680 ? 21.858 -10.529 -20.984 1.00 94.19 680 ALA A C 1
ATOM 4970 O O . ALA A 1 680 ? 21.646 -11.310 -21.915 1.00 94.19 680 ALA A O 1
ATOM 4971 N N . GLU A 1 681 ? 22.723 -10.786 -20.007 1.00 91.50 681 GLU A N 1
ATOM 4972 C CA . GLU A 1 681 ? 23.470 -12.030 -19.839 1.00 91.50 681 GLU A CA 1
ATOM 4973 C C . GLU A 1 681 ? 23.152 -12.604 -18.456 1.00 91.50 681 GLU A C 1
ATOM 4975 O O . GLU A 1 681 ? 23.473 -11.991 -17.437 1.00 91.50 681 GLU A O 1
ATOM 4980 N N . TYR A 1 682 ? 22.542 -13.785 -18.431 1.00 89.12 682 TYR A N 1
ATOM 4981 C CA . TYR A 1 682 ? 22.334 -14.558 -17.218 1.00 89.12 682 TYR A CA 1
ATOM 4982 C C . TYR A 1 682 ? 23.649 -15.208 -16.784 1.00 89.12 682 TYR A C 1
ATOM 4984 O O . TYR A 1 682 ? 24.362 -15.819 -17.585 1.00 89.12 682 TYR A O 1
ATOM 4992 N N . LYS A 1 683 ? 23.973 -15.084 -15.495 1.00 83.06 683 LYS A N 1
ATOM 4993 C CA . LYS A 1 683 ? 25.146 -15.717 -14.888 1.00 83.06 683 LYS A CA 1
ATOM 4994 C C . LYS A 1 683 ? 24.689 -16.595 -13.727 1.00 83.06 683 LYS A C 1
ATOM 4996 O O . LYS A 1 683 ? 24.242 -16.046 -12.720 1.00 83.06 683 LYS A O 1
ATOM 5001 N N . PRO A 1 684 ? 24.807 -17.929 -13.836 1.00 70.31 684 PRO A N 1
ATOM 5002 C CA . PRO A 1 684 ? 24.392 -18.818 -12.764 1.00 70.31 684 PRO A CA 1
ATOM 5003 C C . PRO A 1 684 ? 25.215 -18.570 -11.498 1.00 70.31 684 PRO A C 1
ATOM 5005 O O . PRO A 1 684 ? 26.424 -18.329 -11.551 1.00 70.31 684 PRO A O 1
ATOM 5008 N N . ILE A 1 685 ? 24.546 -18.628 -10.347 1.00 70.31 685 ILE A N 1
ATOM 5009 C CA . ILE A 1 685 ? 25.185 -18.532 -9.034 1.00 70.31 685 ILE A CA 1
ATOM 5010 C C . ILE A 1 685 ? 25.666 -19.932 -8.638 1.00 70.31 685 ILE A C 1
ATOM 5012 O O . ILE A 1 685 ? 24.876 -20.872 -8.572 1.00 70.31 685 ILE A O 1
ATOM 5016 N N . ASP A 1 686 ? 26.960 -20.071 -8.345 1.00 68.56 686 ASP A N 1
ATOM 5017 C CA . ASP A 1 686 ? 27.562 -21.356 -7.979 1.00 68.56 686 ASP A CA 1
ATOM 5018 C C . ASP A 1 686 ? 26.879 -21.991 -6.748 1.00 68.56 686 ASP A C 1
ATOM 5020 O O . ASP A 1 686 ? 26.874 -21.422 -5.654 1.00 68.56 686 ASP A O 1
ATOM 5024 N N . GLY A 1 687 ? 26.388 -23.228 -6.899 1.00 62.72 687 GLY A N 1
ATOM 5025 C CA . GLY A 1 687 ? 26.018 -24.105 -5.781 1.00 62.72 687 GLY A CA 1
ATOM 5026 C C . GLY A 1 687 ? 24.530 -24.217 -5.431 1.00 62.72 687 GLY A C 1
ATOM 5027 O O . GLY A 1 687 ? 24.228 -24.982 -4.518 1.00 62.72 687 GLY A O 1
ATOM 5028 N N . ASN A 1 688 ? 23.623 -23.542 -6.148 1.00 65.12 688 ASN A N 1
ATOM 5029 C CA . ASN A 1 688 ? 22.166 -23.699 -6.013 1.00 65.12 688 ASN A CA 1
ATOM 5030 C C . ASN A 1 688 ? 21.495 -23.820 -7.390 1.00 65.12 688 ASN A C 1
ATOM 5032 O O . ASN A 1 688 ? 21.819 -23.055 -8.294 1.00 65.12 688 ASN A O 1
ATOM 5036 N N . THR A 1 689 ? 20.528 -24.731 -7.531 1.00 70.94 689 THR A N 1
ATOM 5037 C CA . THR A 1 689 ? 19.622 -24.755 -8.691 1.00 70.94 689 THR A CA 1
ATOM 5038 C C . THR A 1 689 ? 18.590 -23.635 -8.515 1.00 70.94 689 THR A C 1
ATOM 5040 O O . THR A 1 689 ? 17.884 -23.642 -7.504 1.00 70.94 689 THR A O 1
ATOM 5043 N N . PRO A 1 690 ? 18.525 -22.644 -9.417 1.00 78.81 690 PRO A N 1
ATOM 5044 C CA . PRO A 1 690 ? 17.585 -21.534 -9.304 1.00 78.81 690 PRO A CA 1
ATOM 5045 C C . PRO A 1 690 ? 16.177 -21.950 -9.759 1.00 78.81 690 PRO A C 1
ATOM 5047 O O . PRO A 1 690 ? 16.018 -22.905 -10.513 1.00 78.81 690 PRO A O 1
ATOM 5050 N N . ASN A 1 691 ? 15.160 -21.190 -9.344 1.00 78.88 691 ASN A N 1
ATOM 5051 C CA . ASN A 1 691 ? 13.792 -21.352 -9.859 1.00 78.88 691 ASN A CA 1
ATOM 5052 C C . ASN A 1 691 ? 13.609 -20.679 -11.234 1.00 78.88 691 ASN A C 1
ATOM 5054 O O . ASN A 1 691 ? 12.744 -21.076 -12.013 1.00 78.88 691 ASN A O 1
ATOM 5058 N N . TYR A 1 692 ? 14.432 -19.665 -11.532 1.00 85.50 692 TYR A N 1
ATOM 5059 C CA . TYR A 1 692 ? 14.346 -18.860 -12.747 1.00 85.50 692 TYR A CA 1
ATOM 5060 C C . TYR A 1 692 ? 15.730 -18.559 -13.341 1.00 85.50 692 TYR A C 1
ATOM 5062 O O . TYR A 1 692 ? 16.702 -18.357 -12.607 1.00 85.50 692 TYR A O 1
ATOM 5070 N N . TYR A 1 693 ? 15.798 -18.446 -14.667 1.00 88.44 693 TYR A N 1
ATOM 5071 C CA . TYR A 1 693 ? 16.750 -17.569 -15.339 1.00 88.44 693 TYR A CA 1
ATOM 5072 C C . TYR A 1 693 ? 16.411 -16.122 -14.982 1.00 88.44 693 TYR A C 1
ATOM 5074 O O . TYR A 1 693 ? 15.304 -15.667 -15.261 1.00 88.44 693 TYR A O 1
ATOM 5082 N N . ASP A 1 694 ? 17.358 -15.422 -14.362 1.00 93.19 694 ASP A N 1
ATOM 5083 C CA . ASP A 1 694 ? 17.216 -14.035 -13.914 1.00 93.19 694 ASP A CA 1
ATOM 5084 C C . ASP A 1 694 ? 18.073 -13.111 -14.791 1.00 93.19 694 ASP A C 1
ATOM 5086 O O . ASP A 1 694 ? 19.298 -13.037 -14.644 1.00 93.19 694 ASP A O 1
ATOM 5090 N N . TYR A 1 695 ? 17.439 -12.455 -15.761 1.00 95.12 695 TYR A N 1
ATOM 5091 C CA . TYR A 1 695 ? 18.105 -11.528 -16.669 1.00 95.12 695 TYR A CA 1
ATOM 5092 C C . TYR A 1 695 ? 18.033 -10.101 -16.118 1.00 95.12 695 TYR A C 1
ATOM 5094 O O . TYR A 1 695 ? 16.993 -9.449 -16.212 1.00 95.12 695 TYR A O 1
ATOM 5102 N N . GLU A 1 696 ? 19.157 -9.599 -15.602 1.00 95.69 696 GLU A N 1
ATOM 5103 C CA . GLU A 1 696 ? 19.314 -8.196 -15.194 1.00 95.69 696 GLU A CA 1
ATOM 5104 C C . GLU A 1 696 ? 19.374 -7.286 -16.434 1.00 95.69 696 GLU A C 1
ATOM 5106 O O . GLU A 1 696 ? 20.299 -7.379 -17.247 1.00 95.69 696 GLU A O 1
ATOM 5111 N N . ILE A 1 697 ? 18.386 -6.404 -16.576 1.00 95.12 697 ILE A N 1
ATOM 5112 C CA . ILE A 1 697 ? 18.268 -5.411 -17.645 1.00 95.12 697 ILE A CA 1
ATOM 5113 C C . ILE A 1 697 ? 18.713 -4.044 -17.119 1.00 95.12 697 ILE A C 1
ATOM 5115 O O . ILE A 1 697 ? 18.169 -3.538 -16.137 1.00 95.12 697 ILE A O 1
ATOM 5119 N N . GLU A 1 698 ? 19.650 -3.397 -17.810 1.00 94.12 698 GLU A N 1
ATOM 5120 C CA . GLU A 1 698 ? 19.989 -1.994 -17.557 1.00 94.12 698 GLU A CA 1
ATOM 5121 C C . GLU A 1 698 ? 19.019 -1.083 -18.332 1.00 94.12 698 GLU A C 1
ATOM 5123 O O . GLU A 1 698 ? 19.002 -1.074 -19.564 1.00 94.12 698 GLU A O 1
ATOM 5128 N N . HIS A 1 699 ? 18.201 -0.290 -17.633 1.00 93.50 699 HIS A N 1
ATOM 5129 C CA . HIS A 1 699 ? 17.211 0.586 -18.274 1.00 93.50 699 HIS A CA 1
ATOM 5130 C C . HIS A 1 699 ? 17.890 1.567 -19.238 1.00 93.50 699 HIS A C 1
ATOM 5132 O O . HIS A 1 699 ? 18.895 2.196 -18.900 1.00 93.50 699 HIS A O 1
ATOM 5138 N N . LEU A 1 700 ? 17.354 1.688 -20.455 1.00 90.81 700 LEU A N 1
ATOM 5139 C CA . LEU A 1 700 ? 17.903 2.482 -21.564 1.00 90.81 700 LEU A CA 1
ATOM 5140 C C . LEU A 1 700 ? 19.318 2.116 -22.045 1.00 90.81 700 LEU A C 1
ATOM 5142 O O . LEU A 1 700 ? 19.893 2.862 -22.847 1.00 90.81 700 LEU A O 1
ATOM 5146 N N . ASN A 1 701 ? 19.898 1.001 -21.595 1.00 90.06 701 ASN A N 1
ATOM 5147 C CA . ASN A 1 701 ? 21.234 0.564 -21.993 1.00 90.06 701 ASN A CA 1
ATOM 5148 C C . ASN A 1 701 ? 21.187 -0.868 -22.536 1.00 90.06 701 ASN A C 1
ATOM 5150 O O . ASN A 1 701 ? 20.659 -1.781 -21.915 1.00 90.06 701 ASN A O 1
ATOM 5154 N N . ALA A 1 702 ? 21.802 -1.079 -23.696 1.00 91.88 702 ALA A N 1
ATOM 5155 C CA . ALA A 1 702 ? 22.022 -2.411 -24.250 1.00 91.88 702 ALA A CA 1
ATOM 5156 C C . ALA A 1 702 ? 23.371 -2.468 -24.978 1.00 91.88 702 ALA A C 1
ATOM 5158 O O . ALA A 1 702 ? 24.086 -1.462 -25.072 1.00 91.88 702 ALA A O 1
ATOM 5159 N N . PHE A 1 703 ? 23.745 -3.635 -25.508 1.00 91.38 703 PHE A N 1
ATOM 5160 C CA . PHE A 1 703 ? 25.060 -3.822 -26.125 1.00 91.38 703 PHE A CA 1
ATOM 5161 C C . PHE A 1 703 ? 24.990 -4.484 -27.497 1.00 91.38 703 PHE A C 1
ATOM 5163 O O . PHE A 1 703 ? 24.252 -5.435 -27.714 1.00 91.38 703 PHE A O 1
ATOM 5170 N N . ILE A 1 704 ? 25.849 -4.051 -28.417 1.00 89.88 704 ILE A N 1
ATOM 5171 C CA . ILE A 1 704 ? 26.158 -4.811 -29.633 1.00 89.88 704 ILE A CA 1
ATOM 5172 C C . ILE A 1 704 ? 27.450 -5.586 -29.401 1.00 89.88 704 ILE A C 1
ATOM 5174 O O . ILE A 1 704 ? 28.455 -5.019 -28.957 1.00 89.88 704 ILE A O 1
ATOM 5178 N N . GLU A 1 705 ? 27.449 -6.868 -29.751 1.00 84.06 705 GLU A N 1
ATOM 5179 C CA . GLU A 1 705 ? 28.653 -7.692 -29.741 1.00 84.06 705 GLU A CA 1
ATOM 5180 C C . GLU A 1 705 ? 29.351 -7.650 -31.104 1.00 84.06 705 GLU A C 1
ATOM 5182 O O . GLU A 1 705 ? 28.833 -8.132 -32.109 1.00 84.06 705 GLU A O 1
ATOM 5187 N N . ASN A 1 706 ? 30.558 -7.086 -31.133 1.00 75.31 706 ASN A N 1
ATOM 5188 C CA . ASN A 1 706 ? 31.483 -7.181 -32.261 1.00 75.31 706 ASN A CA 1
ATOM 5189 C C . ASN A 1 706 ? 32.704 -7.998 -31.813 1.00 75.31 706 ASN A C 1
ATOM 5191 O O . ASN A 1 706 ? 33.037 -7.949 -30.635 1.00 75.31 706 ASN A O 1
ATOM 5195 N N . GLU A 1 707 ? 33.378 -8.706 -32.726 1.00 67.75 707 GLU A N 1
ATOM 5196 C CA . GLU A 1 707 ? 34.339 -9.816 -32.534 1.00 67.75 707 GLU A CA 1
ATOM 5197 C C . GLU A 1 707 ? 35.335 -9.718 -31.351 1.00 67.75 707 GLU A C 1
ATOM 5199 O O . GLU A 1 707 ? 35.877 -10.745 -30.964 1.00 67.75 707 GLU A O 1
ATOM 5204 N N . ASN A 1 708 ? 35.586 -8.536 -30.762 1.00 67.56 708 ASN A N 1
ATOM 5205 C CA . ASN A 1 708 ? 36.353 -8.350 -29.517 1.00 67.56 708 ASN A CA 1
ATOM 5206 C C . ASN A 1 708 ? 35.884 -7.183 -28.598 1.00 67.56 708 ASN A C 1
ATOM 5208 O O . ASN A 1 708 ? 36.647 -6.756 -27.728 1.00 67.56 708 ASN A O 1
ATOM 5212 N N . ARG A 1 709 ? 34.693 -6.592 -28.788 1.00 81.25 709 ARG A N 1
ATOM 5213 C CA . ARG A 1 709 ? 34.218 -5.430 -28.002 1.00 81.25 709 ARG A CA 1
ATOM 5214 C C . ARG A 1 709 ? 32.688 -5.384 -27.901 1.00 81.25 709 ARG A C 1
ATOM 5216 O O . ARG A 1 709 ? 32.006 -5.528 -28.911 1.00 81.25 709 ARG A O 1
ATOM 5223 N N . ARG A 1 710 ? 32.175 -5.085 -26.700 1.00 86.62 710 ARG A N 1
ATOM 5224 C CA . ARG A 1 710 ? 30.782 -4.659 -26.479 1.00 86.62 710 ARG A CA 1
ATOM 5225 C C . ARG A 1 710 ? 30.657 -3.158 -26.740 1.00 86.62 710 ARG A C 1
ATOM 5227 O O . ARG A 1 710 ? 31.444 -2.372 -26.208 1.00 86.62 710 ARG A O 1
ATOM 5234 N N . ILE A 1 711 ? 29.717 -2.774 -27.597 1.00 86.06 711 ILE A N 1
ATOM 5235 C CA . ILE A 1 711 ? 29.435 -1.376 -27.943 1.00 86.06 711 ILE A CA 1
ATOM 5236 C C . ILE A 1 711 ? 28.122 -0.983 -27.257 1.00 86.06 711 ILE A C 1
ATOM 5238 O O . ILE A 1 711 ? 27.103 -1.581 -27.596 1.00 86.06 711 ILE A O 1
ATOM 5242 N N . PRO A 1 712 ? 28.123 -0.024 -26.316 1.00 87.06 712 PRO A N 1
ATOM 5243 C CA . PRO A 1 712 ? 26.900 0.404 -25.646 1.00 87.06 712 PRO A CA 1
ATOM 5244 C C . PRO A 1 712 ? 25.990 1.189 -26.599 1.00 87.06 712 PRO A C 1
ATOM 5246 O O . PRO A 1 712 ? 26.445 2.082 -27.326 1.00 87.06 712 PRO A O 1
ATOM 5249 N N . VAL A 1 713 ? 24.699 0.878 -26.569 1.00 86.44 713 VAL A N 1
ATOM 5250 C CA . VAL A 1 713 ? 23.636 1.535 -27.342 1.00 86.44 713 VAL A CA 1
ATOM 5251 C C . VAL A 1 713 ? 22.493 1.967 -26.424 1.00 86.44 713 VAL A C 1
ATOM 5253 O O . VAL A 1 713 ? 22.308 1.388 -25.353 1.00 86.44 713 VAL A O 1
ATOM 5256 N N . ARG A 1 714 ? 21.740 2.993 -26.836 1.00 81.06 714 ARG A N 1
ATOM 5257 C CA . ARG A 1 714 ? 20.515 3.436 -26.146 1.00 81.06 714 ARG A CA 1
ATOM 5258 C C . ARG A 1 714 ? 19.323 2.642 -26.676 1.00 81.06 714 ARG A C 1
ATOM 5260 O O . ARG A 1 714 ? 19.122 2.643 -27.891 1.00 81.06 714 ARG A O 1
ATOM 5267 N N . TYR A 1 715 ? 18.579 1.959 -25.807 1.00 82.25 715 TYR A N 1
ATOM 5268 C CA . TYR A 1 715 ? 17.535 1.006 -26.219 1.00 82.25 715 TYR A CA 1
ATOM 5269 C C . TYR A 1 715 ? 16.554 0.666 -25.071 1.00 82.25 715 TYR A C 1
ATOM 5271 O O . TYR A 1 715 ? 16.986 0.751 -23.932 1.00 82.25 715 TYR A O 1
ATOM 5279 N N . LEU A 1 716 ? 15.308 0.228 -25.337 1.00 78.75 716 LEU A N 1
ATOM 5280 C CA . LEU A 1 716 ? 14.240 -0.100 -24.348 1.00 78.75 716 LEU A CA 1
ATOM 5281 C C . LEU A 1 716 ? 13.522 1.103 -23.696 1.00 78.75 716 LEU A C 1
ATOM 5283 O O . LEU A 1 716 ? 13.364 1.163 -22.479 1.00 78.75 716 LEU A O 1
ATOM 5287 N N . ASP A 1 717 ? 13.064 2.054 -24.506 1.00 79.38 717 ASP A N 1
ATOM 5288 C CA . ASP A 1 717 ? 12.266 3.213 -24.062 1.00 79.38 717 ASP A CA 1
ATOM 5289 C C . ASP A 1 717 ? 10.748 2.931 -24.117 1.00 79.38 717 ASP A C 1
ATOM 5291 O O . ASP A 1 717 ? 9.943 3.617 -23.490 1.00 79.38 717 ASP A O 1
ATOM 5295 N N . LYS A 1 718 ? 10.316 1.910 -24.871 1.00 85.31 718 LYS A N 1
ATOM 5296 C CA . LYS A 1 718 ? 8.891 1.595 -25.083 1.00 85.31 718 LYS A CA 1
ATOM 5297 C C . LYS A 1 718 ? 8.595 0.111 -24.941 1.00 85.31 718 LYS A C 1
ATOM 5299 O O . LYS A 1 718 ? 9.461 -0.735 -25.139 1.00 85.31 718 LYS A O 1
ATOM 5304 N N . SER A 1 719 ? 7.333 -0.226 -24.676 1.00 86.75 719 SER A N 1
ATOM 5305 C CA . SER A 1 719 ? 6.875 -1.620 -24.607 1.00 86.75 719 SER A CA 1
ATOM 5306 C C . SER A 1 719 ? 7.134 -2.413 -25.892 1.00 86.75 719 SER A C 1
ATOM 5308 O O . SER A 1 719 ? 7.575 -3.556 -25.816 1.00 86.75 719 SER A O 1
ATOM 5310 N N . SER A 1 720 ? 6.942 -1.799 -27.064 1.00 90.25 720 SER A N 1
ATOM 5311 C CA . SER A 1 720 ? 7.232 -2.400 -28.376 1.00 90.25 720 SER A CA 1
ATOM 5312 C C . SER A 1 720 ? 8.688 -2.843 -28.536 1.00 90.25 720 SER A C 1
ATOM 5314 O O . SER A 1 720 ? 8.991 -3.740 -29.324 1.00 90.25 720 SER A O 1
ATOM 5316 N N . ASP A 1 721 ? 9.610 -2.267 -27.763 1.00 89.94 721 ASP A N 1
ATOM 5317 C CA . ASP A 1 721 ? 11.026 -2.624 -27.820 1.00 89.94 721 ASP A CA 1
ATOM 5318 C C . ASP A 1 721 ? 11.266 -4.054 -27.309 1.00 89.94 721 ASP A C 1
ATOM 5320 O O . ASP A 1 721 ? 12.305 -4.634 -27.614 1.00 89.94 721 ASP A O 1
ATOM 5324 N N . TRP A 1 722 ? 10.281 -4.686 -26.662 1.00 92.94 722 TRP A N 1
ATOM 5325 C CA . TRP A 1 722 ? 10.296 -6.102 -26.280 1.00 92.94 722 TRP A CA 1
ATOM 5326 C C . TRP A 1 722 ? 9.774 -7.072 -27.351 1.00 92.94 722 TRP A C 1
ATOM 5328 O O . TRP A 1 722 ? 10.013 -8.275 -27.244 1.00 92.94 722 TRP A O 1
ATOM 5338 N N . GLU A 1 723 ? 9.085 -6.592 -28.391 1.00 92.50 723 GLU A N 1
ATOM 5339 C CA . GLU A 1 723 ? 8.483 -7.454 -29.421 1.00 92.50 723 GLU A CA 1
ATOM 5340 C C . GLU A 1 723 ? 9.552 -8.288 -30.155 1.00 92.50 723 GLU A C 1
ATOM 5342 O O . GLU A 1 723 ? 10.478 -7.739 -30.746 1.00 92.50 723 GLU A O 1
ATOM 5347 N N . GLY A 1 724 ? 9.463 -9.618 -30.118 1.00 89.06 724 GLY A N 1
ATOM 5348 C CA . GLY A 1 724 ? 10.453 -10.491 -30.764 1.00 89.06 724 GLY A CA 1
ATOM 5349 C C . GLY A 1 724 ? 11.795 -10.617 -30.029 1.00 89.06 724 GLY A C 1
ATOM 5350 O O . GLY A 1 724 ? 12.776 -11.051 -30.634 1.00 89.06 724 GLY A O 1
ATOM 5351 N N . ALA A 1 725 ? 11.867 -10.245 -28.747 1.00 94.06 725 ALA A N 1
ATOM 5352 C CA . ALA A 1 725 ? 12.993 -10.613 -27.890 1.00 94.06 725 ALA A CA 1
ATOM 5353 C C . ALA A 1 725 ? 13.035 -12.136 -27.654 1.00 94.06 725 ALA A C 1
ATOM 5355 O O . ALA A 1 725 ? 11.995 -12.785 -27.544 1.00 94.06 725 ALA A O 1
ATOM 5356 N N . PHE A 1 726 ? 14.231 -12.713 -27.546 1.00 90.31 726 PHE A N 1
ATOM 5357 C CA . PHE A 1 726 ? 14.411 -14.162 -27.422 1.00 90.31 726 PHE A CA 1
ATOM 5358 C C . PHE A 1 726 ? 15.602 -14.554 -26.540 1.00 90.31 726 PHE A C 1
ATOM 5360 O O . PHE A 1 726 ? 16.618 -13.855 -26.477 1.00 90.31 726 PHE A O 1
ATOM 5367 N N . GLN A 1 727 ? 15.476 -15.706 -25.884 1.00 90.62 727 GLN A N 1
ATOM 5368 C CA . GLN A 1 727 ? 16.502 -16.377 -25.092 1.00 90.62 727 GLN A CA 1
ATOM 5369 C C . GLN A 1 727 ? 17.312 -17.344 -25.965 1.00 90.62 727 GLN A C 1
ATOM 5371 O O . GLN A 1 727 ? 16.785 -17.951 -26.901 1.00 90.62 727 GLN A O 1
ATOM 5376 N N . THR A 1 728 ? 18.604 -17.500 -25.680 1.00 87.06 728 THR A N 1
ATOM 5377 C CA . THR A 1 728 ? 19.484 -18.411 -26.426 1.00 87.06 728 THR A CA 1
ATOM 5378 C C . THR A 1 728 ? 20.693 -18.857 -25.600 1.00 87.06 728 THR A C 1
ATOM 5380 O O . THR A 1 728 ? 21.078 -18.209 -24.622 1.00 87.06 728 THR A O 1
ATOM 5383 N N . THR A 1 729 ? 21.316 -19.958 -26.022 1.00 85.81 729 THR A N 1
ATOM 5384 C CA . THR A 1 729 ? 22.548 -20.501 -25.436 1.00 85.81 729 THR A CA 1
ATOM 5385 C C . THR A 1 729 ? 23.796 -19.744 -25.905 1.00 85.81 729 THR A C 1
ATOM 5387 O O . THR A 1 729 ? 23.752 -18.932 -26.834 1.00 85.81 729 THR A O 1
ATOM 5390 N N . ALA A 1 730 ? 24.952 -20.022 -25.289 1.00 75.44 730 ALA A N 1
ATOM 5391 C CA . ALA A 1 730 ? 26.226 -19.375 -25.635 1.00 75.44 730 ALA A CA 1
ATOM 5392 C C . ALA A 1 730 ? 26.658 -19.582 -27.093 1.00 75.44 730 ALA A C 1
ATOM 5394 O O . ALA A 1 730 ? 27.253 -18.688 -27.702 1.00 75.44 730 ALA A O 1
ATOM 5395 N N . ASP A 1 731 ? 26.317 -20.738 -27.659 1.00 67.75 731 ASP A N 1
ATOM 5396 C CA . ASP A 1 731 ? 26.639 -21.089 -29.038 1.00 67.75 731 ASP A CA 1
ATOM 5397 C C . ASP A 1 731 ? 25.628 -20.520 -30.059 1.00 67.75 731 ASP A C 1
ATOM 5399 O O . ASP A 1 731 ? 25.885 -20.551 -31.264 1.00 67.75 731 ASP A O 1
ATOM 5403 N N . LYS A 1 732 ? 24.523 -19.916 -29.585 1.00 68.00 732 LYS A N 1
ATOM 5404 C CA . LYS A 1 732 ? 23.556 -19.115 -30.364 1.00 68.00 732 LYS A CA 1
ATOM 5405 C C . LYS A 1 732 ? 22.834 -19.879 -31.486 1.00 68.00 732 LYS A C 1
ATOM 5407 O O . LYS A 1 732 ? 22.492 -19.283 -32.508 1.00 68.00 732 LYS A O 1
ATOM 5412 N N . PHE A 1 733 ? 22.620 -21.188 -31.324 1.00 61.19 733 PHE A N 1
ATOM 5413 C CA . PHE A 1 733 ? 22.010 -22.046 -32.354 1.00 61.19 733 PHE A CA 1
ATOM 5414 C C . PHE A 1 733 ? 20.477 -22.138 -32.293 1.00 61.19 733 PHE A C 1
ATOM 5416 O O . PHE A 1 733 ? 19.863 -22.447 -33.315 1.00 61.19 733 PHE A O 1
ATOM 5423 N N . ILE A 1 734 ? 19.863 -21.870 -31.135 1.00 71.25 734 ILE A N 1
ATOM 5424 C CA . ILE A 1 734 ? 18.419 -22.036 -30.892 1.00 71.25 734 ILE A CA 1
ATOM 5425 C C . ILE A 1 734 ? 17.879 -20.781 -30.201 1.00 71.25 734 ILE A C 1
ATOM 5427 O O . ILE A 1 734 ? 18.510 -20.267 -29.277 1.00 71.25 734 ILE A O 1
ATOM 5431 N N . GLU A 1 735 ? 16.739 -20.275 -30.667 1.00 82.31 735 GLU A N 1
ATOM 5432 C CA . GLU A 1 735 ? 16.092 -19.060 -30.164 1.00 82.31 735 GLU A CA 1
ATOM 5433 C C . GLU A 1 735 ? 14.728 -19.432 -29.566 1.00 82.31 735 GLU A C 1
ATOM 5435 O O . GLU A 1 735 ? 13.889 -20.023 -30.250 1.00 82.31 735 GLU A O 1
ATOM 5440 N N . PHE A 1 736 ? 14.514 -19.093 -28.295 1.00 80.50 736 PHE A N 1
ATOM 5441 C CA . PHE A 1 736 ? 13.247 -19.275 -27.587 1.00 80.50 736 PHE A CA 1
ATOM 5442 C C . PHE A 1 736 ? 12.602 -17.916 -27.361 1.00 80.50 736 PHE A C 1
ATOM 5444 O O . PHE A 1 736 ? 13.254 -17.009 -26.854 1.00 80.50 736 PHE A O 1
ATOM 5451 N N . ASP A 1 737 ? 11.335 -17.759 -27.735 1.00 82.56 737 ASP A N 1
ATOM 5452 C CA . ASP A 1 737 ? 10.619 -16.500 -27.524 1.00 82.56 737 ASP A CA 1
ATOM 5453 C C . ASP A 1 737 ? 10.616 -16.139 -26.035 1.00 82.56 737 ASP A C 1
ATOM 5455 O O . ASP A 1 737 ? 10.160 -16.921 -25.196 1.00 82.56 737 ASP A O 1
ATOM 5459 N N . ALA A 1 738 ? 11.118 -14.946 -25.715 1.00 85.44 738 ALA A N 1
ATOM 5460 C CA . ALA A 1 738 ? 11.137 -14.471 -24.348 1.00 85.44 738 ALA A CA 1
ATOM 5461 C C . ALA A 1 738 ? 9.723 -14.150 -23.858 1.00 85.44 738 ALA A C 1
ATOM 5463 O O . ALA A 1 738 ? 9.534 -14.075 -22.657 1.00 85.44 738 ALA A O 1
ATOM 5464 N N . LYS A 1 739 ? 8.717 -13.929 -24.715 1.00 87.44 739 LYS A N 1
ATOM 5465 C CA . LYS A 1 739 ? 7.320 -13.646 -24.315 1.00 87.44 739 LYS A CA 1
ATOM 5466 C C . LYS A 1 739 ? 7.169 -12.509 -23.293 1.00 87.44 739 LYS A C 1
ATOM 5468 O O . LYS A 1 739 ? 6.252 -12.516 -22.478 1.00 87.44 739 LYS A O 1
ATOM 5473 N N . VAL A 1 740 ? 8.094 -11.543 -23.296 1.00 94.31 740 VAL A N 1
ATOM 5474 C CA . VAL A 1 740 ? 7.973 -10.339 -22.455 1.00 94.31 740 VAL A CA 1
ATOM 5475 C C . VAL A 1 740 ? 6.861 -9.449 -22.994 1.00 94.31 740 VAL A C 1
ATOM 5477 O O . VAL A 1 740 ? 6.004 -8.994 -22.245 1.00 94.31 740 VAL A O 1
ATOM 5480 N N . TYR A 1 741 ? 6.859 -9.222 -24.306 1.00 94.69 741 TYR A N 1
ATOM 5481 C CA . TYR A 1 741 ? 5.802 -8.493 -24.987 1.00 94.69 741 TYR A CA 1
ATOM 5482 C C . TYR A 1 741 ? 4.602 -9.411 -25.229 1.00 94.69 741 TYR A C 1
ATOM 5484 O O . TYR A 1 741 ? 4.707 -10.377 -25.984 1.00 94.69 741 TYR A O 1
ATOM 5492 N N . VAL A 1 742 ? 3.468 -9.103 -24.598 1.00 92.75 742 VAL A N 1
ATOM 5493 C CA . VAL A 1 742 ? 2.202 -9.822 -24.816 1.00 92.75 742 VAL A CA 1
ATOM 5494 C C . VAL A 1 742 ? 1.324 -9.048 -25.798 1.00 92.75 742 VAL A C 1
ATOM 5496 O O . VAL A 1 742 ? 0.749 -9.631 -26.716 1.00 92.75 742 VAL A O 1
ATOM 5499 N N . SER A 1 743 ? 1.221 -7.730 -25.612 1.00 93.88 743 SER A N 1
ATOM 5500 C CA . SER A 1 743 ? 0.514 -6.806 -26.506 1.00 93.88 743 SER A CA 1
ATOM 5501 C C . SER A 1 743 ? 0.983 -5.363 -26.290 1.00 93.88 743 SER A C 1
ATOM 5503 O O . SER A 1 743 ? 1.772 -5.076 -25.390 1.00 93.88 743 SER A O 1
ATOM 5505 N N . ASP A 1 744 ? 0.441 -4.424 -27.066 1.00 94.31 744 ASP A N 1
ATOM 5506 C CA . ASP A 1 744 ? 0.605 -2.982 -26.840 1.00 94.31 744 ASP A CA 1
ATOM 5507 C C . ASP A 1 744 ? 0.055 -2.511 -25.479 1.00 94.31 744 ASP A C 1
ATOM 5509 O O . ASP A 1 744 ? 0.434 -1.436 -25.007 1.00 94.31 744 ASP A O 1
ATOM 5513 N N . CYS A 1 745 ? -0.795 -3.322 -24.839 1.00 96.06 745 CYS A N 1
ATOM 5514 C CA . CYS A 1 745 ? -1.403 -3.081 -23.534 1.00 96.06 745 CYS A CA 1
ATOM 5515 C C . CYS A 1 745 ? -0.758 -3.875 -22.387 1.00 96.06 745 CYS A C 1
ATOM 5517 O O . CYS A 1 745 ? -1.062 -3.571 -21.233 1.00 96.06 745 CYS A O 1
ATOM 5519 N N . GLN A 1 746 ? 0.122 -4.853 -22.658 1.00 96.12 746 GLN A N 1
ATOM 5520 C CA . GLN A 1 746 ? 0.661 -5.743 -21.623 1.00 96.12 746 GLN A CA 1
ATOM 5521 C C . GLN A 1 746 ? 2.111 -6.207 -21.846 1.00 96.12 746 GLN A C 1
ATOM 5523 O O . GLN A 1 746 ? 2.462 -6.728 -22.909 1.00 96.12 746 GLN A O 1
ATOM 5528 N N . LEU A 1 747 ? 2.905 -6.136 -20.773 1.00 96.81 747 LEU A N 1
ATOM 5529 C CA . LEU A 1 747 ? 4.205 -6.794 -20.621 1.00 96.81 747 LEU A CA 1
ATOM 5530 C C . LEU A 1 747 ? 4.176 -7.805 -19.464 1.00 96.81 747 LEU A C 1
ATOM 5532 O O . LEU A 1 747 ? 3.605 -7.506 -18.417 1.00 96.81 747 LEU A O 1
ATOM 5536 N N . ASN A 1 748 ? 4.862 -8.938 -19.633 1.00 95.81 748 ASN A N 1
ATOM 5537 C CA . ASN A 1 748 ? 5.093 -9.941 -18.589 1.00 95.81 748 ASN A CA 1
ATOM 5538 C C . ASN A 1 748 ? 6.598 -10.106 -18.337 1.00 95.81 748 ASN A C 1
ATOM 5540 O O . ASN A 1 748 ? 7.320 -10.777 -19.087 1.00 95.81 748 ASN A O 1
ATOM 5544 N N . LEU A 1 749 ? 7.081 -9.487 -17.265 1.00 96.56 749 LEU A N 1
ATOM 5545 C CA . LEU A 1 749 ? 8.473 -9.578 -16.832 1.00 96.56 749 LEU A CA 1
ATOM 5546 C C . LEU A 1 749 ? 8.743 -10.876 -16.041 1.00 96.56 749 LEU A C 1
ATOM 5548 O O . LEU A 1 749 ? 9.883 -11.335 -16.049 1.00 96.56 749 LEU A O 1
ATOM 5552 N N . MET A 1 750 ? 7.714 -11.548 -15.496 1.00 92.88 750 MET A N 1
ATOM 5553 C CA . MET A 1 750 ? 7.787 -12.940 -15.005 1.00 92.88 750 MET A CA 1
ATOM 5554 C C . MET A 1 750 ? 6.808 -13.871 -15.743 1.00 92.88 750 MET A C 1
ATOM 5556 O O . MET A 1 750 ? 6.924 -14.044 -16.958 1.00 92.88 750 MET A O 1
ATOM 5560 N N . THR A 1 751 ? 5.895 -14.516 -15.012 1.00 82.81 751 THR A N 1
ATOM 5561 C CA . THR A 1 751 ? 5.012 -15.588 -15.498 1.00 82.81 751 THR A CA 1
ATOM 5562 C C . THR A 1 751 ? 3.644 -15.081 -15.958 1.00 82.81 751 THR A C 1
ATOM 5564 O O . THR A 1 751 ? 2.973 -15.772 -16.722 1.00 82.81 751 THR A O 1
ATOM 5567 N N . GLY A 1 752 ? 3.247 -13.870 -15.566 1.00 84.56 752 GLY A N 1
ATOM 5568 C CA . GLY A 1 752 ? 1.897 -13.346 -15.754 1.00 84.56 752 GLY A CA 1
ATOM 5569 C C . GLY A 1 752 ? 0.882 -13.963 -14.794 1.00 84.56 752 GLY A C 1
ATOM 5570 O O . GLY A 1 752 ? -0.252 -14.223 -15.200 1.00 84.56 752 GLY A O 1
ATOM 5571 N N . ALA A 1 753 ? 1.305 -14.270 -13.569 1.00 81.00 753 ALA A N 1
ATOM 5572 C CA . ALA A 1 753 ? 0.451 -14.807 -12.526 1.00 81.00 753 ALA A CA 1
ATOM 5573 C C . ALA A 1 753 ? -0.613 -13.778 -12.125 1.00 81.00 753 ALA A C 1
ATOM 5575 O O . ALA A 1 753 ? -0.400 -12.571 -12.135 1.00 81.00 753 ALA A O 1
ATOM 5576 N N . VAL A 1 754 ? -1.796 -14.266 -11.762 1.00 82.88 754 VAL A N 1
ATOM 5577 C CA . VAL A 1 754 ? -2.900 -13.402 -11.339 1.00 82.88 754 VAL A CA 1
ATOM 5578 C C . VAL A 1 754 ? -2.640 -12.893 -9.920 1.00 82.88 754 VAL A C 1
ATOM 5580 O O . VAL A 1 754 ? -2.390 -13.684 -9.008 1.00 82.88 754 VAL A O 1
ATOM 5583 N N . SER A 1 755 ? -2.762 -11.581 -9.705 1.00 86.06 755 SER A N 1
ATOM 5584 C CA . SER A 1 755 ? -2.727 -10.986 -8.366 1.00 86.06 755 SER A CA 1
ATOM 5585 C C . SER A 1 755 ? -4.110 -10.512 -7.903 1.00 86.06 755 SER A C 1
ATOM 5587 O O . SER A 1 755 ? -4.701 -9.594 -8.466 1.00 86.06 755 SER A O 1
ATOM 5589 N N . ASP A 1 756 ? -4.634 -11.098 -6.826 1.00 81.25 756 ASP A N 1
ATOM 5590 C CA . ASP A 1 756 ? -5.931 -10.699 -6.251 1.00 81.25 756 ASP A CA 1
ATOM 5591 C C . ASP A 1 756 ? -5.796 -9.897 -4.948 1.00 81.25 756 ASP A C 1
ATOM 5593 O O . ASP A 1 756 ? -4.723 -9.822 -4.342 1.00 81.25 756 ASP A O 1
ATOM 5597 N N . GLU A 1 757 ? -6.887 -9.278 -4.481 1.00 82.69 757 GLU A N 1
ATOM 5598 C CA . GLU A 1 757 ? -6.896 -8.650 -3.154 1.00 82.69 757 GLU A CA 1
ATOM 5599 C C . GLU A 1 757 ? -6.642 -9.702 -2.060 1.00 82.69 757 GLU A C 1
ATOM 5601 O O . GLU A 1 757 ? -7.042 -10.859 -2.158 1.00 82.69 757 GLU A O 1
ATOM 5606 N N . ASN A 1 758 ? -5.968 -9.294 -0.987 1.00 84.75 758 ASN A N 1
ATOM 5607 C CA . ASN A 1 758 ? -5.757 -10.163 0.161 1.00 84.75 758 ASN A CA 1
ATOM 5608 C C . ASN A 1 758 ? -7.056 -10.290 0.962 1.00 84.75 758 ASN A C 1
ATOM 5610 O O . ASN A 1 758 ? -7.553 -9.310 1.527 1.00 84.75 758 ASN A O 1
ATOM 5614 N N . ILE A 1 759 ? -7.589 -11.506 1.017 1.00 80.88 759 ILE A N 1
ATOM 5615 C CA . ILE A 1 759 ? -8.787 -11.845 1.779 1.00 80.88 759 ILE A CA 1
ATOM 5616 C C . ILE A 1 759 ? -8.356 -12.643 3.006 1.00 80.88 759 ILE A C 1
ATOM 5618 O O . ILE A 1 759 ? -7.689 -13.668 2.891 1.00 80.88 759 ILE A O 1
ATOM 5622 N N . PHE A 1 760 ? -8.761 -12.175 4.184 1.00 85.50 760 PHE A N 1
ATOM 5623 C CA . PHE A 1 760 ? -8.512 -12.862 5.445 1.00 85.50 760 PHE A CA 1
ATOM 5624 C C . PHE A 1 760 ? -9.818 -13.165 6.158 1.00 85.50 760 PHE A C 1
ATOM 5626 O O . PHE A 1 760 ? -10.774 -12.389 6.098 1.00 85.50 760 PHE A O 1
ATOM 5633 N N . ASP A 1 761 ? -9.812 -14.260 6.909 1.00 87.50 761 ASP A N 1
ATOM 5634 C CA . ASP A 1 761 ? -10.853 -14.524 7.887 1.00 87.50 761 ASP A CA 1
ATOM 5635 C C . ASP A 1 761 ? -10.936 -13.372 8.910 1.00 87.50 761 ASP A C 1
ATOM 5637 O O . ASP A 1 761 ? -9.901 -12.959 9.462 1.00 87.50 761 ASP A O 1
ATOM 5641 N N . PRO A 1 762 ? -12.144 -12.874 9.228 1.00 88.62 762 PRO A N 1
ATOM 5642 C CA . PRO A 1 762 ? -12.342 -11.925 10.308 1.00 88.62 762 PRO A CA 1
ATOM 5643 C C . PRO A 1 762 ? -11.925 -12.517 11.661 1.00 88.62 762 PRO A C 1
ATOM 5645 O O . PRO A 1 762 ? -12.075 -13.708 11.941 1.00 88.62 762 PRO A O 1
ATOM 5648 N N . ILE A 1 763 ? -11.410 -11.658 12.539 1.00 87.69 763 ILE A N 1
ATOM 5649 C CA . ILE A 1 763 ? -10.856 -12.065 13.834 1.00 87.69 763 ILE A CA 1
ATOM 5650 C C . ILE A 1 763 ? -11.940 -12.022 14.920 1.00 87.69 763 ILE A C 1
ATOM 5652 O O . ILE A 1 763 ? -12.638 -11.021 15.091 1.00 87.69 763 ILE A O 1
ATOM 5656 N N . LYS A 1 764 ? -12.029 -13.092 15.721 1.00 87.12 764 LYS A N 1
ATOM 5657 C CA . LYS A 1 764 ? -12.845 -13.136 16.945 1.00 87.12 764 LYS A CA 1
ATOM 5658 C C . LYS A 1 764 ? -12.388 -12.062 17.938 1.00 87.12 764 LYS A C 1
ATOM 5660 O O . LYS A 1 764 ? -11.239 -12.066 18.381 1.00 87.12 764 LYS A O 1
ATOM 5665 N N . GLU A 1 765 ? -13.291 -11.159 18.311 1.00 79.69 765 GLU A N 1
ATOM 5666 C CA . GLU A 1 765 ? -13.043 -10.130 19.320 1.00 79.69 765 GLU A CA 1
ATOM 5667 C C . GLU A 1 765 ? -12.863 -10.761 20.700 1.00 79.69 765 GLU A C 1
ATOM 5669 O O . GLU A 1 765 ? -13.585 -11.690 21.069 1.00 79.69 765 GLU A O 1
ATOM 5674 N N . GLU A 1 766 ? -11.944 -10.235 21.511 1.00 72.81 766 GLU A N 1
ATOM 5675 C CA . GLU A 1 766 ? -11.863 -10.656 22.909 1.00 72.81 766 GLU A CA 1
ATOM 5676 C C . GLU A 1 766 ? -13.140 -10.285 23.687 1.00 72.81 766 GLU A C 1
ATOM 5678 O O . GLU A 1 766 ? -13.816 -9.296 23.395 1.00 72.81 766 GLU A O 1
ATOM 5683 N N . GLY A 1 767 ? -13.467 -11.101 24.695 1.00 63.91 767 GLY A N 1
ATOM 5684 C CA . GLY A 1 767 ? -14.654 -10.935 25.532 1.00 63.91 767 GLY A CA 1
ATOM 5685 C C . GLY A 1 767 ? -14.800 -9.516 26.095 1.00 63.91 767 GLY A C 1
ATOM 5686 O O . GLY A 1 767 ? -13.855 -8.947 26.654 1.00 63.91 767 GLY A O 1
ATOM 5687 N N . ALA A 1 768 ? -15.990 -8.926 25.943 1.00 62.53 768 ALA A N 1
ATOM 5688 C CA . ALA A 1 768 ? -16.265 -7.594 26.468 1.00 62.53 768 ALA A CA 1
ATOM 5689 C C . ALA A 1 768 ? -16.310 -7.626 28.002 1.00 62.53 768 ALA A C 1
ATOM 5691 O O . ALA A 1 768 ? -17.031 -8.420 28.617 1.00 62.53 768 ALA A O 1
ATOM 5692 N N . MET A 1 769 ? -15.560 -6.724 28.643 1.00 61.53 769 MET A N 1
ATOM 5693 C CA . MET A 1 769 ? -15.560 -6.663 30.097 1.00 61.53 769 MET A CA 1
ATOM 5694 C C . MET A 1 769 ? -16.913 -6.179 30.626 1.00 61.53 769 MET A C 1
ATOM 5696 O O . MET A 1 769 ? -17.438 -5.150 30.206 1.00 61.53 769 MET A O 1
ATOM 5700 N N . GLN A 1 770 ? -17.427 -6.904 31.614 1.00 74.75 770 GLN A N 1
ATOM 5701 C CA . GLN A 1 770 ? -18.609 -6.520 32.372 1.00 74.75 770 GLN A CA 1
ATOM 5702 C C . GLN A 1 770 ? -18.259 -5.369 33.321 1.00 74.75 770 GLN A C 1
ATOM 5704 O O . GLN A 1 770 ? -17.327 -5.487 34.121 1.00 74.75 770 GLN A O 1
ATOM 5709 N N . ASP A 1 771 ? -18.986 -4.256 33.242 1.00 65.31 771 ASP A N 1
ATOM 5710 C CA . ASP A 1 771 ? -18.822 -3.158 34.193 1.00 65.31 771 ASP A CA 1
ATOM 5711 C C . ASP A 1 771 ? -19.360 -3.609 35.565 1.00 65.31 771 ASP A C 1
ATOM 5713 O O . ASP A 1 771 ? -20.543 -3.908 35.694 1.00 65.31 771 ASP A O 1
ATOM 5717 N N . PRO A 1 772 ? -18.538 -3.659 36.628 1.00 59.97 772 PRO A N 1
ATOM 5718 C CA . PRO A 1 772 ? -19.015 -4.050 37.955 1.00 59.97 772 PRO A CA 1
ATOM 5719 C C . PRO A 1 772 ? -20.103 -3.112 38.513 1.00 59.97 772 PRO A C 1
ATOM 5721 O O . PRO A 1 772 ? -20.743 -3.449 39.509 1.00 59.97 772 PRO A O 1
ATOM 5724 N N . CYS A 1 773 ? -20.318 -1.944 37.899 1.00 64.12 773 CYS A N 1
ATOM 5725 C CA . CYS A 1 773 ? -21.367 -0.992 38.245 1.00 64.12 773 CYS A CA 1
ATOM 5726 C C . CYS A 1 773 ? -22.693 -1.212 37.492 1.00 64.12 773 CYS A C 1
ATOM 5728 O O . CYS A 1 773 ? -23.665 -0.538 37.836 1.00 64.12 773 CYS A O 1
ATOM 5730 N N . THR A 1 774 ? -22.795 -2.133 36.518 1.00 62.91 774 THR A N 1
ATOM 5731 C CA . THR A 1 774 ? -24.044 -2.352 35.745 1.00 62.91 774 THR A CA 1
ATOM 5732 C C . THR A 1 774 ? -25.157 -3.065 36.519 1.00 62.91 774 THR A C 1
ATOM 5734 O O . THR A 1 774 ? -26.244 -3.272 35.977 1.00 62.91 774 THR A O 1
ATOM 5737 N N . GLY A 1 775 ? -24.947 -3.374 37.802 1.00 71.06 775 GLY A N 1
ATOM 5738 C CA . GLY A 1 775 ? -25.975 -3.927 38.684 1.00 71.06 775 GLY A CA 1
ATOM 5739 C C . GLY A 1 775 ? -26.314 -5.380 38.344 1.00 71.06 775 GLY A C 1
ATOM 5740 O O . GLY A 1 775 ? -25.416 -6.205 38.209 1.00 71.06 775 GLY A O 1
ATOM 5741 N N . ASP A 1 776 ? -27.606 -5.688 38.209 1.00 82.56 776 ASP A N 1
ATOM 5742 C CA . ASP A 1 776 ? -28.120 -7.050 37.986 1.00 82.56 776 ASP A CA 1
ATOM 5743 C C . ASP A 1 776 ? -28.093 -7.490 36.508 1.00 82.56 776 ASP A C 1
ATOM 5745 O O . ASP A 1 776 ? -28.696 -8.505 36.159 1.00 82.56 776 ASP A O 1
ATOM 5749 N N . ASN A 1 777 ? -27.410 -6.745 35.630 1.00 86.31 777 ASN A N 1
ATOM 5750 C CA . ASN A 1 777 ? -27.318 -7.034 34.198 1.00 86.31 777 ASN A CA 1
ATOM 5751 C C . ASN A 1 777 ? -25.885 -7.354 33.756 1.00 86.31 777 ASN A C 1
ATOM 5753 O O . ASN A 1 777 ? -24.917 -6.779 34.258 1.00 86.31 777 ASN A O 1
ATOM 5757 N N . ILE A 1 778 ? -25.784 -8.210 32.741 1.00 86.50 778 ILE A N 1
ATOM 5758 C CA . ILE A 1 778 ? -24.578 -8.472 31.956 1.00 86.50 778 ILE A CA 1
ATOM 5759 C C . ILE A 1 778 ? -24.742 -7.958 30.529 1.00 86.50 778 ILE A C 1
ATOM 5761 O O . ILE A 1 778 ? -25.807 -8.081 29.933 1.00 86.50 778 ILE A O 1
ATOM 5765 N N . ASN A 1 779 ? -23.679 -7.404 29.968 1.00 87.19 779 ASN A N 1
ATOM 5766 C CA . ASN A 1 779 ? -23.583 -7.056 28.561 1.00 87.19 779 ASN A CA 1
ATOM 5767 C C . ASN A 1 779 ? -23.150 -8.290 27.774 1.00 87.19 779 ASN A C 1
ATOM 5769 O O . ASN A 1 779 ? -22.036 -8.779 27.957 1.00 87.19 779 ASN A O 1
ATOM 5773 N N . LEU A 1 780 ? -24.027 -8.786 26.907 1.00 89.12 780 LEU A N 1
ATOM 5774 C CA . LEU A 1 780 ? -23.707 -9.875 25.991 1.00 89.12 780 LEU A CA 1
ATOM 5775 C C . LEU A 1 780 ? -23.397 -9.299 24.620 1.00 89.12 780 LEU A C 1
ATOM 5777 O O . LEU A 1 780 ? -24.187 -8.514 24.088 1.00 89.12 780 LEU A O 1
ATOM 5781 N N . THR A 1 781 ? -22.272 -9.717 24.056 1.00 89.81 781 THR A N 1
ATOM 5782 C CA . THR A 1 781 ? -21.873 -9.384 22.691 1.00 89.81 781 THR A CA 1
ATOM 5783 C C . THR A 1 781 ? -22.196 -10.553 21.775 1.00 89.81 781 THR A C 1
ATOM 5785 O O . THR A 1 781 ? -21.914 -11.705 22.097 1.00 89.81 781 THR A O 1
ATOM 5788 N N . ILE A 1 782 ? -22.789 -10.260 20.626 1.00 92.75 782 ILE A N 1
ATOM 5789 C CA . ILE A 1 782 ? -22.942 -11.205 19.523 1.00 92.75 782 ILE A CA 1
ATOM 5790 C C . ILE A 1 782 ? -22.063 -10.680 18.396 1.00 92.75 782 ILE A C 1
ATOM 5792 O O . ILE A 1 782 ? -22.315 -9.584 17.895 1.00 92.75 782 ILE A O 1
ATOM 5796 N N . GLN A 1 783 ? -21.044 -11.453 18.030 1.00 92.69 783 GLN A N 1
ATOM 5797 C CA . GLN A 1 783 ? -20.185 -11.183 16.886 1.00 92.69 783 GLN A CA 1
ATOM 5798 C C . GLN A 1 783 ? -20.519 -12.173 15.768 1.00 92.69 783 GLN A C 1
ATOM 5800 O O . GLN A 1 783 ? -20.393 -13.391 15.920 1.00 92.69 783 GLN A O 1
ATOM 5805 N N . LYS A 1 784 ? -20.958 -11.638 14.637 1.00 93.75 784 LYS A N 1
ATOM 5806 C CA . LYS A 1 784 ? -21.199 -12.357 13.393 1.00 93.75 784 LYS A CA 1
ATOM 5807 C C . LYS A 1 784 ? -19.945 -12.293 12.532 1.00 93.75 784 LYS A C 1
ATOM 5809 O O . LYS A 1 784 ? -19.490 -11.199 12.221 1.00 93.75 784 LYS A O 1
ATOM 5814 N N . LEU A 1 785 ? -19.432 -13.450 12.132 1.00 93.88 785 LEU A N 1
ATOM 5815 C CA . LEU A 1 785 ? -18.240 -13.578 11.295 1.00 93.88 785 LEU A CA 1
ATOM 5816 C C . LEU A 1 785 ? -18.636 -14.184 9.947 1.00 93.88 785 LEU A C 1
ATOM 5818 O O . LEU A 1 785 ? -19.378 -15.167 9.909 1.00 93.88 785 LEU A O 1
ATOM 5822 N N . TRP A 1 786 ? -18.164 -13.594 8.854 1.00 93.88 786 TRP A N 1
ATOM 5823 C CA . TRP A 1 786 ? -18.433 -14.041 7.488 1.00 93.88 786 TRP A CA 1
ATOM 5824 C C . TRP A 1 786 ? -17.153 -14.544 6.824 1.00 93.88 786 TRP A C 1
ATOM 5826 O O . TRP A 1 786 ? -16.167 -13.817 6.738 1.00 93.88 786 TRP A O 1
ATOM 5836 N N . ILE A 1 787 ? -17.190 -15.784 6.349 1.00 93.12 787 ILE A N 1
ATOM 5837 C CA . ILE A 1 787 ? -16.103 -16.464 5.645 1.00 93.12 787 ILE A CA 1
ATOM 5838 C C . ILE A 1 787 ? -16.627 -16.809 4.251 1.00 93.12 787 ILE A C 1
ATOM 5840 O O . ILE A 1 787 ? -17.161 -17.892 4.016 1.00 93.12 787 ILE A O 1
ATOM 5844 N N . ASP A 1 788 ? -16.614 -15.818 3.365 1.00 90.56 788 ASP A N 1
ATOM 5845 C CA . ASP A 1 788 ? -17.334 -15.844 2.084 1.00 90.56 788 ASP A CA 1
ATOM 5846 C C . ASP A 1 788 ? -16.671 -14.971 1.008 1.00 90.56 788 ASP A C 1
ATOM 5848 O O . ASP A 1 788 ? -17.356 -14.356 0.190 1.00 90.56 788 ASP A O 1
ATOM 5852 N N . ASN A 1 789 ? -15.341 -14.873 1.048 1.00 85.88 789 ASN A N 1
ATOM 5853 C CA . ASN A 1 789 ? -14.542 -14.096 0.099 1.00 85.88 789 ASN A CA 1
ATOM 5854 C C . ASN A 1 789 ? -15.017 -12.641 -0.037 1.00 85.88 789 ASN A C 1
ATOM 5856 O O . ASN A 1 789 ? -15.260 -12.151 -1.133 1.00 85.88 789 ASN A O 1
ATOM 5860 N N . ASN A 1 790 ? -15.195 -11.937 1.087 1.00 86.19 790 ASN A N 1
ATOM 5861 C CA . ASN A 1 790 ? -15.715 -10.561 1.097 1.00 86.19 790 ASN A CA 1
ATOM 5862 C C . ASN A 1 790 ? -17.075 -10.409 0.384 1.00 86.19 790 ASN A C 1
ATOM 5864 O O . ASN A 1 790 ? -17.359 -9.351 -0.180 1.00 86.19 790 ASN A O 1
ATOM 5868 N N . ASN A 1 791 ? -17.939 -11.430 0.445 1.00 88.75 791 ASN A N 1
ATOM 5869 C CA . ASN A 1 791 ? -19.237 -11.451 -0.237 1.00 88.75 791 ASN A CA 1
ATOM 5870 C C . ASN A 1 791 ? -19.124 -11.282 -1.766 1.00 88.75 791 ASN A C 1
ATOM 5872 O O . ASN A 1 791 ? -19.945 -10.602 -2.388 1.00 88.75 791 ASN A O 1
ATOM 5876 N N . GLU A 1 792 ? -18.108 -11.894 -2.373 1.00 83.31 792 GLU A N 1
ATOM 5877 C CA . GLU A 1 792 ? -17.859 -11.854 -3.819 1.00 83.31 792 GLU A CA 1
ATOM 5878 C C . GLU A 1 792 ? -19.085 -12.288 -4.644 1.00 83.31 792 GLU A C 1
ATOM 5880 O O . GLU A 1 792 ? -19.453 -11.632 -5.619 1.00 83.31 792 GLU A O 1
ATOM 5885 N N . ASP A 1 793 ? -19.797 -13.332 -4.206 1.00 85.44 793 ASP A N 1
ATOM 5886 C CA . ASP A 1 793 ? -20.987 -13.852 -4.892 1.00 85.44 793 ASP A CA 1
ATOM 5887 C C . ASP A 1 793 ? -22.286 -13.077 -4.585 1.00 85.44 793 ASP A C 1
ATOM 5889 O O . ASP A 1 793 ? -23.359 -13.416 -5.097 1.00 85.44 793 ASP A O 1
ATOM 5893 N N . SER A 1 794 ? -22.200 -12.020 -3.768 1.00 89.44 794 SER A N 1
ATOM 5894 C CA . SER A 1 794 ? -23.318 -11.164 -3.352 1.00 89.44 794 SER A CA 1
ATOM 5895 C C . SER A 1 794 ? -24.486 -11.907 -2.682 1.00 89.44 794 SER A C 1
ATOM 5897 O O . SER A 1 794 ? -25.621 -11.417 -2.709 1.00 89.44 794 SER A O 1
ATOM 5899 N N . ARG A 1 795 ? -24.251 -13.080 -2.074 1.00 88.44 795 ARG A N 1
ATOM 5900 C CA . ARG A 1 795 ? -25.296 -13.859 -1.381 1.00 88.44 795 ARG A CA 1
ATOM 5901 C C . ARG A 1 795 ? -25.448 -13.538 0.101 1.00 88.44 795 ARG A C 1
ATOM 5903 O O . ARG A 1 795 ? -26.438 -13.963 0.704 1.00 88.44 795 ARG A O 1
ATOM 5910 N N . ARG A 1 796 ? -24.535 -12.767 0.697 1.00 91.69 796 ARG A N 1
ATOM 5911 C CA . ARG A 1 796 ? -24.633 -12.358 2.102 1.00 91.69 796 ARG A CA 1
ATOM 5912 C C . ARG A 1 796 ? -25.914 -11.539 2.336 1.00 91.69 796 ARG A C 1
ATOM 5914 O O . ARG A 1 796 ? -26.116 -10.506 1.692 1.00 91.69 796 ARG A O 1
ATOM 5921 N N . PRO A 1 797 ? -26.783 -11.935 3.281 1.00 91.31 797 PRO A N 1
ATOM 5922 C CA . PRO A 1 797 ? -27.968 -11.157 3.625 1.00 91.31 797 PRO A CA 1
ATOM 5923 C C . PRO A 1 797 ? -27.580 -9.841 4.306 1.00 91.31 797 PRO A C 1
ATOM 5925 O O . PRO A 1 797 ? -26.738 -9.827 5.194 1.00 91.31 797 PRO A O 1
ATOM 5928 N N . SER A 1 798 ? -28.248 -8.734 3.971 1.00 88.50 798 SER A N 1
ATOM 5929 C CA . SER A 1 798 ? -27.989 -7.415 4.581 1.00 88.50 798 SER A CA 1
ATOM 5930 C C . SER A 1 798 ? -28.521 -7.271 6.016 1.00 88.50 798 SER A C 1
ATOM 5932 O O . SER A 1 798 ? -28.242 -6.288 6.706 1.00 88.50 798 SER A O 1
ATOM 5934 N N . THR A 1 799 ? -29.364 -8.202 6.465 1.00 90.94 799 THR A N 1
ATOM 5935 C CA . THR A 1 799 ? -30.011 -8.184 7.781 1.00 90.94 799 THR A CA 1
ATOM 5936 C C . THR A 1 799 ? -30.259 -9.604 8.259 1.00 90.94 799 THR A C 1
ATOM 5938 O O . THR A 1 799 ? -30.719 -10.452 7.496 1.00 90.94 799 THR A O 1
ATOM 5941 N N . LEU A 1 800 ? -29.995 -9.839 9.540 1.00 91.56 800 LEU A N 1
ATOM 5942 C CA . LEU A 1 800 ? -30.167 -11.114 10.214 1.00 91.56 800 LEU A CA 1
ATOM 5943 C C . LEU A 1 800 ? -30.951 -10.931 11.510 1.00 91.56 800 LEU A C 1
ATOM 5945 O O . LEU A 1 800 ? -30.814 -9.927 12.212 1.00 91.56 800 LEU A O 1
ATOM 5949 N N . THR A 1 801 ? -31.740 -11.944 11.852 1.00 91.00 801 THR A N 1
ATOM 5950 C CA . THR A 1 801 ? -32.406 -12.045 13.150 1.00 91.00 801 THR A CA 1
ATOM 5951 C C . THR A 1 801 ? -31.793 -13.205 13.917 1.00 91.00 801 THR A C 1
ATOM 5953 O O . THR A 1 801 ? -31.902 -14.358 13.500 1.00 91.00 801 THR A O 1
ATOM 5956 N N . ILE A 1 802 ? -31.156 -12.886 15.040 1.00 92.88 802 ILE A N 1
ATOM 5957 C CA . ILE A 1 802 ? -30.580 -13.846 15.976 1.00 92.88 802 ILE A CA 1
ATOM 5958 C C . ILE A 1 802 ? -31.542 -14.005 17.148 1.00 92.88 802 ILE A C 1
ATOM 5960 O O . ILE A 1 802 ? -31.948 -13.028 17.778 1.00 92.88 802 ILE A O 1
ATOM 5964 N N . THR A 1 803 ? -31.902 -15.242 17.463 1.00 92.69 803 THR A N 1
ATOM 5965 C CA . THR A 1 803 ? -32.697 -15.574 18.642 1.00 92.69 803 THR A CA 1
ATOM 5966 C C . THR A 1 803 ? -31.774 -15.882 19.814 1.00 92.69 803 THR A C 1
ATOM 5968 O O . THR A 1 803 ? -31.023 -16.855 19.797 1.00 92.69 803 THR A O 1
ATOM 5971 N N . LEU A 1 804 ? -31.871 -15.080 20.865 1.00 92.69 804 LEU A N 1
ATOM 5972 C CA . LEU A 1 804 ? -31.253 -15.310 22.159 1.00 92.69 804 LEU A CA 1
ATOM 5973 C C . LEU A 1 804 ? -32.236 -16.066 23.059 1.00 92.69 804 LEU A C 1
ATOM 5975 O O . LEU A 1 804 ? -33.354 -15.614 23.317 1.00 92.69 804 LEU A O 1
ATOM 5979 N N . LYS A 1 805 ? -31.805 -17.217 23.564 1.00 91.94 805 LYS A N 1
ATOM 5980 C CA . LYS A 1 805 ? -32.500 -17.996 24.590 1.00 91.94 805 LYS A CA 1
ATOM 5981 C C . LYS A 1 805 ? -31.752 -17.884 25.909 1.00 91.94 805 LYS A C 1
ATOM 5983 O O . LYS A 1 805 ? -30.533 -17.720 25.921 1.00 91.94 805 LYS A O 1
ATOM 5988 N N . ARG A 1 806 ? -32.478 -18.013 27.020 1.00 92.88 806 ARG A N 1
ATOM 5989 C CA . ARG A 1 806 ? -31.889 -18.095 28.360 1.00 92.88 806 ARG A CA 1
ATOM 5990 C C . ARG A 1 806 ? -32.427 -19.289 29.130 1.00 92.88 806 ARG A C 1
ATOM 5992 O O . ARG A 1 806 ? -33.570 -19.699 28.925 1.00 92.88 806 ARG A O 1
ATOM 5999 N N . TYR A 1 807 ? -31.605 -19.836 30.012 1.00 92.88 807 TYR A N 1
ATOM 6000 C CA . TYR A 1 807 ? -31.964 -20.962 30.865 1.00 92.88 807 TYR A CA 1
ATOM 6001 C C . TYR A 1 807 ? -31.232 -20.904 32.205 1.00 92.88 807 TYR A C 1
ATOM 6003 O O . TYR A 1 807 ? -30.198 -20.246 32.341 1.00 92.88 807 TYR A O 1
ATOM 6011 N N . ILE A 1 808 ? -31.757 -21.635 33.182 1.00 92.88 808 ILE A N 1
ATOM 6012 C CA . ILE A 1 808 ? -31.052 -21.979 34.421 1.00 92.88 808 ILE A CA 1
ATOM 6013 C C . ILE A 1 808 ? -30.689 -23.465 34.393 1.00 92.88 808 ILE A C 1
ATOM 6015 O O . ILE A 1 808 ? -31.349 -24.265 33.723 1.00 92.88 808 ILE A O 1
ATOM 6019 N N . THR A 1 809 ? -29.609 -23.836 35.078 1.00 89.94 809 THR A N 1
ATOM 6020 C CA . THR A 1 809 ? -29.208 -25.244 35.203 1.00 89.94 809 THR A CA 1
ATOM 6021 C C . THR A 1 809 ? -29.697 -25.786 36.536 1.00 89.94 809 THR A C 1
ATOM 6023 O O . THR A 1 809 ? -29.279 -25.287 37.579 1.00 89.94 809 THR A O 1
ATOM 6026 N N . ASP A 1 810 ? -30.537 -26.817 36.492 1.00 86.56 810 ASP A N 1
ATOM 6027 C CA . ASP A 1 810 ? -31.030 -27.542 37.666 1.00 86.56 810 ASP A CA 1
ATOM 6028 C C . ASP A 1 810 ? -30.820 -29.047 37.449 1.00 86.56 810 ASP A C 1
ATOM 6030 O O . ASP A 1 810 ? -31.142 -29.567 36.382 1.00 86.56 810 ASP A O 1
ATOM 6034 N N . ASP A 1 811 ? -30.195 -29.742 38.404 1.00 86.12 811 ASP A N 1
ATOM 6035 C CA . ASP A 1 811 ? -29.834 -31.171 38.309 1.00 86.12 811 ASP A CA 1
ATOM 6036 C C . ASP A 1 811 ? -29.190 -31.599 36.956 1.00 86.12 811 ASP A C 1
ATOM 6038 O O . ASP A 1 811 ? -29.479 -32.665 36.407 1.00 86.12 811 ASP A O 1
ATOM 6042 N N . ASN A 1 812 ? -28.280 -30.776 36.409 1.00 84.50 812 ASN A N 1
ATOM 6043 C CA . ASN A 1 812 ? -27.632 -30.942 35.089 1.00 84.50 812 ASN A CA 1
ATOM 6044 C C . ASN A 1 812 ? -28.586 -30.917 33.875 1.00 84.50 812 ASN A C 1
ATOM 6046 O O . ASN A 1 812 ? -28.201 -31.333 32.780 1.00 84.50 812 ASN A O 1
ATOM 6050 N N . GLN A 1 813 ? -29.809 -30.416 34.033 1.00 90.19 813 GLN A N 1
ATOM 6051 C CA . GLN A 1 813 ? -30.742 -30.161 32.938 1.00 90.19 813 GLN A CA 1
ATOM 6052 C C . GLN A 1 813 ? -30.897 -28.659 32.696 1.00 90.19 813 GLN A C 1
ATOM 6054 O O . GLN A 1 813 ? -30.907 -27.854 33.627 1.00 90.19 813 GLN A O 1
ATOM 6059 N N . LYS A 1 814 ? -31.018 -28.280 31.418 1.00 92.12 814 LYS A N 1
ATOM 6060 C CA . LYS A 1 814 ? -31.313 -26.902 31.013 1.00 92.12 814 LYS A CA 1
ATOM 6061 C C . LYS A 1 814 ? -32.817 -26.665 31.132 1.00 92.12 814 LYS A C 1
ATOM 6063 O O . LYS A 1 814 ? -33.590 -27.299 30.415 1.00 92.12 814 LYS A O 1
ATOM 6068 N N . ILE A 1 815 ? -33.223 -25.755 32.012 1.00 91.69 815 ILE A N 1
ATOM 6069 C CA . ILE A 1 815 ? -34.610 -25.291 32.120 1.00 91.69 815 ILE A CA 1
ATOM 6070 C C . ILE A 1 815 ? -34.696 -23.936 31.424 1.00 91.69 815 ILE A C 1
ATOM 6072 O O . ILE A 1 815 ? -34.256 -22.922 31.968 1.00 91.69 815 ILE A O 1
ATOM 6076 N N . TYR A 1 816 ? -35.208 -23.938 30.193 1.00 91.56 816 TYR A N 1
ATOM 6077 C CA . TYR A 1 816 ? -35.366 -22.728 29.390 1.00 91.56 816 TYR A CA 1
ATOM 6078 C C . TYR A 1 816 ? -36.499 -21.845 29.918 1.00 91.56 816 TYR A C 1
ATOM 6080 O O . TYR A 1 816 ? -37.536 -22.337 30.362 1.00 91.56 816 TYR A O 1
ATOM 6088 N N . ASP A 1 817 ? -36.297 -20.532 29.838 1.00 90.75 817 ASP A N 1
ATOM 6089 C CA . ASP A 1 817 ? -37.341 -19.551 30.108 1.00 90.75 817 ASP A CA 1
ATOM 6090 C C . ASP A 1 817 ? -38.125 -19.249 28.826 1.00 90.75 817 ASP A C 1
ATOM 6092 O O . ASP A 1 817 ? -37.750 -18.382 28.035 1.00 90.75 817 ASP A O 1
ATOM 6096 N N . ASP A 1 818 ? -39.241 -19.950 28.642 1.00 87.00 818 ASP A N 1
ATOM 6097 C CA . ASP A 1 818 ? -40.134 -19.772 27.491 1.00 87.00 818 ASP A CA 1
ATOM 6098 C C . ASP A 1 818 ? -40.830 -18.394 27.458 1.00 87.00 818 ASP A C 1
ATOM 6100 O O . ASP A 1 818 ? -41.462 -18.044 26.460 1.00 87.00 818 ASP A O 1
ATOM 6104 N N . THR A 1 819 ? -40.750 -17.599 28.534 1.00 86.31 819 THR A N 1
ATOM 6105 C CA . THR A 1 819 ? -41.300 -16.233 28.568 1.00 86.31 819 THR A CA 1
ATOM 6106 C C . THR A 1 819 ? -40.327 -15.186 28.027 1.00 86.31 819 THR A C 1
ATOM 6108 O O . THR A 1 819 ? -40.738 -14.060 27.730 1.00 86.31 819 THR A O 1
ATOM 6111 N N . PHE A 1 820 ? -39.051 -15.543 27.859 1.00 89.44 820 PHE A N 1
ATOM 6112 C CA . PHE A 1 820 ? -38.029 -14.661 27.315 1.00 89.44 820 PHE A CA 1
ATOM 6113 C C . PHE A 1 820 ? -38.051 -14.663 25.785 1.00 89.44 820 PHE A C 1
ATOM 6115 O O . PHE A 1 820 ? -37.772 -15.676 25.148 1.00 89.44 820 PHE A O 1
ATOM 6122 N N . ASN A 1 821 ? -38.330 -13.499 25.191 1.00 81.25 821 ASN A N 1
ATOM 6123 C CA . ASN A 1 821 ? -38.211 -13.288 23.750 1.00 81.25 821 ASN A CA 1
ATOM 6124 C C . ASN A 1 821 ? -37.000 -12.399 23.440 1.00 81.25 821 ASN A C 1
ATOM 6126 O O . ASN A 1 821 ? -37.116 -11.173 23.415 1.00 81.25 821 ASN A O 1
ATOM 6130 N N . GLY A 1 822 ? -35.834 -13.014 23.258 1.00 84.62 822 GLY A N 1
ATOM 6131 C CA . GLY A 1 822 ? -34.579 -12.315 22.992 1.00 84.62 822 GLY A CA 1
ATOM 6132 C C . GLY A 1 822 ? -34.254 -12.201 21.505 1.00 84.62 822 GLY A C 1
ATOM 6133 O O . GLY A 1 822 ? -33.240 -12.729 21.075 1.00 84.62 822 GLY A O 1
ATOM 6134 N N . GLU A 1 823 ? -35.083 -11.553 20.690 1.00 91.06 823 GLU A N 1
ATOM 6135 C CA . GLU A 1 823 ? -34.723 -11.312 19.283 1.00 91.06 823 GLU A CA 1
ATOM 6136 C C . GLU A 1 823 ? -33.759 -10.128 19.149 1.00 91.06 823 GLU A C 1
ATOM 6138 O O . GLU A 1 823 ? -34.040 -9.016 19.598 1.00 91.06 823 GLU A O 1
ATOM 6143 N N . VAL A 1 824 ? -32.627 -10.365 18.490 1.00 91.69 824 VAL A N 1
ATOM 6144 C CA . VAL A 1 824 ? -31.623 -9.352 18.163 1.00 91.69 824 VAL A CA 1
ATOM 6145 C C . VAL A 1 824 ? -31.538 -9.239 16.650 1.00 91.69 824 VAL A C 1
ATOM 6147 O O . VAL A 1 824 ? -31.289 -10.223 15.958 1.00 91.69 824 VAL A O 1
ATOM 6150 N N . THR A 1 825 ? -31.749 -8.035 16.126 1.00 91.69 825 THR A N 1
ATOM 6151 C CA . THR A 1 825 ? -31.507 -7.750 14.708 1.00 91.69 825 THR A CA 1
ATOM 6152 C C . THR A 1 825 ? -30.090 -7.223 14.550 1.00 91.69 825 THR A C 1
ATOM 6154 O O . THR A 1 825 ? -29.726 -6.257 15.219 1.00 91.69 825 THR A O 1
ATOM 6157 N N . ILE A 1 826 ? -29.312 -7.851 13.674 1.00 92.12 826 ILE A N 1
ATOM 6158 C CA . ILE A 1 826 ? -27.976 -7.401 13.283 1.00 92.12 826 ILE A CA 1
ATOM 6159 C C . ILE A 1 826 ? -27.965 -7.138 11.776 1.00 92.12 826 ILE A C 1
ATOM 6161 O O . ILE A 1 826 ? -28.607 -7.845 10.998 1.00 92.12 826 ILE A O 1
ATOM 6165 N N . THR A 1 827 ? -27.289 -6.077 11.362 1.00 91.12 827 THR A N 1
ATOM 6166 C CA . THR A 1 827 ? -27.249 -5.592 9.977 1.00 91.12 827 THR A CA 1
ATOM 6167 C C . THR A 1 827 ? -25.812 -5.315 9.561 1.00 91.12 827 THR A C 1
ATOM 6169 O O . THR A 1 827 ? -24.923 -5.267 10.410 1.00 91.12 827 THR A O 1
ATOM 6172 N N . SER A 1 828 ? -25.586 -5.055 8.274 1.00 86.75 828 SER A N 1
ATOM 6173 C CA . SER A 1 828 ? -24.287 -4.580 7.783 1.00 86.75 828 SER A CA 1
ATOM 6174 C C . SER A 1 828 ? -23.822 -3.272 8.434 1.00 86.75 828 SER A C 1
ATOM 6176 O O . SER A 1 828 ? -22.625 -3.024 8.487 1.00 86.75 828 SER A O 1
ATOM 6178 N N . ASP A 1 829 ? -24.732 -2.455 8.977 1.00 84.31 829 ASP A N 1
ATOM 6179 C CA . ASP A 1 829 ? -24.379 -1.226 9.707 1.00 84.31 829 ASP A CA 1
ATOM 6180 C C . ASP A 1 829 ? -23.743 -1.519 11.077 1.00 84.31 829 ASP A C 1
ATOM 6182 O O . ASP A 1 829 ? -23.164 -0.630 11.698 1.00 84.31 829 ASP A O 1
ATOM 6186 N N . ASN A 1 830 ? -23.856 -2.763 11.557 1.00 87.31 830 ASN A N 1
ATOM 6187 C CA . ASN A 1 830 ? -23.169 -3.254 12.750 1.00 87.31 830 ASN A CA 1
ATOM 6188 C C . ASN A 1 830 ? -21.771 -3.802 12.443 1.00 87.31 830 ASN A C 1
ATOM 6190 O O . ASN A 1 830 ? -21.121 -4.302 13.361 1.00 87.31 830 ASN A O 1
ATOM 6194 N N . ALA A 1 831 ? -21.319 -3.750 11.184 1.00 83.56 831 ALA A N 1
ATOM 6195 C CA . ALA A 1 831 ? -19.917 -3.973 10.873 1.00 83.56 831 ALA A CA 1
ATOM 6196 C C . ALA A 1 831 ? -19.067 -2.982 11.671 1.00 83.56 831 ALA A C 1
ATOM 6198 O O . ALA A 1 831 ? -19.366 -1.785 11.695 1.00 83.56 831 ALA A O 1
ATOM 6199 N N . ASP A 1 832 ? -18.039 -3.490 12.347 1.00 68.75 832 ASP A N 1
ATOM 6200 C CA . ASP A 1 832 ? -17.046 -2.618 12.971 1.00 68.75 832 ASP A CA 1
ATOM 6201 C C . ASP A 1 832 ? -16.066 -2.149 11.875 1.00 68.75 832 ASP A C 1
ATOM 6203 O O . ASP A 1 832 ? -16.459 -1.740 10.782 1.00 68.75 832 ASP A O 1
ATOM 6207 N N . TYR A 1 833 ? -14.770 -2.233 12.123 1.00 71.25 833 TYR A N 1
ATOM 6208 C CA . TYR A 1 833 ? -13.717 -1.903 11.163 1.00 71.25 833 TYR A CA 1
ATOM 6209 C C . TYR A 1 833 ? -13.464 -2.971 10.087 1.00 71.25 833 TYR A C 1
ATOM 6211 O O . TYR A 1 833 ? -12.709 -2.718 9.150 1.00 71.25 833 TYR A O 1
ATOM 6219 N N . ASP A 1 834 ? -14.054 -4.156 10.229 1.00 81.00 834 ASP A N 1
ATOM 6220 C CA . ASP A 1 834 ? -13.977 -5.263 9.279 1.00 81.00 834 ASP A CA 1
ATOM 6221 C C . ASP A 1 834 ? -15.393 -5.558 8.770 1.00 81.00 834 ASP A C 1
ATOM 6223 O O . ASP A 1 834 ? -16.292 -5.895 9.541 1.00 81.00 834 ASP A O 1
ATOM 6227 N N . THR A 1 835 ? -15.605 -5.434 7.460 1.00 84.94 835 THR A N 1
ATOM 6228 C CA . THR A 1 835 ? -16.914 -5.638 6.820 1.00 84.94 835 THR A CA 1
ATOM 6229 C C . THR A 1 835 ? -17.449 -7.060 6.969 1.00 84.94 835 THR A C 1
ATOM 6231 O O . THR A 1 835 ? -18.654 -7.281 6.800 1.00 84.94 835 THR A O 1
ATOM 6234 N N . ASN A 1 836 ? -16.581 -8.020 7.284 1.00 89.69 836 ASN A N 1
ATOM 6235 C CA . ASN A 1 836 ? -16.921 -9.419 7.526 1.00 89.69 836 ASN A CA 1
ATOM 6236 C C . ASN A 1 836 ? -17.161 -9.723 9.009 1.00 89.69 836 ASN A C 1
ATOM 6238 O O . ASN A 1 836 ? -17.525 -10.850 9.336 1.00 89.69 836 ASN A O 1
ATOM 6242 N N . SER A 1 837 ? -17.002 -8.741 9.899 1.00 91.19 837 SER A N 1
ATOM 6243 C CA . SER A 1 837 ? -17.246 -8.875 11.335 1.00 91.19 837 SER A CA 1
ATOM 6244 C C . SER A 1 837 ? -18.293 -7.871 11.804 1.00 91.19 837 SER A C 1
ATOM 6246 O O . SER A 1 837 ? -18.032 -6.669 11.873 1.00 91.19 837 SER A O 1
ATOM 6248 N N . TRP A 1 838 ? -19.484 -8.350 12.158 1.00 92.25 838 TRP A N 1
ATOM 6249 C CA . TRP A 1 838 ? -20.550 -7.499 12.693 1.00 92.25 838 TRP A CA 1
ATOM 6250 C C . TRP A 1 838 ? -20.736 -7.761 14.176 1.00 92.25 838 TRP A C 1
ATOM 6252 O O . TRP A 1 838 ? -20.955 -8.903 14.571 1.00 92.25 838 TRP A O 1
ATOM 6262 N N . SER A 1 839 ? -20.724 -6.714 14.991 1.00 89.38 839 SER A N 1
ATOM 6263 C CA . SER A 1 839 ? -20.779 -6.842 16.446 1.00 89.38 839 SER A CA 1
ATOM 6264 C C . SER A 1 839 ? -21.908 -6.002 17.032 1.00 89.38 839 SER A C 1
ATOM 6266 O O . SER A 1 839 ? -22.1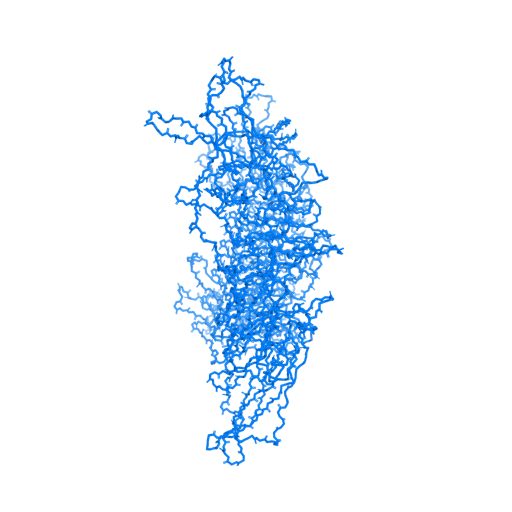04 -4.836 16.688 1.00 89.38 839 SER A O 1
ATOM 6268 N N . ILE A 1 840 ? -22.667 -6.592 17.955 1.00 89.62 840 ILE A N 1
ATOM 6269 C CA . ILE A 1 840 ? -23.687 -5.891 18.742 1.00 89.62 840 ILE A CA 1
ATOM 6270 C C . ILE A 1 840 ? -23.612 -6.315 20.206 1.00 89.62 840 ILE A C 1
ATOM 6272 O O . ILE A 1 840 ? -23.533 -7.503 20.514 1.00 89.62 840 ILE A O 1
ATOM 6276 N N . THR A 1 841 ? -23.673 -5.343 21.117 1.00 87.88 841 THR A N 1
ATOM 6277 C CA . THR A 1 841 ? -23.639 -5.577 22.565 1.00 87.88 841 THR A CA 1
ATOM 6278 C C . THR A 1 841 ? -24.898 -5.030 23.220 1.00 87.88 841 THR A C 1
ATOM 6280 O O . THR A 1 841 ? -25.172 -3.836 23.126 1.00 87.88 841 THR A O 1
ATOM 6283 N N . ASN A 1 842 ? -25.634 -5.890 23.928 1.00 88.44 842 ASN A N 1
ATOM 6284 C CA . ASN A 1 842 ? -26.874 -5.528 24.617 1.00 88.44 842 ASN A CA 1
ATOM 6285 C C . ASN A 1 842 ? -26.858 -5.990 26.089 1.00 88.44 842 ASN A C 1
ATOM 6287 O O . ASN A 1 842 ? -26.334 -7.069 26.383 1.00 88.44 842 ASN A O 1
ATOM 6291 N N . PRO A 1 843 ? -27.453 -5.218 27.020 1.00 88.94 843 PRO A N 1
ATOM 6292 C CA . PRO A 1 843 ? -27.585 -5.616 28.418 1.00 88.94 843 PRO A CA 1
ATOM 6293 C C . PRO A 1 843 ? -28.737 -6.614 28.620 1.00 88.94 843 PRO A C 1
ATOM 6295 O O . PRO A 1 843 ? -29.851 -6.395 28.142 1.00 88.94 843 PRO A O 1
ATOM 6298 N N . TYR A 1 844 ? -28.498 -7.662 29.408 1.00 89.75 844 TYR A N 1
ATOM 6299 C CA . TYR A 1 844 ? -29.477 -8.688 29.772 1.00 89.75 844 TYR A CA 1
ATOM 6300 C C . TYR A 1 844 ? -29.402 -9.067 31.260 1.00 89.75 844 TYR A C 1
ATOM 6302 O O . TYR A 1 844 ? -28.327 -8.976 31.852 1.00 89.75 844 TYR A O 1
ATOM 6310 N N . PRO A 1 845 ? -30.504 -9.536 31.877 1.00 89.56 845 PRO A N 1
ATOM 6311 C CA . PRO A 1 845 ? -30.516 -9.926 33.288 1.00 89.56 845 PRO A CA 1
ATOM 6312 C C . PRO A 1 845 ? -29.522 -11.042 33.624 1.00 89.56 845 PRO A C 1
ATOM 6314 O O . PRO A 1 845 ? -29.482 -12.079 32.962 1.00 89.56 845 PRO A O 1
ATOM 6317 N N . LEU A 1 846 ? -28.752 -10.873 34.693 1.00 88.19 846 LEU A N 1
ATOM 6318 C CA . LEU A 1 846 ? -27.816 -11.886 35.179 1.00 88.19 846 LEU A CA 1
ATOM 6319 C C . LEU A 1 846 ? -28.516 -12.973 36.006 1.00 88.19 846 LEU A C 1
ATOM 6321 O O . LEU A 1 846 ? -28.094 -14.129 35.972 1.00 88.19 846 LEU A O 1
ATOM 6325 N N . PHE A 1 847 ? -29.582 -12.616 36.725 1.00 88.50 847 PHE A N 1
ATOM 6326 C CA . PHE A 1 847 ? -30.297 -13.508 37.637 1.00 88.50 847 PHE A CA 1
ATOM 6327 C C . PHE A 1 847 ? -31.804 -13.544 37.357 1.00 88.50 847 PHE A C 1
ATOM 6329 O O . PHE A 1 847 ? -32.370 -12.575 36.842 1.00 88.50 847 PHE A O 1
ATOM 6336 N N . ASP A 1 848 ? -32.443 -14.663 37.695 1.00 87.62 848 ASP A N 1
ATOM 6337 C CA . ASP A 1 848 ? -33.901 -14.787 37.774 1.00 87.62 848 ASP A CA 1
ATOM 6338 C C . ASP A 1 848 ? -34.465 -14.167 39.071 1.00 87.62 848 ASP A C 1
ATOM 6340 O O . ASP A 1 848 ? -33.727 -13.625 39.897 1.00 87.62 848 ASP A O 1
ATOM 6344 N N . GLU A 1 849 ? -35.791 -14.221 39.248 1.00 86.19 849 GLU A N 1
ATOM 6345 C CA . GLU A 1 849 ? -36.463 -13.684 40.446 1.00 86.19 849 GLU A CA 1
ATOM 6346 C C . GLU A 1 849 ? -36.071 -14.420 41.744 1.00 86.19 849 GLU A C 1
ATOM 6348 O O . GLU A 1 849 ? -36.167 -13.841 42.829 1.00 86.19 849 GLU A O 1
ATOM 6353 N N . ASP A 1 850 ? -35.598 -15.665 41.636 1.00 85.75 850 ASP A N 1
ATOM 6354 C CA . ASP A 1 850 ? -35.182 -16.526 42.748 1.00 85.75 850 ASP A CA 1
ATOM 6355 C C . ASP A 1 850 ? -33.672 -16.411 43.059 1.00 85.75 850 ASP A C 1
ATOM 6357 O O . ASP A 1 850 ? -33.182 -16.991 44.034 1.00 85.75 850 ASP A O 1
ATOM 6361 N N . GLY A 1 851 ? -32.927 -15.624 42.275 1.00 85.50 851 GLY A N 1
ATOM 6362 C CA . GLY A 1 851 ? -31.488 -15.397 42.420 1.00 85.50 851 GLY A CA 1
ATOM 6363 C C . GLY A 1 851 ? -30.598 -16.437 41.729 1.00 85.50 851 GLY A C 1
ATOM 6364 O O . GLY A 1 851 ? -29.383 -16.435 41.951 1.00 85.50 851 GLY A O 1
ATOM 6365 N N . ASN A 1 852 ? -31.151 -17.318 40.893 1.00 88.94 852 ASN A N 1
ATOM 6366 C CA . ASN A 1 852 ? -30.372 -18.242 40.068 1.00 88.94 852 ASN A CA 1
ATOM 6367 C C . ASN A 1 852 ? -29.796 -17.512 38.856 1.00 88.94 852 ASN A C 1
ATOM 6369 O O . ASN A 1 852 ? -30.443 -16.661 38.249 1.00 88.94 852 ASN A O 1
ATOM 6373 N N . ARG A 1 853 ? -28.562 -17.852 38.480 1.00 88.56 853 ARG A N 1
ATOM 6374 C CA . ARG A 1 853 ? -27.865 -17.201 37.367 1.00 88.56 853 ARG A CA 1
ATOM 6375 C C . ARG A 1 853 ? -28.387 -17.710 36.022 1.00 88.56 853 ARG A C 1
ATOM 6377 O O . ARG A 1 853 ? -28.327 -18.912 35.762 1.00 88.56 853 ARG A O 1
ATOM 6384 N N . TYR A 1 854 ? -28.808 -16.799 35.148 1.00 91.12 854 TYR A N 1
ATOM 6385 C CA . TYR A 1 854 ? -29.128 -17.135 33.764 1.00 91.12 854 TYR A CA 1
ATOM 6386 C C . TYR A 1 854 ? -27.864 -17.481 32.973 1.00 91.12 854 TYR A C 1
ATOM 6388 O O . TYR A 1 854 ? -26.826 -16.825 33.088 1.00 91.12 854 TYR A O 1
ATOM 6396 N N . THR A 1 855 ? -27.977 -18.502 32.130 1.00 91.44 855 THR A N 1
ATOM 6397 C CA . THR A 1 855 ? -27.053 -18.790 31.029 1.00 91.44 855 THR A CA 1
ATOM 6398 C C . THR A 1 855 ? -27.765 -18.506 29.715 1.00 91.44 855 THR A C 1
ATOM 6400 O O . THR A 1 855 ? -28.970 -18.732 29.605 1.00 91.44 855 THR A O 1
ATOM 6403 N N . TYR A 1 856 ? -27.029 -17.992 28.735 1.00 91.88 856 TYR A N 1
ATOM 6404 C CA . TYR A 1 856 ? -27.571 -17.543 27.458 1.00 91.88 856 TYR A CA 1
ATOM 6405 C C . TYR A 1 856 ? -27.034 -18.382 26.299 1.00 91.88 856 TYR A C 1
ATOM 6407 O O . TYR A 1 856 ? -25.907 -18.869 26.350 1.00 91.88 856 TYR A O 1
ATOM 6415 N N . GLU A 1 857 ? -27.844 -18.526 25.253 1.00 91.75 857 GLU A N 1
ATOM 6416 C CA . GLU A 1 857 ? -27.508 -19.205 24.001 1.00 91.75 857 GLU A CA 1
ATOM 6417 C C . GLU A 1 857 ? -28.061 -18.425 22.813 1.00 91.75 857 GLU A C 1
ATOM 6419 O O . GLU A 1 857 ? -29.193 -17.949 22.856 1.00 91.75 857 GLU A O 1
ATOM 6424 N N . VAL A 1 858 ? -27.294 -18.359 21.727 1.00 93.00 858 VAL A N 1
ATOM 6425 C CA . VAL A 1 858 ? -27.712 -17.729 20.467 1.00 93.00 858 VAL A CA 1
ATOM 6426 C C . VAL A 1 858 ? -28.076 -18.771 19.413 1.00 93.00 858 VAL A C 1
ATOM 6428 O O . VAL A 1 858 ? -27.489 -19.854 19.372 1.00 93.00 858 VAL A O 1
ATOM 6431 N N . ILE A 1 859 ? -29.053 -18.461 18.566 1.00 90.94 859 ILE A N 1
ATOM 6432 C CA . ILE A 1 859 ? -29.479 -19.283 17.431 1.00 90.94 859 ILE A CA 1
ATOM 6433 C C . ILE A 1 859 ? -29.751 -18.355 16.244 1.00 90.94 859 ILE A C 1
ATOM 6435 O O . ILE A 1 859 ? -30.525 -17.409 16.361 1.00 90.94 859 ILE A O 1
ATOM 6439 N N . GLU A 1 860 ? -29.133 -18.639 15.106 1.00 92.00 860 GLU A N 1
ATOM 6440 C CA . GLU A 1 860 ? -29.367 -17.992 13.814 1.00 92.00 860 GLU A CA 1
ATOM 6441 C C . GLU A 1 860 ? -30.221 -18.896 12.920 1.00 92.00 860 GLU A C 1
ATOM 6443 O O . GLU A 1 860 ? -30.029 -20.111 12.905 1.00 92.00 860 GLU A O 1
ATOM 6448 N N . ASN A 1 861 ? -31.153 -18.321 12.159 1.00 88.62 861 ASN A N 1
ATOM 6449 C CA . ASN A 1 861 ? -31.881 -19.070 11.133 1.00 88.62 861 ASN A CA 1
ATOM 6450 C C . ASN A 1 861 ? -30.939 -19.515 10.006 1.00 88.62 861 ASN A C 1
ATOM 6452 O O . ASN A 1 861 ? -30.076 -18.749 9.600 1.00 88.62 861 ASN A O 1
ATOM 6456 N N . VAL A 1 862 ? -31.148 -20.716 9.459 1.00 87.62 862 VAL A N 1
ATOM 6457 C CA . VAL A 1 862 ? -30.330 -21.227 8.345 1.00 87.62 862 VAL A CA 1
ATOM 6458 C C . VAL A 1 862 ? -30.361 -20.249 7.171 1.00 87.62 862 VAL A C 1
ATOM 6460 O O . VAL A 1 862 ? -31.435 -19.814 6.744 1.00 87.62 862 VAL A O 1
ATOM 6463 N N . ILE A 1 863 ? -29.178 -19.924 6.657 1.00 90.31 863 ILE A N 1
ATOM 6464 C CA . ILE A 1 863 ? -28.988 -19.094 5.469 1.00 90.31 863 ILE A CA 1
ATOM 6465 C C . ILE A 1 863 ? -28.573 -20.023 4.334 1.00 90.31 863 ILE A C 1
ATOM 6467 O O . ILE A 1 863 ? -27.652 -20.824 4.483 1.00 90.31 863 ILE A O 1
ATOM 6471 N N . ASP A 1 864 ? -29.283 -19.929 3.213 1.00 88.25 864 ASP A N 1
ATOM 6472 C CA . ASP A 1 864 ? -29.011 -20.748 2.035 1.00 88.25 864 ASP A CA 1
ATOM 6473 C C . ASP A 1 864 ? -27.568 -20.548 1.557 1.00 88.25 864 ASP A C 1
ATOM 6475 O O . ASP A 1 864 ? -27.098 -19.415 1.448 1.00 88.25 864 ASP A O 1
ATOM 6479 N N . GLY A 1 865 ? -26.855 -21.644 1.300 1.00 89.62 865 GLY A N 1
ATOM 6480 C CA . GLY A 1 865 ? -25.454 -21.589 0.887 1.00 89.62 865 GLY A CA 1
ATOM 6481 C C . GLY A 1 865 ? -24.416 -21.415 2.002 1.00 89.62 865 GLY A C 1
ATOM 6482 O O . GLY A 1 865 ? -23.224 -21.332 1.694 1.00 89.62 865 GLY A O 1
ATOM 6483 N N . TYR A 1 866 ? -24.821 -21.338 3.272 1.00 92.56 866 TYR A N 1
ATOM 6484 C CA . TYR A 1 866 ? -23.898 -21.121 4.388 1.00 92.56 866 TYR A CA 1
ATOM 6485 C C . TYR A 1 866 ? -23.974 -22.229 5.440 1.00 92.56 866 TYR A C 1
ATOM 6487 O O . TYR A 1 866 ? -25.055 -22.650 5.859 1.00 92.56 866 TYR A O 1
ATOM 6495 N N . LEU A 1 867 ? -22.804 -22.658 5.914 1.00 93.50 867 LEU A N 1
ATOM 6496 C CA . LEU A 1 867 ? -22.630 -23.473 7.111 1.00 93.50 867 LEU A CA 1
ATOM 6497 C C . LEU A 1 867 ? -22.377 -22.554 8.311 1.00 93.50 867 LEU A C 1
ATOM 6499 O O . LEU A 1 867 ? -21.447 -21.747 8.294 1.00 93.50 867 LEU A O 1
ATOM 6503 N N . THR A 1 868 ? -23.190 -22.686 9.359 1.00 94.00 868 THR A N 1
ATOM 6504 C CA . THR A 1 868 ? -23.099 -21.841 10.555 1.00 94.00 868 THR A CA 1
ATOM 6505 C C . THR A 1 868 ? -22.495 -22.607 11.725 1.00 94.00 868 THR A C 1
ATOM 6507 O O . THR A 1 868 ? -23.074 -23.592 12.190 1.00 94.00 868 THR A O 1
ATOM 6510 N N . ILE A 1 869 ? -21.370 -22.112 12.243 1.00 93.50 869 ILE A N 1
ATOM 6511 C CA . ILE A 1 869 ? -20.700 -22.643 13.432 1.00 93.50 869 ILE A CA 1
ATOM 6512 C C . ILE A 1 869 ? -20.786 -21.641 14.586 1.00 93.50 869 ILE A C 1
ATOM 6514 O O . ILE A 1 869 ? -20.662 -20.430 14.390 1.00 93.50 869 ILE A O 1
ATOM 6518 N N . TYR A 1 870 ? -21.017 -22.147 15.797 1.00 93.44 870 TYR A N 1
ATOM 6519 C CA . TYR A 1 870 ? -21.140 -21.340 17.007 1.00 93.44 870 TYR A CA 1
ATOM 6520 C C . TYR A 1 870 ? -19.943 -21.559 17.930 1.00 93.44 870 TYR A C 1
ATOM 6522 O O . TYR A 1 870 ? -19.509 -22.686 18.140 1.00 93.44 870 TYR A O 1
ATOM 6530 N N . ASP A 1 871 ? -19.459 -20.482 18.538 1.00 91.94 871 ASP A N 1
ATOM 6531 C CA . ASP A 1 871 ? -18.410 -20.521 19.558 1.00 91.94 871 ASP A CA 1
ATOM 6532 C C . ASP A 1 871 ? -18.683 -19.450 20.630 1.00 91.94 871 ASP A C 1
ATOM 6534 O O . ASP A 1 871 ? -19.567 -18.597 20.484 1.00 91.94 871 ASP A O 1
ATOM 6538 N N . GLN A 1 872 ? -17.949 -19.489 21.738 1.00 89.62 872 GLN A N 1
ATOM 6539 C CA . GLN A 1 872 ? -18.098 -18.551 22.842 1.00 89.62 872 GLN A CA 1
ATOM 6540 C C . GLN A 1 872 ? -16.743 -18.154 23.427 1.00 89.62 872 GLN A C 1
ATOM 6542 O O . GLN A 1 872 ? -15.842 -18.973 23.610 1.00 89.62 872 GLN A O 1
ATOM 6547 N N . SER A 1 873 ? -16.606 -16.879 23.785 1.00 87.88 873 SER A N 1
ATOM 6548 C CA . SER A 1 873 ? -15.421 -16.379 24.476 1.00 87.88 873 SER A CA 1
ATOM 6549 C C . SER A 1 873 ? -15.196 -17.098 25.808 1.00 87.88 873 SER A C 1
ATOM 6551 O O . SER A 1 873 ? -16.130 -17.525 26.489 1.00 87.88 873 SER A O 1
ATOM 6553 N N . LYS A 1 874 ? -13.932 -17.168 26.246 1.00 84.81 874 LYS A N 1
ATOM 6554 C CA . LYS A 1 874 ? -13.543 -17.843 27.502 1.00 84.81 874 LYS A CA 1
ATOM 6555 C C . LYS A 1 874 ? -14.234 -17.289 28.754 1.00 84.81 874 LYS A C 1
ATOM 6557 O O . LYS A 1 874 ? -14.314 -17.989 29.760 1.00 84.81 874 LYS A O 1
ATOM 6562 N N . ASP A 1 875 ? -14.675 -16.033 28.726 1.00 81.44 875 ASP A N 1
ATOM 6563 C CA . ASP A 1 875 ? -15.413 -15.397 29.821 1.00 81.44 875 ASP A CA 1
ATOM 6564 C C . ASP A 1 875 ? -16.937 -15.620 29.756 1.00 81.44 875 ASP A C 1
ATOM 6566 O O . ASP A 1 875 ? -17.627 -15.350 30.741 1.00 81.44 875 ASP A O 1
ATOM 6570 N N . GLY A 1 876 ? -17.449 -16.159 28.645 1.00 85.12 876 GLY A N 1
ATOM 6571 C CA . GLY A 1 876 ? -18.853 -16.508 28.443 1.00 85.12 876 GLY A CA 1
ATOM 6572 C C . GLY A 1 876 ? -19.765 -15.349 28.031 1.00 85.12 876 GLY A C 1
ATOM 6573 O O . GLY A 1 876 ? -20.984 -15.525 28.035 1.00 85.12 876 GLY A O 1
ATOM 6574 N N . TYR A 1 877 ? -19.225 -14.169 27.707 1.00 86.69 877 TYR A N 1
ATOM 6575 C CA . TYR A 1 877 ? -20.034 -12.972 27.423 1.00 86.69 877 TYR A CA 1
ATOM 6576 C C . TYR A 1 877 ? -20.071 -12.555 25.950 1.00 86.69 877 TYR A C 1
ATOM 6578 O O . TYR A 1 877 ? -20.942 -11.768 25.580 1.00 86.69 877 TYR A O 1
ATOM 6586 N N . THR A 1 878 ? -19.193 -13.097 25.108 1.00 89.88 878 THR A N 1
ATOM 6587 C CA . THR A 1 878 ? -19.231 -12.903 23.656 1.00 89.88 878 THR A CA 1
ATOM 6588 C C . THR A 1 878 ? -19.575 -14.223 22.978 1.00 89.88 878 THR A C 1
ATOM 6590 O O . THR A 1 878 ? -18.912 -15.236 23.198 1.00 89.88 878 THR A O 1
ATOM 6593 N N . PHE A 1 879 ? -20.618 -14.214 22.154 1.00 92.81 879 PHE A N 1
ATOM 6594 C CA . PHE A 1 879 ? -20.996 -15.321 21.284 1.00 92.81 879 PHE A CA 1
ATOM 6595 C C . PHE A 1 879 ? -20.493 -15.046 19.873 1.00 92.81 879 PHE A C 1
ATOM 6597 O O . PHE A 1 879 ? -20.780 -13.982 19.322 1.00 92.81 879 PHE A O 1
ATOM 6604 N N . TYR A 1 880 ? -19.800 -16.013 19.285 1.00 93.50 880 TYR A N 1
ATOM 6605 C CA . TYR A 1 880 ? -19.369 -15.968 17.895 1.00 93.50 880 TYR A CA 1
ATOM 6606 C C . TYR A 1 880 ? -20.320 -16.816 17.052 1.00 93.50 880 TYR A C 1
ATOM 6608 O O . TYR A 1 880 ? -20.647 -17.946 17.420 1.00 93.50 880 TYR A O 1
ATOM 6616 N N . ILE A 1 881 ? -20.779 -16.259 15.935 1.00 94.62 881 ILE A N 1
ATOM 6617 C CA . ILE A 1 881 ? -21.591 -16.967 14.944 1.00 94.62 881 ILE A CA 1
ATOM 6618 C C . ILE A 1 881 ? -20.875 -16.847 13.597 1.00 94.62 881 ILE A C 1
ATOM 6620 O O . ILE A 1 881 ? -21.032 -15.838 12.902 1.00 94.62 881 ILE A O 1
ATOM 6624 N N . THR A 1 882 ? -20.103 -17.866 13.231 1.00 94.69 882 THR A N 1
ATOM 6625 C CA . THR A 1 882 ? -19.303 -17.888 12.001 1.00 94.69 882 THR A CA 1
ATOM 6626 C C . THR A 1 882 ? -20.089 -18.545 10.874 1.00 94.69 882 THR A C 1
ATOM 6628 O O . THR A 1 882 ? -20.525 -19.687 10.997 1.00 94.69 882 THR A O 1
ATOM 6631 N N . ASN A 1 883 ? -20.282 -17.818 9.776 1.00 94.06 883 ASN A N 1
ATOM 6632 C CA . ASN A 1 883 ? -20.897 -18.318 8.554 1.00 94.06 883 ASN A CA 1
ATOM 6633 C C . ASN A 1 883 ? -19.838 -18.569 7.497 1.00 94.06 883 ASN A C 1
ATOM 6635 O O . ASN A 1 883 ? -19.265 -17.625 6.956 1.00 94.06 883 ASN A O 1
ATOM 6639 N N . TYR A 1 884 ? -19.657 -19.838 7.167 1.00 93.25 884 TYR A N 1
ATOM 6640 C CA . TYR A 1 884 ? -18.823 -20.290 6.070 1.00 93.25 884 TYR A CA 1
ATOM 6641 C C . TYR A 1 884 ? -19.676 -20.444 4.824 1.00 93.25 884 TYR A C 1
ATOM 6643 O O . TYR A 1 884 ? -20.627 -21.229 4.817 1.00 93.25 884 TYR A O 1
ATOM 6651 N N . ARG A 1 885 ? -19.360 -19.699 3.766 1.00 92.50 885 ARG A N 1
ATOM 6652 C CA . ARG A 1 885 ? -19.923 -19.985 2.449 1.00 92.50 885 ARG A CA 1
ATOM 6653 C C . ARG A 1 885 ? -19.404 -21.350 2.021 1.00 92.50 885 ARG A C 1
ATOM 6655 O O . ARG A 1 885 ? -18.213 -21.607 2.148 1.00 92.50 885 ARG A O 1
ATOM 6662 N N . THR A 1 886 ? -20.273 -22.217 1.513 1.00 89.25 886 THR A N 1
ATOM 6663 C CA . THR A 1 886 ? -19.873 -23.565 1.074 1.00 89.25 886 THR A CA 1
ATOM 6664 C C . THR A 1 886 ? -18.713 -23.540 0.082 1.00 89.25 886 THR A C 1
ATOM 6666 O O . THR A 1 886 ? -17.798 -24.333 0.222 1.00 89.25 886 THR A O 1
ATOM 6669 N N . THR A 1 887 ? -18.686 -22.574 -0.836 1.00 84.69 887 THR A N 1
ATOM 6670 C CA . THR A 1 887 ? -17.595 -22.384 -1.807 1.00 84.69 887 THR A CA 1
ATOM 6671 C C . THR A 1 887 ? -16.290 -21.859 -1.200 1.00 84.69 887 THR A C 1
ATOM 6673 O O . THR A 1 887 ? -15.269 -21.873 -1.865 1.00 84.69 887 THR A O 1
ATOM 6676 N N . ALA A 1 888 ? -16.303 -21.362 0.041 1.00 84.69 888 ALA A N 1
ATOM 6677 C CA . ALA A 1 888 ? -15.100 -20.933 0.764 1.00 84.69 888 ALA A CA 1
ATOM 6678 C C . ALA A 1 888 ? -14.513 -22.051 1.648 1.00 84.69 888 ALA A C 1
ATOM 6680 O O . ALA A 1 888 ? -13.523 -21.833 2.353 1.00 84.69 888 ALA A O 1
ATOM 6681 N N . ILE A 1 889 ? -15.163 -23.220 1.676 1.00 88.06 889 ILE A N 1
ATOM 6682 C CA . ILE A 1 889 ? -14.715 -24.401 2.428 1.00 88.06 889 ILE A CA 1
ATOM 6683 C C . ILE A 1 889 ? -14.596 -25.653 1.557 1.00 88.06 889 ILE A C 1
ATOM 6685 O O . ILE A 1 889 ? -13.783 -26.509 1.880 1.00 88.06 889 ILE A O 1
ATOM 6689 N N . MET A 1 890 ? -15.379 -25.728 0.480 1.00 85.88 890 MET A N 1
ATOM 6690 C CA . MET A 1 890 ? -15.398 -26.806 -0.498 1.00 85.88 890 MET A CA 1
ATOM 6691 C C . MET A 1 890 ? -15.034 -26.262 -1.877 1.00 85.88 890 MET A C 1
ATOM 6693 O O . MET A 1 890 ? -15.737 -25.397 -2.408 1.00 85.88 890 MET A O 1
ATOM 6697 N N . ASN A 1 891 ? -14.013 -26.846 -2.477 1.00 80.44 891 ASN A N 1
ATOM 6698 C CA . ASN A 1 891 ? -13.689 -26.777 -3.884 1.00 80.44 891 ASN A CA 1
ATOM 6699 C C . ASN A 1 891 ? -14.146 -28.084 -4.541 1.00 80.44 891 ASN A C 1
ATOM 6701 O O . ASN A 1 891 ? -14.157 -29.155 -3.941 1.00 80.44 891 ASN A O 1
ATOM 6705 N N . GLY A 1 892 ? -14.628 -28.006 -5.779 1.00 80.56 892 GLY A N 1
ATOM 6706 C CA . GLY A 1 892 ? -14.925 -29.230 -6.518 1.00 80.56 892 GLY A CA 1
ATOM 6707 C C . GLY A 1 892 ? -13.620 -29.903 -6.929 1.00 80.56 892 GLY A C 1
ATOM 6708 O O . GLY A 1 892 ? -12.708 -29.212 -7.375 1.00 80.56 892 GLY A O 1
ATOM 6709 N N . ASP A 1 893 ? -13.562 -31.225 -6.880 1.00 82.50 893 ASP A N 1
ATOM 6710 C CA . ASP A 1 893 ? -12.385 -31.997 -7.256 1.00 82.50 893 ASP A CA 1
ATOM 6711 C C . ASP A 1 893 ? -12.446 -32.487 -8.689 1.00 82.50 893 ASP A C 1
ATOM 6713 O O . ASP A 1 893 ? -13.499 -32.846 -9.218 1.00 82.50 893 ASP A O 1
ATOM 6717 N N . SER A 1 894 ? -11.287 -32.583 -9.317 1.00 77.56 894 SER A N 1
ATOM 6718 C CA . SER A 1 894 ? -11.095 -33.280 -10.578 1.00 77.56 894 SER A CA 1
ATOM 6719 C C . SER A 1 894 ? -9.947 -34.271 -10.469 1.00 77.56 894 SER A C 1
ATOM 6721 O O . SER A 1 894 ? -8.946 -34.022 -9.806 1.00 77.56 894 SER A O 1
ATOM 6723 N N . VAL A 1 895 ? -10.070 -35.404 -11.152 1.00 74.44 895 VAL A N 1
ATOM 6724 C CA . VAL A 1 895 ? -8.973 -36.352 -11.340 1.00 74.44 895 VAL A CA 1
ATOM 6725 C C . VAL A 1 895 ? -8.956 -36.824 -12.783 1.00 74.44 895 VAL A C 1
ATOM 6727 O O . VAL A 1 895 ? -9.984 -37.215 -13.336 1.00 74.44 895 VAL A O 1
ATOM 6730 N N . VAL A 1 896 ? -7.776 -36.815 -13.397 1.00 70.69 896 VAL A N 1
ATOM 6731 C CA . VAL A 1 896 ? -7.558 -37.501 -14.673 1.00 70.69 896 VAL A CA 1
ATOM 6732 C C . VAL A 1 896 ? -7.155 -38.940 -14.384 1.00 70.69 896 VAL A C 1
ATOM 6734 O O . VAL A 1 896 ? -6.305 -39.176 -13.525 1.00 70.69 896 VAL A O 1
ATOM 6737 N N . ILE A 1 897 ? -7.769 -39.896 -15.077 1.00 67.56 897 ILE A N 1
ATOM 6738 C CA . ILE A 1 897 ? -7.457 -41.324 -14.945 1.00 67.56 897 ILE A CA 1
ATOM 6739 C C . ILE A 1 897 ? -6.793 -41.881 -16.201 1.00 67.56 897 ILE A C 1
ATOM 6741 O O . ILE A 1 897 ? -7.222 -41.585 -17.320 1.00 67.56 897 ILE A O 1
ATOM 6745 N N . ASP A 1 898 ? -5.805 -42.754 -15.993 1.00 61.06 898 ASP A N 1
ATOM 6746 C CA . ASP A 1 898 ? -5.120 -43.460 -17.076 1.00 61.06 898 ASP A CA 1
ATOM 6747 C C . ASP A 1 898 ? -5.825 -44.789 -17.391 1.00 61.06 898 ASP A C 1
ATOM 6749 O O . ASP A 1 898 ? -6.392 -45.459 -16.523 1.00 61.06 898 ASP A O 1
ATOM 6753 N N . TYR A 1 899 ? -5.823 -45.123 -18.681 1.00 55.53 899 TYR A N 1
ATOM 6754 C CA . TYR A 1 899 ? -6.601 -46.144 -19.393 1.00 55.53 899 TYR A CA 1
ATOM 6755 C C . TYR A 1 899 ? -7.047 -47.389 -18.581 1.00 55.53 899 TYR A C 1
ATOM 6757 O O . TYR A 1 899 ? -6.475 -48.474 -18.679 1.00 55.53 899 TYR A O 1
ATOM 6765 N N . GLY A 1 900 ? -8.148 -47.260 -17.825 1.00 58.44 900 GLY A N 1
ATOM 6766 C CA . GLY A 1 900 ? -8.843 -48.375 -17.167 1.00 58.44 900 GLY A CA 1
ATOM 6767 C C . GLY A 1 900 ? -8.307 -48.803 -15.794 1.00 58.44 900 GLY A C 1
ATOM 6768 O O . GLY A 1 900 ? -8.793 -49.803 -15.254 1.00 58.44 900 GLY A O 1
ATOM 6769 N N . LEU A 1 901 ? -7.353 -48.072 -15.212 1.00 67.75 901 LEU A N 1
ATOM 6770 C CA . LEU A 1 901 ? -6.786 -48.383 -13.896 1.00 67.75 901 LEU A CA 1
ATOM 6771 C C . LEU A 1 901 ? -7.514 -47.631 -12.761 1.00 67.75 901 LEU A C 1
ATOM 6773 O O . LEU A 1 901 ? -7.990 -46.512 -12.964 1.00 67.75 901 LEU A O 1
ATOM 6777 N N . PRO A 1 902 ? -7.669 -48.237 -11.564 1.00 77.81 902 PRO A N 1
ATOM 6778 C CA . PRO A 1 902 ? -8.227 -47.540 -10.409 1.00 77.81 902 PRO A CA 1
ATOM 6779 C C . PRO A 1 902 ? -7.321 -46.414 -9.900 1.00 77.81 902 PRO A C 1
ATOM 6781 O O . PRO A 1 902 ? -6.110 -46.597 -9.821 1.00 77.81 902 PRO A O 1
ATOM 6784 N N . VAL A 1 903 ? -7.919 -45.314 -9.442 1.00 81.56 903 VAL A N 1
ATOM 6785 C CA . VAL A 1 903 ? -7.229 -44.190 -8.788 1.00 81.56 903 VAL A CA 1
ATOM 6786 C C . VAL A 1 903 ? -7.806 -43.950 -7.395 1.00 81.56 903 VAL A C 1
ATOM 6788 O O . VAL A 1 903 ? -9.005 -44.138 -7.179 1.00 81.56 903 VAL A O 1
ATOM 6791 N N . THR A 1 904 ? -6.968 -43.541 -6.449 1.00 86.75 904 THR A N 1
ATOM 6792 C CA . THR A 1 904 ? -7.388 -43.001 -5.149 1.00 86.75 904 THR A CA 1
ATOM 6793 C C . THR A 1 904 ? -7.215 -41.491 -5.174 1.00 86.75 904 THR A C 1
ATOM 6795 O O . THR A 1 904 ? -6.137 -41.017 -5.522 1.00 86.75 904 THR A O 1
ATOM 6798 N N . VAL A 1 905 ? -8.267 -40.757 -4.828 1.00 85.56 905 VAL A N 1
ATOM 6799 C CA . VAL A 1 905 ? -8.305 -39.293 -4.813 1.00 85.56 905 VAL A CA 1
ATOM 6800 C C . VAL A 1 905 ? -8.484 -38.824 -3.381 1.00 85.56 905 VAL A C 1
ATOM 6802 O O . VAL A 1 905 ? -9.464 -39.216 -2.749 1.00 85.56 905 VAL A O 1
ATOM 6805 N N . ASP A 1 906 ? -7.570 -38.000 -2.883 1.00 88.06 906 ASP A N 1
ATOM 6806 C CA . ASP A 1 906 ? -7.772 -37.262 -1.632 1.00 88.06 906 ASP A CA 1
ATOM 6807 C C . ASP A 1 906 ? -8.630 -36.025 -1.922 1.00 88.06 906 ASP A C 1
ATOM 6809 O O . ASP A 1 906 ? -8.119 -35.032 -2.425 1.00 88.06 906 ASP A O 1
ATOM 6813 N N . VAL A 1 907 ? -9.938 -36.094 -1.665 1.00 87.88 907 VAL A N 1
ATOM 6814 C CA . VAL A 1 907 ? -10.887 -35.009 -2.000 1.00 87.88 907 VAL A CA 1
ATOM 6815 C C . VAL A 1 907 ? -10.897 -33.881 -0.967 1.00 87.88 907 VAL A C 1
ATOM 6817 O O . VAL A 1 907 ? -11.717 -32.987 -1.053 1.00 87.88 907 VAL A O 1
ATOM 6820 N N . MET A 1 908 ? -10.030 -33.942 0.048 1.00 85.88 908 MET A N 1
ATOM 6821 C CA . MET A 1 908 ? -9.917 -32.894 1.066 1.00 85.88 908 MET A CA 1
ATOM 6822 C C . MET A 1 908 ? -8.643 -32.055 0.905 1.00 85.88 908 MET A C 1
ATOM 6824 O O . MET A 1 908 ? -8.420 -31.134 1.690 1.00 85.88 908 MET A O 1
ATOM 6828 N N . SER A 1 909 ? -7.770 -32.375 -0.059 1.00 82.62 909 SER A N 1
ATOM 6829 C CA . SER A 1 909 ? -6.430 -31.775 -0.153 1.00 82.62 909 SER A CA 1
ATOM 6830 C C . SER A 1 909 ? -6.425 -30.294 -0.542 1.00 82.62 909 SER A C 1
ATOM 6832 O O . SER A 1 909 ? -5.510 -29.564 -0.166 1.00 82.62 909 SER A O 1
ATOM 6834 N N . ASN A 1 910 ? -7.431 -29.859 -1.294 1.00 73.38 910 ASN A N 1
ATOM 6835 C CA . ASN A 1 910 ? -7.675 -28.486 -1.754 1.00 73.38 910 ASN A CA 1
ATOM 6836 C C . ASN A 1 910 ? -8.815 -27.795 -0.974 1.00 73.38 910 ASN A C 1
ATOM 6838 O O . ASN A 1 910 ? -9.162 -26.655 -1.289 1.00 73.38 910 ASN A O 1
ATOM 6842 N N . ASP A 1 911 ? -9.375 -28.470 0.032 1.00 84.44 911 ASP A N 1
ATOM 6843 C CA . ASP A 1 911 ? -10.526 -28.025 0.811 1.00 84.44 911 ASP A CA 1
ATOM 6844 C C . ASP A 1 911 ? -10.130 -27.518 2.195 1.00 84.44 911 ASP A C 1
ATOM 6846 O O . ASP A 1 911 ? -9.058 -27.801 2.742 1.00 84.44 911 ASP A O 1
ATOM 6850 N N . ARG A 1 912 ? -11.044 -26.777 2.824 1.00 84.44 912 ARG A N 1
ATOM 6851 C CA . ARG A 1 912 ? -10.858 -26.313 4.196 1.00 84.44 912 ARG A CA 1
ATOM 6852 C C . ARG A 1 912 ? -11.204 -27.422 5.184 1.00 84.44 912 ARG A C 1
ATOM 6854 O O . ARG A 1 912 ? -12.362 -27.613 5.543 1.00 84.44 912 ARG A O 1
ATOM 6861 N N . SER A 1 913 ? -10.182 -28.106 5.681 1.00 73.69 913 SER A N 1
ATOM 6862 C CA . SER A 1 913 ? -10.340 -29.211 6.635 1.00 73.69 913 SER A CA 1
ATOM 6863 C C . SER A 1 913 ? -10.648 -28.767 8.075 1.00 73.69 913 SER A C 1
ATOM 6865 O O . SER A 1 913 ? -11.392 -29.452 8.780 1.00 73.69 913 SER A O 1
ATOM 6867 N N . GLU A 1 914 ? -10.133 -27.610 8.509 1.00 76.12 914 GLU A N 1
ATOM 6868 C CA . GLU A 1 914 ? -10.332 -27.072 9.863 1.00 76.12 914 GLU A CA 1
ATOM 6869 C C . GLU A 1 914 ? -11.300 -25.877 9.875 1.00 76.12 914 GLU A C 1
ATOM 6871 O O . GLU A 1 914 ? -11.073 -24.843 9.236 1.00 76.12 914 GLU A O 1
ATOM 6876 N N . LEU A 1 915 ? -12.374 -26.008 10.657 1.00 84.81 915 LEU A N 1
ATOM 6877 C CA . LEU A 1 915 ? -13.349 -24.958 10.944 1.00 84.81 915 LEU A CA 1
ATOM 6878 C C . LEU A 1 915 ? -13.310 -24.613 12.442 1.00 84.81 915 LEU A C 1
ATOM 6880 O O . LEU A 1 915 ? -12.795 -25.364 13.270 1.00 84.81 915 LEU A O 1
ATOM 6884 N N . ASP A 1 916 ? -13.892 -23.477 12.822 1.00 82.38 916 ASP A N 1
ATOM 6885 C CA . ASP A 1 916 ? -13.995 -23.060 14.226 1.00 82.38 916 ASP A CA 1
ATOM 6886 C C . ASP A 1 916 ? -14.646 -24.142 15.115 1.00 82.38 916 ASP A C 1
ATOM 6888 O O . ASP A 1 916 ? -15.855 -24.317 15.072 1.00 82.38 916 ASP A O 1
ATOM 6892 N N . ASN A 1 917 ? -13.888 -24.849 15.963 1.00 83.44 917 ASN A N 1
ATOM 6893 C CA . ASN A 1 917 ? -14.401 -25.958 16.796 1.00 83.44 917 ASN A CA 1
ATOM 6894 C C . ASN A 1 917 ? -15.205 -27.026 16.008 1.00 83.44 917 ASN A C 1
ATOM 6896 O O . ASN A 1 917 ? -16.087 -27.681 16.572 1.00 83.44 917 ASN A O 1
ATOM 6900 N N . ALA A 1 918 ? -14.934 -27.197 14.712 1.00 86.81 918 ALA A N 1
ATOM 6901 C CA . ALA A 1 918 ? -15.619 -28.153 13.850 1.00 86.81 918 ALA A CA 1
ATOM 6902 C C . ALA A 1 918 ? -14.643 -28.767 12.837 1.00 86.81 918 ALA A C 1
ATOM 6904 O O . ALA A 1 918 ? -13.703 -28.116 12.392 1.00 86.81 918 ALA A O 1
ATOM 6905 N N . GLU A 1 919 ? -14.896 -30.015 12.452 1.00 88.75 919 GLU A N 1
ATOM 6906 C CA . GLU A 1 919 ? -14.144 -30.715 11.407 1.00 88.75 919 GLU A CA 1
ATOM 6907 C C . GLU A 1 919 ? -15.115 -31.215 10.333 1.00 88.75 919 GLU A C 1
ATOM 6909 O O . GLU A 1 919 ? -16.297 -31.477 10.612 1.00 88.75 919 GLU A O 1
ATOM 6914 N N . LEU A 1 920 ? -14.603 -31.350 9.111 1.00 89.69 920 LEU A N 1
ATOM 6915 C CA . LEU A 1 920 ? -15.305 -31.959 7.989 1.00 89.69 920 LEU A CA 1
ATOM 6916 C C . LEU A 1 920 ? -14.739 -33.357 7.737 1.00 89.69 920 LEU A C 1
ATOM 6918 O O . LEU A 1 920 ? -13.539 -33.513 7.545 1.00 89.69 920 LEU A O 1
ATOM 6922 N N . LEU A 1 921 ? -15.609 -34.368 7.741 1.00 90.56 921 LEU A N 1
ATOM 6923 C CA . LEU A 1 921 ? -15.225 -35.764 7.513 1.00 90.56 921 LEU A CA 1
ATOM 6924 C C . LEU A 1 921 ? -16.000 -36.347 6.334 1.00 90.56 921 LEU A C 1
ATOM 6926 O O . LEU A 1 921 ? -17.235 -36.294 6.323 1.00 90.56 921 LEU A O 1
ATOM 6930 N N . LEU A 1 922 ? -15.305 -36.952 5.373 1.00 92.44 922 LEU A N 1
ATOM 6931 C CA . LEU A 1 922 ? -15.930 -37.614 4.233 1.00 92.44 922 LEU A CA 1
ATOM 6932 C C . LEU A 1 922 ? -16.849 -38.746 4.698 1.00 92.44 922 LEU A C 1
ATOM 6934 O O . LEU A 1 922 ? -16.438 -39.699 5.352 1.00 92.44 922 LEU A O 1
ATOM 6938 N N . SER A 1 923 ? -18.135 -38.635 4.361 1.00 92.62 923 SER A N 1
ATOM 6939 C CA . SER A 1 923 ? -19.170 -39.538 4.872 1.00 92.62 923 SER A CA 1
ATOM 6940 C C . SER A 1 923 ? -19.813 -40.409 3.799 1.00 92.62 923 SER A C 1
ATOM 6942 O O . SER A 1 923 ? -20.488 -41.384 4.141 1.00 92.62 923 SER A O 1
ATOM 6944 N N . GLY A 1 924 ? -19.690 -40.071 2.518 1.00 92.94 924 GLY A N 1
ATOM 6945 C CA . GLY A 1 924 ? -20.239 -40.900 1.451 1.00 92.94 924 GLY A CA 1
ATOM 6946 C C . GLY A 1 924 ? -20.199 -40.251 0.077 1.00 92.94 924 GLY A C 1
ATOM 6947 O O . GLY A 1 924 ? -19.924 -39.062 -0.061 1.00 92.94 924 GLY A O 1
ATOM 6948 N N . ILE A 1 925 ? -20.523 -41.055 -0.930 1.00 93.19 925 ILE A N 1
ATOM 6949 C CA . ILE A 1 925 ? -20.513 -40.693 -2.343 1.00 93.19 925 ILE A CA 1
ATOM 6950 C C . ILE A 1 925 ? -21.751 -41.236 -3.062 1.00 93.19 925 ILE A C 1
ATOM 6952 O O . ILE A 1 925 ? -22.304 -42.281 -2.708 1.00 93.19 925 ILE A O 1
ATOM 6956 N N . THR A 1 926 ? -22.201 -40.525 -4.090 1.00 92.25 926 THR A N 1
ATOM 6957 C CA . THR A 1 926 ? -23.278 -40.953 -4.983 1.00 92.25 926 THR A CA 1
ATOM 6958 C C . THR A 1 926 ? -23.084 -40.419 -6.400 1.00 92.25 926 THR A C 1
ATOM 6960 O O . THR A 1 926 ? -22.288 -39.518 -6.656 1.00 92.25 926 THR A O 1
ATOM 6963 N N . LYS A 1 927 ? -23.831 -40.992 -7.339 1.00 89.25 927 LYS A N 1
ATOM 6964 C CA . LYS A 1 927 ? -23.837 -40.601 -8.748 1.00 89.25 927 LYS A CA 1
ATOM 6965 C C . LYS A 1 927 ? -24.723 -39.370 -8.961 1.00 89.25 927 LYS A C 1
ATOM 6967 O O . LYS A 1 927 ? -25.854 -39.352 -8.470 1.00 89.25 927 LYS A O 1
ATOM 6972 N N . ILE A 1 928 ? -24.282 -38.407 -9.772 1.00 86.06 928 ILE A N 1
ATOM 6973 C CA . ILE A 1 928 ? -25.131 -37.314 -10.280 1.00 86.06 928 ILE A CA 1
ATOM 6974 C C . ILE A 1 928 ? -25.663 -37.679 -11.673 1.00 86.06 928 ILE A C 1
ATOM 6976 O O . ILE A 1 928 ? -24.934 -38.220 -12.498 1.00 86.06 928 ILE A O 1
ATOM 6980 N N . ASN A 1 929 ? -26.939 -37.397 -11.951 1.00 78.88 929 ASN A N 1
ATOM 6981 C CA . ASN A 1 929 ? -27.493 -37.531 -13.302 1.00 78.88 929 ASN A CA 1
ATOM 6982 C C . ASN A 1 929 ? -27.185 -36.289 -14.142 1.00 78.88 929 ASN A C 1
ATOM 6984 O O . ASN A 1 929 ? -27.560 -35.181 -13.753 1.00 78.88 929 ASN A O 1
ATOM 6988 N N . ARG A 1 930 ? -26.627 -36.487 -15.338 1.00 72.69 930 ARG A N 1
ATOM 6989 C CA . ARG A 1 930 ? -26.613 -35.468 -16.404 1.00 72.69 930 ARG A CA 1
ATOM 6990 C C . ARG A 1 930 ? -27.878 -35.508 -17.261 1.00 72.69 930 ARG A C 1
ATOM 6992 O O . ARG A 1 930 ? -28.717 -36.401 -17.121 1.00 72.69 930 ARG A O 1
ATOM 6999 N N . ASP A 1 931 ? -28.000 -34.550 -18.178 1.00 65.62 931 ASP A N 1
ATOM 7000 C CA . ASP A 1 931 ? -29.100 -34.490 -19.140 1.00 65.62 931 ASP A CA 1
ATOM 7001 C C . ASP A 1 931 ? -29.208 -35.793 -19.949 1.00 65.62 931 ASP A C 1
ATOM 7003 O O . ASP A 1 931 ? -28.332 -36.149 -20.734 1.00 65.62 931 ASP A O 1
ATOM 7007 N N . GLY A 1 932 ? -30.311 -36.519 -19.742 1.00 67.88 932 GLY A N 1
ATOM 7008 C CA . GLY A 1 932 ? -30.579 -37.813 -20.380 1.00 67.88 932 GLY A CA 1
ATOM 7009 C C . GLY A 1 932 ? -30.164 -39.047 -19.568 1.00 67.88 932 GLY A C 1
ATOM 7010 O O . GLY A 1 932 ? -30.529 -40.160 -19.952 1.00 67.88 932 GLY A O 1
ATOM 7011 N N . GLU A 1 933 ? -29.478 -38.884 -18.434 1.00 75.06 933 GLU A N 1
ATOM 7012 C CA . GLU A 1 933 ? -29.106 -39.977 -17.527 1.00 75.06 933 GLU A CA 1
ATOM 7013 C C . GLU A 1 933 ? -30.179 -40.239 -16.452 1.00 75.06 933 GLU A C 1
ATOM 7015 O O . GLU A 1 933 ? -31.006 -39.385 -16.129 1.00 75.06 933 GLU A O 1
ATOM 7020 N N . THR A 1 934 ? -30.191 -41.454 -15.888 1.00 75.75 934 THR A N 1
ATOM 7021 C CA . THR A 1 934 ? -31.122 -41.855 -14.816 1.00 75.75 934 THR A CA 1
ATOM 7022 C C . THR A 1 934 ? -30.411 -42.674 -13.731 1.00 75.75 934 THR A C 1
ATOM 7024 O O . THR A 1 934 ? -29.348 -43.256 -13.967 1.00 75.75 934 THR A O 1
ATOM 7027 N N . GLY A 1 935 ? -31.014 -42.747 -12.538 1.00 74.25 935 GLY A N 1
ATOM 7028 C CA . GLY A 1 935 ? -30.575 -43.623 -11.440 1.00 74.25 935 GLY A CA 1
ATOM 7029 C C . GLY A 1 935 ? -29.596 -43.011 -10.431 1.00 74.25 935 GLY A C 1
ATOM 7030 O O . GLY A 1 935 ? -29.384 -43.614 -9.387 1.00 74.25 935 GLY A O 1
ATOM 7031 N N . GLY A 1 936 ? -29.040 -41.834 -10.709 1.00 78.88 936 GLY A N 1
ATOM 7032 C CA . GLY A 1 936 ? -28.336 -40.974 -9.753 1.00 78.88 936 GLY A CA 1
ATOM 7033 C C . GLY A 1 936 ? -29.230 -39.862 -9.198 1.00 78.88 936 GLY A C 1
ATOM 7034 O O . GLY A 1 936 ? -30.452 -39.869 -9.390 1.00 78.88 936 GLY A O 1
ATOM 7035 N N . VAL A 1 937 ? -28.622 -38.883 -8.538 1.00 81.12 937 VAL A N 1
ATOM 7036 C CA . VAL A 1 937 ? -29.309 -37.717 -7.981 1.00 81.12 937 VAL A CA 1
ATOM 7037 C C . VAL A 1 937 ? -29.453 -36.615 -9.034 1.00 81.12 937 VAL A C 1
ATOM 7039 O O . VAL A 1 937 ? -28.530 -36.357 -9.802 1.00 81.12 937 VAL A O 1
ATOM 7042 N N . SER A 1 938 ? -30.614 -35.960 -9.087 1.00 75.69 938 SER A N 1
ATOM 7043 C CA . SER A 1 938 ? -30.900 -34.854 -10.013 1.00 75.69 938 SER A CA 1
ATOM 7044 C C . SER A 1 938 ? -31.213 -33.573 -9.242 1.00 75.69 938 SER A C 1
ATOM 7046 O O . SER A 1 938 ? -31.982 -33.615 -8.285 1.00 75.69 938 SER A O 1
ATOM 7048 N N . GLY A 1 939 ? -30.680 -32.435 -9.699 1.00 63.59 939 GLY A N 1
ATOM 7049 C CA . GLY A 1 939 ? -31.061 -31.111 -9.193 1.00 63.59 939 GLY A CA 1
ATOM 7050 C C . GLY A 1 939 ? -30.480 -30.722 -7.830 1.00 63.59 939 GLY A C 1
ATOM 7051 O O . GLY A 1 939 ? -31.066 -29.874 -7.165 1.00 63.59 939 GLY A O 1
ATOM 7052 N N . ILE A 1 940 ? -29.362 -31.322 -7.404 1.00 66.19 940 ILE A N 1
ATOM 7053 C CA . ILE A 1 940 ? -28.628 -30.839 -6.227 1.00 66.19 940 ILE A CA 1
ATOM 7054 C C . ILE A 1 940 ? -27.806 -29.614 -6.606 1.00 66.19 940 ILE A C 1
ATOM 7056 O O . ILE A 1 940 ? -27.019 -29.655 -7.549 1.00 66.19 940 ILE A O 1
ATOM 7060 N N . ASN A 1 941 ? -27.984 -28.551 -5.827 1.00 70.31 941 ASN A N 1
ATOM 7061 C CA . ASN A 1 941 ? -27.054 -27.437 -5.765 1.00 70.31 941 ASN A CA 1
ATOM 7062 C C . ASN A 1 941 ? -25.879 -27.848 -4.850 1.00 70.31 941 ASN A C 1
ATOM 7064 O O . ASN A 1 941 ? -26.142 -28.136 -3.680 1.00 70.31 941 ASN A O 1
ATOM 7068 N N . PRO A 1 942 ? -24.623 -27.905 -5.329 1.00 67.75 942 PRO A N 1
ATOM 7069 C CA . PRO A 1 942 ? -23.463 -28.221 -4.487 1.00 67.75 942 PRO A CA 1
ATOM 7070 C C . PRO A 1 942 ? -23.331 -27.287 -3.277 1.00 67.75 942 PRO A C 1
ATOM 7072 O O . PRO A 1 942 ? -22.858 -27.708 -2.232 1.00 67.75 942 PRO A O 1
ATOM 7075 N N . ASP A 1 943 ? -23.881 -26.070 -3.358 1.00 75.94 943 ASP A N 1
ATOM 7076 C CA . ASP A 1 943 ? -23.912 -25.112 -2.247 1.00 75.94 943 ASP A CA 1
ATOM 7077 C C . ASP A 1 943 ? -24.834 -25.504 -1.074 1.00 75.94 943 ASP A C 1
ATOM 7079 O O . ASP A 1 943 ? -25.004 -24.740 -0.126 1.00 75.94 943 ASP A O 1
ATOM 7083 N N . THR A 1 944 ? -25.510 -26.649 -1.133 1.00 83.06 944 THR A N 1
ATOM 7084 C CA . THR A 1 944 ? -26.512 -27.011 -0.125 1.00 83.06 944 THR A CA 1
ATOM 7085 C C . THR A 1 944 ? -25.850 -27.408 1.197 1.00 83.06 944 THR A C 1
ATOM 7087 O O . THR A 1 944 ? -24.921 -28.210 1.225 1.00 83.06 944 THR A O 1
ATOM 7090 N N . VAL A 1 945 ? -26.404 -26.929 2.312 1.00 89.19 945 VAL A N 1
ATOM 7091 C CA . VAL A 1 945 ? -26.128 -27.447 3.660 1.00 89.19 945 VAL A CA 1
ATOM 7092 C C . VAL A 1 945 ? -27.386 -28.141 4.160 1.00 89.19 945 VAL A C 1
ATOM 7094 O O . VAL A 1 945 ? -28.474 -27.575 4.058 1.00 89.19 945 VAL A O 1
ATOM 7097 N N . SER A 1 946 ? -27.268 -29.371 4.658 1.00 89.31 946 SER A N 1
ATOM 7098 C CA . SER A 1 946 ? -28.447 -30.207 4.901 1.00 89.31 946 SER A CA 1
ATOM 7099 C C . SER A 1 946 ? -28.400 -31.021 6.188 1.00 89.31 946 SER A C 1
ATOM 7101 O O . SER A 1 946 ? -27.361 -31.189 6.832 1.00 89.31 946 SER A O 1
ATOM 7103 N N . SER A 1 947 ? -29.563 -31.570 6.526 1.00 89.56 947 SER A N 1
ATOM 7104 C CA . SER A 1 947 ? -29.751 -32.432 7.689 1.00 89.56 947 SER A CA 1
ATOM 7105 C C . SER A 1 947 ? -29.380 -33.888 7.428 1.00 89.56 947 SER A C 1
ATOM 7107 O O . SER A 1 947 ? -29.445 -34.391 6.304 1.00 89.56 947 SER A O 1
ATOM 7109 N N . SER A 1 948 ? -29.154 -34.644 8.503 1.00 88.12 948 SER A N 1
ATOM 7110 C CA . SER A 1 948 ? -29.016 -36.105 8.441 1.00 88.12 948 SER A CA 1
ATOM 7111 C C . SER A 1 948 ? -30.197 -36.795 7.747 1.00 88.12 948 SER A C 1
ATOM 7113 O O . SER A 1 948 ? -30.031 -37.844 7.127 1.00 88.12 948 SER A O 1
ATOM 7115 N N . GLN A 1 949 ? -31.411 -36.245 7.842 1.00 86.81 949 GLN A N 1
ATOM 7116 C CA . GLN A 1 949 ? -32.576 -36.813 7.163 1.00 86.81 949 GLN A CA 1
ATOM 7117 C C . GLN A 1 949 ? -32.507 -36.607 5.644 1.00 86.81 949 GLN A C 1
ATOM 7119 O O . GLN A 1 949 ? -32.844 -37.521 4.892 1.00 86.81 949 GLN A O 1
ATOM 7124 N N . GLU A 1 950 ? -32.071 -35.433 5.194 1.00 84.81 950 GLU A N 1
ATOM 7125 C CA . GLU A 1 950 ? -31.915 -35.120 3.772 1.00 84.81 950 GLU A CA 1
ATOM 7126 C C . GLU A 1 950 ? -30.766 -35.902 3.150 1.00 84.81 950 GLU A C 1
ATOM 7128 O O . GLU A 1 950 ? -30.990 -36.545 2.128 1.00 84.81 950 GLU A O 1
ATOM 7133 N N . TYR A 1 951 ? -29.612 -35.984 3.817 1.00 87.12 951 TYR A N 1
ATOM 7134 C CA . TYR A 1 951 ? -28.506 -36.863 3.421 1.00 87.12 951 TYR A CA 1
ATOM 7135 C C . TYR A 1 951 ? -28.988 -38.291 3.106 1.00 87.12 951 TYR A C 1
ATOM 7137 O O . TYR A 1 951 ? -28.713 -38.833 2.034 1.00 87.12 951 TYR A O 1
ATOM 7145 N N . ASN A 1 952 ? -29.793 -38.881 3.999 1.00 85.56 952 ASN A N 1
ATOM 7146 C CA . ASN A 1 952 ? -30.330 -40.231 3.805 1.00 85.56 952 ASN A CA 1
ATOM 7147 C C . ASN A 1 952 ? -31.310 -40.327 2.620 1.00 85.56 952 ASN A C 1
ATOM 7149 O O . ASN A 1 952 ? -31.399 -41.374 1.979 1.00 85.56 952 ASN A O 1
ATOM 7153 N N . ASN A 1 953 ? -32.044 -39.254 2.310 1.00 85.19 953 ASN A N 1
ATOM 7154 C CA . ASN A 1 953 ? -32.968 -39.218 1.172 1.00 85.19 953 ASN A CA 1
ATOM 7155 C C . ASN A 1 953 ? -32.240 -39.131 -0.178 1.00 85.19 953 ASN A C 1
ATOM 7157 O O . ASN A 1 953 ? -32.800 -39.559 -1.187 1.00 85.19 953 ASN A O 1
ATOM 7161 N N . LEU A 1 954 ? -31.012 -38.605 -0.202 1.00 82.62 954 LEU A N 1
ATOM 7162 C CA . LEU A 1 954 ? -30.190 -38.483 -1.410 1.00 82.62 954 LEU A CA 1
ATOM 7163 C C . LEU A 1 954 ? -29.524 -39.803 -1.831 1.00 82.62 954 LEU A C 1
ATOM 7165 O O . LEU A 1 954 ? -28.916 -39.871 -2.896 1.00 82.62 954 LEU A O 1
ATOM 7169 N N . GLY A 1 955 ? -29.656 -40.864 -1.026 1.00 81.06 955 GLY A N 1
ATOM 7170 C CA . GLY A 1 955 ? -29.100 -42.181 -1.346 1.00 81.06 955 GLY A CA 1
ATOM 7171 C C . GLY A 1 955 ? -27.571 -42.210 -1.349 1.00 81.06 955 GLY A C 1
ATOM 7172 O O . GLY A 1 955 ? -26.983 -42.999 -2.083 1.00 81.06 955 GLY A O 1
ATOM 7173 N N . ILE A 1 956 ? -26.939 -41.333 -0.567 1.00 84.19 956 ILE A N 1
ATOM 7174 C CA . ILE A 1 956 ? -25.486 -41.269 -0.405 1.00 84.19 956 ILE A CA 1
ATOM 7175 C C . ILE A 1 956 ? -25.029 -42.427 0.485 1.00 84.19 956 ILE A C 1
ATOM 7177 O O . ILE A 1 956 ? -25.621 -42.691 1.533 1.00 84.19 956 ILE A O 1
ATOM 7181 N N . THR A 1 957 ? -23.998 -43.148 0.045 1.00 88.50 957 THR A N 1
ATOM 7182 C CA . THR A 1 957 ? -23.495 -44.368 0.696 1.00 88.50 957 THR A CA 1
ATOM 7183 C C . THR A 1 957 ? -21.967 -44.418 0.677 1.00 88.50 957 THR A C 1
ATOM 7185 O O . THR A 1 957 ? -21.322 -43.592 0.045 1.00 88.50 957 THR A O 1
ATOM 7188 N N . ALA A 1 958 ? -21.362 -45.399 1.358 1.00 91.19 958 ALA A N 1
ATOM 7189 C CA . ALA A 1 958 ? -19.904 -45.583 1.353 1.00 91.19 958 ALA A CA 1
ATOM 7190 C C . ALA A 1 958 ? -19.338 -45.974 -0.028 1.00 91.19 958 ALA A C 1
ATOM 7192 O O . ALA A 1 958 ? -18.150 -45.821 -0.275 1.00 91.19 958 ALA A O 1
ATOM 7193 N N . SER A 1 959 ? -20.172 -46.473 -0.941 1.00 92.44 959 SER A N 1
ATOM 7194 C CA . SER A 1 959 ? -19.793 -46.723 -2.330 1.00 92.44 959 SER A CA 1
ATOM 7195 C C . SER A 1 959 ? -20.970 -46.511 -3.271 1.00 92.44 959 SER A C 1
ATOM 7197 O O . SER A 1 959 ? -22.127 -46.642 -2.862 1.00 92.44 959 SER A O 1
ATOM 7199 N N . CYS A 1 960 ? -20.693 -46.184 -4.531 1.00 92.00 960 CYS A N 1
ATOM 7200 C CA . CYS A 1 960 ? -21.701 -46.015 -5.570 1.00 92.00 960 CYS A CA 1
ATOM 7201 C C . CYS A 1 960 ? -21.217 -46.562 -6.922 1.00 92.00 960 CYS A C 1
ATOM 7203 O O . CYS A 1 960 ? -20.020 -46.721 -7.170 1.00 92.00 960 CYS A O 1
ATOM 7205 N N . VAL A 1 961 ? -22.172 -46.875 -7.800 1.00 90.31 961 VAL A N 1
ATOM 7206 C CA . VAL A 1 961 ? -21.905 -47.286 -9.184 1.00 90.31 961 VAL A CA 1
ATOM 7207 C C . VAL A 1 961 ? -22.224 -46.096 -10.090 1.00 90.31 961 VAL A C 1
ATOM 7209 O O . VAL A 1 961 ? -23.390 -45.710 -10.211 1.00 90.31 961 VAL A O 1
ATOM 7212 N N . GLY A 1 962 ? -21.190 -45.505 -10.688 1.00 86.56 962 GLY A N 1
ATOM 7213 C CA . GLY A 1 962 ? -21.288 -44.444 -11.691 1.00 86.56 962 GLY A CA 1
ATOM 7214 C C . GLY A 1 962 ? -21.685 -44.975 -13.073 1.00 86.56 962 GLY A C 1
ATOM 7215 O O . GLY A 1 962 ? -22.047 -46.143 -13.234 1.00 86.56 962 GLY A O 1
ATOM 7216 N N . ASN A 1 963 ? -21.643 -44.118 -14.093 1.00 81.94 963 ASN A N 1
ATOM 7217 C CA . ASN A 1 963 ? -21.862 -44.521 -15.487 1.00 81.94 963 ASN A CA 1
ATOM 7218 C C . ASN A 1 963 ? -20.675 -45.316 -16.053 1.00 81.94 963 ASN A C 1
ATOM 7220 O O . ASN A 1 963 ? -20.876 -46.286 -16.787 1.00 81.94 963 ASN A O 1
ATOM 7224 N N . TYR A 1 964 ? -19.452 -44.913 -15.710 1.00 83.12 964 TYR A N 1
ATOM 7225 C CA . TYR A 1 964 ? -18.215 -45.445 -16.276 1.00 83.12 964 TYR A CA 1
ATOM 7226 C C . TYR A 1 964 ? -17.365 -46.229 -15.269 1.00 83.12 964 TYR A C 1
ATOM 7228 O O . TYR A 1 964 ? -16.514 -47.017 -15.680 1.00 83.12 964 TYR A O 1
ATOM 7236 N N . GLY A 1 965 ? -17.618 -46.114 -13.963 1.00 88.50 965 GLY A N 1
ATOM 7237 C CA . GLY A 1 965 ? -16.823 -46.762 -12.915 1.00 88.50 965 GLY A CA 1
ATOM 7238 C C . GLY A 1 965 ? -17.540 -46.895 -11.571 1.00 88.50 965 GLY A C 1
ATOM 7239 O O . GLY A 1 965 ? -18.649 -46.402 -11.392 1.00 88.50 965 GLY A O 1
ATOM 7240 N N . ASN A 1 966 ? -16.907 -47.585 -10.622 1.00 92.19 966 ASN A N 1
ATOM 7241 C CA . ASN A 1 966 ? -17.362 -47.689 -9.233 1.00 92.19 966 ASN A CA 1
ATOM 7242 C C . ASN A 1 966 ? -16.548 -46.740 -8.353 1.00 92.19 966 ASN A C 1
ATOM 7244 O O . ASN A 1 966 ? -15.327 -46.711 -8.486 1.00 92.19 966 ASN A O 1
ATOM 7248 N N . ALA A 1 967 ? -17.200 -46.040 -7.430 1.00 94.06 967 ALA A N 1
ATOM 7249 C CA . ALA A 1 967 ? -16.536 -45.194 -6.445 1.00 94.06 967 ALA A CA 1
ATOM 7250 C C . ALA A 1 967 ? -16.752 -45.728 -5.023 1.00 94.06 967 ALA A C 1
ATOM 7252 O O . ALA A 1 967 ? -17.846 -46.193 -4.698 1.00 94.06 967 ALA A O 1
ATOM 7253 N N . GLU A 1 968 ? -15.728 -45.664 -4.178 1.00 95.50 968 GLU A N 1
ATOM 7254 C CA . GLU A 1 968 ? -15.738 -46.145 -2.792 1.00 95.50 968 GLU A CA 1
ATOM 7255 C C . GLU A 1 968 ? -14.979 -45.170 -1.887 1.00 95.50 968 GLU A C 1
ATOM 7257 O O . GLU A 1 968 ? -13.841 -44.818 -2.176 1.00 95.50 968 GLU A O 1
ATOM 7262 N N . VAL A 1 969 ? -15.601 -44.749 -0.786 1.00 94.81 969 VAL A N 1
ATOM 7263 C CA . VAL A 1 969 ? -14.946 -43.989 0.285 1.00 94.81 969 VAL A CA 1
ATOM 7264 C C . VAL A 1 969 ? -14.045 -44.940 1.069 1.00 94.81 969 VAL A C 1
ATOM 7266 O O . VAL A 1 969 ? -14.521 -45.955 1.584 1.00 94.81 969 VAL A O 1
ATOM 7269 N N . LEU A 1 970 ? -12.752 -44.631 1.140 1.00 92.06 970 LEU A N 1
ATOM 7270 C CA . LEU A 1 970 ? -11.760 -45.464 1.827 1.00 92.06 970 LEU A CA 1
ATOM 7271 C C . LEU A 1 970 ? -11.582 -45.071 3.295 1.00 92.06 970 LEU A C 1
ATOM 7273 O O . LEU A 1 970 ? -11.452 -45.941 4.159 1.00 92.06 970 LEU A O 1
ATOM 7277 N N . ASP A 1 971 ? -11.572 -43.769 3.555 1.00 90.81 971 ASP A N 1
ATOM 7278 C CA . ASP A 1 971 ? -11.340 -43.147 4.855 1.00 90.81 971 ASP A CA 1
ATOM 7279 C C . ASP A 1 971 ? -12.022 -41.766 4.910 1.00 90.81 971 ASP A C 1
ATOM 7281 O O . ASP A 1 971 ? -12.875 -41.458 4.077 1.00 90.81 971 ASP A O 1
ATOM 7285 N N . ASP A 1 972 ? -11.681 -40.958 5.916 1.00 89.81 972 ASP A N 1
ATOM 7286 C CA . ASP A 1 972 ? -12.314 -39.662 6.168 1.00 89.81 972 ASP A CA 1
ATOM 7287 C C . ASP A 1 972 ? -11.931 -38.574 5.139 1.00 89.81 972 ASP A C 1
ATOM 7289 O O . ASP A 1 972 ? -12.471 -37.469 5.226 1.00 89.81 972 ASP A O 1
ATOM 7293 N N . THR A 1 973 ? -11.056 -38.859 4.160 1.00 89.38 973 THR A N 1
ATOM 7294 C CA . THR A 1 973 ? -10.654 -37.894 3.114 1.00 89.38 973 THR A CA 1
ATOM 7295 C C . THR A 1 973 ? -10.621 -38.459 1.691 1.00 89.38 973 THR A C 1
ATOM 7297 O O . THR A 1 973 ? -10.699 -37.698 0.732 1.00 89.38 973 THR A O 1
ATOM 7300 N N . SER A 1 974 ? -10.537 -39.781 1.518 1.00 91.94 974 SER A N 1
ATOM 7301 C CA . SER A 1 974 ? -10.168 -40.383 0.233 1.00 91.94 974 SER A CA 1
ATOM 7302 C C . SER A 1 974 ? -11.283 -41.182 -0.442 1.00 91.94 974 SER A C 1
ATOM 7304 O O . SER A 1 974 ? -11.983 -41.995 0.176 1.00 91.94 974 SER A O 1
ATOM 7306 N N . ILE A 1 975 ? -11.378 -41.037 -1.766 1.00 94.00 975 ILE A N 1
ATOM 7307 C CA . ILE A 1 975 ? -12.287 -41.777 -2.647 1.00 94.00 975 ILE A CA 1
ATOM 7308 C C . ILE A 1 975 ? -11.482 -42.597 -3.650 1.00 94.00 975 ILE A C 1
ATOM 7310 O O . ILE A 1 975 ? -10.712 -42.069 -4.446 1.00 94.00 975 ILE A O 1
ATOM 7314 N N . LYS A 1 976 ? -11.718 -43.907 -3.686 1.00 92.75 976 LYS A N 1
ATOM 7315 C CA . LYS A 1 976 ? -11.225 -44.789 -4.741 1.00 92.75 976 LYS A CA 1
ATOM 7316 C C . LYS A 1 976 ? -12.217 -44.858 -5.888 1.00 92.75 976 LYS A C 1
ATOM 7318 O O . LYS A 1 976 ? -13.341 -45.318 -5.699 1.00 92.75 976 LYS A O 1
ATOM 7323 N N . TYR A 1 977 ? -11.783 -44.514 -7.092 1.00 90.81 977 TYR A N 1
ATOM 7324 C CA . TYR A 1 977 ? -12.545 -44.713 -8.319 1.00 90.81 977 TYR A CA 1
ATOM 7325 C C . TYR A 1 977 ? -11.948 -45.848 -9.154 1.00 90.81 977 TYR A C 1
ATOM 7327 O O . TYR A 1 977 ? -10.750 -45.891 -9.404 1.00 90.81 977 TYR A O 1
ATOM 7335 N N . SER A 1 978 ? -12.780 -46.795 -9.584 1.00 89.12 978 SER A N 1
ATOM 7336 C CA . SER A 1 978 ? -12.392 -47.960 -10.388 1.00 89.12 978 SER A CA 1
ATOM 7337 C C . SER A 1 978 ? -13.198 -47.999 -11.691 1.00 89.12 978 SER A C 1
ATOM 7339 O O . SER A 1 978 ? -14.385 -48.346 -11.645 1.00 89.12 978 SER A O 1
ATOM 7341 N N . PRO A 1 979 ? -12.596 -47.682 -12.851 1.00 83.19 979 PRO A N 1
ATOM 7342 C CA . PRO A 1 979 ? -13.273 -47.751 -14.144 1.00 83.19 979 PRO A CA 1
ATOM 7343 C C . PRO A 1 979 ? -13.815 -49.160 -14.431 1.00 83.19 979 PRO A C 1
ATOM 7345 O O . PRO A 1 979 ? -13.183 -50.169 -14.128 1.00 83.19 979 PRO A O 1
ATOM 7348 N N . THR A 1 980 ? -15.005 -49.242 -15.020 1.00 79.19 980 THR A N 1
ATOM 7349 C CA . THR A 1 980 ? -15.651 -50.508 -15.425 1.00 79.19 980 THR A CA 1
ATOM 7350 C C . THR A 1 980 ? -15.648 -50.714 -16.937 1.00 79.19 980 THR A C 1
ATOM 7352 O O . THR A 1 980 ? -15.804 -51.844 -17.402 1.00 79.19 980 THR A O 1
ATOM 7355 N N . ASN A 1 981 ? -15.468 -49.642 -17.712 1.00 67.94 981 ASN A N 1
ATOM 7356 C CA . ASN A 1 981 ? -15.303 -49.671 -19.159 1.00 67.94 981 ASN A CA 1
ATOM 7357 C C . ASN A 1 981 ? -14.334 -48.559 -19.604 1.00 67.94 981 ASN A C 1
ATOM 7359 O O . ASN A 1 981 ? -14.174 -47.566 -18.903 1.00 67.94 981 ASN A O 1
ATOM 7363 N N . MET A 1 982 ? -13.669 -48.758 -20.747 1.00 58.59 982 MET A N 1
ATOM 7364 C CA . MET A 1 982 ? -12.643 -47.840 -21.274 1.00 58.59 982 MET A CA 1
ATOM 7365 C C . MET A 1 982 ? -13.199 -46.823 -22.283 1.00 58.59 982 MET A C 1
ATOM 7367 O O . MET A 1 982 ? -12.453 -45.999 -22.795 1.00 58.59 982 MET A O 1
ATOM 7371 N N . ASN A 1 983 ? -14.504 -46.873 -22.564 1.00 61.62 983 ASN A N 1
ATOM 7372 C CA . ASN A 1 983 ? -15.169 -45.976 -23.505 1.00 61.62 983 ASN A CA 1
ATOM 7373 C C . ASN A 1 983 ? -15.908 -44.895 -22.716 1.00 61.62 983 ASN A C 1
ATOM 7375 O O . ASN A 1 983 ? -17.132 -44.931 -22.568 1.00 61.62 983 ASN A O 1
ATOM 7379 N N . MET A 1 984 ? -15.139 -43.963 -22.160 1.00 62.28 984 MET A N 1
ATOM 7380 C CA . MET A 1 984 ? -15.694 -42.760 -21.557 1.00 62.28 984 MET A CA 1
ATOM 7381 C C . MET A 1 984 ? -15.903 -41.714 -22.650 1.00 62.28 984 MET A C 1
ATOM 7383 O O . MET A 1 984 ? -15.032 -40.888 -22.903 1.00 62.28 984 MET A O 1
ATOM 7387 N N . ASP A 1 985 ? -17.084 -41.721 -23.271 1.00 58.22 985 ASP A N 1
ATOM 7388 C CA . ASP A 1 985 ? -17.474 -40.702 -24.260 1.00 58.22 985 ASP A CA 1
ATOM 7389 C C . ASP A 1 985 ? -17.550 -39.289 -23.626 1.00 58.22 985 ASP A C 1
ATOM 7391 O O . ASP A 1 985 ? -17.661 -38.279 -24.324 1.00 58.22 985 ASP A O 1
ATOM 7395 N N . ASN A 1 986 ? -17.533 -39.206 -22.287 1.00 66.06 986 ASN A N 1
ATOM 7396 C CA . ASN A 1 986 ? -17.512 -37.973 -21.504 1.00 66.06 986 ASN A CA 1
ATOM 7397 C C . ASN A 1 986 ? -16.991 -38.236 -20.068 1.00 66.06 986 ASN A C 1
ATOM 7399 O O . ASN A 1 986 ? -16.965 -39.386 -19.634 1.00 66.06 986 ASN A O 1
ATOM 7403 N N . PHE A 1 987 ? -16.638 -37.194 -19.304 1.00 73.31 987 PHE A N 1
ATOM 7404 C CA . PHE A 1 987 ? -16.212 -37.332 -17.896 1.00 73.31 987 PHE A CA 1
ATOM 7405 C C . PHE A 1 987 ? -17.347 -37.851 -16.989 1.00 73.31 987 PHE A C 1
ATOM 7407 O O . PHE A 1 987 ? -18.527 -37.689 -17.315 1.00 73.31 987 PHE A O 1
ATOM 7414 N N . GLU A 1 988 ? -17.024 -38.506 -15.874 1.00 81.56 988 GLU A N 1
ATOM 7415 C CA . GLU A 1 988 ? -17.987 -38.880 -14.824 1.00 81.56 988 GLU A CA 1
ATOM 7416 C C . GLU A 1 988 ? -18.040 -37.766 -13.776 1.00 81.56 988 GLU A C 1
ATOM 7418 O O . GLU A 1 988 ? -16.991 -37.297 -13.356 1.00 81.56 988 GLU A O 1
ATOM 7423 N N . LYS A 1 989 ? -19.234 -37.377 -13.316 1.00 85.44 989 LYS A N 1
ATOM 7424 C CA . LYS A 1 989 ? -19.403 -36.426 -12.207 1.00 85.44 989 LYS A CA 1
ATOM 7425 C C . LYS A 1 989 ? -20.112 -37.112 -11.039 1.00 85.44 989 LYS A C 1
ATOM 7427 O O . LYS A 1 989 ? -21.227 -37.624 -11.188 1.00 85.44 989 LYS A O 1
ATOM 7432 N N . LEU A 1 990 ? -19.472 -37.119 -9.876 1.00 89.31 990 LEU A N 1
ATOM 7433 C CA . LEU A 1 990 ? -19.969 -37.718 -8.636 1.00 89.31 990 LEU A CA 1
ATOM 7434 C C . LEU A 1 990 ? -20.220 -36.627 -7.591 1.00 89.31 990 LEU A C 1
ATOM 7436 O O . LEU A 1 990 ? -19.584 -35.580 -7.624 1.00 89.31 990 LEU A O 1
ATOM 7440 N N . LEU A 1 991 ? -21.152 -36.868 -6.668 1.00 90.62 991 LEU A N 1
ATOM 7441 C CA . LEU A 1 991 ? -21.398 -36.013 -5.505 1.00 90.62 991 LEU A CA 1
ATOM 7442 C C . LEU A 1 991 ? -20.878 -36.734 -4.272 1.00 90.62 991 LEU A C 1
ATOM 7444 O O . LEU A 1 991 ? -21.340 -37.841 -3.979 1.00 90.62 991 LEU A O 1
ATOM 7448 N N . TYR A 1 992 ? -19.989 -36.101 -3.527 1.00 92.00 992 TYR A N 1
ATOM 7449 C CA . TYR A 1 992 ? -19.603 -36.572 -2.210 1.00 92.00 992 TYR A CA 1
ATOM 7450 C C . TYR A 1 992 ? -20.129 -35.632 -1.125 1.00 92.00 992 TYR A C 1
ATOM 7452 O O . TYR A 1 992 ? -20.499 -34.483 -1.374 1.00 92.00 992 TYR A O 1
ATOM 7460 N N . ALA A 1 993 ? -20.255 -36.175 0.080 1.00 92.31 993 ALA A N 1
ATOM 7461 C CA . ALA A 1 993 ? -20.810 -35.484 1.230 1.00 92.31 993 ALA A CA 1
ATOM 7462 C C . ALA A 1 993 ? -19.841 -35.544 2.398 1.00 92.31 993 ALA A C 1
ATOM 7464 O O . ALA A 1 993 ? -19.384 -36.632 2.766 1.00 92.31 993 ALA A O 1
ATOM 7465 N N . LEU A 1 994 ? -19.622 -34.398 3.027 1.00 91.94 994 LEU A N 1
ATOM 7466 C CA . LEU A 1 994 ? -18.862 -34.295 4.258 1.00 91.94 994 LEU A CA 1
ATOM 7467 C C . LEU A 1 994 ? -19.807 -34.075 5.429 1.00 91.94 994 LEU A C 1
ATOM 7469 O O . LEU A 1 994 ? -20.728 -33.259 5.367 1.00 91.94 994 LEU A O 1
ATOM 7473 N N . LYS A 1 995 ? -19.577 -34.813 6.507 1.00 92.25 995 LYS A N 1
ATOM 7474 C CA . LYS A 1 995 ? -20.257 -34.633 7.781 1.00 92.25 995 LYS A CA 1
ATOM 7475 C C . LYS A 1 995 ? -19.533 -33.572 8.597 1.00 92.25 995 LYS A C 1
ATOM 7477 O O . LYS A 1 995 ? -18.322 -33.659 8.778 1.00 92.25 995 LYS A O 1
ATOM 7482 N N . VAL A 1 996 ? -20.295 -32.646 9.164 1.00 91.88 996 VAL A N 1
ATOM 7483 C CA . VAL A 1 996 ? -19.794 -31.637 10.102 1.00 91.88 996 VAL A CA 1
ATOM 7484 C C . VAL A 1 996 ? -19.875 -32.192 11.527 1.00 91.88 996 VAL A C 1
ATOM 7486 O O . VAL A 1 996 ? -20.925 -32.689 11.944 1.00 91.88 996 VAL A O 1
ATOM 7489 N N . THR A 1 997 ? -18.779 -32.147 12.286 1.00 87.56 997 THR A N 1
ATOM 7490 C CA . THR A 1 997 ? -18.708 -32.737 13.643 1.00 87.56 997 THR A CA 1
ATOM 7491 C C . THR A 1 997 ? -18.739 -31.730 14.798 1.00 87.56 997 THR A C 1
ATOM 7493 O O . THR A 1 997 ? -18.742 -32.156 15.954 1.00 87.56 997 THR A O 1
ATOM 7496 N N . GLY A 1 998 ? -18.783 -30.425 14.513 1.00 82.50 998 GLY A N 1
ATOM 7497 C CA . GLY A 1 998 ? -18.758 -29.366 15.531 1.00 82.50 998 GLY A CA 1
ATOM 7498 C C . GLY A 1 998 ? -20.123 -28.862 16.008 1.00 82.50 998 GLY A C 1
ATOM 7499 O O . GLY A 1 998 ? -21.163 -29.475 15.762 1.00 82.50 998 GLY A O 1
ATOM 7500 N N . ASP A 1 999 ? -20.109 -27.714 16.693 1.00 84.44 999 ASP A N 1
ATOM 7501 C CA . ASP A 1 999 ? -21.282 -27.070 17.302 1.00 84.44 999 ASP A CA 1
ATOM 7502 C C . ASP A 1 999 ? -22.186 -26.383 16.256 1.00 84.44 999 ASP A C 1
ATOM 7504 O O . ASP A 1 999 ? -22.353 -25.160 16.240 1.00 84.44 999 ASP A O 1
ATOM 7508 N N . THR A 1 1000 ? -22.798 -27.170 15.369 1.00 88.25 1000 THR A N 1
ATOM 7509 C CA . THR A 1 1000 ? -23.827 -26.704 14.427 1.00 88.25 1000 THR A CA 1
ATOM 7510 C C . THR A 1 1000 ? -25.217 -26.697 15.074 1.00 88.25 1000 THR A C 1
ATOM 7512 O O . THR A 1 1000 ? -25.483 -27.349 16.090 1.00 88.25 1000 THR A O 1
ATOM 7515 N N . LYS A 1 1001 ? -26.150 -25.928 14.500 1.00 85.94 1001 LYS A N 1
ATOM 7516 C CA . LYS A 1 1001 ? -27.565 -25.895 14.917 1.00 85.94 1001 LYS A CA 1
ATOM 7517 C C . LYS A 1 1001 ? -28.480 -26.025 13.702 1.00 85.94 1001 LYS A C 1
ATOM 7519 O O . LYS A 1 1001 ? -28.027 -26.057 12.567 1.00 85.94 1001 LYS A O 1
ATOM 7524 N N . ASN A 1 1002 ? -29.789 -26.124 13.952 1.00 85.69 1002 ASN A N 1
ATOM 7525 C CA . ASN A 1 1002 ? -30.835 -26.112 12.919 1.00 85.69 1002 ASN A CA 1
ATOM 7526 C C . ASN A 1 1002 ? -30.650 -27.137 11.785 1.00 85.69 1002 ASN A C 1
ATOM 7528 O O . ASN A 1 1002 ? -31.060 -26.889 10.657 1.00 85.69 1002 ASN A O 1
ATOM 7532 N N . ALA A 1 1003 ? -30.103 -28.309 12.123 1.00 87.62 1003 ALA A N 1
ATOM 7533 C CA . ALA A 1 1003 ? -29.919 -29.438 11.215 1.00 87.62 1003 ALA A CA 1
ATOM 7534 C C . ALA A 1 1003 ? -28.965 -29.164 10.033 1.00 87.62 1003 ALA A C 1
ATOM 7536 O O . ALA A 1 1003 ? -29.184 -29.668 8.937 1.00 87.62 1003 ALA A O 1
ATOM 7537 N N . GLN A 1 1004 ? -27.907 -28.382 10.262 1.00 91.00 1004 GLN A N 1
ATOM 7538 C CA . GLN A 1 1004 ? -26.768 -28.234 9.350 1.00 91.00 1004 GLN A CA 1
ATOM 7539 C C . GLN A 1 1004 ? -25.714 -29.315 9.661 1.00 91.00 1004 GLN A C 1
ATOM 7541 O O . GLN A 1 1004 ? -24.717 -29.047 10.329 1.00 91.00 1004 GLN A O 1
ATOM 7546 N N . ASP A 1 1005 ? -25.973 -30.553 9.236 1.00 91.44 1005 ASP A N 1
ATOM 7547 C CA . ASP A 1 1005 ? -25.150 -31.729 9.565 1.00 91.44 1005 ASP A CA 1
ATOM 7548 C C . ASP A 1 1005 ? -24.166 -32.115 8.439 1.00 91.44 1005 ASP A C 1
ATOM 7550 O O . ASP A 1 1005 ? -23.148 -32.753 8.714 1.00 91.44 1005 ASP A O 1
ATOM 7554 N N . TYR A 1 1006 ? -24.476 -31.776 7.179 1.00 91.56 1006 TYR A N 1
ATOM 7555 C CA . TYR A 1 1006 ? -23.689 -32.163 6.000 1.00 91.56 1006 TYR A CA 1
ATOM 7556 C C . TYR A 1 1006 ? -23.511 -31.015 5.002 1.00 91.56 1006 TYR A C 1
ATOM 7558 O O . TYR A 1 1006 ? -24.451 -30.251 4.761 1.00 91.56 1006 TYR A O 1
ATOM 7566 N N . VAL A 1 1007 ? -22.335 -30.972 4.373 1.00 92.00 1007 VAL A N 1
ATOM 7567 C CA . VAL A 1 1007 ? -22.005 -30.155 3.191 1.00 92.00 1007 VAL A CA 1
ATOM 7568 C C . VAL A 1 1007 ? -21.629 -31.064 2.016 1.00 92.00 1007 VAL A C 1
ATOM 7570 O O . VAL A 1 1007 ? -21.318 -32.241 2.218 1.00 92.00 1007 VAL A O 1
ATOM 7573 N N . TYR A 1 1008 ? -21.694 -30.548 0.790 1.00 90.38 1008 TYR A N 1
ATOM 7574 C CA . TYR A 1 1008 ? -21.526 -31.342 -0.429 1.00 90.38 1008 TYR A CA 1
ATOM 7575 C C . TYR A 1 1008 ? -20.532 -30.707 -1.394 1.00 90.38 1008 TYR A C 1
ATOM 7577 O O . TYR A 1 1008 ? -20.441 -29.488 -1.478 1.00 90.38 1008 TYR A O 1
ATOM 7585 N N . SER A 1 1009 ? -19.844 -31.544 -2.166 1.00 89.12 1009 SER A N 1
ATOM 7586 C CA . SER A 1 1009 ? -19.012 -31.118 -3.293 1.00 89.12 1009 SER A CA 1
ATOM 7587 C C . SER A 1 1009 ? -18.931 -32.233 -4.340 1.00 89.12 1009 SER A C 1
ATOM 7589 O O . SER A 1 1009 ? -19.513 -33.314 -4.174 1.00 89.12 1009 SER A O 1
ATOM 7591 N N . THR A 1 1010 ? -18.310 -31.952 -5.480 1.00 88.75 1010 THR A N 1
ATOM 7592 C CA . THR A 1 1010 ? -18.296 -32.853 -6.634 1.00 88.75 1010 THR A CA 1
ATOM 7593 C C . THR A 1 1010 ? -16.911 -33.387 -6.928 1.00 88.75 1010 THR A C 1
ATOM 7595 O O . THR A 1 1010 ? -15.953 -32.639 -6.840 1.00 88.75 1010 THR A O 1
ATOM 7598 N N . LEU A 1 1011 ? -16.836 -34.644 -7.365 1.00 88.44 1011 LEU A N 1
ATOM 7599 C CA . LEU A 1 1011 ? -15.633 -35.245 -7.935 1.00 88.44 1011 LEU A CA 1
ATOM 7600 C C . LEU A 1 1011 ? -15.862 -35.521 -9.424 1.00 88.44 1011 LEU A C 1
ATOM 7602 O O . LEU A 1 1011 ? -16.711 -36.346 -9.783 1.00 88.44 1011 LEU A O 1
ATOM 7606 N N . ASP A 1 1012 ? -15.086 -34.854 -10.268 1.00 82.81 1012 ASP A N 1
ATOM 7607 C CA . ASP A 1 1012 ? -15.052 -35.029 -11.714 1.00 82.81 1012 ASP A CA 1
ATOM 7608 C C . ASP A 1 1012 ? -13.942 -36.003 -12.107 1.00 82.81 1012 ASP A C 1
ATOM 7610 O O . ASP A 1 1012 ? -12.753 -35.712 -12.015 1.00 82.81 1012 ASP A O 1
ATOM 7614 N N . VAL A 1 1013 ? -14.331 -37.189 -12.573 1.00 80.62 1013 VAL A N 1
ATOM 7615 C CA . VAL A 1 1013 ? -13.400 -38.183 -13.108 1.00 80.62 1013 VAL A CA 1
ATOM 7616 C C . VAL A 1 1013 ? -13.311 -38.015 -14.612 1.00 80.62 1013 VAL A C 1
ATOM 7618 O O . VAL A 1 1013 ? -14.213 -38.385 -15.373 1.00 80.62 1013 VAL A O 1
ATOM 7621 N N . ILE A 1 1014 ? -12.199 -37.446 -15.038 1.00 73.31 1014 ILE A N 1
ATOM 7622 C CA . ILE A 1 1014 ? -11.913 -37.104 -16.418 1.00 73.31 1014 ILE A CA 1
ATOM 7623 C C . ILE A 1 1014 ? -11.121 -38.269 -17.023 1.00 73.31 1014 ILE A C 1
ATOM 7625 O O . ILE A 1 1014 ? -10.066 -38.630 -16.499 1.00 73.31 1014 ILE A O 1
ATOM 7629 N N . PRO A 1 1015 ? -11.586 -38.893 -18.118 1.00 65.69 1015 PRO A N 1
ATOM 7630 C CA . PRO A 1 1015 ? -10.719 -39.807 -18.842 1.00 65.69 1015 PRO A CA 1
ATOM 7631 C C . PRO A 1 1015 ? -9.542 -39.002 -19.391 1.00 65.69 1015 PRO A C 1
ATOM 7633 O O . PRO A 1 1015 ? -9.764 -37.918 -19.943 1.00 65.69 1015 PRO A O 1
ATOM 7636 N N . ALA A 1 1016 ? -8.313 -39.521 -19.301 1.00 57.62 1016 ALA A N 1
ATOM 7637 C CA . ALA A 1 1016 ? -7.268 -39.077 -20.218 1.00 57.62 1016 ALA A CA 1
ATOM 7638 C C . ALA A 1 1016 ? -7.884 -39.146 -21.625 1.00 57.62 1016 ALA A C 1
ATOM 7640 O O . ALA A 1 1016 ? -8.400 -40.191 -22.023 1.00 57.62 1016 ALA A O 1
ATOM 7641 N N . THR A 1 1017 ? -8.034 -37.989 -22.275 1.00 47.66 1017 THR A N 1
ATOM 7642 C CA . THR A 1 1017 ? -8.917 -37.805 -23.438 1.00 47.66 1017 THR A CA 1
ATOM 7643 C C . THR A 1 1017 ? -8.727 -38.905 -24.481 1.00 47.66 1017 THR A C 1
ATOM 7645 O O . THR A 1 1017 ? -7.609 -39.380 -24.652 1.00 47.66 1017 THR A O 1
ATOM 7648 N N . GLU A 1 1018 ? -9.780 -39.249 -25.240 1.00 39.91 1018 GLU A N 1
ATOM 7649 C CA . GLU A 1 1018 ? -9.619 -39.905 -26.546 1.00 39.91 1018 GLU A CA 1
ATOM 7650 C C . GLU A 1 1018 ? -8.706 -39.034 -27.431 1.00 39.91 1018 GLU A C 1
ATOM 7652 O O . GLU A 1 1018 ? -9.150 -38.187 -28.205 1.00 39.91 1018 GLU A O 1
ATOM 7657 N N . ILE A 1 1019 ? -7.401 -39.211 -27.291 1.00 41.75 1019 ILE A N 1
ATOM 7658 C CA . ILE A 1 1019 ? -6.381 -38.725 -28.197 1.00 41.75 1019 ILE A CA 1
ATOM 7659 C C . ILE A 1 1019 ? -5.930 -39.978 -28.932 1.00 41.75 1019 ILE A C 1
ATOM 7661 O O . ILE A 1 1019 ? -5.295 -40.865 -28.373 1.00 41.75 1019 ILE A O 1
ATOM 7665 N N . TYR A 1 1020 ? -6.292 -40.056 -30.209 1.00 36.47 1020 TYR A N 1
ATOM 7666 C CA . TYR A 1 1020 ? -6.001 -41.163 -31.126 1.00 36.47 1020 TYR A CA 1
ATOM 7667 C C . TYR A 1 1020 ? -4.494 -41.422 -31.382 1.00 36.47 1020 TYR A C 1
ATOM 7669 O O . TYR A 1 1020 ? -4.167 -42.120 -32.339 1.00 36.47 1020 TYR A O 1
ATOM 7677 N N . TYR A 1 1021 ? -3.561 -40.865 -30.600 1.00 46.28 1021 TYR A N 1
ATOM 7678 C CA . TYR A 1 1021 ? -2.175 -40.682 -31.052 1.00 46.28 1021 TYR A CA 1
ATOM 7679 C C . TYR A 1 1021 ? -1.084 -41.449 -30.305 1.00 46.28 1021 TYR A C 1
ATOM 7681 O O . TYR A 1 1021 ? -0.018 -41.619 -30.888 1.00 46.28 1021 TYR A O 1
ATOM 7689 N N . GLU A 1 1022 ? -1.309 -41.986 -29.106 1.00 43.69 1022 GLU A N 1
ATOM 7690 C CA . GLU A 1 1022 ? -0.227 -42.740 -28.440 1.00 43.69 1022 GLU A CA 1
ATOM 7691 C C . GLU A 1 1022 ? -0.059 -44.159 -29.004 1.00 43.69 1022 GLU A C 1
ATOM 7693 O O . GLU A 1 1022 ? 1.031 -44.729 -29.011 1.00 43.69 1022 GLU A O 1
ATOM 7698 N N . ASP A 1 1023 ? -1.120 -44.707 -29.597 1.00 41.69 1023 ASP A N 1
ATOM 7699 C CA . ASP A 1 1023 ? -1.176 -46.121 -29.965 1.00 41.69 1023 ASP A CA 1
ATOM 7700 C C . ASP A 1 1023 ? -0.848 -46.439 -31.434 1.00 41.69 1023 ASP A C 1
ATOM 7702 O O . ASP A 1 1023 ? -0.805 -47.617 -31.816 1.00 41.69 1023 ASP A O 1
ATOM 7706 N N . ASP A 1 1024 ? -0.562 -45.423 -32.256 1.00 42.97 1024 ASP A N 1
ATOM 7707 C CA . ASP A 1 1024 ? -0.196 -45.598 -33.667 1.00 42.97 1024 ASP A CA 1
ATOM 7708 C C . ASP A 1 1024 ? 1.067 -44.810 -34.074 1.00 42.97 1024 ASP A C 1
ATOM 7710 O O . ASP A 1 1024 ? 1.157 -44.284 -35.180 1.00 42.97 1024 ASP A O 1
ATOM 7714 N N . PHE A 1 1025 ? 2.139 -44.888 -33.270 1.00 46.38 1025 PHE A N 1
ATOM 7715 C CA . PHE A 1 1025 ? 3.526 -44.580 -33.697 1.00 46.38 1025 PHE A CA 1
ATOM 7716 C C . PHE A 1 1025 ? 4.001 -45.358 -34.951 1.00 46.38 1025 PHE A C 1
ATOM 7718 O O . PHE A 1 1025 ? 5.134 -45.206 -35.403 1.00 46.38 1025 PHE A O 1
ATOM 7725 N N . LYS A 1 1026 ? 3.140 -46.166 -35.580 1.00 46.72 1026 LYS A N 1
ATOM 7726 C CA . LYS A 1 1026 ? 3.369 -46.761 -36.903 1.00 46.72 1026 LYS A CA 1
ATOM 7727 C C . LYS A 1 1026 ? 3.529 -45.726 -38.024 1.00 46.72 1026 LYS A C 1
ATOM 7729 O O . LYS A 1 1026 ? 3.965 -46.112 -39.104 1.00 46.72 1026 LYS A O 1
ATOM 7734 N N . THR A 1 1027 ? 3.166 -44.460 -37.806 1.00 52.59 1027 THR A N 1
ATOM 7735 C CA . THR A 1 1027 ? 3.404 -43.343 -38.741 1.00 52.59 1027 THR A CA 1
ATOM 7736 C C . THR A 1 1027 ? 4.827 -42.793 -38.696 1.00 52.59 1027 THR A C 1
ATOM 7738 O O . THR A 1 1027 ? 5.194 -42.037 -39.595 1.00 52.59 1027 THR A O 1
ATOM 7741 N N . VAL A 1 1028 ? 5.640 -43.172 -37.702 1.00 61.97 1028 VAL A N 1
ATOM 7742 C CA . VAL A 1 1028 ? 7.069 -42.851 -37.679 1.00 61.97 1028 VAL A CA 1
ATOM 7743 C C . VAL A 1 1028 ? 7.829 -43.887 -38.505 1.00 61.97 1028 VAL A C 1
ATOM 7745 O O . VAL A 1 1028 ? 7.984 -45.051 -38.133 1.00 61.97 1028 VAL A O 1
ATOM 7748 N N . GLU A 1 1029 ? 8.307 -43.455 -39.662 1.00 74.44 1029 GLU A N 1
ATOM 7749 C CA . GLU A 1 1029 ? 9.159 -44.228 -40.549 1.00 74.44 1029 GLU A CA 1
ATOM 7750 C C . GLU A 1 1029 ? 10.631 -44.030 -40.175 1.00 74.44 1029 GLU A C 1
ATOM 7752 O O . GLU A 1 1029 ? 11.194 -42.937 -40.263 1.00 74.44 1029 GLU A O 1
ATOM 7757 N N . TYR A 1 1030 ? 11.275 -45.127 -39.781 1.00 81.38 1030 TYR A N 1
ATOM 7758 C CA . TYR A 1 1030 ? 12.705 -45.169 -39.496 1.00 81.38 1030 TYR A CA 1
ATOM 7759 C C . TYR A 1 1030 ? 13.464 -45.610 -40.743 1.00 81.38 1030 TYR A C 1
ATOM 7761 O O . TYR A 1 1030 ? 13.415 -46.773 -41.160 1.00 81.38 1030 TYR A O 1
ATOM 7769 N N . HIS A 1 1031 ? 14.205 -44.686 -41.335 1.00 87.44 1031 HIS A N 1
ATOM 7770 C CA . HIS A 1 1031 ? 15.046 -44.943 -42.487 1.00 87.44 1031 HIS A CA 1
ATOM 7771 C C . HIS A 1 1031 ? 16.486 -45.228 -42.039 1.00 87.44 1031 HIS A C 1
ATOM 7773 O O . HIS A 1 1031 ? 17.144 -44.404 -41.409 1.00 87.44 1031 HIS A O 1
ATOM 7779 N N . ASN A 1 1032 ? 16.995 -46.418 -42.368 1.00 88.94 1032 ASN A N 1
ATOM 7780 C CA . ASN A 1 1032 ? 18.317 -46.885 -41.930 1.00 88.94 1032 ASN A CA 1
ATOM 7781 C C . ASN A 1 1032 ? 19.496 -46.324 -42.748 1.00 88.94 1032 ASN A C 1
ATOM 7783 O O . ASN A 1 1032 ? 20.634 -46.657 -42.432 1.00 88.94 1032 ASN A O 1
ATOM 7787 N N . GLY A 1 1033 ? 19.256 -45.537 -43.806 1.00 87.00 1033 GLY A N 1
ATOM 7788 C CA . GLY A 1 1033 ? 20.300 -45.060 -44.722 1.00 87.00 1033 GLY A CA 1
ATOM 7789 C C . GLY A 1 1033 ? 20.990 -46.169 -45.530 1.00 87.00 1033 GLY A C 1
ATOM 7790 O O . GLY A 1 1033 ? 20.647 -47.352 -45.434 1.00 87.00 1033 GLY A O 1
ATOM 7791 N N . THR A 1 1034 ? 22.010 -45.807 -46.319 1.00 89.56 1034 THR A N 1
ATOM 7792 C CA . THR A 1 1034 ? 22.881 -46.773 -47.017 1.00 89.56 1034 THR A CA 1
ATOM 7793 C C . THR A 1 1034 ? 24.376 -46.502 -46.839 1.00 89.56 1034 THR A C 1
ATOM 7795 O O . THR A 1 1034 ? 24.834 -45.365 -46.721 1.00 89.56 1034 THR A O 1
ATOM 7798 N N . PHE A 1 1035 ? 25.179 -47.572 -46.831 1.00 89.56 1035 PHE A N 1
ATOM 7799 C CA . PHE A 1 1035 ? 26.642 -47.478 -46.829 1.00 89.56 1035 PHE A CA 1
ATOM 7800 C C . PHE A 1 1035 ? 27.191 -47.167 -48.229 1.00 89.56 1035 PHE A C 1
ATOM 7802 O O . PHE A 1 1035 ? 26.598 -47.512 -49.254 1.00 89.56 1035 PHE A O 1
ATOM 7809 N N . LYS A 1 1036 ? 28.370 -46.536 -48.277 1.00 85.31 1036 LYS A N 1
ATOM 7810 C CA . LYS A 1 1036 ? 29.134 -46.231 -49.498 1.00 85.31 1036 LYS A CA 1
ATOM 7811 C C . LYS A 1 1036 ? 29.433 -47.495 -50.308 1.00 85.31 1036 LYS A C 1
ATOM 7813 O O . LYS A 1 1036 ? 29.315 -47.462 -51.529 1.00 85.31 1036 LYS A O 1
ATOM 7818 N N . GLU A 1 1037 ? 29.748 -48.602 -49.633 1.00 80.75 1037 GLU A N 1
ATOM 7819 C CA . GLU A 1 1037 ? 29.890 -49.941 -50.214 1.00 80.75 1037 GLU A CA 1
ATOM 7820 C C . GLU A 1 1037 ? 29.333 -51.004 -49.244 1.00 80.75 1037 GLU A C 1
ATOM 7822 O O . GLU A 1 1037 ? 29.674 -50.998 -48.062 1.00 80.75 1037 GLU A O 1
ATOM 7827 N N . GLY A 1 1038 ? 28.506 -51.932 -49.743 1.00 79.94 1038 GLY A N 1
ATOM 7828 C CA . GLY A 1 1038 ? 27.909 -53.024 -48.954 1.00 79.94 1038 GLY A CA 1
ATOM 7829 C C . GLY A 1 1038 ? 26.529 -52.715 -48.347 1.00 79.94 1038 GLY A C 1
ATOM 7830 O O . GLY A 1 1038 ? 26.008 -51.611 -48.482 1.00 79.94 1038 GLY A O 1
ATOM 7831 N N . GLU A 1 1039 ? 25.917 -53.722 -47.715 1.00 81.81 1039 GLU A N 1
ATOM 7832 C CA . GLU A 1 1039 ? 24.671 -53.565 -46.945 1.00 81.81 1039 GLU A CA 1
ATOM 7833 C C . GLU A 1 1039 ? 24.963 -52.993 -45.547 1.00 81.81 1039 GLU A C 1
ATOM 7835 O O . GLU A 1 1039 ? 26.015 -53.275 -44.970 1.00 81.81 1039 GLU A O 1
ATOM 7840 N N . VAL A 1 1040 ? 24.027 -52.213 -44.992 1.00 84.69 1040 VAL A N 1
ATOM 7841 C CA . VAL A 1 1040 ? 24.131 -51.662 -43.628 1.00 84.69 1040 VAL A CA 1
ATOM 7842 C C . VAL A 1 1040 ? 24.070 -52.810 -42.605 1.00 84.69 1040 VAL A C 1
ATOM 7844 O O . VAL A 1 1040 ? 23.075 -53.545 -42.590 1.00 84.69 1040 VAL A O 1
ATOM 7847 N N . PRO A 1 1041 ? 25.096 -52.997 -41.750 1.00 86.56 1041 PRO A N 1
ATOM 7848 C CA . PRO A 1 1041 ? 25.088 -54.018 -40.704 1.00 86.56 1041 PRO A CA 1
ATOM 7849 C C . PRO A 1 1041 ? 23.947 -53.812 -39.703 1.00 86.56 1041 PRO A C 1
ATOM 7851 O O . PRO A 1 1041 ? 23.554 -52.683 -39.434 1.00 86.56 1041 PRO A O 1
ATOM 7854 N N . GLU A 1 1042 ? 23.460 -54.891 -39.088 1.00 82.06 1042 GLU A N 1
ATOM 7855 C CA . GLU A 1 1042 ? 22.325 -54.833 -38.150 1.00 82.06 1042 GLU A CA 1
ATOM 7856 C C . GLU A 1 1042 ? 22.564 -53.901 -36.948 1.00 82.06 1042 GLU A C 1
ATOM 7858 O O . GLU A 1 1042 ? 21.648 -53.222 -36.502 1.00 82.06 1042 GLU A O 1
ATOM 7863 N N . GLY A 1 1043 ? 23.811 -53.804 -36.469 1.00 80.38 1043 GLY A N 1
ATOM 7864 C CA . GLY A 1 1043 ? 24.211 -52.877 -35.399 1.00 80.38 1043 GLY A CA 1
ATOM 7865 C C . GLY A 1 1043 ? 24.268 -51.399 -35.809 1.00 80.38 1043 GLY A C 1
ATOM 7866 O O . GLY A 1 1043 ? 24.543 -50.547 -34.975 1.00 80.38 1043 GLY A O 1
ATOM 7867 N N . ASN A 1 1044 ? 24.050 -51.090 -37.088 1.00 86.19 1044 ASN A N 1
ATOM 7868 C CA . ASN A 1 1044 ? 24.000 -49.732 -37.632 1.00 86.19 1044 ASN A CA 1
ATOM 7869 C C . ASN A 1 1044 ? 22.615 -49.399 -38.211 1.00 86.19 1044 ASN A C 1
ATOM 7871 O O . ASN A 1 1044 ? 22.477 -48.418 -38.931 1.00 86.19 1044 ASN A O 1
ATOM 7875 N N . LYS A 1 1045 ? 21.599 -50.217 -37.925 1.00 88.75 1045 LYS A N 1
ATOM 7876 C CA . LYS A 1 1045 ? 20.188 -49.911 -38.190 1.00 88.75 1045 LYS A CA 1
ATOM 7877 C C . LYS A 1 1045 ? 19.544 -49.345 -36.925 1.00 88.75 1045 LYS A C 1
ATOM 7879 O O . LYS A 1 1045 ? 20.108 -49.497 -35.847 1.00 88.75 1045 LYS A O 1
ATOM 7884 N N . TRP A 1 1046 ? 18.381 -48.715 -37.052 1.00 86.44 1046 TRP A N 1
ATOM 7885 C CA . TRP A 1 1046 ? 17.567 -48.289 -35.914 1.00 86.44 1046 TRP A CA 1
ATOM 7886 C C . TRP A 1 1046 ? 17.185 -49.487 -35.040 1.00 86.44 1046 TRP A C 1
ATOM 7888 O O . TRP A 1 1046 ? 16.686 -50.494 -35.549 1.00 86.44 1046 TRP A O 1
ATOM 7898 N N . GLN A 1 1047 ? 17.415 -49.367 -33.737 1.00 83.06 1047 GLN A N 1
ATOM 7899 C CA . GLN A 1 1047 ? 17.127 -50.381 -32.723 1.00 83.06 1047 GLN A CA 1
ATOM 7900 C C . GLN A 1 1047 ? 16.212 -49.774 -31.663 1.00 83.06 1047 GLN A C 1
ATOM 7902 O O . GLN A 1 1047 ? 16.339 -48.595 -31.355 1.00 83.06 1047 GLN A O 1
ATOM 7907 N N . GLU A 1 1048 ? 15.275 -50.562 -31.142 1.00 77.50 1048 GLU A N 1
ATOM 7908 C CA . GLU A 1 1048 ? 14.462 -50.153 -29.992 1.00 77.50 1048 GLU A CA 1
ATOM 7909 C C . GLU A 1 1048 ? 15.333 -50.114 -28.734 1.00 77.50 1048 GLU A C 1
ATOM 7911 O O . GLU A 1 1048 ? 16.158 -51.009 -28.532 1.00 77.50 1048 GLU A O 1
ATOM 7916 N N . ASP A 1 1049 ? 15.154 -49.071 -27.927 1.00 71.25 1049 ASP A N 1
ATOM 7917 C CA . ASP A 1 1049 ? 15.804 -48.894 -26.631 1.00 71.25 1049 ASP A CA 1
ATOM 7918 C C . ASP A 1 1049 ? 14.788 -49.064 -25.492 1.00 71.25 1049 ASP A C 1
ATOM 7920 O O . ASP A 1 1049 ? 13.609 -48.738 -25.651 1.00 71.25 1049 ASP A O 1
ATOM 7924 N N . GLY A 1 1050 ? 15.244 -49.563 -24.343 1.00 65.94 1050 GLY A N 1
ATOM 7925 C CA . GLY A 1 1050 ? 14.423 -49.762 -23.141 1.00 65.94 1050 GLY A CA 1
ATOM 7926 C C . GLY A 1 1050 ? 14.250 -51.219 -22.691 1.00 65.94 1050 GLY A C 1
ATOM 7927 O O . GLY A 1 1050 ? 14.574 -52.180 -23.395 1.00 65.94 1050 GLY A O 1
ATOM 7928 N N . ILE A 1 1051 ? 13.741 -51.389 -21.468 1.00 58.84 1051 ILE A N 1
ATOM 7929 C CA . ILE A 1 1051 ? 13.488 -52.694 -20.832 1.00 58.84 1051 ILE A CA 1
ATOM 7930 C C . ILE A 1 1051 ? 11.970 -52.952 -20.838 1.00 58.84 1051 ILE A C 1
ATOM 7932 O O . ILE A 1 1051 ? 11.168 -52.020 -20.812 1.00 58.84 1051 ILE A O 1
ATOM 7936 N N . LYS A 1 1052 ? 11.545 -54.220 -20.920 1.00 58.09 1052 LYS A N 1
ATOM 7937 C CA . LYS A 1 1052 ? 10.175 -54.600 -20.540 1.00 58.09 1052 LYS A CA 1
ATOM 7938 C C . LYS A 1 1052 ? 10.126 -54.730 -19.027 1.00 58.09 1052 LYS A C 1
ATOM 7940 O O . LYS A 1 1052 ? 10.679 -55.695 -18.499 1.00 58.09 1052 LYS A O 1
ATOM 7945 N N . ASP A 1 1053 ? 9.525 -53.758 -18.361 1.00 55.09 1053 ASP A N 1
ATOM 7946 C CA . ASP A 1 1053 ? 9.376 -53.758 -16.911 1.00 55.09 1053 ASP A CA 1
ATOM 7947 C C . ASP A 1 1053 ? 7.932 -54.121 -16.545 1.00 55.09 1053 ASP A C 1
ATOM 7949 O O . ASP A 1 1053 ? 7.053 -53.269 -16.461 1.00 55.09 1053 ASP A O 1
ATOM 7953 N N . ASP A 1 1054 ? 7.672 -55.421 -16.390 1.00 51.16 1054 ASP A N 1
ATOM 7954 C CA . ASP A 1 1054 ? 6.340 -55.931 -16.038 1.00 51.16 1054 ASP A CA 1
ATOM 7955 C C . ASP A 1 1054 ? 5.949 -55.601 -14.570 1.00 51.16 1054 ASP A C 1
ATOM 7957 O O . ASP A 1 1054 ? 4.811 -55.865 -14.180 1.00 51.16 1054 ASP A O 1
ATOM 7961 N N . ASP A 1 1055 ? 6.871 -55.041 -13.765 1.00 45.94 1055 ASP A N 1
ATOM 7962 C CA . ASP A 1 1055 ? 6.722 -54.790 -12.321 1.00 45.94 1055 ASP A CA 1
ATOM 7963 C C . ASP A 1 1055 ? 6.501 -53.295 -11.962 1.00 45.94 1055 ASP A C 1
ATOM 7965 O O . ASP A 1 1055 ? 6.396 -52.963 -10.778 1.00 45.94 1055 ASP A O 1
ATOM 7969 N N . ARG A 1 1056 ? 6.413 -52.373 -12.938 1.00 46.28 1056 ARG A N 1
ATOM 7970 C CA . ARG A 1 1056 ? 6.081 -50.955 -12.672 1.00 46.28 1056 ARG A CA 1
ATOM 7971 C C . ARG A 1 1056 ? 4.599 -50.777 -12.348 1.00 46.28 1056 ARG A C 1
ATOM 7973 O O . ARG A 1 1056 ? 3.731 -51.116 -13.151 1.00 46.28 1056 ARG A O 1
ATOM 7980 N N . GLU A 1 1057 ? 4.321 -50.185 -11.188 1.00 47.88 1057 GLU A N 1
ATOM 7981 C CA . GLU A 1 1057 ? 2.985 -49.755 -10.771 1.00 47.88 1057 GLU A CA 1
ATOM 7982 C C . GLU A 1 1057 ? 2.829 -48.240 -10.993 1.00 47.88 1057 GLU A C 1
ATOM 7984 O O . GLU A 1 1057 ? 3.737 -47.463 -10.700 1.00 47.88 1057 GLU A O 1
ATOM 7989 N N . GLN A 1 1058 ? 1.679 -47.832 -11.534 1.00 51.84 1058 GLN A N 1
ATOM 7990 C CA . GLN A 1 1058 ? 1.295 -46.431 -11.722 1.00 51.84 1058 GLN A CA 1
ATOM 7991 C C . GLN A 1 1058 ? 1.124 -45.720 -10.366 1.00 51.84 1058 GLN A C 1
ATOM 7993 O O . GLN A 1 1058 ? 0.778 -46.361 -9.371 1.00 51.84 1058 GLN A O 1
ATOM 7998 N N . ASP A 1 1059 ? 1.280 -44.393 -10.340 1.00 55.22 1059 ASP A N 1
ATOM 7999 C CA . ASP A 1 1059 ? 0.892 -43.570 -9.192 1.00 55.22 1059 ASP A CA 1
ATOM 8000 C C . ASP A 1 1059 ? -0.616 -43.705 -8.898 1.00 55.22 1059 ASP A C 1
ATOM 8002 O O . ASP A 1 1059 ? -1.475 -43.142 -9.586 1.00 55.22 1059 ASP A O 1
ATOM 8006 N N . SER A 1 1060 ? -0.939 -44.524 -7.897 1.00 56.22 1060 SER A N 1
ATOM 8007 C CA . SER A 1 1060 ? -2.304 -44.909 -7.536 1.00 56.22 1060 SER A CA 1
ATOM 8008 C C . SER A 1 1060 ? -3.012 -43.908 -6.621 1.00 56.22 1060 SER A C 1
ATOM 8010 O O . SER A 1 1060 ? -4.187 -44.121 -6.301 1.00 56.22 1060 SER A O 1
ATOM 8012 N N . THR A 1 1061 ? -2.316 -42.863 -6.165 1.00 55.56 1061 THR A N 1
ATOM 8013 C CA . THR A 1 1061 ? -2.818 -41.910 -5.167 1.00 55.56 1061 THR A CA 1
ATOM 8014 C C . THR A 1 1061 ? -2.563 -40.486 -5.639 1.00 55.56 1061 THR A C 1
ATOM 8016 O O . THR A 1 1061 ? -1.427 -40.033 -5.661 1.00 55.56 1061 THR A O 1
ATOM 8019 N N . ARG A 1 1062 ? -3.627 -39.762 -5.988 1.00 66.38 1062 ARG A N 1
ATOM 8020 C CA . ARG A 1 1062 ? -3.550 -38.385 -6.488 1.00 66.38 1062 ARG A CA 1
ATOM 8021 C C . ARG A 1 1062 ? -4.248 -37.433 -5.508 1.00 66.38 1062 ARG A C 1
ATOM 8023 O O . ARG A 1 1062 ? -5.316 -37.789 -5.004 1.00 66.38 1062 ARG A O 1
ATOM 8030 N N . PRO A 1 1063 ? -3.689 -36.243 -5.223 1.00 56.72 1063 PRO A N 1
ATOM 8031 C CA . PRO A 1 1063 ? -4.454 -35.202 -4.544 1.00 56.72 1063 PRO A CA 1
ATOM 8032 C C . PRO A 1 1063 ? -5.641 -34.790 -5.428 1.00 56.72 1063 PRO A C 1
ATOM 8034 O O . PRO A 1 1063 ? -5.517 -34.755 -6.656 1.00 56.72 1063 PRO A O 1
ATOM 8037 N N . GLY A 1 1064 ? -6.792 -34.513 -4.821 1.00 56.88 1064 GLY A N 1
ATOM 8038 C CA . GLY A 1 1064 ? -7.893 -33.828 -5.486 1.00 56.88 1064 GLY A CA 1
ATOM 8039 C C . GLY A 1 1064 ? -7.447 -32.422 -5.874 1.00 56.88 1064 GLY A C 1
ATOM 8040 O O . GLY A 1 1064 ? -6.828 -31.709 -5.079 1.00 56.88 1064 GLY A O 1
ATOM 8041 N N . VAL A 1 1065 ? -7.681 -32.051 -7.132 1.00 59.84 1065 VAL A N 1
ATOM 8042 C CA . VAL A 1 1065 ? -7.339 -30.722 -7.654 1.00 59.84 1065 VAL A CA 1
ATOM 8043 C C . VAL A 1 1065 ? -8.612 -29.955 -7.963 1.00 59.84 1065 VAL A C 1
ATOM 8045 O O . VAL A 1 1065 ? -9.611 -30.559 -8.349 1.00 59.84 1065 VAL A O 1
ATOM 8048 N N . GLU A 1 1066 ? -8.581 -28.633 -7.783 1.00 58.09 1066 GLU A N 1
ATOM 8049 C CA . GLU A 1 1066 ? -9.729 -27.762 -8.054 1.00 58.09 1066 GLU A CA 1
ATOM 8050 C C . GLU A 1 1066 ? -10.307 -28.010 -9.459 1.00 58.09 1066 GLU A C 1
ATOM 8052 O O . GLU A 1 1066 ? -9.580 -28.314 -10.408 1.00 58.09 1066 GLU A O 1
ATOM 8057 N N . THR A 1 1067 ? -11.634 -27.928 -9.577 1.00 51.81 1067 THR A N 1
ATOM 8058 C CA . THR A 1 1067 ? -12.377 -28.349 -10.766 1.00 51.81 1067 THR A CA 1
ATOM 8059 C C . THR A 1 1067 ? -11.839 -27.683 -12.019 1.00 51.81 1067 THR A C 1
ATOM 8061 O O . THR A 1 1067 ? -11.947 -26.474 -12.212 1.00 51.81 1067 THR A O 1
ATOM 8064 N N . ILE A 1 1068 ? -11.344 -28.504 -12.939 1.00 48.94 1068 ILE A N 1
ATOM 8065 C CA . ILE A 1 1068 ? -10.808 -28.017 -14.201 1.00 48.94 1068 ILE A CA 1
ATOM 8066 C C . ILE A 1 1068 ? -11.978 -27.829 -15.159 1.00 48.94 1068 ILE A C 1
ATOM 8068 O O . ILE A 1 1068 ? -12.447 -28.765 -15.815 1.00 48.94 1068 ILE A O 1
ATOM 8072 N N . THR A 1 1069 ? -12.498 -26.605 -15.223 1.00 39.22 1069 THR A N 1
ATOM 8073 C CA . THR A 1 1069 ? -13.628 -26.279 -16.096 1.00 39.22 1069 THR A CA 1
ATOM 8074 C C . THR A 1 1069 ? -13.266 -26.510 -17.565 1.00 39.22 1069 THR A C 1
ATOM 8076 O O . THR A 1 1069 ? -12.509 -25.759 -18.177 1.00 39.22 1069 THR A O 1
ATOM 8079 N N . LYS A 1 1070 ? -13.853 -27.545 -18.175 1.00 36.62 1070 LYS A N 1
ATOM 8080 C CA . LYS A 1 1070 ? -13.876 -27.723 -19.630 1.00 36.62 1070 LYS A CA 1
ATOM 8081 C C . LYS A 1 1070 ? -15.135 -27.065 -20.184 1.00 36.62 1070 LYS A C 1
ATOM 8083 O O . LYS A 1 1070 ? -16.236 -27.542 -19.918 1.00 36.62 1070 LYS A O 1
ATOM 8088 N N . VAL A 1 1071 ? -14.993 -26.041 -21.023 1.00 38.50 1071 VAL A N 1
ATOM 8089 C CA . VAL A 1 1071 ? -16.106 -25.599 -21.876 1.00 38.50 1071 VAL A CA 1
ATOM 8090 C C . VAL A 1 1071 ? -16.178 -26.476 -23.124 1.00 38.50 1071 VAL A C 1
ATOM 8092 O O . VAL A 1 1071 ? -15.178 -26.663 -23.821 1.00 38.50 1071 VAL A O 1
ATOM 8095 N N . LEU A 1 1072 ? -17.361 -27.026 -23.404 1.00 43.28 1072 LEU A N 1
ATOM 8096 C CA . LEU A 1 1072 ? -17.659 -27.763 -24.631 1.00 43.28 1072 LEU A CA 1
ATOM 8097 C C . LEU A 1 1072 ? -18.955 -27.282 -25.294 1.00 43.28 1072 LEU A C 1
ATOM 8099 O O . LEU A 1 1072 ? -19.895 -26.856 -24.637 1.00 43.28 1072 LEU A O 1
ATOM 8103 N N . ASP A 1 1073 ? -18.928 -27.403 -26.622 1.00 36.38 1073 ASP A N 1
ATOM 8104 C CA . ASP A 1 1073 ? -19.913 -27.149 -27.681 1.00 36.38 1073 ASP A CA 1
ATOM 8105 C C . ASP A 1 1073 ? -20.586 -25.770 -27.818 1.00 36.38 1073 ASP A C 1
ATOM 8107 O O . ASP A 1 1073 ? -21.084 -25.489 -28.912 1.00 36.38 1073 ASP A O 1
ATOM 8111 N N . ASP A 1 1074 ? -20.525 -24.856 -26.843 1.00 38.09 1074 ASP A N 1
ATOM 8112 C CA . ASP A 1 1074 ? -21.163 -23.526 -26.977 1.00 38.09 1074 ASP A CA 1
ATOM 8113 C C . ASP A 1 1074 ? -20.297 -22.282 -26.669 1.00 38.09 1074 ASP A C 1
ATOM 8115 O O . ASP A 1 1074 ? -20.827 -21.181 -26.554 1.00 38.09 1074 ASP A O 1
ATOM 8119 N N . GLN A 1 1075 ? -18.969 -22.422 -26.766 1.00 40.06 1075 GLN A N 1
ATOM 8120 C CA . GLN A 1 1075 ? -17.949 -21.350 -26.842 1.00 40.06 1075 GLN A CA 1
ATOM 8121 C C . GLN A 1 1075 ? -17.430 -20.720 -25.522 1.00 40.06 1075 GLN A C 1
ATOM 8123 O O . GLN A 1 1075 ? -17.889 -19.668 -25.086 1.00 40.06 1075 GLN A O 1
ATOM 8128 N N . THR A 1 1076 ? -16.261 -21.241 -25.097 1.00 34.94 1076 THR A N 1
ATOM 8129 C CA . THR A 1 1076 ? -15.162 -20.647 -24.270 1.00 34.94 1076 THR A CA 1
ATOM 8130 C C . THR A 1 1076 ? -15.362 -20.548 -22.747 1.00 34.94 1076 THR A C 1
ATOM 8132 O O . THR A 1 1076 ? -16.460 -20.244 -22.309 1.00 34.94 1076 THR A O 1
ATOM 8135 N N . LYS A 1 1077 ? -14.371 -20.794 -21.859 1.00 34.31 1077 LYS A N 1
ATOM 8136 C CA . LYS A 1 1077 ? -12.880 -20.814 -21.906 1.00 34.31 1077 LYS A CA 1
ATOM 8137 C C . LYS A 1 1077 ? -12.245 -22.118 -21.352 1.00 34.31 1077 LYS A C 1
ATOM 8139 O O . LYS A 1 1077 ? -12.903 -22.886 -20.662 1.00 34.31 1077 LYS A O 1
ATOM 8144 N N . LYS A 1 1078 ? -10.954 -22.328 -21.654 1.00 33.00 1078 LYS A N 1
ATOM 8145 C CA . LYS A 1 1078 ? -10.047 -23.345 -21.085 1.00 33.00 1078 LYS A CA 1
ATOM 8146 C C . LYS A 1 1078 ? -8.875 -22.634 -20.393 1.00 33.00 1078 LYS A C 1
ATOM 8148 O O . LYS A 1 1078 ? -8.258 -21.799 -21.047 1.00 33.00 1078 LYS A O 1
ATOM 8153 N N . GLU A 1 1079 ? -8.522 -23.033 -19.177 1.00 31.94 1079 GLU A N 1
ATOM 8154 C CA . GLU A 1 1079 ? -7.171 -22.875 -18.620 1.00 31.94 1079 GLU A CA 1
ATOM 8155 C C . GLU A 1 1079 ? -6.723 -24.255 -18.133 1.00 31.94 1079 GLU A C 1
ATOM 8157 O O . GLU A 1 1079 ? -7.439 -24.928 -17.395 1.00 31.94 1079 GLU A O 1
ATOM 8162 N N . TYR A 1 1080 ? -5.588 -24.717 -18.648 1.00 47.41 1080 TYR A N 1
ATOM 8163 C CA . TYR A 1 1080 ? -4.923 -25.936 -18.207 1.00 47.41 1080 TYR A CA 1
ATOM 8164 C C . TYR A 1 1080 ? -3.468 -25.550 -18.033 1.00 47.41 1080 TYR A C 1
ATOM 8166 O O . TYR A 1 1080 ? -2.785 -25.383 -19.042 1.00 47.41 1080 TYR A O 1
ATOM 8174 N N . ASP A 1 1081 ? -3.011 -25.390 -16.794 1.00 34.12 1081 ASP A N 1
ATOM 8175 C CA . ASP A 1 1081 ? -1.579 -25.287 -16.562 1.00 34.12 1081 ASP A CA 1
ATOM 8176 C C . ASP A 1 1081 ? -1.111 -26.076 -15.331 1.00 34.12 1081 ASP A C 1
ATOM 8178 O O . ASP A 1 1081 ? -1.732 -26.090 -14.268 1.00 34.12 1081 ASP A O 1
ATOM 8182 N N . ASN A 1 1082 ? -0.011 -26.782 -15.571 1.00 38.22 1082 ASN A N 1
ATOM 8183 C CA . ASN A 1 1082 ? 1.024 -27.294 -14.675 1.00 38.22 1082 ASN A CA 1
ATOM 8184 C C . ASN A 1 1082 ? 0.728 -28.205 -13.455 1.00 38.22 1082 ASN A C 1
ATOM 8186 O O . ASN A 1 1082 ? 1.678 -28.560 -12.761 1.00 38.22 1082 ASN A O 1
ATOM 8190 N N . LEU A 1 1083 ? -0.506 -28.642 -13.164 1.00 38.69 1083 LEU A N 1
ATOM 8191 C CA . LEU A 1 1083 ? -0.774 -29.423 -11.928 1.00 38.69 1083 LEU A CA 1
ATOM 8192 C C . LEU A 1 1083 ? -0.713 -30.960 -12.032 1.00 38.69 1083 LEU A C 1
ATOM 8194 O O . LEU A 1 1083 ? -0.815 -31.650 -11.016 1.00 38.69 1083 LEU A O 1
ATOM 8198 N N . TYR A 1 1084 ? -0.556 -31.530 -13.225 1.00 44.03 1084 TYR A N 1
ATOM 8199 C CA . TYR A 1 1084 ? -0.468 -32.983 -13.376 1.00 44.03 1084 TYR A CA 1
ATOM 8200 C C . TYR A 1 1084 ? 0.987 -33.418 -13.217 1.00 44.03 1084 TYR A C 1
ATOM 8202 O O . TYR A 1 1084 ? 1.807 -33.201 -14.110 1.00 44.03 1084 TYR A O 1
ATOM 8210 N N . GLY A 1 1085 ? 1.291 -33.991 -12.048 1.00 38.12 1085 GLY A N 1
ATOM 8211 C CA . GLY A 1 1085 ? 2.620 -34.457 -11.659 1.00 38.12 1085 GLY A CA 1
ATOM 8212 C C . GLY A 1 1085 ? 3.372 -35.208 -12.762 1.00 38.12 1085 GLY A C 1
ATOM 8213 O O . GLY A 1 1085 ? 2.781 -35.802 -13.662 1.00 38.12 1085 GLY A O 1
ATOM 8214 N N . PHE A 1 1086 ? 4.702 -35.153 -12.684 1.00 37.25 1086 PHE A N 1
ATOM 8215 C CA . PHE A 1 1086 ? 5.611 -35.741 -13.663 1.00 37.25 1086 PHE A CA 1
ATOM 8216 C C . PHE A 1 1086 ? 5.293 -37.220 -13.916 1.00 37.25 1086 PHE A C 1
ATOM 8218 O O . PHE A 1 1086 ? 5.646 -38.082 -13.107 1.00 37.25 1086 PHE A O 1
ATOM 8225 N N . ASP A 1 1087 ? 4.692 -37.530 -15.065 1.00 41.00 1087 ASP A N 1
ATOM 8226 C CA . ASP A 1 1087 ? 4.639 -38.908 -15.532 1.00 41.00 1087 ASP A CA 1
ATOM 8227 C C . ASP A 1 1087 ? 6.020 -39.298 -16.073 1.00 41.00 1087 ASP A C 1
ATOM 8229 O O . ASP A 1 1087 ? 6.351 -39.143 -17.247 1.00 41.00 1087 ASP A O 1
ATOM 8233 N N . THR A 1 1088 ? 6.873 -39.761 -15.164 1.00 39.12 1088 THR A N 1
ATOM 8234 C CA . THR A 1 1088 ? 8.219 -40.256 -15.485 1.00 39.12 1088 THR A CA 1
ATOM 8235 C C . THR A 1 1088 ? 8.204 -41.684 -16.044 1.00 39.12 1088 THR A C 1
ATOM 8237 O O . THR A 1 1088 ? 9.263 -42.230 -16.364 1.00 39.12 1088 THR A O 1
ATOM 8240 N N . SER A 1 1089 ? 7.026 -42.302 -16.208 1.00 45.44 1089 SER A N 1
ATOM 8241 C CA . SER A 1 1089 ? 6.892 -43.730 -16.521 1.00 45.44 1089 SER A CA 1
ATOM 8242 C C . SER A 1 1089 ? 7.417 -44.106 -17.913 1.00 45.44 1089 SER A C 1
ATOM 8244 O O . SER A 1 1089 ? 7.795 -45.259 -18.122 1.00 45.44 1089 SER A O 1
ATOM 8246 N N . TYR A 1 1090 ? 7.510 -43.151 -18.849 1.00 49.50 1090 TYR A N 1
ATOM 8247 C CA . TYR A 1 1090 ? 7.781 -43.420 -20.271 1.00 49.50 1090 TYR A CA 1
ATOM 8248 C C . TYR A 1 1090 ? 9.248 -43.345 -20.715 1.00 49.50 1090 TYR A C 1
ATOM 8250 O O . TYR A 1 1090 ? 9.566 -43.836 -21.797 1.00 49.50 1090 TYR A O 1
ATOM 8258 N N . LEU A 1 1091 ? 10.155 -42.767 -19.918 1.00 47.41 1091 LEU A N 1
ATOM 8259 C CA . LEU A 1 1091 ? 11.524 -42.450 -20.366 1.00 47.41 1091 LEU A CA 1
ATOM 8260 C C . LEU A 1 1091 ? 12.368 -43.687 -20.745 1.00 47.41 1091 LEU A C 1
ATOM 8262 O O . LEU A 1 1091 ? 13.322 -43.556 -21.507 1.00 47.41 1091 LEU A O 1
ATOM 8266 N N . GLU A 1 1092 ? 12.005 -44.882 -20.255 1.00 49.97 1092 GLU A N 1
ATOM 8267 C CA . GLU A 1 1092 ? 12.759 -46.132 -20.474 1.00 49.97 1092 GLU A CA 1
ATOM 8268 C C . GLU A 1 1092 ? 11.880 -47.397 -20.648 1.00 49.97 1092 GLU A C 1
ATOM 8270 O O . GLU A 1 1092 ? 12.390 -48.522 -20.601 1.00 49.97 1092 GLU A O 1
ATOM 8275 N N . ASP A 1 1093 ? 10.562 -47.249 -20.837 1.00 56.28 1093 ASP A N 1
ATOM 8276 C CA . ASP A 1 1093 ? 9.616 -48.377 -20.830 1.00 56.28 1093 ASP A CA 1
ATOM 8277 C C . ASP A 1 1093 ? 9.150 -48.770 -22.239 1.00 56.28 1093 ASP A C 1
ATOM 8279 O O . ASP A 1 1093 ? 8.357 -48.073 -22.869 1.00 56.28 1093 ASP A O 1
ATOM 8283 N N . SER A 1 1094 ? 9.596 -49.924 -22.740 1.00 57.53 1094 SER A N 1
ATOM 8284 C CA . SER A 1 1094 ? 9.202 -50.435 -24.068 1.00 57.53 1094 SER A CA 1
ATOM 8285 C C . SER A 1 1094 ? 7.777 -51.020 -24.138 1.00 57.53 1094 SER A C 1
ATOM 8287 O O . SER A 1 1094 ? 7.236 -51.193 -25.235 1.00 57.53 1094 SER A O 1
ATOM 8289 N N . THR A 1 1095 ? 7.164 -51.339 -22.995 1.00 56.19 1095 THR A N 1
ATOM 8290 C CA . THR A 1 1095 ? 5.815 -51.912 -22.876 1.00 56.19 1095 THR A CA 1
ATOM 8291 C C . THR A 1 1095 ? 4.752 -50.836 -23.065 1.00 56.19 1095 THR A C 1
ATOM 8293 O O . THR A 1 1095 ? 3.856 -51.024 -23.891 1.00 56.19 1095 THR A O 1
ATOM 8296 N N . TYR A 1 1096 ? 4.877 -49.708 -22.360 1.00 53.34 1096 TYR A N 1
ATOM 8297 C CA . TYR A 1 1096 ? 3.905 -48.610 -22.422 1.00 53.34 1096 TYR A CA 1
ATOM 8298 C C . TYR A 1 1096 ? 4.228 -47.578 -23.516 1.00 53.34 1096 TYR A C 1
ATOM 8300 O O . TYR A 1 1096 ? 3.307 -47.019 -24.096 1.00 53.34 1096 TYR A O 1
ATOM 8308 N N . SER A 1 1097 ? 5.500 -47.405 -23.911 1.00 54.38 1097 SER A N 1
ATOM 8309 C CA . SER A 1 1097 ? 5.879 -46.532 -25.046 1.00 54.38 1097 SER A CA 1
ATOM 8310 C C . SER A 1 1097 ? 5.688 -47.163 -26.435 1.00 54.38 1097 SER A C 1
ATOM 8312 O O . SER A 1 1097 ? 5.883 -46.508 -27.461 1.00 54.38 1097 SER A O 1
ATOM 8314 N N . ARG A 1 1098 ? 5.382 -48.469 -26.492 1.00 53.84 1098 ARG A N 1
ATOM 8315 C CA . ARG A 1 1098 ? 5.265 -49.278 -27.723 1.00 53.84 1098 ARG A CA 1
ATOM 8316 C C . ARG A 1 1098 ? 6.477 -49.183 -28.673 1.00 53.84 1098 ARG A C 1
ATOM 8318 O O . ARG A 1 1098 ? 6.321 -49.391 -29.877 1.00 53.84 1098 ARG A O 1
ATOM 8325 N N . GLY A 1 1099 ? 7.680 -48.933 -28.143 1.00 56.81 1099 GLY A N 1
ATOM 8326 C CA . GLY A 1 1099 ? 8.937 -48.920 -28.908 1.00 56.81 1099 GLY A CA 1
ATOM 8327 C C . GLY A 1 1099 ? 9.289 -47.575 -29.558 1.00 56.81 1099 GLY A C 1
ATOM 8328 O O . GLY A 1 1099 ? 10.022 -47.558 -30.555 1.00 56.81 1099 GLY A O 1
ATOM 8329 N N . SER A 1 1100 ? 8.759 -46.465 -29.028 1.00 57.06 1100 SER A N 1
ATOM 8330 C CA . SER A 1 1100 ? 9.046 -45.102 -29.500 1.00 57.06 1100 SER A CA 1
ATOM 8331 C C . SER A 1 1100 ? 10.467 -44.624 -29.162 1.00 57.06 1100 SER A C 1
ATOM 8333 O O . SER A 1 1100 ? 11.034 -43.836 -29.921 1.00 57.06 1100 SER A O 1
ATOM 8335 N N . SER A 1 1101 ? 11.085 -45.153 -28.098 1.00 65.62 1101 SER A N 1
ATOM 8336 C CA . SER A 1 1101 ? 12.506 -44.936 -27.803 1.00 65.62 1101 SER A CA 1
ATOM 8337 C C . SER A 1 1101 ? 13.380 -45.822 -28.690 1.00 65.62 1101 SER A C 1
ATOM 8339 O O . SER A 1 1101 ? 13.250 -47.051 -28.690 1.00 65.62 1101 SER A O 1
ATOM 8341 N N . ARG A 1 1102 ? 14.252 -45.205 -29.498 1.00 74.50 1102 ARG A N 1
ATOM 8342 C CA . ARG A 1 1102 ? 15.137 -45.903 -30.439 1.00 74.50 1102 ARG A CA 1
ATOM 8343 C C . ARG A 1 1102 ? 16.508 -45.251 -30.529 1.00 74.50 1102 ARG A C 1
ATOM 8345 O O . ARG A 1 1102 ? 16.622 -44.031 -30.483 1.00 74.50 1102 ARG A O 1
ATOM 8352 N N . TYR A 1 1103 ? 17.532 -46.056 -30.794 1.00 80.88 1103 TYR A N 1
ATOM 8353 C CA . TYR A 1 1103 ? 18.883 -45.580 -31.082 1.00 80.88 1103 TYR A CA 1
ATOM 8354 C C . TYR A 1 1103 ? 19.411 -46.106 -32.417 1.00 80.88 1103 TYR A C 1
ATOM 8356 O O . TYR A 1 1103 ? 18.957 -47.118 -32.957 1.00 80.88 1103 TYR A O 1
ATOM 8364 N N . ILE A 1 1104 ? 20.418 -45.420 -32.953 1.00 86.31 1104 ILE A N 1
ATOM 8365 C CA . ILE A 1 1104 ? 21.189 -45.867 -34.112 1.00 86.31 1104 ILE A CA 1
ATOM 8366 C C . ILE A 1 1104 ? 22.658 -45.487 -33.939 1.00 86.31 1104 ILE A C 1
ATOM 8368 O O . ILE A 1 1104 ? 22.995 -44.370 -33.559 1.00 86.31 1104 ILE A O 1
ATOM 8372 N N . SER A 1 1105 ? 23.564 -46.413 -34.251 1.00 83.19 1105 SER A N 1
ATOM 8373 C CA . SER A 1 1105 ? 24.995 -46.110 -34.319 1.00 83.19 1105 SER A CA 1
ATOM 8374 C C . SER A 1 1105 ? 25.392 -45.712 -35.739 1.00 83.19 1105 SER A C 1
ATOM 8376 O O . SER A 1 1105 ? 25.364 -46.541 -36.654 1.00 83.19 1105 SER A O 1
ATOM 8378 N N . VAL A 1 1106 ? 25.818 -44.463 -35.930 1.00 82.31 1106 VAL A N 1
ATOM 8379 C CA . VAL A 1 1106 ? 26.267 -43.940 -37.231 1.00 82.31 1106 VAL A CA 1
ATOM 8380 C C . VAL A 1 1106 ? 27.794 -43.884 -37.344 1.00 82.31 1106 VAL A C 1
ATOM 8382 O O . VAL A 1 1106 ? 28.503 -43.726 -36.357 1.00 82.31 1106 VAL A O 1
ATOM 8385 N N . ASN A 1 1107 ? 28.334 -44.052 -38.556 1.00 82.50 1107 ASN A N 1
ATOM 8386 C CA . ASN A 1 1107 ? 29.772 -43.950 -38.825 1.00 82.50 1107 ASN A CA 1
ATOM 8387 C C . ASN A 1 1107 ? 30.060 -43.421 -40.243 1.00 82.50 1107 ASN A C 1
ATOM 8389 O O . ASN A 1 1107 ? 29.160 -43.257 -41.066 1.00 82.50 1107 ASN A O 1
ATOM 8393 N N . SER A 1 1108 ? 31.338 -43.181 -40.550 1.00 83.38 1108 SER A N 1
ATOM 8394 C CA . SER A 1 1108 ? 31.785 -42.559 -41.806 1.00 83.38 1108 SER A CA 1
ATOM 8395 C C . SER A 1 1108 ? 31.542 -43.386 -43.078 1.00 83.38 1108 SER A C 1
ATOM 8397 O O . SER A 1 1108 ? 31.774 -42.878 -44.183 1.00 83.38 1108 SER A O 1
ATOM 8399 N N . ASN A 1 1109 ? 31.073 -44.633 -42.961 1.00 85.69 1109 ASN A N 1
ATOM 8400 C CA . ASN A 1 1109 ? 30.719 -45.472 -44.103 1.00 85.69 1109 ASN A CA 1
ATOM 8401 C C . ASN A 1 1109 ? 29.333 -45.161 -44.667 1.00 85.69 1109 ASN A C 1
ATOM 8403 O O . ASN A 1 1109 ? 29.080 -45.558 -45.801 1.00 85.69 1109 ASN A O 1
ATOM 8407 N N . PHE A 1 1110 ? 28.462 -44.447 -43.950 1.00 87.25 1110 PHE A N 1
ATOM 8408 C CA . PHE A 1 1110 ? 27.192 -43.987 -44.512 1.00 87.25 1110 PHE A CA 1
ATOM 8409 C C . PHE A 1 1110 ? 27.409 -42.993 -45.658 1.00 87.25 1110 PHE A C 1
ATOM 8411 O O . PHE A 1 1110 ? 28.383 -42.230 -45.686 1.00 87.25 1110 PHE A O 1
ATOM 8418 N N . LYS A 1 1111 ? 26.515 -43.031 -46.644 1.00 85.25 1111 LYS A N 1
ATOM 8419 C CA . LYS A 1 1111 ? 26.455 -42.039 -47.715 1.00 85.25 1111 LYS A CA 1
ATOM 8420 C C . LYS A 1 1111 ? 25.849 -40.742 -47.193 1.00 85.25 1111 LYS A C 1
ATOM 8422 O O . LYS A 1 1111 ? 24.871 -40.763 -46.458 1.00 85.25 1111 LYS A O 1
ATOM 8427 N N . ASN A 1 1112 ? 26.416 -39.613 -47.611 1.00 81.69 1112 ASN A N 1
ATOM 8428 C CA . ASN A 1 1112 ? 25.930 -38.302 -47.183 1.00 81.69 1112 ASN A CA 1
ATOM 8429 C C . ASN A 1 1112 ? 24.564 -37.953 -47.804 1.00 81.69 1112 ASN A C 1
ATOM 8431 O O . ASN A 1 1112 ? 23.826 -37.171 -47.223 1.00 81.69 1112 ASN A O 1
ATOM 8435 N N . ASP A 1 1113 ? 24.248 -38.498 -48.982 1.00 83.06 1113 ASP A N 1
ATOM 8436 C CA . ASP A 1 1113 ? 23.002 -38.273 -49.728 1.00 83.06 1113 ASP A CA 1
ATOM 8437 C C . ASP A 1 1113 ? 21.883 -39.272 -49.385 1.00 83.06 1113 ASP A C 1
ATOM 8439 O O . ASP A 1 1113 ? 20.784 -39.155 -49.915 1.00 83.06 1113 ASP A O 1
ATOM 8443 N N . ASP A 1 1114 ? 22.160 -40.240 -48.507 1.00 84.44 1114 ASP A N 1
ATOM 8444 C CA . ASP A 1 1114 ? 21.235 -41.305 -48.102 1.00 84.44 1114 ASP A CA 1
ATOM 8445 C C . ASP A 1 1114 ? 21.564 -41.760 -46.667 1.00 84.44 1114 ASP A C 1
ATOM 8447 O O . ASP A 1 1114 ? 21.904 -42.918 -46.397 1.00 84.44 1114 ASP A O 1
ATOM 8451 N N . PHE A 1 1115 ? 21.588 -40.782 -45.758 1.00 85.88 1115 PHE A N 1
ATOM 8452 C CA . PHE A 1 1115 ? 21.948 -40.952 -44.350 1.00 85.88 1115 PHE A CA 1
ATOM 8453 C C . PHE A 1 1115 ? 20.745 -41.480 -43.545 1.00 85.88 1115 PHE A C 1
ATOM 8455 O O . PHE A 1 1115 ? 19.602 -41.250 -43.954 1.00 85.88 1115 PHE A O 1
ATOM 8462 N N . PRO A 1 1116 ? 20.950 -42.196 -42.422 1.00 86.81 1116 PRO A N 1
ATOM 8463 C CA . PRO A 1 1116 ? 19.833 -42.611 -41.584 1.00 86.81 1116 PRO A CA 1
ATOM 8464 C C . PRO A 1 1116 ? 18.994 -41.419 -41.118 1.00 86.81 1116 PRO A C 1
ATOM 8466 O O . PRO A 1 1116 ? 19.539 -40.382 -40.741 1.00 86.81 1116 PRO A O 1
ATOM 8469 N N . SER A 1 1117 ? 17.675 -41.572 -41.146 1.00 82.94 1117 SER A N 1
ATOM 8470 C CA . SER A 1 1117 ? 16.720 -40.511 -40.828 1.00 82.94 1117 SER A CA 1
ATOM 8471 C C . SER A 1 1117 ? 15.455 -41.077 -40.186 1.00 82.94 1117 SER A C 1
ATOM 8473 O O . SER A 1 1117 ? 15.162 -42.266 -40.307 1.00 82.94 1117 SER A O 1
ATOM 8475 N N . ILE A 1 1118 ? 14.699 -40.213 -39.518 1.00 75.88 1118 ILE A N 1
ATOM 8476 C CA . ILE A 1 1118 ? 13.351 -40.492 -39.018 1.00 75.88 1118 ILE A CA 1
ATOM 8477 C C . ILE A 1 1118 ? 12.403 -39.537 -39.739 1.00 75.88 1118 ILE A C 1
ATOM 8479 O O . ILE A 1 1118 ? 12.727 -38.360 -39.898 1.00 75.88 1118 ILE A O 1
ATOM 8483 N N . SER A 1 1119 ? 11.253 -40.027 -40.189 1.00 71.06 1119 SER A N 1
ATOM 8484 C CA . SER A 1 1119 ? 10.214 -39.207 -40.815 1.00 71.06 1119 SER A CA 1
ATOM 8485 C C . SER A 1 1119 ? 8.832 -39.615 -40.339 1.00 71.06 1119 SER A C 1
ATOM 8487 O O . SER A 1 1119 ? 8.586 -40.785 -40.085 1.00 71.06 1119 SER A O 1
ATOM 8489 N N . PHE A 1 1120 ? 7.911 -38.667 -40.266 1.00 63.91 1120 PHE A N 1
ATOM 8490 C CA . PHE A 1 1120 ? 6.500 -38.922 -40.001 1.00 63.91 1120 PHE A CA 1
ATOM 8491 C C . PHE A 1 1120 ? 5.659 -37.933 -40.811 1.00 63.91 1120 PHE A C 1
ATOM 8493 O O . PHE A 1 1120 ? 6.075 -36.794 -41.026 1.00 63.91 1120 PHE A O 1
ATOM 8500 N N . GLU A 1 1121 ? 4.501 -38.371 -41.303 1.00 51.88 1121 GLU A N 1
ATOM 8501 C CA . GLU A 1 1121 ? 3.608 -37.557 -42.137 1.00 51.88 1121 GLU A CA 1
ATOM 8502 C C . GLU A 1 1121 ? 2.244 -37.392 -41.453 1.00 51.88 1121 GLU A C 1
ATOM 8504 O O . GLU A 1 1121 ? 1.577 -38.373 -41.123 1.00 51.88 1121 GLU A O 1
ATOM 8509 N N . PHE A 1 1122 ? 1.814 -36.141 -41.258 1.00 49.50 1122 PHE A N 1
ATOM 8510 C CA . PHE A 1 1122 ? 0.490 -35.808 -40.727 1.00 49.50 1122 PHE A CA 1
ATOM 8511 C C . PHE A 1 1122 ? -0.486 -35.470 -41.858 1.00 49.50 1122 PHE A C 1
ATOM 8513 O O . PHE A 1 1122 ? -0.182 -34.682 -42.751 1.00 49.50 1122 PHE A O 1
ATOM 8520 N N . THR A 1 1123 ? -1.704 -36.014 -41.789 1.00 42.19 1123 THR A N 1
ATOM 8521 C CA . THR A 1 1123 ? -2.793 -35.725 -42.737 1.00 42.19 1123 THR A CA 1
ATOM 8522 C C . THR A 1 1123 ? -4.009 -35.152 -41.999 1.00 42.19 1123 THR A C 1
ATOM 8524 O O . THR A 1 1123 ? -5.040 -35.799 -41.854 1.00 42.19 1123 THR A O 1
ATOM 8527 N N . GLY A 1 1124 ? -3.886 -33.915 -41.504 1.00 42.25 1124 GLY A N 1
ATOM 8528 C CA . GLY A 1 1124 ? -4.945 -33.173 -40.803 1.00 42.25 1124 GLY A CA 1
ATOM 8529 C C . GLY A 1 1124 ? -4.953 -31.680 -41.162 1.00 42.25 1124 GLY A C 1
ATOM 8530 O O . GLY A 1 1124 ? -4.036 -31.194 -41.818 1.00 42.25 1124 GLY A O 1
ATOM 8531 N N . THR A 1 1125 ? -6.000 -30.943 -40.770 1.00 33.81 1125 THR A N 1
ATOM 8532 C CA . THR A 1 1125 ? -6.170 -29.502 -41.077 1.00 33.81 1125 THR A CA 1
ATOM 8533 C C . THR A 1 1125 ? -5.619 -28.552 -40.003 1.00 33.81 1125 THR A C 1
ATOM 8535 O O . THR A 1 1125 ? -5.788 -27.343 -40.133 1.00 33.81 1125 THR A O 1
ATOM 8538 N N . GLY A 1 1126 ? -4.977 -29.077 -38.957 1.00 37.53 1126 GLY A N 1
ATOM 8539 C CA . GLY A 1 1126 ? -4.354 -28.325 -37.864 1.00 37.53 1126 GLY A CA 1
ATOM 8540 C C . GLY A 1 1126 ? -3.573 -29.261 -36.935 1.00 37.53 1126 GLY A C 1
ATOM 8541 O O . GLY A 1 1126 ? -3.876 -30.454 -36.885 1.00 37.53 1126 GLY A O 1
ATOM 8542 N N . PHE A 1 1127 ? -2.562 -28.726 -36.251 1.00 35.34 1127 PHE A N 1
ATOM 8543 C CA . PHE A 1 1127 ? -1.692 -29.416 -35.294 1.00 35.34 1127 PHE A CA 1
ATOM 8544 C C . PHE A 1 1127 ? -1.723 -28.639 -33.978 1.00 35.34 1127 PHE A C 1
ATOM 8546 O O . PHE A 1 1127 ? -1.479 -27.437 -33.997 1.00 35.34 1127 PHE A O 1
ATOM 8553 N N . ASP A 1 1128 ? -2.019 -29.332 -32.881 1.00 35.84 1128 ASP A N 1
ATOM 8554 C CA . ASP A 1 1128 ? -1.823 -28.873 -31.505 1.00 35.84 1128 ASP A CA 1
ATOM 8555 C C . ASP A 1 1128 ? -1.129 -30.026 -30.766 1.00 35.84 1128 ASP A C 1
ATOM 8557 O O . ASP A 1 1128 ? -1.668 -31.135 -30.715 1.00 35.84 1128 ASP A O 1
ATOM 8561 N N . VAL A 1 1129 ? 0.073 -29.792 -30.232 1.00 35.59 1129 VAL A N 1
ATOM 8562 C CA . VAL A 1 1129 ? 0.717 -30.697 -29.264 1.00 35.59 1129 VAL A CA 1
ATOM 8563 C C . VAL A 1 1129 ? 0.349 -30.161 -27.905 1.00 35.59 1129 VAL A C 1
ATOM 8565 O O . VAL A 1 1129 ? 0.919 -29.179 -27.445 1.00 35.59 1129 VAL A O 1
ATOM 8568 N N . ILE A 1 1130 ? -0.651 -30.776 -27.292 1.00 35.97 1130 ILE A N 1
ATOM 8569 C CA . ILE A 1 1130 ? -1.011 -30.479 -25.914 1.00 35.97 1130 ILE A CA 1
ATOM 8570 C C . ILE A 1 1130 ? -0.892 -31.797 -25.171 1.00 35.97 1130 ILE A C 1
ATOM 8572 O O . ILE A 1 1130 ? -1.783 -32.643 -25.254 1.00 35.97 1130 ILE A O 1
ATOM 8576 N N . SER A 1 1131 ? 0.232 -31.974 -24.482 1.00 37.31 1131 SER A N 1
ATOM 8577 C CA . SER A 1 1131 ? 0.294 -32.921 -23.381 1.00 37.31 1131 SER A CA 1
ATOM 8578 C C . SER A 1 1131 ? -0.188 -32.219 -22.121 1.00 37.31 1131 SER A C 1
ATOM 8580 O O . SER A 1 1131 ? 0.245 -31.109 -21.821 1.00 37.31 1131 SER A O 1
ATOM 8582 N N . LEU A 1 1132 ? -1.087 -32.873 -21.389 1.00 41.31 1132 LEU A N 1
ATOM 8583 C CA . LEU A 1 1132 ? -1.461 -32.463 -20.037 1.00 41.31 1132 LEU A CA 1
ATOM 8584 C C . LEU A 1 1132 ? -0.549 -33.094 -18.980 1.00 41.31 1132 LEU A C 1
ATOM 8586 O O . LEU A 1 1132 ? -0.789 -32.895 -17.802 1.00 41.31 1132 LEU A O 1
ATOM 8590 N N . THR A 1 1133 ? 0.481 -33.846 -19.369 1.00 37.03 1133 THR A N 1
ATOM 8591 C CA . THR A 1 1133 ? 1.468 -34.430 -18.456 1.00 37.03 1133 THR A CA 1
ATOM 8592 C C . THR A 1 1133 ? 2.854 -33.921 -18.836 1.00 37.03 1133 THR A C 1
ATOM 8594 O O . THR A 1 1133 ? 3.314 -34.185 -19.940 1.00 37.03 1133 THR A O 1
ATOM 8597 N N . SER A 1 1134 ? 3.494 -33.179 -17.925 1.00 39.25 1134 SER A N 1
ATOM 8598 C CA . SER A 1 1134 ? 4.842 -32.580 -17.995 1.00 39.25 1134 SER A CA 1
ATOM 8599 C C . SER A 1 1134 ? 5.205 -31.731 -19.236 1.00 39.25 1134 SER A C 1
ATOM 8601 O O . SER A 1 1134 ? 4.945 -32.097 -20.381 1.00 39.25 1134 SER A O 1
ATOM 8603 N N . ASN A 1 1135 ? 5.941 -30.636 -19.016 1.00 40.25 1135 ASN A N 1
ATOM 8604 C CA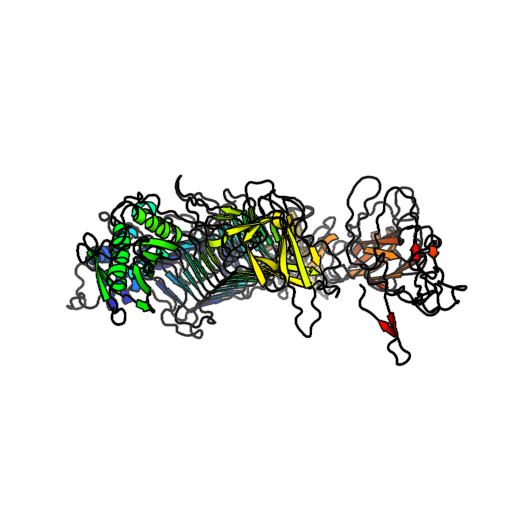 . ASN A 1 1135 ? 6.483 -29.735 -20.051 1.00 40.25 1135 ASN A CA 1
ATOM 8605 C C . ASN A 1 1135 ? 7.413 -30.397 -21.100 1.00 40.25 1135 ASN A C 1
ATOM 8607 O O . ASN A 1 1135 ? 7.950 -29.703 -21.959 1.00 40.25 1135 ASN A O 1
ATOM 8611 N N . GLN A 1 1136 ? 7.633 -31.716 -21.053 1.00 37.59 1136 GLN A N 1
ATOM 8612 C CA . GLN A 1 1136 ? 8.513 -32.447 -21.974 1.00 37.59 1136 GLN A CA 1
ATOM 8613 C C . GLN A 1 1136 ? 7.796 -33.498 -22.836 1.00 37.59 1136 GLN A C 1
ATOM 8615 O O . GLN A 1 1136 ? 8.408 -34.075 -23.740 1.00 37.59 1136 GLN A O 1
ATOM 8620 N N . THR A 1 1137 ? 6.510 -33.761 -22.611 1.00 41.66 1137 THR A N 1
ATOM 8621 C CA . THR A 1 1137 ? 5.796 -34.803 -23.360 1.00 41.66 1137 THR A CA 1
ATOM 8622 C C . THR A 1 1137 ? 5.228 -34.207 -24.650 1.00 41.66 1137 THR A C 1
ATOM 8624 O O . THR A 1 1137 ? 4.446 -33.261 -24.630 1.00 41.66 1137 THR A O 1
ATOM 8627 N N . GLY A 1 1138 ? 5.668 -34.739 -25.794 1.00 43.88 1138 GLY A N 1
ATOM 8628 C CA . GLY A 1 1138 ? 5.472 -34.134 -27.120 1.00 43.88 1138 GLY A CA 1
ATOM 8629 C C . GLY A 1 1138 ? 6.764 -33.610 -27.762 1.00 43.88 1138 GLY A C 1
ATOM 8630 O O . GLY A 1 1138 ? 6.763 -33.268 -28.945 1.00 43.88 1138 GLY A O 1
ATOM 8631 N N . THR A 1 1139 ? 7.879 -33.611 -27.024 1.00 43.59 1139 THR A N 1
ATOM 8632 C CA . THR A 1 1139 ? 9.212 -33.264 -27.534 1.00 43.59 1139 THR A CA 1
ATOM 8633 C C . THR A 1 1139 ? 9.907 -34.493 -28.126 1.00 43.59 1139 THR A C 1
ATOM 8635 O O . THR A 1 1139 ? 9.967 -35.554 -27.506 1.00 43.59 1139 THR A O 1
ATOM 8638 N N . ILE A 1 1140 ? 10.483 -34.362 -29.328 1.00 51.22 1140 ILE A N 1
ATOM 8639 C CA . ILE A 1 1140 ? 11.403 -35.372 -29.873 1.00 51.22 1140 ILE A CA 1
ATOM 8640 C C . ILE A 1 1140 ? 12.778 -35.133 -29.250 1.00 51.22 1140 ILE A C 1
ATOM 8642 O O . ILE A 1 1140 ? 13.519 -34.252 -29.681 1.00 51.22 1140 ILE A O 1
ATOM 8646 N N . ILE A 1 1141 ? 13.131 -35.926 -28.242 1.00 52.16 1141 ILE A N 1
ATOM 8647 C CA . ILE A 1 1141 ? 14.444 -35.848 -27.597 1.00 52.16 1141 ILE A CA 1
ATOM 8648 C C . ILE A 1 1141 ? 15.448 -36.647 -28.431 1.00 52.16 1141 ILE A C 1
ATOM 8650 O O . ILE A 1 1141 ? 15.324 -37.862 -28.582 1.00 52.16 1141 ILE A O 1
ATOM 8654 N N . THR A 1 1142 ? 16.461 -35.967 -28.971 1.00 60.97 1142 THR A N 1
ATOM 8655 C CA . THR A 1 1142 ? 17.573 -36.612 -29.684 1.00 60.97 1142 THR A CA 1
ATOM 8656 C C . THR A 1 1142 ? 18.848 -36.468 -28.867 1.00 60.97 1142 THR A C 1
ATOM 8658 O O . THR A 1 1142 ? 19.360 -35.364 -28.711 1.00 60.97 1142 THR A O 1
ATOM 8661 N N . ARG A 1 1143 ? 19.388 -37.588 -28.376 1.00 62.88 1143 ARG A N 1
ATOM 8662 C CA . ARG A 1 1143 ? 20.662 -37.628 -27.645 1.00 62.88 1143 ARG A CA 1
ATOM 8663 C C . ARG A 1 1143 ? 21.756 -38.198 -28.535 1.00 62.88 1143 ARG A C 1
ATOM 8665 O O . ARG A 1 1143 ? 21.566 -39.230 -29.183 1.00 62.88 1143 ARG A O 1
ATOM 8672 N N . LEU A 1 1144 ? 22.896 -37.517 -28.597 1.00 69.62 1144 LEU A N 1
ATOM 8673 C CA . LEU A 1 1144 ? 24.037 -37.935 -29.405 1.00 69.62 1144 LEU A CA 1
ATOM 8674 C C . LEU A 1 1144 ? 25.131 -38.471 -28.488 1.00 69.62 1144 LEU A C 1
ATOM 8676 O O . LEU A 1 1144 ? 25.490 -37.825 -27.516 1.00 69.62 1144 LEU A O 1
ATOM 8680 N N . TYR A 1 1145 ? 25.706 -39.623 -28.819 1.00 72.31 1145 TYR A N 1
ATOM 8681 C CA . TYR A 1 1145 ? 26.758 -40.245 -28.016 1.00 72.31 1145 TYR A CA 1
ATOM 8682 C C . TYR A 1 1145 ? 28.026 -40.461 -28.848 1.00 72.31 1145 TYR A C 1
ATOM 8684 O O . TYR A 1 1145 ? 27.951 -40.895 -30.001 1.00 72.31 1145 TYR A O 1
ATOM 8692 N N . GLU A 1 1146 ? 29.200 -40.207 -28.263 1.00 78.25 1146 GLU A N 1
ATOM 8693 C CA . GLU A 1 1146 ? 30.503 -40.575 -28.831 1.00 78.25 1146 GLU A CA 1
ATOM 8694 C C . GLU A 1 1146 ? 31.190 -41.682 -28.010 1.00 78.25 1146 GLU A C 1
ATOM 8696 O O . GLU A 1 1146 ? 31.059 -41.712 -26.788 1.00 78.25 1146 GLU A O 1
ATOM 8701 N N . PRO A 1 1147 ? 31.939 -42.610 -28.635 1.00 74.00 1147 PRO A N 1
ATOM 8702 C CA . PRO A 1 1147 ? 32.724 -43.595 -27.893 1.00 74.00 1147 PRO A CA 1
ATOM 8703 C C . PRO A 1 1147 ? 33.815 -42.915 -27.053 1.00 74.00 1147 PRO A C 1
ATOM 8705 O O . PRO A 1 1147 ? 34.621 -42.158 -27.593 1.00 74.00 1147 PRO A O 1
ATOM 8708 N N . ASP A 1 1148 ? 33.905 -43.240 -25.763 1.00 70.31 1148 ASP A N 1
ATOM 8709 C CA . ASP A 1 1148 ? 34.864 -42.616 -24.830 1.00 70.31 1148 ASP A CA 1
ATOM 8710 C C . ASP A 1 1148 ? 36.291 -43.205 -24.893 1.00 70.31 1148 ASP A C 1
ATOM 8712 O O . ASP A 1 1148 ? 37.220 -42.704 -24.261 1.00 70.31 1148 ASP A O 1
ATOM 8716 N N . GLY A 1 1149 ? 36.485 -44.266 -25.681 1.00 63.16 1149 GLY A N 1
ATOM 8717 C CA . GLY A 1 1149 ? 37.767 -44.956 -25.843 1.00 63.16 1149 GLY A CA 1
ATOM 8718 C C . GLY A 1 1149 ? 38.094 -45.997 -24.763 1.00 63.16 1149 GLY A C 1
ATOM 8719 O O . GLY A 1 1149 ? 39.049 -46.755 -24.954 1.00 63.16 1149 GLY A O 1
ATOM 8720 N N . GLU A 1 1150 ? 37.300 -46.111 -23.694 1.00 62.44 1150 GLU A N 1
ATOM 8721 C CA . GLU A 1 1150 ? 37.431 -47.128 -22.632 1.00 62.44 1150 GLU A CA 1
ATOM 8722 C C . GLU A 1 1150 ? 36.363 -48.234 -22.718 1.00 62.44 1150 GLU A C 1
ATOM 8724 O O . GLU A 1 1150 ? 36.347 -49.169 -21.917 1.00 62.44 1150 GLU A O 1
ATOM 8729 N N . GLY A 1 1151 ? 35.527 -48.185 -23.756 1.00 54.69 1151 GLY A N 1
ATOM 8730 C CA . GLY A 1 1151 ? 34.452 -49.147 -23.997 1.00 54.69 1151 GLY A CA 1
ATOM 8731 C C . GLY A 1 1151 ? 33.087 -48.672 -23.503 1.00 54.69 1151 GLY A C 1
ATOM 8732 O O . GLY A 1 1151 ? 32.148 -49.467 -23.536 1.00 54.69 1151 GLY A O 1
ATOM 8733 N N . GLY A 1 1152 ? 32.978 -47.411 -23.076 1.00 62.81 1152 GLY A N 1
ATOM 8734 C CA . GLY A 1 1152 ? 31.728 -46.713 -22.805 1.00 62.81 1152 GLY A CA 1
ATOM 8735 C C . GLY A 1 1152 ? 31.380 -45.692 -23.893 1.00 62.81 1152 GLY A C 1
ATOM 8736 O O . GLY A 1 1152 ? 32.032 -45.590 -24.940 1.00 62.81 1152 GLY A O 1
ATOM 8737 N N . TYR A 1 1153 ? 30.314 -44.940 -23.636 1.00 70.69 1153 TYR A N 1
ATOM 8738 C CA . TYR A 1 1153 ? 29.839 -43.852 -24.481 1.00 70.69 1153 TYR A CA 1
ATOM 8739 C C . TYR A 1 1153 ? 29.694 -42.593 -23.629 1.00 70.69 1153 TYR A C 1
ATOM 8741 O O . TYR A 1 1153 ? 29.181 -42.653 -22.513 1.00 70.69 1153 TYR A O 1
ATOM 8749 N N . LYS A 1 1154 ? 30.136 -41.458 -24.162 1.00 69.75 1154 LYS A N 1
ATOM 8750 C CA . LYS A 1 1154 ? 29.944 -40.135 -23.580 1.00 69.75 1154 LYS A CA 1
ATOM 8751 C C . LYS A 1 1154 ? 28.831 -39.429 -24.345 1.00 69.75 1154 LYS A C 1
ATOM 8753 O O . LYS A 1 1154 ? 28.901 -39.335 -25.569 1.00 69.75 1154 LYS A O 1
ATOM 8758 N N . GLU A 1 1155 ? 27.826 -38.933 -23.633 1.00 66.75 1155 GLU A N 1
ATOM 8759 C CA . GLU A 1 1155 ? 26.812 -38.065 -24.231 1.00 66.75 1155 GLU A CA 1
ATOM 8760 C C . GLU A 1 1155 ? 27.469 -36.758 -24.687 1.00 66.75 1155 GLU A C 1
ATOM 8762 O O . GLU A 1 1155 ? 28.209 -36.107 -23.941 1.00 66.75 1155 GLU A O 1
ATOM 8767 N N . LEU A 1 1156 ? 27.265 -36.424 -25.953 1.00 59.44 1156 LEU A N 1
ATOM 8768 C CA . LEU A 1 1156 ? 27.593 -35.130 -26.513 1.00 59.44 1156 LEU A CA 1
ATOM 8769 C C . LEU A 1 1156 ? 26.435 -34.182 -26.184 1.00 59.44 1156 LEU A C 1
ATOM 8771 O O . LEU A 1 1156 ? 25.285 -34.601 -26.313 1.00 59.44 1156 LEU A O 1
ATOM 8775 N N . PRO A 1 1157 ? 26.713 -32.923 -25.804 1.00 48.59 1157 PRO A N 1
ATOM 8776 C CA . PRO A 1 1157 ? 25.658 -31.931 -25.631 1.00 48.59 1157 PRO A CA 1
ATOM 8777 C C . PRO A 1 1157 ? 24.795 -31.887 -26.899 1.00 48.59 1157 PRO A C 1
ATOM 8779 O O . PRO A 1 1157 ? 25.337 -31.906 -28.014 1.00 48.59 1157 PRO A O 1
ATOM 8782 N N . SER A 1 1158 ? 23.469 -31.916 -26.727 1.00 49.16 1158 SER A N 1
ATOM 8783 C CA . SER A 1 1158 ? 22.514 -31.819 -27.833 1.00 49.16 1158 SER A CA 1
ATOM 8784 C C . SER A 1 1158 ? 22.836 -30.562 -28.635 1.00 49.16 1158 SER A C 1
ATOM 8786 O O . SER A 1 1158 ? 22.891 -29.469 -28.079 1.00 49.16 1158 SER A O 1
ATOM 8788 N N . ARG A 1 1159 ? 23.146 -30.744 -29.919 1.00 36.91 1159 ARG A N 1
ATOM 8789 C CA . ARG A 1 1159 ? 23.533 -29.656 -30.818 1.00 36.91 1159 ARG A CA 1
ATOM 8790 C C . ARG A 1 1159 ? 22.344 -28.924 -31.394 1.00 36.91 1159 ARG A C 1
ATOM 8792 O O . ARG A 1 1159 ? 21.404 -29.639 -31.809 1.00 36.91 1159 ARG A O 1
#

Secondary structure (DSSP, 8-state):
-EEEEEPPP-S--TT-EETTEETTS-HHHHHTTTS-EE-S-EEE--TT-EEEE-----GGGTTT-EESSEEEEES-EESTT--STTS-EEEESEEEEE-SSEEESSEEEEE-GGG----TTS---HHHHHHHHHTT-HHHHHHHHHHT-EEE-SEEEE--STT-EEEE-EETTTEE-SEEESSEEEEESEEES-TTS-TT---EEEEEEEEEEESSEEESSEEEEEPPP---SSTT----HHHHHTTT-HHHHHTTS-EEESEEEEE-TT-EEEEE----EEE-SSSEEE--EEESSEEEEES-EEES-EEEEEEEEEESSEEESSEEEEE--TT--GGGTTTSS-GGGS-TTHHHHTS-EEES-EEEEBTTTBEEEEE-SSSS-EEESSEEEESS-EEES-EEEEEEEEEESSEEESSEEEE-B---TTS-TT-TTTHHHHHHHHHHHHHHHTSS--TT--EEEEEETTEEEEEE-EEETTEEEEEETTEEEEEEEE--SSTTS-EEEEEEETTEEEEEEE----SSSS--B-HHHHHHHHHHHHHTSB-EEES-EEEE-TT-EEEE-TT-BTTB---SS--EESSEEEEES-EEES-EEESEEEEE-STT-EESSEEEEE----STT--THHHH-BS-EEEEEEE--SS---EEEEEEEEEEETTT--EEEEEEEEEEE--PPTT---SEEEEEEETTEEEEEETTEEEEEE---SGGGGTT-EEE-TT---EEE---EEETTEEESS----------PPPPPPPPPPPTTSTTEEEEEEEEEEESGGGTTS-S-SEEEEEEEEEEEETTEEEE-TT--EEEEEEGGGB-SSTTEEEEEEEEESB-TTSPBPEEEEEEPP-TTEEEEEEE-TTS-EEEEEEEEGGGT-PPEEEEE-TT--EEEETTTTS--EETTEEEEEEEEEEBP-TT--SSB-S--TT-EE-HHHHHHTT-BSEEE-SSEEEEE-SSSEEEEEES-S--SS-EEEEEEEEE-SSB-TT--EEEEEEEEEE----TTSTTGGGEEEE---BSSSPPPGGGS-EE-SB--TTPPP--EEE-EE------SS-------S-S---GGGTTBTTTSTT--EE----TTB-TTS--EEEE---SS------SS-TTTT-----EEEE-SSSSEEEEPP-

Organism: NCBI:txid29348

Sequence (1159 aa):
FAGEMITAGVANVGGIEIADIEVLGDLGGLLNVFVPVINKSSITGYKSGMVIETSGTNRTEYEGNAGGFVGSMIGGQINPEANDASSTCKVENLKQVKGSNSIGGFAGSILPGSAAKVNTASNQGILNKLLEKLIGSVSDLVQVLNATLATVKYASVNSSNAAGFVVDGKYGTSDYAYAAGGFAGNVNGAVLGNINDSVEAVTLSVNNLQSVIGGEHVGGFLGLGDVASVAQVGETTETTILDLIKLGDIDLLDAFRTYVYNGKVTGAKNGLNISAHTENKIGDSTSTVYTGNAGGFAGSLLNGSIKNSRVENINSIKALNYAGGFIGHMGKSGTIDIDSIGTEVGLLNGTAGVLDVFGSHADNCYAEGMTNNGFTVKSSNGTDSLAGGFVGNGDLAKIDNCHVRELKQVASDLTAGGFVGKTSFAYLDKIEASSDSLLNPILTVVNKLLDYLYIDNLENIGLIEIDVPGKLLKLEVLSDGDVLSVTLLGLPITVSLVRASDDSTSDVAKITIGDSYIEIPCYENNGEDGNHINPDDATNISIGLIKANRTKITNSSVDGIEAGYDIFGAGASNNADGSRDGYAGGFVGFNDEGLLEENEMLRADTIRGAADKIGGFSGNTSLKSVYDFNTIYGIEGNGNKYHVYRIFDDDELNYLYKFEDEVTTKDDNKILENQKVLLAEYKPIDGNTPNYYDYEIEHLNAFIENENRRIPVRYLDKSSDWEGAFQTTADKFIEFDAKVYVSDCQLNLMTGAVSDENIFDPIKEEGAMQDPCTGDNINLTIQKLWIDNNNEDSRRPSTLTITLKRYITDDNQKIYDDTFNGEVTITSDNADYDTNSWSITNPYPLFDEDGNRYTYEVIENVIDGYLTIYDQSKDGYTFYITNYRTTAIMNGDSVVIDYGLPVTVDVMSNDRSELDNAELLLSGITKINRDGETGGVSGINPDTVSSSQEYNNLGITASCVGNYGNAEVLDDTSIKYSPTNMNMDNFEKLLYALKVTGDTKNAQDYVYSTLDVIPATEIYYEDDFKTVEYHNGTFKEGEVPEGNKWQEDGIKDDDREQDSTRPGVETITKVLDDQTKKEYDNLYGFDTSYLEDSTYSRGSSRYISVNSNFKNDDFPSISFEFTGTGFDVISLTSNQTGTIITRLYEPDGEGGYKELPSR

pLDDT: mean 79.06, std 17.72, range [31.94, 98.94]

Radius of gyration: 37.3 Å; chains: 1; bounding box: 89×102×93 Å

InterPro domains:
  IPR008454 Collagen-binding surface protein Cna-like, B-type domain [PF05738] (781-883)
  IPR008454 Collagen-binding surface protein Cna-like, B-type domain [cd00222] (778-883)